Protein AF-A0A9W3AV30-F1 (afdb_monomer_lite)

Radius of gyration: 104.11 Å; chains: 1; bounding box: 295×124×403 Å

Organism: Biomphalaria glabrata (NCBI:txid6526)

Sequence (1259 aa):
MNIMSLTFSQSNMQDPDITLLITQNQTLAAELAQCQADKEFVWSLWKKLQASNPDLTDAIGLVTQREKEKSETKDRKVLEIIQVKDDRIEELQNIVTKQAEEISSVLSKKVELTEKLARQQLENENLHEKLNLLEHQMTSEVKKEKDLEETYRKNLESLEKEKFELTRKVARLTADLDIAKSERTYALNRQKILEERIKTLEKEVSDKMCKFQDLVQEVEDSTVRLTRYESVTSQQRRDLDFKNQELENVRKELKELWMAHNQLTEHSGQQADLIRQLQSLQQDTQKMLKNQEDAFSMENTSLQQMFTDINTRYEAAKRIESELRQQVLELKKNLMDKEDMISSLQSQVTLNQRSQKDPEYSGSFLDIVQEVDRLSPRDSSQRHNRCRSLTRRPLPDLTNKDNEQTLRSRSLSPPPVDGEPRIEAVDVKKVAQLQKELLVKTKQVEELRRAHDNRLHRFQDLQASYKLAREEIKTLEFGSKSKPKKIKRADPRSLQKENSDEVWNELTFFKTENRSLHIEKMSLQEEVDLLRVQAAQDDVTVHELRIALQAQNEEFDFRLRQLYRENNDIKEAEKQIAFVKTQIQNKILLIEKLERDLMNAVSQRDDIAQEKSKLMSQLVATQQEASNHRMELADVRHQLQCALHQLEEMQQIVAQSGKKTCIPQDDNSDIAYAVAANIQSKKINSLRETDLCHIDSPESSTVKDIIEDDWEERLSSDESDLDTDDFNKTCSRKCARVKHSLDKRLTNGINKRIKSGQRKSSSKEKSDEKKDKSPGIRDQSPALRDQSPGRRDRSPGKTEITSDAGSRRDCATSPITFISATANISSNISKSLSSKHRAGYVIVLNRKARKAAESKQIVNLQQRVAHLLNQVDLLKKAKVVAAAREGNLQDTVTRLQNELSSLTGRLKASKQLTQKLQSDIEKLQKEKDEQEEVVKAQMKVNSAADSQEMKNLEAKLKSTSNELTQQTTRLKELKSDKDSLQDQVKHLQDKINQLERDVSQKRNLLENQKLKLKQAQEANKSDADAMEELDTKVKLLTDANCKLKVQIESLRKRLSLVVSDKKKYEDKFLKVSLELDSKTKQLLEATSQRLALESALSDLESSAKQQLHGLACQSEAAIDTARDKLMTAQSRLSQFHTAFRLLATELAKRTSQARTQLQAAKAHQESLLRDSDLSLRKAQNKAKDILNLSQSDLEDIMSADGDSLSQESVLAAEKKLDKRWLRKCEKILNSGEDFVHPLVNLLLHKVDERTEVIIKIPT

Foldseek 3Di:
DDDDDDDDDDDDPPPVVNVVVVVVVVVVVVVVVVVVVVVVLVVVLVVQVPPPDHDVVVSVVSVVVVVVVVVVVVVVVVVVVVVVVVVVVVVVVVVVVVVVVVVVVVVVVVVVVVVVVVVVVVVVVVVVVVVVVVVVVVVVVVVVVVVVVVVVVVVVVVVVVVVVVVVVVVVVVVVVVVVVVVVVVVVVVVVVVVVVVVVVVVVVVVVVVVVVVVVVVVVVVVVVVVVVVVVVVVVVVVVVVVVVVVVVVVVVVVVVVVVVVVVVVVVVVVVVVVVVVVVVVVVVVVVVVVVVVVVVVVVVVVVVVVVVVVVVVVVVVVVVVVVVVVVVVVVVVVVVVVVVVVVVPDDDDYDYYDDYDDDYDYDYDDDDDDDDDDDDDDDDDDDDDDDDDDDDDDDDDDDDDDDDDDDDDDDDDDYDDDDDDDDDPDVVVVVVVVVVVVVVVVVLVVLVVVLVVVVVVVVVVVVVVVVVVVVVVVDVVVDDDDDDDDDDDPDVVVVPVPDPVVVVVVVVVVVVVVVVVVVVVVVVVVVVSVVSVVVSVVVVVVVVVVVVVVVVVVVVVVVVVVVVVVVVVVVVVVVVVVVVVVVVVVVVVVVVVVVVVVVVVVVVVVVVVVVVVVVVVVVVVVVVVVVVVVVVVVVVVVVVVVVVVVVVVVVVVVPPDDDDDDDDDDDDDDDDDDDDDDDDDDDDDDDDDDDDDDDDDDDDDDDDDDDDDDDDDDDDDDDDDDDDDDDDDDDDDDDDDDDDDDDDDDDDDDDDDDDDDDDDDDDDDDDDDDDDDDDDDDDDDDDDDDDDDDDDDDDDDDDDDDDDDDDDDDDDDDDDYDDDDDDDDDDDDDDDDDDDDDDDDDDDDDDPCDVVVVVVVVVVVVVVVVVVVVVVVVVVVVVVVVVVVVVVVVVVVVVVVVVVVVVVVVVVVVVVVVVVVVVVVVVVVVVVVVPPVVPPDDDDDDDDDDDDDDPCVVVCVVVVVVVVVVVVVVVVVVVVVVVVVVVVVVVVVVVVVVVVVVVVVVVVVVVVVVVVVVVVVVVVVVVVVVVVVVVVVVVVVVVVVVVVVVVVVVVVVVVVVVVVVVVVVVVVVVVVVVVVVVVVVVVVVVVVVVVVVVVVVVVVVVVVVVVVVVVVVVVVVVVVVVVVVVVVVVVVLVVVLVVLLVLLVVLLVLLLVLLVLQLVLVVVVVVVVVVPCPVVVVVLVVCCVVVVHDSVVSVVVVVPDDDPVVSVVVSVVSVVVSVVLSVVLVVLSPDPPPSPVVNVVSSVVSVVSSVVSNVSRDD

Secondary structure (DSSP, 8-state):
---------------HHHHHHHHHHHHHHHHHHHHHHHHHHHHHHHHHHTSSS--HHHHHHHHHHHHHHHHHHHHHHHHHHHHHHHHHHHHHHHHHHHHHHHHHHHHHHHHHHHHHHHHHHHHHHHHHHHHHHHHHHHHHHHHHHHHHHHHHHHHHHHHHHHHHHHHHHHHHHHHHHHHHHHHHHHHHHHHHHHHHHHHHHHHHHHHHHHHHHHHHHHHHHHHHHHHHHHHHHHHHHHHHHHHHHHHHHHHHHHHHHHHHHHHHHHHHHHHHHHHHHHHHHHHHHHHHHHHHHHHHHHHHHHHHHHHHHHHHHHHHHHHHHHHHHHHHHHHHHHHHHHHHHHHTS--------------------------------------------------------------------------------SHHHHHHHHHHHHHHHHHHHHHHHHHHHHHHHHHHHHHHHHHHHHHHHHHHHS---PPPP---PPPTTGGGSS-HHHHHHHHHHHHHHHHHHHHHHHHHHHHHHHHHHHHHHHHHHHHHHHHHHHHHHHHHHHHHHHHHHHHHHHHHHHHHHHHHHHHHHHHHHHHHHHHHHHHHHHHHHHHHHHHHHHHHHHHHHHHHHHHHHHHHHHHHHHHHHHHHHHHHHHHHHHTTS---------------------------------------------------------PPP---------------------------------------------------------------------------------------------------------------------------------TT-HHHHHHHHHHHHHHHHHHHHHHHHHHHHHHHHHHHHHHHHHHHHHHHHHHHHHHHHHHHHHHHHHHHHHHHHHHHHHHHHHHHGGG--------------STTHHHHHHHHHHHHHHHHHHHHHHHHHHHHHHHHHHHHHHHHHHHHHHHHHHHHHHHHHHHHHHHHHHHHHHHHHHHHHHHHHHHHHHHHHHHHHHHHHHHHHHHHHHHHHHHHHHHHHHHHHHHHHHHHHHHHHHHHHHHHHHHHHHHHHHHHHHHHHHHHHHHHHHHHHHHHHHHHHHHHHHHHHHHHHHHHHHHHHHHHHHHHHHHHHHHHHHHHHHTT-HHHHHHHHHHHHHHT--HHHHHHHHH-SSTHHHHHHHHHHHHHHHHHHHHHHHHHHTSSS-THHHHHHHHHHHHHHHHHHHHTS--

Structure (mmCIF, N/CA/C/O backbone):
data_AF-A0A9W3AV30-F1
#
_entry.id   AF-A0A9W3AV30-F1
#
loop_
_atom_site.group_PDB
_atom_site.id
_atom_site.type_symbol
_atom_site.label_atom_id
_atom_site.label_alt_id
_atom_site.label_comp_id
_atom_site.label_asym_id
_atom_site.label_entity_id
_atom_site.label_seq_id
_atom_site.pdbx_PDB_ins_code
_atom_site.Cartn_x
_atom_site.Cartn_y
_atom_site.Cartn_z
_atom_site.occupancy
_atom_site.B_iso_or_equiv
_atom_site.auth_seq_id
_atom_site.auth_comp_id
_atom_site.auth_asym_id
_atom_site.auth_atom_id
_atom_site.pdbx_PDB_model_num
ATOM 1 N N . MET A 1 1 ? 41.149 -8.136 -108.226 1.00 32.72 1 MET A N 1
ATOM 2 C CA . MET A 1 1 ? 40.289 -8.871 -109.183 1.00 32.72 1 MET A CA 1
ATOM 3 C C . MET A 1 1 ? 40.420 -8.203 -110.539 1.00 32.72 1 MET A C 1
ATOM 5 O O . MET A 1 1 ? 40.569 -6.990 -110.538 1.00 32.72 1 MET A O 1
ATOM 9 N N . ASN A 1 2 ? 40.338 -8.986 -111.621 1.00 34.78 2 ASN A N 1
ATOM 10 C CA . ASN A 1 2 ? 40.452 -8.602 -113.043 1.00 34.78 2 ASN A CA 1
ATOM 11 C C . ASN A 1 2 ? 41.842 -8.020 -113.417 1.00 34.78 2 ASN A C 1
ATOM 13 O O . ASN A 1 2 ? 42.319 -7.116 -112.746 1.00 34.78 2 ASN A O 1
ATOM 17 N N . ILE A 1 3 ? 42.649 -8.549 -114.351 1.00 39.88 3 ILE A N 1
ATOM 18 C CA . ILE A 1 3 ? 42.466 -9.326 -115.606 1.00 39.88 3 ILE A CA 1
ATOM 19 C C . ILE A 1 3 ? 42.054 -8.449 -116.802 1.00 39.88 3 ILE A C 1
ATOM 21 O O . ILE A 1 3 ? 41.120 -7.665 -116.687 1.00 39.88 3 ILE A O 1
ATOM 25 N N . MET A 1 4 ? 42.732 -8.700 -117.939 1.00 36.59 4 MET A N 1
ATOM 26 C CA . MET A 1 4 ? 42.758 -8.014 -119.251 1.00 36.59 4 MET A CA 1
ATOM 27 C C . MET A 1 4 ? 43.840 -6.927 -119.408 1.00 36.59 4 MET A C 1
ATOM 29 O O . MET A 1 4 ? 44.044 -6.133 -118.499 1.00 36.59 4 MET A O 1
ATOM 33 N N . SER A 1 5 ? 44.556 -6.827 -120.540 1.00 37.78 5 SER A N 1
ATOM 34 C CA . SER A 1 5 ? 44.832 -7.809 -121.623 1.00 37.78 5 SER A CA 1
ATOM 35 C C . SER A 1 5 ? 45.998 -7.313 -122.505 1.00 37.78 5 SER A C 1
ATOM 37 O O . SER A 1 5 ? 46.318 -6.128 -122.482 1.00 37.78 5 SER A O 1
ATOM 39 N N . LEU A 1 6 ? 46.632 -8.198 -123.288 1.00 39.34 6 LEU A N 1
ATOM 40 C CA . LEU A 1 6 ? 47.749 -7.838 -124.178 1.00 39.34 6 LEU A CA 1
ATOM 41 C C . LEU A 1 6 ? 47.339 -6.905 -125.332 1.00 39.34 6 LEU A C 1
ATOM 43 O O . LEU A 1 6 ? 46.324 -7.151 -125.977 1.00 39.34 6 LEU A O 1
ATOM 47 N N . THR A 1 7 ? 48.253 -6.013 -125.726 1.00 35.59 7 THR A N 1
ATOM 48 C CA . THR A 1 7 ? 48.551 -5.742 -127.147 1.00 35.59 7 THR A CA 1
ATOM 49 C C . THR A 1 7 ? 50.059 -5.600 -127.349 1.00 35.59 7 THR A C 1
ATOM 51 O O . THR A 1 7 ? 50.731 -4.898 -126.598 1.00 35.59 7 THR A O 1
ATOM 54 N N . PHE A 1 8 ? 50.581 -6.278 -128.369 1.00 33.75 8 PHE A N 1
ATOM 55 C CA . PHE A 1 8 ? 51.987 -6.304 -128.773 1.00 33.75 8 PHE A CA 1
ATOM 56 C C . PHE A 1 8 ? 52.161 -5.427 -130.020 1.00 33.75 8 PHE A C 1
ATOM 58 O O . PHE A 1 8 ? 51.478 -5.663 -131.014 1.00 33.75 8 PHE A O 1
ATOM 65 N N . SER A 1 9 ? 53.077 -4.454 -129.979 1.00 36.28 9 SER A N 1
ATOM 66 C CA . SER A 1 9 ? 53.390 -3.569 -131.115 1.00 36.28 9 SER A CA 1
ATOM 67 C C . SER A 1 9 ? 54.901 -3.468 -131.316 1.00 36.28 9 SER A C 1
ATOM 69 O O . SER A 1 9 ? 55.559 -2.548 -130.836 1.00 36.28 9 SER A O 1
ATOM 71 N N . GLN A 1 10 ? 55.458 -4.457 -132.012 1.00 35.91 10 GLN A N 1
ATOM 72 C CA . GLN A 1 10 ? 56.860 -4.507 -132.422 1.00 35.91 10 GLN A CA 1
ATOM 73 C C . GLN A 1 10 ? 57.013 -3.873 -133.815 1.00 35.91 10 GLN A C 1
ATOM 75 O O . GLN A 1 10 ? 56.741 -4.528 -134.819 1.00 35.91 10 GLN A O 1
ATOM 80 N N . SER A 1 11 ? 57.461 -2.617 -133.902 1.00 36.78 11 SER A N 1
ATOM 81 C CA . SER A 1 11 ? 57.728 -1.964 -135.195 1.00 36.78 11 SER A CA 1
ATOM 82 C C . SER A 1 11 ? 58.730 -0.811 -135.087 1.00 36.78 11 SER A C 1
ATOM 84 O O . SER A 1 11 ? 58.544 0.093 -134.280 1.00 36.78 11 SER A O 1
ATOM 86 N N . ASN A 1 12 ? 59.753 -0.840 -135.945 1.00 42.50 12 ASN A N 1
ATOM 87 C CA . ASN A 1 12 ? 60.714 0.229 -136.239 1.00 42.50 12 ASN A CA 1
ATOM 88 C C . ASN A 1 12 ? 61.303 1.007 -135.047 1.00 42.50 12 ASN A C 1
ATOM 90 O O . ASN A 1 12 ? 61.117 2.213 -134.911 1.00 42.50 12 ASN A O 1
ATOM 94 N N . MET A 1 13 ? 62.246 0.360 -134.355 1.00 38.28 13 MET A N 1
ATOM 95 C CA . MET A 1 13 ? 63.512 1.040 -134.043 1.00 38.28 13 MET A CA 1
ATOM 96 C C . MET A 1 13 ? 64.312 1.227 -135.346 1.00 38.28 13 MET A C 1
ATOM 98 O O . MET A 1 13 ? 65.340 0.589 -135.562 1.00 38.28 13 MET A O 1
ATOM 102 N N . GLN A 1 14 ? 63.802 2.065 -136.253 1.00 50.91 14 GLN A N 1
ATOM 103 C CA . GLN A 1 14 ? 64.655 2.716 -137.239 1.00 50.91 14 GLN A CA 1
ATOM 104 C C . GLN A 1 14 ? 65.294 3.886 -136.507 1.00 50.91 14 GLN A C 1
ATOM 106 O O . GLN A 1 14 ? 64.601 4.805 -136.078 1.00 50.91 14 GLN A O 1
ATOM 111 N N . ASP A 1 15 ? 66.601 3.783 -136.295 1.00 51.50 15 ASP A N 1
ATOM 112 C CA . ASP A 1 15 ? 67.390 4.798 -135.608 1.00 51.50 15 ASP A CA 1
ATOM 113 C C . ASP A 1 15 ? 67.104 6.175 -136.248 1.00 51.50 15 ASP A C 1
ATOM 115 O O . ASP A 1 15 ? 67.150 6.276 -137.487 1.00 51.50 15 ASP A O 1
ATOM 119 N N . PRO A 1 16 ? 66.741 7.224 -135.480 1.00 66.56 16 PRO A N 1
ATOM 120 C CA . PRO A 1 16 ? 66.526 8.549 -136.050 1.00 66.56 16 PRO A CA 1
ATOM 121 C C . PRO A 1 16 ? 67.758 9.022 -136.824 1.00 66.56 16 PRO A C 1
ATOM 123 O O . PRO A 1 16 ? 67.587 9.635 -137.874 1.00 66.56 16 PRO A O 1
ATOM 126 N N . ASP A 1 17 ? 68.968 8.635 -136.407 1.00 67.12 17 ASP A N 1
ATOM 127 C CA . ASP A 1 17 ? 70.200 8.946 -137.132 1.00 67.12 17 ASP A CA 1
ATOM 128 C C . ASP A 1 17 ? 70.309 8.168 -138.452 1.00 67.12 17 ASP A C 1
ATOM 130 O O . ASP A 1 17 ? 70.686 8.752 -139.463 1.00 67.12 17 ASP A O 1
ATOM 134 N N . ILE A 1 18 ? 69.894 6.894 -138.523 1.00 71.62 18 ILE A N 1
ATOM 135 C CA . ILE A 1 18 ? 69.813 6.158 -139.805 1.00 71.62 18 ILE A CA 1
ATOM 136 C C . ILE A 1 18 ? 68.780 6.807 -140.734 1.00 71.62 18 ILE A C 1
ATOM 138 O O . ILE A 1 18 ? 69.016 6.937 -141.933 1.00 71.62 18 ILE A O 1
ATOM 142 N N . THR A 1 19 ? 67.642 7.243 -140.196 1.00 75.12 19 THR A N 1
ATOM 143 C CA . THR A 1 19 ? 66.555 7.848 -140.983 1.00 75.12 19 THR A CA 1
ATOM 144 C C . THR A 1 19 ? 66.936 9.251 -141.478 1.00 75.12 19 THR A C 1
ATOM 146 O O . THR A 1 19 ? 66.664 9.616 -142.626 1.00 75.12 19 THR A O 1
ATOM 149 N N . LEU A 1 20 ? 67.653 10.012 -140.648 1.00 76.88 20 LEU A N 1
ATOM 150 C CA . LEU A 1 20 ? 68.260 11.293 -140.992 1.00 76.88 20 LEU A CA 1
ATOM 151 C C . LEU A 1 20 ? 69.384 11.116 -142.021 1.00 76.88 20 LEU A C 1
ATOM 153 O O . LEU A 1 20 ? 69.428 11.853 -142.998 1.00 76.88 20 LEU A O 1
ATOM 157 N N . LEU A 1 21 ? 70.245 10.106 -141.873 1.00 78.56 21 LEU A N 1
ATOM 158 C CA . LEU A 1 21 ? 71.299 9.791 -142.841 1.00 78.56 21 LEU A CA 1
ATOM 159 C C . LEU A 1 21 ? 70.723 9.328 -144.184 1.00 78.56 21 LEU A C 1
ATOM 161 O O . LEU A 1 21 ? 71.241 9.724 -145.223 1.00 78.56 21 LEU A O 1
ATOM 165 N N . ILE A 1 22 ? 69.640 8.543 -144.202 1.00 79.62 22 ILE A N 1
ATOM 166 C CA . ILE A 1 22 ? 68.948 8.154 -145.441 1.00 79.62 22 ILE A CA 1
ATOM 167 C C . ILE A 1 22 ? 68.354 9.384 -146.136 1.00 79.62 22 ILE A C 1
ATOM 169 O O . ILE A 1 22 ? 68.575 9.559 -147.333 1.00 79.62 22 ILE A O 1
ATOM 173 N N . THR A 1 23 ? 67.650 10.259 -145.412 1.00 80.81 23 THR A N 1
ATOM 174 C CA . THR A 1 23 ? 67.042 11.466 -146.005 1.00 80.81 23 THR A CA 1
ATOM 175 C C . THR A 1 23 ? 68.091 12.504 -146.423 1.00 80.81 23 THR A C 1
ATOM 177 O O . THR A 1 23 ? 67.964 13.093 -147.496 1.00 80.81 23 THR A O 1
ATOM 180 N N . GLN A 1 24 ? 69.185 12.668 -145.672 1.00 82.19 24 GLN A N 1
ATOM 181 C CA . GLN A 1 24 ? 70.343 13.473 -146.083 1.00 82.19 24 GLN A CA 1
ATOM 182 C C . GLN A 1 24 ? 71.031 12.891 -147.323 1.00 82.19 24 GLN A C 1
ATOM 184 O O . GLN A 1 24 ? 71.321 13.636 -148.251 1.00 82.19 24 GLN A O 1
ATOM 189 N N . ASN A 1 25 ? 71.251 11.576 -147.393 1.00 82.38 25 ASN A N 1
ATOM 190 C CA . ASN A 1 25 ? 71.876 10.924 -148.547 1.00 82.38 25 ASN A CA 1
ATOM 191 C C . ASN A 1 25 ? 70.975 11.005 -149.795 1.00 82.38 25 ASN A C 1
ATOM 193 O O . ASN A 1 25 ? 71.455 11.322 -150.877 1.00 82.38 25 ASN A O 1
ATOM 197 N N . GLN A 1 26 ? 69.653 10.856 -149.646 1.00 83.56 26 GLN A N 1
ATOM 198 C CA . GLN A 1 26 ? 68.681 11.126 -150.715 1.00 83.56 26 GLN A CA 1
ATOM 199 C C . GLN A 1 26 ? 68.697 12.597 -151.165 1.00 83.56 26 GLN A C 1
ATOM 201 O O . GLN A 1 26 ? 68.657 12.868 -152.364 1.00 83.56 26 GLN A O 1
ATOM 206 N N . THR A 1 27 ? 68.805 13.545 -150.227 1.00 83.56 27 THR A N 1
ATOM 207 C CA . THR A 1 27 ? 68.899 14.984 -150.532 1.00 83.56 27 THR A CA 1
ATOM 208 C C . THR A 1 27 ? 70.185 15.294 -151.299 1.00 83.56 27 THR A C 1
ATOM 210 O O . THR A 1 27 ? 70.129 15.883 -152.376 1.00 83.56 27 THR A O 1
ATOM 213 N N . LEU A 1 28 ? 71.331 14.809 -150.812 1.00 83.38 28 LEU A N 1
ATOM 214 C CA . LEU A 1 28 ? 72.631 14.937 -151.471 1.00 83.38 28 LEU A CA 1
ATOM 215 C C . LEU A 1 28 ? 72.646 14.254 -152.845 1.00 83.38 28 LEU A C 1
ATOM 217 O O . LEU A 1 28 ? 73.209 14.802 -153.785 1.00 83.38 28 LEU A O 1
ATOM 221 N N . ALA A 1 29 ? 71.999 13.096 -153.005 1.00 83.75 29 ALA A N 1
ATOM 222 C CA . ALA A 1 29 ? 71.869 12.426 -154.297 1.00 83.75 29 ALA A CA 1
ATOM 223 C C . ALA A 1 29 ? 71.024 13.242 -155.291 1.00 83.75 29 ALA A C 1
ATOM 225 O O . ALA A 1 29 ? 71.385 13.332 -156.465 1.00 83.75 29 ALA A O 1
ATOM 226 N N . ALA A 1 30 ? 69.943 13.883 -154.831 1.00 84.19 30 ALA A N 1
ATOM 227 C CA . ALA A 1 30 ? 69.137 14.788 -155.650 1.00 84.19 30 ALA A CA 1
ATOM 228 C C . ALA A 1 30 ? 69.906 16.068 -156.030 1.00 84.19 30 ALA A C 1
ATOM 230 O O . ALA A 1 30 ? 69.846 16.502 -157.180 1.00 84.19 30 ALA A O 1
ATOM 231 N N . GLU A 1 31 ? 70.681 16.643 -155.107 1.00 83.69 31 GLU A N 1
ATOM 232 C CA . GLU A 1 31 ? 71.568 17.784 -155.378 1.00 83.69 31 GLU A CA 1
ATOM 233 C C . GLU A 1 31 ? 72.697 17.417 -156.353 1.00 83.69 31 GLU A C 1
ATOM 235 O O . GLU A 1 31 ? 72.995 18.180 -157.271 1.00 83.69 31 GLU A O 1
ATOM 240 N N . LEU A 1 32 ? 73.284 16.225 -156.225 1.00 85.25 32 LEU A N 1
ATOM 241 C CA . LEU A 1 32 ? 74.325 15.721 -157.124 1.00 85.25 32 LEU A CA 1
ATOM 242 C C . LEU A 1 32 ? 73.752 15.445 -158.526 1.00 85.25 32 LEU A C 1
ATOM 244 O O . LEU A 1 32 ? 74.362 15.840 -159.519 1.00 85.25 32 LEU A O 1
ATOM 248 N N . ALA A 1 33 ? 72.551 14.867 -158.626 1.00 84.31 33 ALA A N 1
ATOM 249 C CA . ALA A 1 33 ? 71.836 14.698 -159.894 1.00 84.31 33 ALA A CA 1
ATOM 250 C C . ALA A 1 33 ? 71.476 16.048 -160.549 1.00 84.31 33 ALA A C 1
ATOM 252 O O . ALA A 1 33 ? 71.654 16.212 -161.756 1.00 84.31 33 ALA A O 1
ATOM 253 N N . GLN A 1 34 ? 71.051 17.046 -159.767 1.00 82.44 34 GLN A N 1
ATOM 254 C CA . GLN A 1 34 ? 70.817 18.410 -160.254 1.00 82.44 34 GLN A CA 1
ATOM 255 C C . GLN A 1 34 ? 72.121 19.072 -160.740 1.00 82.44 34 GLN A C 1
ATOM 257 O O . GLN A 1 34 ? 72.125 19.705 -161.795 1.00 82.44 34 GLN A O 1
ATOM 262 N N . CYS A 1 35 ? 73.241 18.882 -160.037 1.00 84.31 35 CYS A N 1
ATOM 263 C CA . CYS A 1 35 ? 74.564 19.335 -160.477 1.00 84.31 35 CYS A CA 1
ATOM 264 C C . CYS A 1 35 ? 75.033 18.632 -161.764 1.00 84.31 35 CYS A C 1
ATOM 266 O O . CYS A 1 35 ? 75.654 19.270 -162.614 1.00 84.31 35 CYS A O 1
ATOM 268 N N . GLN A 1 36 ? 74.719 17.345 -161.951 1.00 83.69 36 GLN A N 1
ATOM 269 C CA . GLN A 1 36 ? 74.970 16.636 -163.211 1.00 83.69 36 GLN A CA 1
ATOM 270 C C . GLN A 1 36 ? 74.111 17.198 -164.351 1.00 83.69 36 GLN A C 1
ATOM 272 O O . GLN A 1 36 ? 74.644 17.478 -165.423 1.00 83.69 36 GLN A O 1
ATOM 277 N N . ALA A 1 37 ? 72.815 17.428 -164.119 1.00 83.38 37 ALA A N 1
ATOM 278 C CA . ALA A 1 37 ? 71.920 18.024 -165.110 1.00 83.38 37 ALA A CA 1
ATOM 279 C C . ALA A 1 37 ? 72.375 19.434 -165.526 1.00 83.38 37 ALA A C 1
ATOM 281 O O . ALA A 1 37 ? 72.425 19.736 -166.717 1.00 83.38 37 ALA A O 1
ATOM 282 N N . ASP A 1 38 ? 72.779 20.277 -164.571 1.00 82.44 38 ASP A N 1
ATOM 283 C CA . ASP A 1 38 ? 73.292 21.620 -164.863 1.00 82.44 38 ASP A CA 1
ATOM 284 C C . ASP A 1 38 ? 74.680 21.583 -165.541 1.00 82.44 38 ASP A C 1
ATOM 286 O O . ASP A 1 38 ? 74.941 22.398 -166.429 1.00 82.44 38 ASP A O 1
ATOM 290 N N . LYS A 1 39 ? 75.545 20.604 -165.225 1.00 86.00 39 LYS A N 1
ATOM 291 C CA . LYS A 1 39 ? 76.798 20.353 -165.966 1.00 86.00 39 LYS A CA 1
ATOM 292 C C . LYS A 1 39 ? 76.527 19.991 -167.427 1.00 86.00 39 LYS A C 1
ATOM 294 O O . LYS A 1 39 ? 77.132 20.587 -168.317 1.00 86.00 39 LYS A O 1
ATOM 299 N N . GLU A 1 40 ? 75.651 19.020 -167.688 1.00 84.31 40 GLU A N 1
ATOM 300 C CA . GLU A 1 40 ? 75.331 18.596 -169.059 1.00 84.31 40 GLU A CA 1
ATOM 301 C C . GLU A 1 40 ? 74.584 19.692 -169.833 1.00 84.31 40 GLU A C 1
ATOM 303 O O . GLU A 1 40 ? 74.826 19.870 -171.026 1.00 84.31 40 GLU A O 1
ATOM 308 N N . PHE A 1 41 ? 73.762 20.500 -169.155 1.00 86.75 41 PHE A N 1
ATOM 309 C CA . PHE A 1 41 ? 73.171 21.711 -169.725 1.00 86.75 41 PHE A CA 1
ATOM 310 C C . PHE A 1 41 ? 74.249 22.708 -170.179 1.00 86.75 41 PHE A C 1
ATOM 312 O O . PHE A 1 41 ? 74.251 23.110 -171.342 1.00 86.75 41 PHE A O 1
ATOM 319 N N . VAL A 1 42 ? 75.208 23.060 -169.311 1.00 86.12 42 VAL A N 1
ATOM 320 C CA . VAL A 1 42 ? 76.322 23.968 -169.655 1.00 86.12 42 VAL A CA 1
ATOM 321 C C . VAL A 1 42 ? 77.193 23.390 -170.777 1.00 86.12 42 VAL A C 1
ATOM 323 O O . VAL A 1 42 ? 77.586 24.121 -171.684 1.00 86.12 42 VAL A O 1
ATOM 326 N N . TRP A 1 43 ? 77.455 22.081 -170.769 1.00 82.00 43 TRP A N 1
ATOM 327 C CA . TRP A 1 43 ? 78.231 21.404 -171.813 1.00 82.00 43 TRP A CA 1
ATOM 328 C C . TRP A 1 43 ? 77.509 21.394 -173.170 1.00 82.00 43 TRP A C 1
ATOM 330 O O . TRP A 1 43 ? 78.113 21.681 -174.206 1.00 82.00 43 TRP A O 1
ATOM 340 N N . SER A 1 44 ? 76.198 21.138 -173.173 1.00 82.25 44 SER A N 1
ATOM 341 C CA . SER A 1 44 ? 75.341 21.218 -174.361 1.00 82.25 44 SER A CA 1
ATOM 342 C C . SER A 1 44 ? 75.252 22.650 -174.905 1.00 82.25 44 SER A C 1
ATOM 344 O O . SER A 1 44 ? 75.359 22.861 -176.114 1.00 82.25 44 SER A O 1
ATOM 346 N N . LEU A 1 45 ? 75.111 23.641 -174.021 1.00 83.50 45 LEU A N 1
ATOM 347 C CA . LEU A 1 45 ? 75.079 25.065 -174.361 1.00 83.50 45 LEU A CA 1
ATOM 348 C C . LEU A 1 45 ? 76.407 25.519 -174.991 1.00 83.50 45 LEU A C 1
ATOM 350 O O . LEU A 1 45 ? 76.404 26.126 -176.061 1.00 83.50 45 LEU A O 1
ATOM 354 N N . TRP A 1 46 ? 77.541 25.153 -174.383 1.00 79.81 46 TRP A N 1
ATOM 355 C CA . TRP A 1 46 ? 78.881 25.401 -174.924 1.00 79.81 46 TRP A CA 1
ATOM 356 C C . TRP A 1 46 ? 79.068 24.761 -176.306 1.00 79.81 46 TRP A C 1
ATOM 358 O O . TRP A 1 46 ? 79.529 25.418 -177.238 1.00 79.81 46 TRP A O 1
ATOM 368 N N . LYS A 1 47 ? 78.627 23.509 -176.479 1.00 79.19 47 LYS A N 1
ATOM 369 C CA . LYS A 1 47 ? 78.707 22.796 -177.760 1.00 79.19 47 LYS A CA 1
ATOM 370 C C . LYS A 1 47 ? 77.825 23.424 -178.851 1.00 79.19 47 LYS A C 1
ATOM 372 O O . LYS A 1 47 ? 78.246 23.453 -180.005 1.00 79.19 47 LYS A O 1
ATOM 377 N N . LYS A 1 48 ? 76.642 23.958 -178.511 1.00 77.44 48 LYS A N 1
ATOM 378 C CA . LYS A 1 48 ? 75.814 24.763 -179.436 1.00 77.44 48 LYS A CA 1
ATOM 379 C C . LYS A 1 48 ? 76.517 26.066 -179.837 1.00 77.44 48 LYS A C 1
ATOM 381 O O . LYS A 1 48 ? 76.578 26.380 -181.022 1.00 77.44 48 LYS A O 1
ATOM 386 N N . LEU A 1 49 ? 77.093 26.782 -178.869 1.00 78.62 49 LEU A N 1
ATOM 387 C CA . LEU A 1 49 ? 77.849 28.025 -179.086 1.00 78.62 49 LEU A CA 1
ATOM 388 C C . LEU A 1 49 ? 79.112 27.845 -179.948 1.00 78.62 49 LEU A C 1
ATOM 390 O O . LEU A 1 49 ? 79.588 28.815 -180.528 1.00 78.62 49 LEU A O 1
ATOM 394 N N . GLN A 1 50 ? 79.645 26.623 -180.052 1.00 71.88 50 GLN A N 1
ATOM 395 C CA . GLN A 1 50 ? 80.832 26.301 -180.852 1.00 71.88 50 GLN A CA 1
ATOM 396 C C . GLN A 1 50 ? 80.521 25.931 -182.322 1.00 71.88 50 GLN A C 1
ATOM 398 O O . GLN A 1 50 ? 81.440 25.663 -183.098 1.00 71.88 50 GLN A O 1
ATOM 403 N N . ALA A 1 51 ? 79.247 25.898 -182.730 1.00 72.50 51 ALA A N 1
ATOM 404 C CA . ALA A 1 51 ? 78.868 25.660 -184.123 1.00 72.50 51 ALA A CA 1
ATOM 405 C C . ALA A 1 51 ? 79.301 26.821 -185.041 1.00 72.50 51 ALA A C 1
ATOM 407 O O . ALA A 1 51 ? 79.358 27.971 -184.618 1.00 72.50 51 ALA A O 1
ATOM 408 N N . SER A 1 52 ? 79.561 26.540 -186.325 1.00 59.25 52 SER A N 1
ATOM 409 C CA . SER A 1 52 ? 80.130 27.517 -187.277 1.00 59.25 52 SER A CA 1
ATOM 410 C C . SER A 1 52 ? 79.262 28.756 -187.550 1.00 59.25 52 SER A C 1
ATOM 412 O O . SER A 1 52 ? 79.774 29.735 -188.077 1.00 59.25 52 SER A O 1
ATOM 414 N N . ASN A 1 53 ? 77.976 28.711 -187.191 1.00 62.38 53 ASN A N 1
ATOM 415 C CA . ASN A 1 53 ? 77.069 29.853 -187.055 1.00 62.38 53 ASN A CA 1
ATOM 416 C C . ASN A 1 53 ? 76.167 29.572 -185.832 1.00 62.38 53 ASN A C 1
ATOM 418 O O . ASN A 1 53 ? 75.219 28.794 -185.972 1.00 62.38 53 ASN A O 1
ATOM 422 N N . PRO A 1 54 ? 76.459 30.110 -184.634 1.00 69.44 54 PRO A N 1
ATOM 423 C CA . PRO A 1 54 ? 75.685 29.816 -183.430 1.00 69.44 54 PRO A CA 1
ATOM 424 C C . PRO A 1 54 ? 74.483 30.763 -183.278 1.00 69.44 54 PRO A C 1
ATOM 426 O O . PRO A 1 54 ? 74.633 31.984 -183.340 1.00 69.44 54 PRO A O 1
ATOM 429 N N . ASP A 1 55 ? 73.292 30.214 -183.022 1.00 75.88 55 ASP A N 1
ATOM 430 C CA . ASP A 1 55 ? 72.111 31.011 -182.664 1.00 75.88 55 ASP A CA 1
ATOM 431 C C . ASP A 1 55 ? 72.166 31.409 -181.179 1.00 75.88 55 ASP A C 1
ATOM 433 O O . ASP A 1 55 ? 71.976 30.594 -180.272 1.00 75.88 55 ASP A O 1
ATOM 437 N N . LEU A 1 56 ? 72.440 32.691 -180.934 1.00 75.38 56 LEU A N 1
ATOM 438 C CA . LEU A 1 56 ? 72.499 33.269 -179.592 1.00 75.38 56 LEU A CA 1
ATOM 439 C C . LEU A 1 56 ? 71.118 33.394 -178.926 1.00 75.38 56 LEU A C 1
ATOM 441 O O . LEU A 1 56 ? 71.046 33.431 -177.700 1.00 75.38 56 LEU A O 1
ATOM 445 N N . THR A 1 57 ? 70.028 33.442 -179.695 1.00 79.75 57 THR A N 1
ATOM 446 C CA . THR A 1 57 ? 68.667 33.611 -179.158 1.00 79.75 57 THR A CA 1
ATOM 447 C C . THR A 1 57 ? 68.155 32.307 -178.555 1.00 79.75 57 THR A C 1
ATOM 449 O O . THR A 1 57 ? 67.647 32.317 -177.435 1.00 79.75 57 THR A O 1
ATOM 452 N N . ASP A 1 58 ? 68.364 31.176 -179.236 1.00 82.62 58 ASP A N 1
ATOM 453 C CA . ASP A 1 58 ? 68.098 29.836 -178.685 1.00 82.62 58 ASP A CA 1
ATOM 454 C C . ASP A 1 58 ? 68.955 29.567 -177.433 1.00 82.62 58 ASP A C 1
ATOM 456 O O . ASP A 1 58 ? 68.444 29.119 -176.405 1.00 82.62 58 ASP A O 1
ATOM 460 N N . ALA A 1 59 ? 70.242 29.936 -177.465 1.00 79.44 59 ALA A N 1
ATOM 461 C CA . ALA A 1 59 ? 71.138 29.803 -176.316 1.00 79.44 59 ALA A CA 1
ATOM 462 C C . ALA A 1 59 ? 70.665 30.612 -175.087 1.00 79.44 59 ALA A C 1
ATOM 464 O O . ALA A 1 59 ? 70.639 30.081 -173.975 1.00 79.44 59 ALA A O 1
ATOM 465 N N . ILE A 1 60 ? 70.253 31.873 -175.271 1.00 80.62 60 ILE A N 1
ATOM 466 C CA . ILE A 1 60 ? 69.713 32.709 -174.185 1.00 80.62 60 ILE A CA 1
ATOM 467 C C . ILE A 1 60 ? 68.362 32.166 -173.701 1.00 80.62 60 ILE A C 1
ATOM 469 O O . ILE A 1 60 ? 68.159 32.050 -172.493 1.00 80.62 60 ILE A O 1
ATOM 473 N N . GLY A 1 61 ? 67.468 31.769 -174.613 1.00 83.50 61 GLY A N 1
ATOM 474 C CA . GLY A 1 61 ? 66.162 31.199 -174.275 1.00 83.50 61 GLY A CA 1
ATOM 475 C C . GLY A 1 61 ? 66.270 29.954 -173.392 1.00 83.50 61 GLY A C 1
ATOM 476 O O . GLY A 1 61 ? 65.557 29.842 -172.395 1.00 83.50 61 GLY A O 1
ATOM 477 N N . LEU A 1 62 ? 67.224 29.066 -173.691 1.00 85.12 62 LEU A N 1
ATOM 478 C CA . LEU A 1 62 ? 67.528 27.890 -172.870 1.00 85.12 62 LEU A CA 1
ATOM 479 C C . LEU A 1 62 ? 68.005 28.265 -171.459 1.00 85.12 62 LEU A C 1
ATOM 481 O O . LEU A 1 62 ? 67.571 27.645 -170.490 1.00 85.12 62 LEU A O 1
ATOM 485 N N . VAL A 1 63 ? 68.854 29.289 -171.314 1.00 83.94 63 VAL A N 1
ATOM 486 C CA . VAL A 1 63 ? 69.310 29.773 -169.995 1.00 83.94 63 VAL A CA 1
ATOM 487 C C . VAL A 1 63 ? 68.158 30.403 -169.207 1.00 83.94 63 VAL A C 1
ATOM 489 O O . VAL A 1 63 ? 67.987 30.094 -168.029 1.00 83.94 63 VAL A O 1
ATOM 492 N N . THR A 1 64 ? 67.330 31.237 -169.842 1.00 85.00 64 THR A N 1
ATOM 493 C CA . THR A 1 64 ? 66.168 31.861 -169.189 1.00 85.00 64 THR A CA 1
ATOM 494 C C . THR A 1 64 ? 65.138 30.822 -168.744 1.00 85.00 64 THR A C 1
ATOM 496 O O . THR A 1 64 ? 64.650 30.897 -167.618 1.00 85.00 64 THR A O 1
ATOM 499 N N . GLN A 1 65 ? 64.848 29.818 -169.577 1.00 85.00 65 GLN A N 1
ATOM 500 C CA . GLN A 1 65 ? 63.977 28.699 -169.211 1.00 85.00 65 GLN A CA 1
ATOM 501 C C . GLN A 1 65 ? 64.559 27.895 -168.035 1.00 85.00 65 GLN A C 1
ATOM 503 O O . GLN A 1 65 ? 63.835 27.581 -167.091 1.00 85.00 65 GLN A O 1
ATOM 508 N N . ARG A 1 66 ? 65.873 27.626 -168.032 1.00 85.00 66 ARG A N 1
ATOM 509 C CA . ARG A 1 66 ? 66.517 26.852 -166.961 1.00 85.00 66 ARG A CA 1
ATOM 510 C C . ARG A 1 66 ? 66.562 27.587 -165.617 1.00 85.00 66 ARG A C 1
ATOM 512 O O . ARG A 1 66 ? 66.391 26.957 -164.575 1.00 85.00 66 ARG A O 1
ATOM 519 N N . GLU A 1 67 ? 66.745 28.907 -165.608 1.00 84.00 67 GLU A N 1
ATOM 520 C CA . GLU A 1 67 ? 66.635 29.695 -164.370 1.00 84.00 67 GLU A CA 1
ATOM 521 C C . GLU A 1 67 ? 65.178 29.872 -163.915 1.00 84.00 67 GLU A C 1
ATOM 523 O O . GLU A 1 67 ? 64.913 29.828 -162.712 1.00 84.00 67 GLU A O 1
ATOM 528 N N . LYS A 1 68 ? 64.212 29.950 -164.844 1.00 85.56 68 LYS A N 1
ATOM 529 C CA . LYS A 1 68 ? 62.779 29.925 -164.509 1.00 85.56 68 LYS A CA 1
ATOM 530 C C . LYS A 1 68 ? 62.391 28.630 -163.780 1.00 85.56 68 LYS A C 1
ATOM 532 O O . LYS A 1 68 ? 61.765 28.697 -162.721 1.00 85.56 68 LYS A O 1
ATOM 537 N N . GLU A 1 69 ? 62.819 27.472 -164.288 1.00 86.12 69 GLU A N 1
ATOM 538 C CA . GLU A 1 69 ? 62.627 26.166 -163.631 1.00 86.12 69 GLU A CA 1
ATOM 539 C C . GLU A 1 69 ? 63.203 26.152 -162.205 1.00 86.12 69 GLU A C 1
ATOM 541 O O . GLU A 1 69 ? 62.590 25.607 -161.282 1.00 86.12 69 GLU A O 1
ATOM 546 N N . LYS A 1 70 ? 64.361 26.791 -161.991 1.00 84.81 70 LYS A N 1
ATOM 547 C CA . LYS A 1 70 ? 64.974 26.919 -160.661 1.00 84.81 70 LYS A CA 1
ATOM 548 C C . LYS A 1 70 ? 64.191 27.836 -159.723 1.00 84.81 70 LYS A C 1
ATOM 550 O O . LYS A 1 70 ? 64.158 27.537 -158.530 1.00 84.81 70 LYS A O 1
ATOM 555 N N . SER A 1 71 ? 63.568 28.919 -160.199 1.00 84.12 71 SER A N 1
ATOM 556 C CA . SER A 1 71 ? 62.645 29.713 -159.368 1.00 84.12 71 SER A CA 1
ATOM 557 C C . SER A 1 71 ? 61.372 28.936 -159.032 1.00 84.12 71 SER A C 1
ATOM 559 O O . SER A 1 71 ? 61.070 28.781 -157.855 1.00 84.12 71 SER A O 1
ATOM 561 N N . GLU A 1 72 ? 60.710 28.316 -160.013 1.00 86.25 72 GLU A N 1
ATOM 562 C CA . GLU A 1 72 ? 59.482 27.535 -159.780 1.00 86.25 72 GLU A CA 1
ATOM 563 C C . GLU A 1 72 ? 59.727 26.340 -158.833 1.00 86.25 72 GLU A C 1
ATOM 565 O O . GLU A 1 72 ? 58.868 25.985 -158.022 1.00 86.25 72 GLU A O 1
ATOM 570 N N . THR A 1 73 ? 60.929 25.752 -158.865 1.00 85.00 73 THR A N 1
ATOM 571 C CA . THR A 1 73 ? 61.357 24.708 -157.915 1.00 85.00 73 THR A CA 1
ATOM 572 C C . THR A 1 73 ? 61.571 25.251 -156.496 1.00 85.00 73 THR A C 1
ATOM 574 O O . THR A 1 73 ? 61.261 24.555 -155.527 1.00 85.00 73 THR A O 1
ATOM 577 N N . LYS A 1 74 ? 62.081 26.481 -156.339 1.00 87.31 74 LYS A N 1
ATOM 578 C CA . LYS A 1 74 ? 62.215 27.138 -155.024 1.00 87.31 74 LYS A CA 1
ATOM 579 C C . LYS A 1 74 ? 60.845 27.493 -154.453 1.00 87.31 74 LYS A C 1
ATOM 581 O O . LYS A 1 74 ? 60.580 27.161 -153.303 1.00 87.31 74 LYS A O 1
ATOM 586 N N . ASP A 1 75 ? 59.970 28.084 -155.259 1.00 87.62 75 ASP A N 1
ATOM 587 C CA . ASP A 1 75 ? 58.635 28.505 -154.825 1.00 87.62 75 ASP A CA 1
ATOM 588 C C . ASP A 1 75 ? 57.776 27.298 -154.421 1.00 87.62 75 ASP A C 1
ATOM 590 O O . ASP A 1 75 ? 57.128 27.325 -153.374 1.00 87.62 75 ASP A O 1
ATOM 594 N N . ARG A 1 76 ? 57.861 26.182 -155.164 1.00 88.44 76 ARG A N 1
ATOM 595 C CA . ARG A 1 76 ? 57.234 24.908 -154.770 1.00 88.44 76 ARG A CA 1
ATOM 596 C C . ARG A 1 76 ? 57.728 24.421 -153.401 1.00 88.44 76 ARG A C 1
ATOM 598 O O . ARG A 1 76 ? 56.897 24.070 -152.570 1.00 88.44 76 ARG A O 1
ATOM 605 N N . LYS A 1 77 ? 59.043 24.451 -153.140 1.00 88.75 77 LYS A N 1
ATOM 606 C CA . LYS A 1 77 ? 59.611 24.091 -151.825 1.00 88.75 77 LYS A CA 1
ATOM 607 C C . LYS A 1 77 ? 59.167 25.046 -150.711 1.00 88.75 77 LYS A C 1
ATOM 609 O O . LYS A 1 77 ? 58.964 24.607 -149.586 1.00 88.75 77 LYS A O 1
ATOM 614 N N . VAL A 1 78 ? 59.001 26.340 -150.994 1.00 91.81 78 VAL A N 1
ATOM 615 C CA . VAL A 1 78 ? 58.486 27.310 -150.008 1.00 91.81 78 VAL A CA 1
ATOM 616 C C . VAL A 1 78 ? 57.027 27.011 -149.658 1.00 91.81 78 VAL A C 1
ATOM 618 O O . VAL A 1 78 ? 56.693 27.002 -148.476 1.00 91.81 78 VAL A O 1
ATOM 621 N N . LEU A 1 79 ? 56.180 26.709 -150.647 1.00 90.75 79 LEU A N 1
ATOM 622 C CA . LEU A 1 79 ? 54.783 26.321 -150.417 1.00 90.75 79 LEU A CA 1
ATOM 623 C C . LEU A 1 79 ? 54.669 25.000 -149.641 1.00 90.75 79 LEU A C 1
ATOM 625 O O . LEU A 1 79 ? 53.888 24.921 -148.701 1.00 90.75 79 LEU A O 1
ATOM 629 N N . GLU A 1 80 ? 55.494 24.005 -149.966 1.00 90.25 80 GLU A N 1
ATOM 630 C CA . GLU A 1 80 ? 55.593 22.732 -149.235 1.00 90.25 80 GLU A CA 1
ATOM 631 C C . GLU A 1 80 ? 56.018 22.946 -147.767 1.00 90.25 80 GLU A C 1
ATOM 633 O O . GLU A 1 80 ? 55.404 22.403 -146.851 1.00 90.25 80 GLU A O 1
ATOM 638 N N . ILE A 1 81 ? 57.002 23.820 -147.516 1.00 89.06 81 ILE A N 1
ATOM 639 C CA . ILE A 1 81 ? 57.432 24.205 -146.159 1.00 89.06 81 ILE A CA 1
ATOM 640 C C . ILE A 1 81 ? 56.346 24.984 -145.400 1.00 89.06 81 ILE A C 1
ATOM 642 O O . ILE A 1 81 ? 56.296 24.894 -144.173 1.00 89.06 81 ILE A O 1
ATOM 646 N N . ILE A 1 82 ? 55.509 25.771 -146.083 1.00 90.00 82 ILE A N 1
ATOM 647 C CA . ILE A 1 82 ? 54.368 26.462 -145.462 1.00 90.00 82 ILE A CA 1
ATOM 648 C C . ILE A 1 82 ? 53.286 25.444 -145.100 1.00 90.00 82 ILE A C 1
ATOM 650 O O . ILE A 1 82 ? 52.902 25.391 -143.939 1.00 90.00 82 ILE A O 1
ATOM 654 N N . GLN A 1 83 ? 52.890 24.570 -146.029 1.00 90.88 83 GLN A N 1
ATOM 655 C CA . GLN A 1 83 ? 51.879 23.543 -145.774 1.00 90.88 83 GLN A CA 1
ATOM 656 C C . GLN A 1 83 ? 52.271 22.639 -144.595 1.00 90.88 83 GLN A C 1
ATOM 658 O O . GLN A 1 83 ? 51.511 22.525 -143.642 1.00 90.88 83 GLN A O 1
ATOM 663 N N . VAL A 1 84 ? 53.504 22.116 -144.571 1.00 91.94 84 VAL A N 1
ATOM 664 C CA . VAL A 1 84 ? 54.010 21.297 -143.450 1.00 91.94 84 VAL A CA 1
ATOM 665 C C . VAL A 1 84 ? 54.051 22.073 -142.120 1.00 91.94 84 VAL A C 1
ATOM 667 O O . VAL A 1 84 ? 53.958 21.472 -141.049 1.00 91.94 84 VAL A O 1
ATOM 670 N N . LYS A 1 85 ? 54.180 23.407 -142.146 1.00 90.88 85 LYS A N 1
ATOM 671 C CA . LYS A 1 85 ? 54.081 24.243 -140.937 1.00 90.88 85 LYS A CA 1
ATOM 672 C C . LYS A 1 85 ? 52.641 24.475 -140.504 1.00 90.88 85 LYS A C 1
ATOM 674 O O . LYS A 1 85 ? 52.402 24.459 -139.302 1.00 90.88 85 LYS A O 1
ATOM 679 N N . ASP A 1 86 ? 51.717 24.671 -141.436 1.00 94.62 86 ASP A N 1
ATOM 680 C CA . ASP A 1 86 ? 50.297 24.857 -141.140 1.00 94.62 86 ASP A CA 1
ATOM 681 C C . ASP A 1 86 ? 49.684 23.549 -140.608 1.00 94.62 86 ASP A C 1
ATOM 683 O O . ASP A 1 86 ? 49.070 23.567 -139.540 1.00 94.62 86 ASP A O 1
ATOM 687 N N . ASP A 1 87 ? 49.990 22.405 -141.234 1.00 93.00 87 ASP A N 1
ATOM 688 C CA . ASP A 1 87 ? 49.673 21.058 -140.730 1.00 93.00 87 ASP A CA 1
ATOM 689 C C . ASP A 1 87 ? 50.198 20.882 -139.288 1.00 93.00 87 ASP A C 1
ATOM 691 O O . ASP A 1 87 ? 49.478 20.463 -138.377 1.00 93.00 87 ASP A O 1
ATOM 695 N N . ARG A 1 88 ? 51.457 21.278 -139.035 1.00 94.00 88 ARG A N 1
ATOM 696 C CA . ARG A 1 88 ? 52.082 21.196 -137.705 1.00 94.00 88 ARG A CA 1
ATOM 697 C C . ARG A 1 88 ? 51.494 22.185 -136.691 1.00 94.00 88 ARG A C 1
ATOM 699 O O . ARG A 1 88 ? 51.520 21.913 -135.489 1.00 94.00 88 ARG A O 1
ATOM 706 N N . ILE A 1 89 ? 50.971 23.326 -137.135 1.00 91.94 89 ILE A N 1
ATOM 707 C CA . ILE A 1 89 ? 50.225 24.263 -136.287 1.00 91.94 89 ILE A CA 1
ATOM 708 C C . ILE A 1 89 ? 48.870 23.653 -135.916 1.00 91.94 89 ILE A C 1
ATOM 710 O O . ILE A 1 89 ? 48.487 23.740 -134.748 1.00 91.94 89 ILE A O 1
ATOM 714 N N . GLU A 1 90 ? 48.183 22.981 -136.845 1.00 92.81 90 GLU A N 1
ATOM 715 C CA . GLU A 1 90 ? 46.934 22.272 -136.553 1.00 92.81 90 GLU A CA 1
ATOM 716 C C . GLU A 1 90 ? 47.159 21.124 -135.555 1.00 92.81 90 GLU A C 1
ATOM 718 O O . GLU A 1 90 ? 46.434 21.023 -134.566 1.00 92.81 90 GLU A O 1
ATOM 723 N N . GLU A 1 91 ? 48.212 20.312 -135.722 1.00 92.94 91 GLU A N 1
ATOM 724 C CA . GLU A 1 91 ? 48.602 19.292 -134.734 1.00 92.94 91 GLU A CA 1
ATOM 725 C C . GLU A 1 91 ? 48.792 19.888 -133.330 1.00 92.94 91 GLU A C 1
ATOM 727 O O . GLU A 1 91 ? 48.286 19.345 -132.345 1.00 92.94 91 GLU A O 1
ATOM 732 N N . LEU A 1 92 ? 49.496 21.020 -133.220 1.00 92.69 92 LEU A N 1
ATOM 733 C CA . LEU A 1 92 ? 49.737 21.686 -131.939 1.00 92.69 92 LEU A CA 1
ATOM 734 C C . LEU A 1 92 ? 48.447 22.266 -131.337 1.00 92.69 92 LEU A C 1
ATOM 736 O O . LEU A 1 92 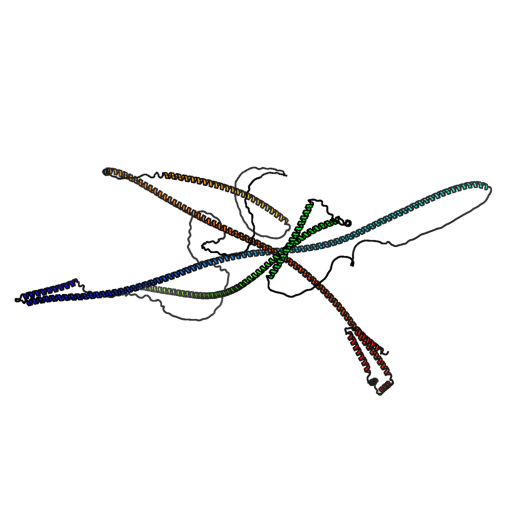? 48.241 22.143 -130.130 1.00 92.69 92 LEU A O 1
ATOM 740 N N . GLN A 1 93 ? 47.545 22.828 -132.147 1.00 92.75 93 GLN A N 1
ATOM 741 C CA . GLN A 1 93 ? 46.224 23.278 -131.689 1.00 92.75 93 GLN A CA 1
ATOM 742 C C . GLN A 1 93 ? 45.350 22.100 -131.225 1.00 92.75 93 GLN A C 1
ATOM 744 O O . GLN A 1 93 ? 44.716 22.180 -130.171 1.00 92.75 93 GLN A O 1
ATOM 749 N N . ASN A 1 94 ? 45.377 20.977 -131.947 1.00 93.38 94 ASN A N 1
ATOM 750 C CA . ASN A 1 94 ? 44.691 19.731 -131.595 1.00 93.38 94 ASN A CA 1
ATOM 751 C C . ASN A 1 94 ? 45.263 19.067 -130.323 1.00 93.38 94 ASN A C 1
ATOM 753 O O . ASN A 1 94 ? 44.543 18.352 -129.626 1.00 93.38 94 ASN A O 1
ATOM 757 N N . ILE A 1 95 ? 46.537 19.296 -129.988 1.00 94.69 95 ILE A N 1
ATOM 758 C CA . ILE A 1 95 ? 47.137 18.877 -128.708 1.00 94.69 95 ILE A CA 1
ATOM 759 C C . ILE A 1 95 ? 46.721 19.829 -127.576 1.00 94.69 95 ILE A C 1
ATOM 761 O O . ILE A 1 95 ? 46.291 19.366 -126.521 1.00 94.69 95 ILE A O 1
ATOM 765 N N . VAL A 1 96 ? 46.801 21.147 -127.788 1.00 92.69 96 VAL A N 1
ATOM 766 C CA . VAL A 1 96 ? 46.460 22.162 -126.772 1.00 92.69 96 VAL A CA 1
ATOM 767 C C . VAL A 1 96 ? 44.977 22.114 -126.387 1.00 92.69 96 VAL A C 1
ATOM 769 O O . VAL A 1 96 ? 44.650 22.239 -125.208 1.00 92.69 96 VAL A O 1
ATOM 772 N N . THR A 1 97 ? 44.076 21.883 -127.344 1.00 92.06 97 THR A N 1
ATOM 773 C CA . THR A 1 97 ? 42.635 21.712 -127.077 1.00 92.06 97 THR A CA 1
ATOM 774 C C . THR A 1 97 ? 42.354 20.465 -126.240 1.00 92.06 97 THR A C 1
ATOM 776 O O . THR A 1 97 ? 41.712 20.581 -125.199 1.00 92.06 97 THR A O 1
ATOM 779 N N . LYS A 1 98 ? 42.920 19.303 -126.597 1.00 94.00 98 LYS A N 1
ATOM 780 C CA . LYS A 1 98 ? 42.808 18.071 -125.788 1.00 94.00 98 LYS A CA 1
ATOM 781 C C . LYS A 1 98 ? 43.368 18.251 -124.376 1.00 94.00 98 LYS A C 1
ATOM 783 O O . LYS A 1 98 ? 42.726 17.853 -123.410 1.00 94.00 98 LYS A O 1
ATOM 788 N N . GLN A 1 99 ? 44.513 18.920 -124.229 1.00 91.81 99 GLN A N 1
ATOM 789 C CA . GLN A 1 99 ? 45.067 19.249 -122.910 1.00 91.81 99 GLN A CA 1
ATOM 790 C C . GLN A 1 99 ? 44.142 20.179 -122.107 1.00 91.81 99 GLN A C 1
ATOM 792 O O . GLN A 1 99 ? 43.985 19.990 -120.902 1.00 91.81 99 GLN A O 1
ATOM 797 N N . ALA A 1 100 ? 43.480 21.148 -122.747 1.00 90.88 100 ALA A N 1
ATOM 798 C CA . ALA A 1 100 ? 42.490 22.000 -122.088 1.00 90.88 100 ALA A CA 1
ATOM 799 C C . ALA A 1 100 ? 41.230 21.219 -121.657 1.00 90.88 100 ALA A C 1
ATOM 801 O O . ALA A 1 100 ? 40.717 21.448 -120.560 1.00 90.88 100 ALA A O 1
ATOM 802 N N . GLU A 1 101 ? 40.761 20.264 -122.466 1.00 93.25 101 GLU A N 1
ATOM 803 C CA . GLU A 1 101 ? 39.654 19.357 -122.125 1.00 93.25 101 GLU A CA 1
ATOM 804 C C . GLU A 1 101 ? 40.012 18.416 -120.962 1.00 93.25 101 GLU A C 1
ATOM 806 O O . GLU A 1 101 ? 39.229 18.268 -120.020 1.00 93.25 101 GLU A O 1
ATOM 811 N N . GLU A 1 102 ? 41.216 17.836 -120.965 1.00 94.62 102 GLU A N 1
ATOM 812 C CA . GLU A 1 102 ? 41.737 17.015 -119.866 1.00 94.62 102 GLU A CA 1
ATOM 813 C C . GLU A 1 102 ? 41.850 17.821 -118.565 1.00 94.62 102 GLU A C 1
ATOM 815 O O . GLU A 1 102 ? 41.348 17.387 -117.523 1.00 94.62 102 GLU A O 1
ATOM 820 N N . ILE A 1 103 ? 42.429 19.027 -118.621 1.00 93.75 103 ILE A N 1
ATOM 821 C CA . ILE A 1 103 ? 42.516 19.947 -117.477 1.00 93.75 103 ILE A CA 1
ATOM 822 C C . ILE A 1 103 ? 41.114 20.311 -116.971 1.00 93.75 103 ILE A C 1
ATOM 824 O O . ILE A 1 103 ? 40.878 20.270 -115.764 1.00 93.75 103 ILE A O 1
ATOM 828 N N . SER A 1 104 ? 40.162 20.596 -117.863 1.00 94.44 104 SER A N 1
ATOM 829 C CA . SER A 1 104 ? 38.763 20.870 -117.505 1.00 94.44 104 SER A CA 1
ATOM 830 C C . SER A 1 104 ? 38.103 19.670 -116.808 1.00 94.44 104 SER A C 1
ATOM 832 O O . SER A 1 104 ? 37.500 19.820 -115.742 1.00 94.44 104 SER A O 1
ATOM 834 N N . SER A 1 105 ? 38.303 18.451 -117.325 1.00 95.00 105 SER A N 1
ATOM 835 C CA . SER A 1 105 ? 37.816 17.207 -116.711 1.00 95.00 105 SER A CA 1
ATOM 836 C C . SER A 1 105 ? 38.410 16.977 -115.316 1.00 95.00 105 SER A C 1
ATOM 838 O O . SER A 1 105 ? 37.694 16.599 -114.385 1.00 95.00 105 SER A O 1
ATOM 840 N N . VAL A 1 106 ? 39.711 17.227 -115.142 1.00 94.56 106 VAL A N 1
ATOM 841 C CA . VAL A 1 106 ? 40.405 17.105 -113.850 1.00 94.56 106 VAL A CA 1
ATOM 842 C C . VAL A 1 106 ? 39.945 18.181 -112.863 1.00 94.56 106 VAL A C 1
ATOM 844 O O . VAL A 1 106 ? 39.731 17.870 -111.691 1.00 94.56 106 VAL A O 1
ATOM 847 N N . LEU A 1 107 ? 39.727 19.421 -113.309 1.00 94.12 107 LEU A N 1
ATOM 848 C CA . LEU A 1 107 ? 39.194 20.500 -112.471 1.00 94.12 107 LEU A CA 1
ATOM 849 C C . LEU A 1 107 ? 37.749 20.226 -112.035 1.00 94.12 107 LEU A C 1
ATOM 851 O O . LEU A 1 107 ? 37.441 20.389 -110.857 1.00 94.12 107 LEU A O 1
ATOM 855 N N . SER A 1 108 ? 36.891 19.734 -112.931 1.00 93.38 108 SER A N 1
ATOM 856 C CA . SER A 1 108 ? 35.524 19.305 -112.603 1.00 93.38 108 SER A CA 1
ATOM 857 C C . SER A 1 108 ? 35.519 18.196 -111.538 1.00 93.38 108 SER A C 1
ATOM 859 O O . SER A 1 108 ? 34.895 18.350 -110.486 1.00 93.38 108 SER A O 1
ATOM 861 N N . LYS A 1 109 ? 36.322 17.138 -111.729 1.00 95.25 109 LYS A N 1
ATOM 862 C CA . LYS A 1 109 ? 36.504 16.061 -110.736 1.00 95.25 109 LYS A CA 1
ATOM 863 C C . LYS A 1 109 ? 37.071 16.576 -109.410 1.00 95.25 109 LYS A C 1
ATOM 865 O O . LYS A 1 109 ? 36.661 16.108 -108.349 1.00 95.25 109 LYS A O 1
ATOM 870 N N . LYS A 1 110 ? 37.988 17.550 -109.442 1.00 94.19 110 LYS A N 1
ATOM 871 C CA . LYS A 1 110 ? 38.525 18.201 -108.238 1.00 94.19 110 LYS A CA 1
ATOM 872 C C . LYS A 1 110 ? 37.428 18.944 -107.472 1.00 94.19 110 LYS A C 1
ATOM 874 O O . LYS A 1 110 ? 37.362 18.779 -106.257 1.00 94.19 110 LYS A O 1
ATOM 879 N N . VAL A 1 111 ? 36.561 19.697 -108.157 1.00 94.62 111 VAL A N 1
ATOM 880 C CA . VAL A 1 111 ? 35.414 20.383 -107.535 1.00 94.62 111 VAL A CA 1
ATOM 881 C C . VAL A 1 111 ? 34.474 19.366 -106.886 1.00 94.62 111 VAL A C 1
ATOM 883 O O . VAL A 1 111 ? 34.235 19.461 -105.682 1.00 94.62 111 VAL A O 1
ATOM 886 N N . GLU A 1 112 ? 34.044 18.332 -107.619 1.00 94.38 112 GLU A N 1
ATOM 887 C CA . GLU A 1 112 ? 33.215 17.248 -107.070 1.00 94.38 112 GLU A CA 1
ATOM 888 C C . GLU A 1 112 ? 33.816 16.616 -105.805 1.00 94.38 112 GLU A C 1
ATOM 890 O O . GLU A 1 112 ? 33.099 16.352 -104.839 1.00 94.38 112 GLU A O 1
ATOM 895 N N . LEU A 1 113 ? 35.125 16.343 -105.806 1.00 94.31 113 LEU A N 1
ATOM 896 C CA . LEU A 1 113 ? 35.817 15.760 -104.658 1.00 94.31 113 LEU A CA 1
ATOM 897 C C . LEU A 1 113 ? 35.901 16.741 -103.483 1.00 94.31 113 LEU A C 1
ATOM 899 O O . LEU A 1 113 ? 35.677 16.319 -102.351 1.00 94.31 113 LEU A O 1
ATOM 903 N N . THR A 1 114 ? 36.139 18.035 -103.723 1.00 93.81 114 THR A N 1
ATOM 904 C CA . THR A 1 114 ? 36.095 19.044 -102.650 1.00 93.81 114 THR A CA 1
ATOM 905 C C . THR A 1 114 ? 34.697 19.212 -102.060 1.00 93.81 114 THR A C 1
ATOM 907 O O . THR A 1 114 ? 34.576 19.327 -100.845 1.00 93.81 114 THR A O 1
ATOM 910 N N . GLU A 1 115 ? 33.630 19.133 -102.861 1.00 95.12 115 GLU A N 1
ATOM 911 C CA . GLU A 1 115 ? 32.266 19.145 -102.324 1.00 95.12 115 GLU A CA 1
ATOM 912 C C . GLU A 1 115 ? 31.934 17.869 -101.537 1.00 95.12 115 GLU A C 1
ATOM 914 O O . GLU A 1 115 ? 31.275 17.937 -100.503 1.00 95.12 115 GLU A O 1
ATOM 919 N N . LYS A 1 116 ? 32.356 16.689 -102.015 1.00 95.38 116 LYS A N 1
ATOM 920 C CA . LYS A 1 116 ? 32.163 15.414 -101.297 1.00 95.38 116 LYS A CA 1
ATOM 921 C C . LYS A 1 116 ? 32.897 15.436 -99.952 1.00 95.38 116 LYS A C 1
ATOM 923 O O . LYS A 1 116 ? 32.309 15.049 -98.946 1.00 95.38 116 LYS A O 1
ATOM 928 N N . LEU A 1 117 ? 34.115 15.976 -99.924 1.00 93.56 117 LEU A N 1
ATOM 929 C CA . LEU A 1 117 ? 34.897 16.181 -98.705 1.00 93.56 117 LEU A CA 1
ATOM 930 C C . LEU A 1 117 ? 34.211 17.186 -97.760 1.00 93.56 117 LEU A C 1
ATOM 932 O O . LEU A 1 117 ? 34.064 16.886 -96.581 1.00 93.56 117 LEU A O 1
ATOM 936 N N . ALA A 1 118 ? 33.702 18.316 -98.264 1.00 94.88 118 ALA A N 1
ATOM 937 C CA . ALA A 1 118 ? 32.969 19.296 -97.455 1.00 94.88 118 ALA A CA 1
ATOM 938 C C . ALA A 1 118 ? 31.655 18.733 -96.871 1.00 94.88 118 ALA A C 1
ATOM 940 O O . ALA A 1 118 ? 31.343 18.972 -95.705 1.00 94.88 118 ALA A O 1
ATOM 941 N N . ARG A 1 119 ? 30.907 17.926 -97.641 1.00 94.94 119 ARG A N 1
ATOM 942 C CA . ARG A 1 119 ? 29.724 17.192 -97.147 1.00 94.94 119 ARG A CA 1
ATOM 943 C C . ARG A 1 119 ? 30.100 16.232 -96.016 1.00 94.94 119 ARG A C 1
ATOM 945 O O . ARG A 1 119 ? 29.420 16.207 -94.996 1.00 94.94 119 ARG A O 1
ATOM 952 N N . GLN A 1 120 ? 31.200 15.493 -96.170 1.00 94.44 120 GLN A N 1
ATOM 953 C CA . GLN A 1 120 ? 31.711 14.584 -95.139 1.00 94.44 120 GLN A CA 1
ATOM 954 C C . GLN A 1 120 ? 32.248 15.325 -93.905 1.00 94.44 120 GLN A C 1
ATOM 956 O O . GLN A 1 120 ? 32.084 14.828 -92.795 1.00 94.44 120 GLN A O 1
ATOM 961 N N . GLN A 1 121 ? 32.856 16.505 -94.052 1.00 94.19 121 GLN A N 1
ATOM 962 C CA . GLN A 1 121 ? 33.243 17.346 -92.912 1.00 94.19 121 GLN A CA 1
ATOM 963 C C . GLN A 1 121 ? 32.009 17.773 -92.111 1.00 94.19 121 GLN A C 1
ATOM 965 O O . GLN A 1 121 ? 31.944 17.487 -90.919 1.00 94.19 121 GLN A O 1
ATOM 970 N N . LEU A 1 122 ? 30.992 18.324 -92.780 1.00 95.69 122 LEU A N 1
ATOM 971 C CA . LEU A 1 122 ? 29.739 18.731 -92.142 1.00 95.69 122 LEU A CA 1
ATOM 972 C C . LEU A 1 122 ? 29.005 17.550 -91.477 1.00 95.69 122 LEU A C 1
ATOM 974 O O . LEU A 1 122 ? 28.420 17.707 -90.406 1.00 95.69 122 LEU A O 1
ATOM 978 N N . GLU A 1 123 ? 29.041 16.355 -92.076 1.00 95.44 123 GLU A N 1
ATOM 979 C CA . GLU A 1 123 ? 28.483 15.140 -91.469 1.00 95.44 123 GLU A CA 1
ATOM 980 C C . GLU A 1 123 ? 29.258 14.715 -90.210 1.00 95.44 123 GLU A C 1
ATOM 982 O O . GLU A 1 123 ? 28.638 14.428 -89.186 1.00 95.44 123 GLU A O 1
ATOM 987 N N . ASN A 1 124 ? 30.595 14.747 -90.239 1.00 93.00 124 ASN A N 1
ATOM 988 C CA . ASN A 1 124 ? 31.428 14.467 -89.065 1.00 93.00 124 ASN A CA 1
ATOM 989 C C . ASN A 1 124 ? 31.222 15.500 -87.944 1.00 93.00 124 ASN A C 1
ATOM 991 O O . ASN A 1 124 ? 31.141 15.115 -86.780 1.00 93.00 124 ASN A O 1
ATOM 995 N N . GLU A 1 125 ? 31.076 16.786 -88.273 1.00 95.25 125 GLU A N 1
ATOM 996 C CA . GLU A 1 125 ? 30.739 17.850 -87.316 1.00 95.25 125 GLU A CA 1
ATOM 997 C C . GLU A 1 125 ? 29.371 17.587 -86.665 1.00 95.25 125 GLU A C 1
ATOM 999 O O . GLU A 1 125 ? 29.269 17.529 -85.440 1.00 95.25 125 GLU A O 1
ATOM 1004 N N . ASN A 1 126 ? 28.341 17.288 -87.466 1.00 95.88 126 ASN A N 1
ATOM 1005 C CA . ASN A 1 126 ? 27.007 16.918 -86.976 1.00 95.88 126 ASN A CA 1
ATOM 1006 C C . ASN A 1 126 ? 27.012 15.645 -86.108 1.00 95.88 126 ASN A C 1
ATOM 1008 O O . ASN A 1 126 ? 26.216 15.526 -85.173 1.00 95.88 126 ASN A O 1
ATOM 1012 N N . LEU A 1 127 ? 27.858 14.660 -86.421 1.00 95.19 127 LEU A N 1
ATOM 1013 C CA . LEU A 1 127 ? 28.024 13.454 -85.605 1.00 95.19 127 LEU A CA 1
ATOM 1014 C C . LEU A 1 127 ? 28.768 13.757 -84.300 1.00 95.19 127 LEU A C 1
ATOM 1016 O O . LEU A 1 127 ? 28.383 13.235 -83.255 1.00 95.19 127 LEU A O 1
ATOM 1020 N N . HIS A 1 128 ? 29.774 14.631 -84.330 1.00 94.69 128 HIS A N 1
ATOM 1021 C CA . HIS A 1 128 ? 30.505 15.052 -83.139 1.00 94.69 128 HIS A CA 1
ATOM 1022 C C . HIS A 1 128 ? 29.621 15.873 -82.186 1.00 94.69 128 HIS A C 1
ATOM 1024 O O . HIS A 1 128 ? 29.600 15.590 -80.991 1.00 94.69 128 HIS A O 1
ATOM 1030 N N . GLU A 1 129 ? 28.798 16.797 -82.693 1.00 95.44 129 GLU A N 1
ATOM 1031 C CA . GLU A 1 129 ? 27.794 17.506 -81.882 1.00 95.44 129 GLU A CA 1
ATOM 1032 C C . GLU A 1 129 ? 26.787 16.545 -81.229 1.00 95.44 129 GLU A C 1
ATOM 1034 O O . GLU A 1 129 ? 26.492 16.674 -80.039 1.00 95.44 129 GLU A O 1
ATOM 1039 N N . LYS A 1 130 ? 26.300 15.537 -81.968 1.00 95.88 130 LYS A N 1
ATOM 1040 C CA . LYS A 1 130 ? 25.403 14.501 -81.423 1.00 95.88 130 LYS A CA 1
ATOM 1041 C C . LYS A 1 130 ? 26.082 13.656 -80.345 1.00 95.88 130 LYS A C 1
ATOM 1043 O O . LYS A 1 130 ? 25.449 13.371 -79.331 1.00 95.88 130 LYS A O 1
ATOM 1048 N N . LEU A 1 131 ? 27.348 13.279 -80.532 1.00 94.25 131 LEU A N 1
ATOM 1049 C CA . LEU A 1 131 ? 28.131 12.563 -79.519 1.00 94.25 131 LEU A CA 1
ATOM 1050 C C . LEU A 1 131 ? 28.319 13.415 -78.259 1.00 94.25 131 LEU A C 1
ATOM 1052 O O . LEU A 1 131 ? 28.026 12.936 -77.168 1.00 94.25 131 LEU A O 1
ATOM 1056 N N . ASN A 1 132 ? 28.699 14.686 -78.405 1.00 94.94 132 ASN A N 1
ATOM 1057 C CA . ASN A 1 132 ? 28.879 15.613 -77.285 1.00 94.94 132 ASN A CA 1
ATOM 1058 C C . ASN A 1 132 ? 27.556 15.861 -76.527 1.00 94.94 132 ASN A C 1
ATOM 1060 O O . ASN A 1 132 ? 27.545 15.948 -75.297 1.00 94.94 132 ASN A O 1
ATOM 1064 N N . LEU A 1 133 ? 26.419 15.921 -77.233 1.00 95.62 133 LEU A N 1
ATOM 1065 C CA . LEU A 1 133 ? 25.090 16.022 -76.619 1.00 95.62 133 LEU A CA 1
ATOM 1066 C C . LEU A 1 133 ? 24.706 14.743 -75.856 1.00 95.62 133 LEU A C 1
ATOM 1068 O O . LEU A 1 133 ? 24.196 14.836 -74.738 1.00 95.62 133 LEU A O 1
ATOM 1072 N N . LEU A 1 134 ? 24.966 13.562 -76.424 1.00 94.44 134 LEU A N 1
ATOM 1073 C CA . LEU A 1 134 ? 24.723 12.276 -75.762 1.00 94.44 134 LEU A CA 1
ATOM 1074 C C . LEU A 1 134 ? 25.640 12.079 -74.546 1.00 94.44 134 LEU A C 1
ATOM 1076 O O . LEU A 1 134 ? 25.174 11.620 -73.506 1.00 94.44 134 LEU A O 1
ATOM 1080 N N . GLU A 1 135 ? 26.907 12.488 -74.619 1.00 94.75 135 GLU A N 1
ATOM 1081 C CA . GLU A 1 135 ? 27.827 12.494 -73.476 1.00 94.75 135 GLU A CA 1
ATOM 1082 C C . GLU A 1 135 ? 27.347 13.457 -72.378 1.00 94.75 135 GLU A C 1
ATOM 1084 O O . GLU A 1 135 ? 27.354 13.109 -71.194 1.00 94.75 135 GLU A O 1
ATOM 1089 N N . HIS A 1 136 ? 26.844 14.642 -72.741 1.00 94.06 136 HIS A N 1
ATOM 1090 C CA . HIS A 1 136 ? 26.251 15.560 -71.770 1.00 94.06 136 HIS A CA 1
ATOM 1091 C C . HIS A 1 136 ? 24.990 14.976 -71.112 1.00 94.06 136 HIS A C 1
ATOM 1093 O O . HIS A 1 136 ? 24.825 15.082 -69.896 1.00 94.06 136 HIS A O 1
ATOM 1099 N N . GLN A 1 137 ? 24.124 14.308 -71.881 1.00 93.88 137 GLN A N 1
ATOM 1100 C CA . GLN A 1 137 ? 22.946 13.618 -71.346 1.00 93.88 137 GLN A CA 1
ATOM 1101 C C . GLN A 1 137 ? 23.353 12.485 -70.395 1.00 93.88 137 GLN A C 1
ATOM 1103 O O . GLN A 1 137 ? 22.940 12.503 -69.235 1.00 93.88 137 GLN A O 1
ATOM 1108 N N . MET A 1 138 ? 24.240 11.579 -70.819 1.00 92.31 138 MET A N 1
ATOM 1109 C CA . MET A 1 138 ? 24.761 10.482 -69.991 1.00 92.31 138 MET A CA 1
ATOM 1110 C C . MET A 1 138 ? 25.425 10.989 -68.705 1.00 92.31 138 MET A C 1
ATOM 1112 O O . MET A 1 138 ? 25.123 10.501 -67.618 1.00 92.31 138 MET A O 1
ATOM 1116 N N . THR A 1 139 ? 26.278 12.014 -68.787 1.00 93.75 139 THR A N 1
ATOM 1117 C CA . THR A 1 139 ? 26.908 12.613 -67.596 1.00 93.75 139 THR A CA 1
ATOM 1118 C C . THR A 1 139 ? 25.937 13.422 -66.731 1.00 93.75 139 THR A C 1
ATOM 1120 O O . THR A 1 139 ? 26.277 13.728 -65.587 1.00 93.75 139 THR A O 1
ATOM 1123 N N . SER A 1 140 ? 24.739 13.758 -67.225 1.00 93.12 140 SER A N 1
ATOM 1124 C CA . SER A 1 140 ? 23.653 14.331 -66.421 1.00 93.12 140 SER A CA 1
ATOM 1125 C C . SER A 1 140 ? 22.830 13.254 -65.704 1.00 93.12 140 SER A C 1
ATOM 1127 O O . SER A 1 140 ? 22.570 13.407 -64.513 1.00 93.12 140 SER A O 1
ATOM 1129 N N . GLU A 1 141 ? 22.502 12.133 -66.358 1.00 92.00 141 GLU A N 1
ATOM 1130 C CA . GLU A 1 141 ? 21.797 11.018 -65.708 1.00 92.00 141 GLU A CA 1
ATOM 1131 C C . GLU A 1 141 ? 22.683 10.344 -64.653 1.00 92.00 141 GLU A C 1
ATOM 1133 O O . GLU A 1 141 ? 22.245 10.173 -63.521 1.00 92.00 141 GLU A O 1
ATOM 1138 N N . VAL A 1 142 ? 23.969 10.107 -64.945 1.00 94.56 142 VAL A N 1
ATOM 1139 C CA . VAL A 1 142 ? 24.948 9.574 -63.972 1.00 94.56 142 VAL A CA 1
ATOM 1140 C C . VAL A 1 142 ? 25.139 10.500 -62.756 1.00 94.56 142 VAL A C 1
ATOM 1142 O O . VAL A 1 142 ? 25.555 10.040 -61.693 1.00 94.56 142 VAL A O 1
ATOM 1145 N N . LYS A 1 143 ? 24.837 11.804 -62.867 1.00 93.88 143 LYS A N 1
ATOM 1146 C CA . LYS A 1 143 ? 24.787 12.707 -61.700 1.00 93.88 143 LYS A CA 1
ATOM 1147 C C . LYS A 1 143 ? 23.505 12.504 -60.899 1.00 93.88 143 LYS A C 1
ATOM 1149 O O . LYS A 1 143 ? 23.605 12.278 -59.701 1.00 93.88 143 LYS A O 1
ATOM 1154 N N . LYS A 1 144 ? 22.334 12.493 -61.549 1.00 93.44 144 LYS A N 1
ATOM 1155 C CA . LYS A 1 144 ? 21.045 12.232 -60.878 1.00 93.44 144 LYS A CA 1
ATOM 1156 C C . LYS A 1 144 ? 21.032 10.877 -60.171 1.00 93.44 144 LYS A C 1
ATOM 1158 O O . LYS A 1 144 ? 20.524 10.781 -59.061 1.00 93.44 144 LYS A O 1
ATOM 1163 N N . GLU A 1 145 ? 21.598 9.848 -60.796 1.00 91.44 145 GLU A N 1
ATOM 1164 C CA . GLU A 1 145 ? 21.739 8.510 -60.222 1.00 91.44 145 GLU A CA 1
ATOM 1165 C C . GLU A 1 145 ? 22.598 8.550 -58.954 1.00 91.44 145 GLU A C 1
ATOM 1167 O O . GLU A 1 145 ? 22.146 8.090 -57.912 1.00 91.44 145 GLU A O 1
ATOM 1172 N N . LYS A 1 146 ? 23.762 9.214 -58.984 1.00 93.94 146 LYS A N 1
ATOM 1173 C CA . LYS A 1 146 ? 24.620 9.402 -57.798 1.00 93.94 146 LYS A CA 1
ATOM 1174 C C . LYS A 1 146 ? 23.977 10.255 -56.706 1.00 93.94 146 LYS A C 1
ATOM 1176 O O . LYS A 1 146 ? 24.124 9.939 -55.528 1.00 93.94 146 LYS A O 1
ATOM 1181 N N . ASP A 1 147 ? 23.246 11.307 -57.070 1.00 94.50 147 ASP A N 1
ATOM 1182 C CA . ASP A 1 147 ? 22.487 12.122 -56.118 1.00 94.50 147 ASP A CA 1
ATOM 1183 C C . ASP A 1 147 ? 21.405 11.266 -55.429 1.00 94.50 147 ASP A C 1
ATOM 1185 O O . ASP A 1 147 ? 21.255 11.308 -54.204 1.00 94.50 147 ASP A O 1
ATOM 1189 N N . LEU A 1 148 ? 20.695 10.425 -56.195 1.00 95.00 148 LEU A N 1
ATOM 1190 C CA . LEU A 1 148 ? 19.722 9.463 -55.676 1.00 95.00 148 LEU A CA 1
ATOM 1191 C C . LEU A 1 148 ? 20.390 8.406 -54.787 1.00 95.00 148 LEU A C 1
ATOM 1193 O O . LEU A 1 148 ? 19.944 8.230 -53.653 1.00 95.00 148 LEU A O 1
ATOM 1197 N N . GLU A 1 149 ? 21.477 7.765 -55.227 1.00 93.69 149 GLU A N 1
ATOM 1198 C CA . GLU A 1 149 ? 22.287 6.843 -54.417 1.00 93.69 149 GLU A CA 1
ATOM 1199 C C . GLU A 1 149 ? 22.709 7.484 -53.089 1.00 93.69 149 GLU A C 1
ATOM 1201 O O . GLU A 1 149 ? 22.562 6.864 -52.035 1.00 93.69 149 GLU A O 1
ATOM 1206 N N . GLU A 1 150 ? 23.173 8.739 -53.094 1.00 95.94 150 GLU A N 1
ATOM 1207 C CA . GLU A 1 150 ? 23.569 9.422 -51.864 1.00 95.94 150 GLU A CA 1
ATOM 1208 C C . GLU A 1 150 ? 22.362 9.711 -50.954 1.00 95.94 150 GLU A C 1
ATOM 1210 O O . GLU A 1 150 ? 22.493 9.620 -49.730 1.00 95.94 150 GLU A O 1
ATOM 1215 N N . THR A 1 151 ? 21.169 9.997 -51.500 1.00 94.88 151 THR A N 1
ATOM 1216 C CA . THR A 1 151 ? 19.941 10.080 -50.681 1.00 94.88 151 THR A CA 1
ATOM 1217 C C . THR A 1 151 ? 19.517 8.725 -50.117 1.00 94.88 151 THR A C 1
ATOM 1219 O O . THR A 1 151 ? 19.210 8.647 -48.927 1.00 94.88 151 THR A O 1
ATOM 1222 N N . TYR A 1 152 ? 19.573 7.640 -50.896 1.00 94.00 152 TYR A N 1
ATOM 1223 C CA . TYR A 1 152 ? 19.295 6.291 -50.398 1.00 94.00 152 TYR A CA 1
ATOM 1224 C C . TYR A 1 152 ? 20.296 5.881 -49.316 1.00 94.00 152 TYR A C 1
ATOM 1226 O O . TYR A 1 152 ? 19.881 5.375 -48.273 1.00 94.00 152 TYR A O 1
ATOM 1234 N N . ARG A 1 153 ? 21.589 6.185 -49.490 1.00 97.00 153 ARG A N 1
ATOM 1235 C CA . ARG A 1 153 ? 22.620 5.932 -48.476 1.00 97.00 153 ARG A CA 1
ATOM 1236 C C . ARG A 1 153 ? 22.353 6.712 -47.190 1.00 97.00 153 ARG A C 1
ATOM 1238 O O . ARG A 1 153 ? 22.410 6.122 -46.118 1.00 97.00 153 ARG A O 1
ATOM 1245 N N . LYS A 1 154 ? 22.000 8.003 -47.278 1.00 95.81 154 LYS A N 1
ATOM 1246 C CA . LYS A 1 154 ? 21.618 8.839 -46.118 1.00 95.81 154 LYS A CA 1
ATOM 1247 C C . LYS A 1 154 ? 20.369 8.311 -45.404 1.00 95.81 154 LYS A C 1
ATOM 1249 O O . LYS A 1 154 ? 20.324 8.325 -44.175 1.00 95.81 154 LYS A O 1
ATOM 1254 N N . ASN A 1 155 ? 19.383 7.819 -46.154 1.00 95.81 155 ASN A N 1
ATOM 1255 C CA . ASN A 1 155 ? 18.158 7.242 -45.601 1.00 95.81 155 ASN A CA 1
ATOM 1256 C C . ASN A 1 155 ? 18.432 5.905 -44.895 1.00 95.81 155 ASN A C 1
ATOM 1258 O O . ASN A 1 155 ? 17.992 5.721 -43.762 1.00 95.81 155 ASN A O 1
ATOM 1262 N N . LEU A 1 156 ? 19.218 5.009 -45.504 1.00 93.81 156 LEU A N 1
ATOM 1263 C CA . LEU A 1 156 ? 19.685 3.770 -44.868 1.00 93.81 156 LEU A CA 1
ATOM 1264 C C . LEU A 1 156 ? 20.488 4.074 -43.598 1.00 93.81 156 LEU A C 1
ATOM 1266 O O . LEU A 1 156 ? 20.179 3.552 -42.532 1.00 93.81 156 LEU A O 1
ATOM 1270 N N . GLU A 1 157 ? 21.428 5.015 -43.675 1.00 95.69 157 GLU A N 1
ATOM 1271 C CA . GLU A 1 157 ? 22.183 5.521 -42.531 1.00 95.69 157 GLU A CA 1
ATOM 1272 C C . GLU A 1 157 ? 21.297 6.108 -41.413 1.00 95.69 157 GLU A C 1
ATOM 1274 O O . GLU A 1 157 ? 21.757 6.167 -40.273 1.00 95.69 157 GLU A O 1
ATOM 1279 N N . SER A 1 158 ? 20.082 6.601 -41.695 1.00 95.38 158 SER A N 1
ATOM 1280 C CA . SER A 1 158 ? 19.122 7.039 -40.664 1.00 95.38 158 SER A CA 1
ATOM 1281 C C . SER A 1 158 ? 18.380 5.845 -40.072 1.00 95.38 158 SER A C 1
ATOM 1283 O O . SER A 1 158 ? 18.372 5.667 -38.855 1.00 95.38 158 SER A O 1
ATOM 1285 N N . LEU A 1 159 ? 17.849 4.968 -40.929 1.00 94.62 159 LEU A N 1
ATOM 1286 C CA . LEU A 1 159 ? 17.125 3.761 -40.529 1.00 94.62 159 LEU A CA 1
ATOM 1287 C C . LEU A 1 159 ? 17.998 2.803 -39.704 1.00 94.62 159 LEU A C 1
ATOM 1289 O O . LEU A 1 159 ? 17.501 2.168 -38.777 1.00 94.62 159 LEU A O 1
ATOM 1293 N N . GLU A 1 160 ? 19.303 2.724 -39.967 1.00 95.00 160 GLU A N 1
ATOM 1294 C CA . GLU A 1 160 ? 20.255 1.971 -39.142 1.00 95.00 160 GLU A CA 1
ATOM 1295 C C . GLU A 1 160 ? 20.456 2.590 -37.753 1.00 95.00 160 GLU A C 1
ATOM 1297 O O . GLU A 1 160 ? 20.505 1.862 -36.757 1.00 95.00 160 GLU A O 1
ATOM 1302 N N . LYS A 1 161 ? 20.520 3.926 -37.657 1.00 96.19 161 LYS A N 1
ATOM 1303 C CA . LYS A 1 161 ? 20.611 4.648 -36.375 1.00 96.19 161 LYS A CA 1
ATOM 1304 C C . LYS A 1 161 ? 19.322 4.465 -35.570 1.00 96.19 161 LYS A C 1
ATOM 1306 O O . LYS A 1 161 ? 19.389 4.107 -34.397 1.00 96.19 161 LYS A O 1
ATOM 1311 N N . GLU A 1 162 ? 18.161 4.590 -36.207 1.00 95.31 162 GLU A N 1
ATOM 1312 C CA . GLU A 1 162 ? 16.849 4.332 -35.601 1.00 95.31 162 GLU A CA 1
ATOM 1313 C C . GLU A 1 162 ? 16.701 2.868 -35.159 1.00 95.31 162 GLU A C 1
ATOM 1315 O O . GLU A 1 162 ? 16.333 2.604 -34.013 1.00 95.31 162 GLU A O 1
ATOM 1320 N N . LYS A 1 163 ? 17.082 1.898 -36.003 1.00 94.62 163 LYS A N 1
ATOM 1321 C CA . LYS A 1 163 ? 17.135 0.465 -35.661 1.00 94.62 163 LYS A CA 1
ATOM 1322 C C . LYS A 1 163 ? 18.043 0.210 -34.459 1.00 94.62 163 LYS A C 1
ATOM 1324 O O . LYS A 1 163 ? 17.665 -0.552 -33.567 1.00 94.62 163 LYS A O 1
ATOM 1329 N N . PHE A 1 164 ? 19.212 0.846 -34.391 1.00 97.19 164 PHE A N 1
ATOM 1330 C CA . PHE A 1 164 ? 20.126 0.734 -33.253 1.00 97.19 164 PHE A CA 1
ATOM 1331 C C . PHE A 1 164 ? 19.539 1.353 -31.974 1.00 97.19 164 PHE A C 1
ATOM 1333 O O . PHE A 1 164 ? 19.603 0.737 -30.907 1.00 97.19 164 PHE A O 1
ATOM 1340 N N . GLU A 1 165 ? 18.909 2.527 -32.054 1.00 96.94 165 GLU A N 1
ATOM 1341 C CA . GLU A 1 165 ? 18.257 3.167 -30.906 1.00 96.94 165 GLU A CA 1
ATOM 1342 C C . GLU A 1 165 ? 17.039 2.387 -30.400 1.00 96.94 165 GLU A C 1
ATOM 1344 O O . GLU A 1 165 ? 16.878 2.234 -29.184 1.00 96.94 165 GLU A O 1
ATOM 1349 N N . LEU A 1 166 ? 16.229 1.827 -31.304 1.00 95.44 166 LEU A N 1
ATOM 1350 C CA . LEU A 1 166 ? 15.124 0.925 -30.982 1.00 95.44 166 LEU A CA 1
ATOM 1351 C C . LEU A 1 166 ? 15.635 -0.375 -30.356 1.00 95.44 166 LEU A C 1
ATOM 1353 O O . LEU A 1 166 ? 15.150 -0.755 -29.294 1.00 95.44 166 LEU A O 1
ATOM 1357 N N . THR A 1 167 ? 16.677 -0.999 -30.914 1.00 96.25 167 THR A N 1
ATOM 1358 C CA . THR A 1 167 ? 17.327 -2.188 -30.325 1.00 96.25 167 THR A CA 1
ATOM 1359 C C . THR A 1 167 ? 17.844 -1.882 -28.915 1.00 96.25 167 THR A C 1
ATOM 1361 O O . THR A 1 167 ? 17.588 -2.625 -27.968 1.00 96.25 167 THR A O 1
ATOM 1364 N N . ARG A 1 168 ? 18.482 -0.720 -28.723 1.00 96.88 168 ARG A N 1
ATOM 1365 C CA . ARG A 1 168 ? 18.937 -0.228 -27.413 1.00 96.88 168 ARG A CA 1
ATOM 1366 C C . ARG A 1 168 ? 17.782 0.157 -26.479 1.00 96.88 168 ARG A C 1
ATOM 1368 O O . ARG A 1 168 ? 17.974 0.207 -25.264 1.00 96.88 168 ARG A O 1
ATOM 1375 N N . LYS A 1 169 ? 16.592 0.481 -26.993 1.00 97.44 169 LYS A N 1
ATOM 1376 C CA . LYS A 1 169 ? 15.372 0.708 -26.199 1.00 97.44 169 LYS A CA 1
ATOM 1377 C C . LYS A 1 169 ? 14.765 -0.623 -25.752 1.00 97.44 169 LYS A C 1
ATOM 1379 O O . LYS A 1 169 ? 14.482 -0.754 -24.568 1.00 97.44 169 LYS A O 1
ATOM 1384 N N . VAL A 1 170 ? 14.665 -1.609 -26.644 1.00 94.31 170 VAL A N 1
ATOM 1385 C CA . VAL A 1 170 ? 14.236 -2.982 -26.325 1.00 94.31 170 VAL A CA 1
ATOM 1386 C C . VAL A 1 170 ? 15.155 -3.595 -25.270 1.00 94.31 170 VAL A C 1
ATOM 1388 O O . VAL A 1 170 ? 14.673 -3.975 -24.213 1.00 94.31 170 VAL A O 1
ATOM 1391 N N . ALA A 1 171 ? 16.477 -3.575 -25.471 1.00 96.38 171 ALA A N 1
ATOM 1392 C CA . ALA A 1 171 ? 17.437 -4.127 -24.510 1.00 96.38 171 ALA A CA 1
ATOM 1393 C C . ALA A 1 171 ? 17.359 -3.480 -23.109 1.00 96.38 171 ALA A C 1
ATOM 1395 O O . ALA A 1 171 ? 17.571 -4.160 -22.107 1.00 96.38 171 ALA A O 1
ATOM 1396 N N . ARG A 1 172 ? 17.024 -2.181 -23.024 1.00 96.94 172 ARG A N 1
ATOM 1397 C CA . ARG A 1 172 ? 16.735 -1.511 -21.743 1.00 96.94 172 ARG A CA 1
ATOM 1398 C C . ARG A 1 172 ? 15.430 -2.009 -21.131 1.00 96.94 172 ARG A C 1
ATOM 1400 O O . ARG A 1 172 ? 15.450 -2.441 -19.990 1.00 96.94 172 ARG A O 1
ATOM 1407 N N . LEU A 1 173 ? 14.341 -2.028 -21.900 1.00 96.00 173 LEU A N 1
ATOM 1408 C CA . LEU A 1 173 ? 13.037 -2.498 -21.424 1.00 96.00 173 LEU A CA 1
ATOM 1409 C C . LEU A 1 173 ? 13.073 -3.962 -20.957 1.00 96.00 173 LEU A C 1
ATOM 1411 O O . LEU A 1 173 ? 12.427 -4.280 -19.966 1.00 96.00 173 LEU A O 1
ATOM 1415 N N . THR A 1 174 ? 13.856 -4.833 -21.603 1.00 96.12 174 THR A N 1
ATOM 1416 C CA . THR A 1 174 ? 14.094 -6.208 -21.132 1.00 96.12 174 THR A CA 1
ATOM 1417 C C . THR A 1 174 ? 14.805 -6.217 -19.777 1.00 96.12 174 THR A C 1
ATOM 1419 O O . THR A 1 174 ? 14.342 -6.882 -18.855 1.00 96.12 174 THR A O 1
ATOM 1422 N N . ALA A 1 175 ? 15.879 -5.435 -19.617 1.00 96.62 175 ALA A N 1
ATOM 1423 C CA . ALA A 1 175 ? 16.604 -5.339 -18.349 1.00 96.62 175 ALA A CA 1
ATOM 1424 C C . ALA A 1 175 ? 15.742 -4.740 -17.220 1.00 96.62 175 ALA A C 1
ATOM 1426 O O . ALA A 1 175 ? 15.738 -5.270 -16.111 1.00 96.62 175 ALA A O 1
ATOM 1427 N N . ASP A 1 176 ? 14.970 -3.688 -17.503 1.00 96.88 176 ASP A N 1
ATOM 1428 C CA . ASP A 1 176 ? 14.032 -3.069 -16.558 1.00 96.88 176 ASP A CA 1
ATOM 1429 C C . ASP A 1 176 ? 12.924 -4.064 -16.143 1.00 96.88 176 ASP A C 1
ATOM 1431 O O . ASP A 1 176 ? 12.547 -4.142 -14.973 1.00 96.88 176 ASP A O 1
ATOM 1435 N N . LEU A 1 177 ? 12.440 -4.881 -17.086 1.00 94.25 177 LEU A N 1
ATOM 1436 C CA . LEU A 1 177 ? 11.446 -5.932 -16.857 1.00 94.25 177 LEU A CA 1
ATOM 1437 C C . LEU A 1 177 ? 12.007 -7.107 -16.037 1.00 94.25 177 LEU A C 1
ATOM 1439 O O . LEU A 1 177 ? 11.302 -7.634 -15.176 1.00 94.25 177 LEU A O 1
ATOM 1443 N N . ASP A 1 178 ? 13.267 -7.494 -16.234 1.00 95.75 178 ASP A N 1
ATOM 1444 C CA . ASP A 1 178 ? 13.926 -8.522 -15.418 1.00 95.75 178 ASP A CA 1
ATOM 1445 C C . ASP A 1 178 ? 14.283 -8.015 -14.010 1.00 95.75 178 ASP A C 1
ATOM 1447 O O . ASP A 1 178 ? 14.131 -8.755 -13.032 1.00 95.75 178 ASP A O 1
ATOM 1451 N N . ILE A 1 179 ? 14.635 -6.731 -13.866 1.00 97.12 179 ILE A N 1
ATOM 1452 C CA . ILE A 1 179 ? 14.720 -6.065 -12.558 1.00 97.12 179 ILE A CA 1
ATOM 1453 C C . ILE A 1 179 ? 13.352 -6.123 -11.866 1.00 97.12 179 ILE A C 1
ATOM 1455 O O . ILE A 1 179 ? 13.272 -6.635 -10.748 1.00 97.12 179 ILE A O 1
ATOM 1459 N N . ALA A 1 180 ? 12.267 -5.726 -12.537 1.00 93.19 180 ALA A N 1
ATOM 1460 C CA . ALA A 1 180 ? 10.914 -5.762 -11.978 1.00 93.19 180 ALA A CA 1
ATOM 1461 C C . ALA A 1 180 ? 10.445 -7.186 -11.602 1.00 93.19 180 ALA A C 1
ATOM 1463 O O . ALA A 1 180 ? 9.793 -7.368 -10.569 1.00 93.19 180 ALA A O 1
ATOM 1464 N N . LYS A 1 181 ? 10.815 -8.225 -12.372 1.00 95.31 181 LYS A N 1
ATOM 1465 C CA . LYS A 1 181 ? 10.626 -9.636 -11.969 1.00 95.31 181 LYS A CA 1
ATOM 1466 C C . LYS A 1 181 ? 11.381 -9.945 -10.673 1.00 95.31 181 LYS A C 1
ATOM 1468 O O . LYS A 1 181 ? 10.804 -10.531 -9.755 1.00 95.31 181 LYS A O 1
ATOM 1473 N N . SER A 1 182 ? 12.652 -9.548 -10.575 1.00 94.69 182 SER A N 1
ATOM 1474 C CA . SER A 1 182 ? 13.474 -9.801 -9.385 1.00 94.69 182 SER A CA 1
ATOM 1475 C C . SER A 1 182 ? 12.910 -9.099 -8.140 1.00 94.69 182 SER A C 1
ATOM 1477 O O . SER A 1 182 ? 12.753 -9.736 -7.097 1.00 94.69 182 SER A O 1
ATOM 1479 N N . GLU A 1 183 ? 12.462 -7.847 -8.267 1.00 95.38 183 GLU A N 1
ATOM 1480 C CA . GLU A 1 183 ? 11.804 -7.096 -7.195 1.00 95.38 183 GLU A CA 1
ATOM 1481 C C . GLU A 1 183 ? 10.467 -7.731 -6.792 1.00 95.38 183 GLU A C 1
ATOM 1483 O O . GLU A 1 183 ? 10.201 -7.884 -5.598 1.00 95.38 183 GLU A O 1
ATOM 1488 N N . ARG A 1 184 ? 9.661 -8.202 -7.756 1.00 94.88 184 ARG A N 1
ATOM 1489 C CA . ARG A 1 184 ? 8.418 -8.945 -7.483 1.00 94.88 184 ARG A CA 1
ATOM 1490 C C . ARG A 1 184 ? 8.678 -10.244 -6.717 1.00 94.88 184 ARG A C 1
ATOM 1492 O O . ARG A 1 184 ? 7.964 -10.525 -5.757 1.00 94.88 184 ARG A O 1
ATOM 1499 N N . THR A 1 185 ? 9.689 -11.031 -7.091 1.00 95.25 185 THR A N 1
ATOM 1500 C CA . THR A 1 185 ? 10.026 -12.264 -6.348 1.00 95.25 185 THR A CA 1
ATOM 1501 C C . THR A 1 185 ? 10.576 -11.970 -4.950 1.00 95.25 185 THR A C 1
ATOM 1503 O O . THR A 1 185 ? 10.216 -12.661 -3.996 1.00 95.25 185 THR A O 1
ATOM 1506 N N . TYR A 1 186 ? 11.369 -10.907 -4.778 1.00 95.25 186 TYR A N 1
ATOM 1507 C CA . TYR A 1 186 ? 11.802 -10.443 -3.458 1.00 95.25 186 TYR A CA 1
ATOM 1508 C C . TYR A 1 186 ? 10.616 -9.982 -2.593 1.00 95.25 186 TYR A C 1
ATOM 1510 O O . TYR A 1 186 ? 10.533 -10.349 -1.419 1.00 95.25 186 TYR A O 1
ATOM 1518 N N . ALA A 1 187 ? 9.668 -9.238 -3.171 1.00 93.56 187 ALA A N 1
ATOM 1519 C CA . ALA A 1 187 ? 8.455 -8.792 -2.493 1.00 93.56 187 ALA A CA 1
ATOM 1520 C C . ALA A 1 187 ? 7.567 -9.970 -2.058 1.00 93.56 187 ALA A C 1
ATOM 1522 O O . ALA A 1 187 ? 7.147 -10.001 -0.904 1.00 93.56 187 ALA A O 1
ATOM 1523 N N . LEU A 1 188 ? 7.354 -10.970 -2.922 1.00 95.75 188 LEU A N 1
ATOM 1524 C CA . LEU A 1 188 ? 6.601 -12.189 -2.593 1.00 95.75 188 LEU A CA 1
ATOM 1525 C C . LEU A 1 188 ? 7.279 -13.015 -1.487 1.00 95.75 188 LEU A C 1
ATOM 1527 O O . LEU A 1 188 ? 6.619 -13.446 -0.545 1.00 95.75 188 LEU A O 1
ATOM 1531 N N . ASN A 1 189 ? 8.605 -13.180 -1.539 1.00 95.94 189 ASN A N 1
ATOM 1532 C CA . ASN A 1 189 ? 9.349 -13.853 -0.469 1.00 95.94 189 ASN A CA 1
ATOM 1533 C C . ASN A 1 189 ? 9.252 -13.089 0.863 1.00 95.94 189 ASN A C 1
ATOM 1535 O O . ASN A 1 189 ? 9.070 -13.693 1.920 1.00 95.94 189 ASN A O 1
ATOM 1539 N N . ARG A 1 190 ? 9.317 -11.751 0.827 1.00 96.62 190 ARG A N 1
ATOM 1540 C CA . ARG A 1 190 ? 9.117 -10.899 2.007 1.00 96.62 190 ARG A CA 1
ATOM 1541 C C . ARG A 1 190 ? 7.686 -10.984 2.545 1.00 96.62 190 ARG A C 1
ATOM 1543 O O . ARG A 1 190 ? 7.519 -11.027 3.760 1.00 96.62 190 ARG A O 1
ATOM 1550 N N . GLN A 1 191 ? 6.682 -11.018 1.670 1.00 94.94 191 GLN A N 1
ATOM 1551 C CA . GLN A 1 191 ? 5.279 -11.216 2.031 1.00 94.94 191 GLN A CA 1
ATOM 1552 C C . GLN A 1 191 ? 5.100 -12.553 2.755 1.00 94.94 191 GLN A C 1
ATOM 1554 O O . GLN A 1 191 ? 4.629 -12.550 3.886 1.00 94.94 191 GLN A O 1
ATOM 1559 N N . LYS A 1 192 ? 5.587 -13.661 2.183 1.00 96.12 192 LYS A N 1
ATOM 1560 C CA . LYS A 1 192 ? 5.510 -14.991 2.803 1.00 96.12 192 LYS A CA 1
ATOM 1561 C C . LYS A 1 192 ? 6.149 -15.039 4.199 1.00 96.12 192 LYS A C 1
ATOM 1563 O O . LYS A 1 192 ? 5.561 -15.583 5.126 1.00 96.12 192 LYS A O 1
ATOM 1568 N N . ILE A 1 193 ? 7.317 -14.416 4.385 1.00 97.06 193 ILE A N 1
ATOM 1569 C CA . ILE A 1 193 ? 7.977 -14.320 5.705 1.00 97.06 193 ILE A CA 1
ATOM 1570 C C . ILE A 1 193 ? 7.125 -13.517 6.708 1.00 97.06 193 ILE A C 1
ATOM 1572 O O . ILE A 1 193 ? 7.096 -13.838 7.899 1.00 97.06 193 ILE A O 1
ATOM 1576 N N . LEU A 1 194 ? 6.423 -12.475 6.251 1.00 95.44 194 LEU A N 1
ATOM 1577 C CA . LEU A 1 194 ? 5.508 -11.700 7.092 1.00 95.44 194 LEU A CA 1
ATOM 1578 C C . LEU A 1 194 ? 4.228 -12.481 7.413 1.00 95.44 194 LEU A C 1
ATOM 1580 O O . LEU A 1 194 ? 3.809 -12.459 8.564 1.00 95.44 194 LEU A O 1
ATOM 1584 N N . GLU A 1 195 ? 3.658 -13.218 6.460 1.00 96.31 195 GLU A N 1
ATOM 1585 C CA . GLU A 1 195 ? 2.508 -14.113 6.662 1.00 96.31 195 GLU A CA 1
ATOM 1586 C C . GLU A 1 195 ? 2.836 -15.237 7.657 1.00 96.31 195 GLU A C 1
ATOM 1588 O O . GLU A 1 195 ? 2.083 -15.472 8.600 1.00 96.31 195 GLU A O 1
ATOM 1593 N N . GLU A 1 196 ? 4.002 -15.879 7.529 1.00 96.94 196 GLU A N 1
ATOM 1594 C CA . GLU A 1 196 ? 4.492 -16.874 8.490 1.00 96.94 196 GLU A CA 1
ATOM 1595 C C . GLU A 1 196 ? 4.689 -16.264 9.890 1.00 96.94 196 GLU A C 1
ATOM 1597 O O . GLU A 1 196 ? 4.347 -16.894 10.899 1.00 96.94 196 GLU A O 1
ATOM 1602 N N . ARG A 1 197 ? 5.173 -15.013 9.988 1.00 97.88 197 ARG A N 1
ATOM 1603 C CA . ARG A 1 197 ? 5.303 -14.326 11.284 1.00 97.88 197 ARG A CA 1
ATOM 1604 C C . ARG A 1 197 ? 3.953 -13.901 11.867 1.00 97.88 197 ARG A C 1
ATOM 1606 O O . ARG A 1 197 ? 3.788 -14.038 13.078 1.00 97.88 197 ARG A O 1
ATOM 1613 N N . ILE A 1 198 ? 3.007 -13.441 11.048 1.00 96.69 198 ILE A N 1
ATOM 1614 C CA . ILE A 1 198 ? 1.628 -13.127 11.453 1.00 96.69 198 ILE A CA 1
ATOM 1615 C C . ILE A 1 198 ? 0.963 -14.394 11.988 1.00 96.69 198 ILE A C 1
ATOM 1617 O O . ILE A 1 198 ? 0.576 -14.407 13.148 1.00 96.69 198 ILE A O 1
ATOM 1621 N N . LYS A 1 199 ? 0.989 -15.500 11.238 1.00 97.81 199 LYS A N 1
ATOM 1622 C CA . LYS A 1 199 ? 0.456 -16.804 11.662 1.00 97.81 199 LYS A CA 1
ATOM 1623 C C . LYS A 1 199 ? 1.087 -17.328 12.956 1.00 97.81 199 LYS A C 1
ATOM 1625 O O . LYS A 1 199 ? 0.427 -17.974 13.770 1.00 97.81 199 LYS A O 1
ATOM 1630 N N . THR A 1 200 ? 2.370 -17.032 13.177 1.00 97.12 200 THR A N 1
ATOM 1631 C CA . THR A 1 200 ? 3.041 -17.333 14.450 1.00 97.12 200 THR A CA 1
ATOM 1632 C C . THR A 1 200 ? 2.499 -16.459 15.587 1.00 97.12 200 THR A C 1
ATOM 1634 O O . THR A 1 200 ? 2.219 -16.981 16.660 1.00 97.12 200 THR A O 1
ATOM 1637 N N . LEU A 1 201 ? 2.307 -15.155 15.361 1.00 96.19 201 LEU A N 1
ATOM 1638 C CA . LEU A 1 201 ? 1.753 -14.218 16.347 1.00 96.19 201 LEU A CA 1
ATOM 1639 C C . LEU A 1 201 ? 0.272 -14.488 16.658 1.00 96.19 201 LEU A C 1
ATOM 1641 O O . LEU A 1 201 ? -0.113 -14.446 17.820 1.00 96.19 201 LEU A O 1
ATOM 1645 N N . GLU A 1 202 ? -0.544 -14.826 15.661 1.00 96.94 202 GLU A N 1
ATOM 1646 C CA . GLU A 1 202 ? -1.939 -15.261 15.823 1.00 96.94 202 GLU A CA 1
ATOM 1647 C C . GLU A 1 202 ? -2.025 -16.506 16.710 1.00 96.94 202 GLU A C 1
ATOM 1649 O O . GLU A 1 202 ? -2.854 -16.573 17.621 1.00 96.94 202 GLU A O 1
ATOM 1654 N N . LYS A 1 203 ? -1.112 -17.469 16.511 1.00 97.00 203 LYS A N 1
ATOM 1655 C CA . LYS A 1 203 ? -0.985 -18.615 17.412 1.00 97.00 203 LYS A CA 1
ATOM 1656 C C . LYS A 1 203 ? -0.491 -18.205 18.801 1.00 97.00 203 LYS A C 1
ATOM 1658 O O . LYS A 1 203 ? -1.069 -18.661 19.778 1.00 97.00 203 LYS A O 1
ATOM 1663 N N . GLU A 1 204 ? 0.530 -17.352 18.920 1.00 97.19 204 GLU A N 1
ATOM 1664 C CA . GLU A 1 204 ? 1.003 -16.848 20.221 1.00 97.19 204 GLU A CA 1
ATOM 1665 C C . GLU A 1 204 ? -0.133 -16.152 21.002 1.00 97.19 204 GLU A C 1
ATOM 1667 O O . GLU A 1 204 ? -0.248 -16.359 22.208 1.00 97.19 204 GLU A O 1
ATOM 1672 N N . VAL A 1 205 ? -1.001 -15.386 20.330 1.00 97.00 205 VAL A N 1
ATOM 1673 C CA . VAL A 1 205 ? -2.196 -14.752 20.918 1.00 97.00 205 VAL A CA 1
ATOM 1674 C C . VAL A 1 205 ? -3.249 -15.794 21.297 1.00 97.00 205 VAL A C 1
ATOM 1676 O O . VAL A 1 205 ? -3.732 -15.767 22.426 1.00 97.00 205 VAL A O 1
ATOM 1679 N N . SER A 1 206 ? -3.554 -16.756 20.424 1.00 96.12 206 SER A N 1
ATOM 1680 C CA . SER A 1 206 ? -4.514 -17.837 20.709 1.00 96.12 206 SER A CA 1
ATOM 1681 C C . SER A 1 206 ? -4.070 -18.683 21.912 1.00 96.12 206 SER A C 1
ATOM 1683 O O . SER A 1 206 ? -4.817 -18.861 22.872 1.00 96.12 206 SER A O 1
ATOM 1685 N N . ASP A 1 207 ? -2.797 -19.093 21.934 1.00 96.62 207 ASP A N 1
ATOM 1686 C CA . ASP A 1 207 ? -2.154 -19.811 23.039 1.00 96.62 207 ASP A CA 1
ATOM 1687 C C . ASP A 1 207 ? -2.151 -18.994 24.350 1.00 96.62 207 ASP A C 1
ATOM 1689 O O . ASP A 1 207 ? -1.969 -19.573 25.426 1.00 96.62 207 ASP A O 1
ATOM 1693 N N . LYS A 1 208 ? -2.299 -17.663 24.292 1.00 95.56 208 LYS A N 1
ATOM 1694 C CA . LYS A 1 208 ? -2.426 -16.772 25.460 1.00 95.56 208 LYS A CA 1
ATOM 1695 C C . LYS A 1 208 ? -3.880 -16.565 25.875 1.00 95.56 208 LYS A C 1
ATOM 1697 O O . LYS A 1 208 ? -4.131 -16.531 27.074 1.00 95.56 208 LYS A O 1
ATOM 1702 N N . MET A 1 209 ? -4.814 -16.485 24.927 1.00 94.69 209 MET A N 1
ATOM 1703 C CA . MET A 1 209 ? -6.253 -16.417 25.196 1.00 94.69 209 MET A CA 1
ATOM 1704 C C . MET A 1 209 ? -6.744 -17.679 25.904 1.00 94.69 209 MET A C 1
ATOM 1706 O O . MET A 1 209 ? -7.384 -17.551 26.942 1.00 94.69 209 MET A O 1
ATOM 1710 N N . CYS A 1 210 ? -6.354 -18.876 25.446 1.00 95.19 210 CYS A N 1
ATOM 1711 C CA . CYS A 1 210 ? -6.692 -20.122 26.146 1.00 95.19 210 CYS A CA 1
ATOM 1712 C C . CYS A 1 210 ? -6.181 -20.104 27.596 1.00 95.19 210 CYS A C 1
ATOM 1714 O O . CYS A 1 210 ? -6.946 -20.333 28.520 1.00 95.19 210 CYS A O 1
ATOM 1716 N N . LYS A 1 211 ? -4.920 -19.701 27.815 1.00 95.12 211 LYS A N 1
ATOM 1717 C CA . LYS A 1 211 ? -4.330 -19.601 29.166 1.00 95.12 211 LYS A CA 1
ATOM 1718 C C . LYS A 1 211 ? -4.971 -18.519 30.037 1.00 95.12 211 LYS A C 1
ATOM 1720 O O . LYS A 1 211 ? -4.916 -18.615 31.257 1.00 95.12 211 LYS A O 1
ATOM 1725 N N . PHE A 1 212 ? -5.538 -17.474 29.437 1.00 94.50 212 PHE A N 1
ATOM 1726 C CA . PHE A 1 212 ? -6.332 -16.486 30.162 1.00 94.50 212 PHE A CA 1
ATOM 1727 C C . PHE A 1 212 ? -7.697 -17.064 30.550 1.00 94.50 212 PHE A C 1
ATOM 1729 O O . PHE A 1 212 ? -8.128 -16.865 31.678 1.00 94.50 212 PHE A O 1
ATOM 1736 N N . GLN A 1 213 ? -8.332 -17.836 29.666 1.00 95.31 213 GLN A N 1
ATOM 1737 C CA . GLN A 1 213 ? -9.582 -18.541 29.949 1.00 95.31 213 GLN A CA 1
ATOM 1738 C C . GLN A 1 213 ? -9.404 -19.619 31.036 1.00 95.31 213 GLN A C 1
ATOM 1740 O O . GLN A 1 213 ? -10.212 -19.673 31.957 1.00 95.31 213 GLN A O 1
ATOM 1745 N N . ASP A 1 214 ? -8.300 -20.378 31.010 1.00 94.06 214 ASP A N 1
ATOM 1746 C CA . ASP A 1 214 ? -7.907 -21.310 32.082 1.00 94.06 214 ASP A CA 1
ATOM 1747 C C . ASP A 1 214 ? -7.796 -20.588 33.444 1.00 94.06 214 ASP A C 1
ATOM 1749 O O . ASP A 1 214 ? -8.279 -21.078 34.465 1.00 94.06 214 ASP A O 1
ATOM 1753 N N . LEU A 1 215 ? -7.180 -19.397 33.464 1.00 95.06 215 LEU A N 1
ATOM 1754 C CA . LEU A 1 215 ? -7.026 -18.576 34.673 1.00 95.06 215 LEU A CA 1
ATOM 1755 C C . LEU A 1 215 ? -8.344 -17.944 35.140 1.00 95.06 215 LEU A C 1
ATOM 1757 O O . LEU A 1 215 ? -8.552 -17.817 36.344 1.00 95.06 215 LEU A O 1
ATOM 1761 N N . VAL A 1 216 ? -9.236 -17.561 34.221 1.00 94.62 216 VAL A N 1
ATOM 1762 C CA . VAL A 1 216 ? -10.595 -17.110 34.564 1.00 94.62 216 VAL A CA 1
ATOM 1763 C C . VAL A 1 216 ? -11.365 -18.254 35.223 1.00 94.62 216 VAL A C 1
ATOM 1765 O O . VAL A 1 216 ? -11.920 -18.044 36.298 1.00 94.62 216 VAL A O 1
ATOM 1768 N N . GLN A 1 217 ? -11.294 -19.474 34.680 1.00 94.38 217 GLN A N 1
ATOM 1769 C CA . GLN A 1 217 ? -11.913 -20.650 35.298 1.00 94.38 217 GLN A CA 1
ATOM 1770 C C . GLN A 1 217 ? -11.323 -20.948 36.688 1.00 94.38 217 GLN A C 1
ATOM 1772 O O . GLN A 1 217 ? -12.072 -21.191 37.629 1.00 94.38 217 GLN A O 1
ATOM 1777 N N . GLU A 1 218 ? -9.998 -20.861 36.873 1.00 95.31 218 GLU A N 1
ATOM 1778 C CA . GLU A 1 218 ? -9.382 -21.034 38.200 1.00 95.31 218 GLU A CA 1
ATOM 1779 C C . GLU A 1 218 ? -9.834 -19.949 39.202 1.00 95.31 218 GLU A C 1
ATOM 1781 O O . GLU A 1 218 ? -9.999 -20.237 40.394 1.00 95.31 218 GLU A O 1
ATOM 1786 N N . VAL A 1 219 ? -10.083 -18.714 38.747 1.00 93.44 219 VAL A N 1
ATOM 1787 C CA . VAL A 1 219 ? -10.638 -17.622 39.569 1.00 93.44 219 VAL A CA 1
ATOM 1788 C C . VAL A 1 219 ? -12.122 -17.839 39.888 1.00 93.44 219 VAL A C 1
ATOM 1790 O O . VAL A 1 219 ? -12.523 -17.620 41.033 1.00 93.44 219 VAL A O 1
ATOM 1793 N N . GLU A 1 220 ? -12.931 -18.319 38.946 1.00 94.44 220 GLU A N 1
ATOM 1794 C CA . GLU A 1 220 ? -14.331 -18.699 39.181 1.00 94.44 220 GLU A CA 1
ATOM 1795 C C . GLU A 1 220 ? -14.423 -19.849 40.194 1.00 94.44 220 GLU A C 1
ATOM 1797 O O . GLU A 1 220 ? -15.076 -19.712 41.230 1.00 94.44 220 GLU A O 1
ATOM 1802 N N . ASP A 1 221 ? -13.662 -20.927 39.991 1.00 95.00 221 ASP A N 1
ATOM 1803 C CA . ASP A 1 221 ? -13.563 -22.064 40.911 1.00 95.00 221 ASP A CA 1
ATOM 1804 C C . ASP A 1 221 ? -13.063 -21.634 42.301 1.00 95.00 221 ASP A C 1
ATOM 1806 O O . ASP A 1 221 ? -13.439 -22.210 43.328 1.00 95.00 221 ASP A O 1
ATOM 1810 N N . SER A 1 222 ? -12.178 -20.634 42.371 1.00 93.25 222 SER A N 1
ATOM 1811 C CA . SER A 1 222 ? -11.721 -20.034 43.635 1.00 93.25 222 SER A CA 1
ATOM 1812 C C . SER A 1 222 ? -12.817 -19.208 44.310 1.00 93.25 222 SER A C 1
ATOM 1814 O O . SER A 1 222 ? -12.990 -19.312 45.524 1.00 93.25 222 SER A O 1
ATOM 1816 N N . THR A 1 223 ? -13.594 -18.451 43.536 1.00 94.75 223 THR A N 1
ATOM 1817 C CA . THR A 1 223 ? -14.738 -17.660 44.014 1.00 94.75 223 THR A CA 1
ATOM 1818 C C . THR A 1 223 ? -15.839 -18.571 44.564 1.00 94.75 223 THR A C 1
ATOM 1820 O O . THR A 1 223 ? -16.262 -18.390 45.701 1.00 94.75 223 THR A O 1
ATOM 1823 N N . VAL A 1 224 ? -16.218 -19.632 43.842 1.00 95.81 224 VAL A N 1
ATOM 1824 C CA . VAL A 1 224 ? -17.198 -20.637 44.305 1.00 95.81 224 VAL A CA 1
ATOM 1825 C C . VAL A 1 224 ? -16.737 -21.321 45.601 1.00 95.81 224 VAL A C 1
ATOM 1827 O O . VAL A 1 224 ? -17.540 -21.542 46.513 1.00 95.81 224 VAL A O 1
ATOM 1830 N N . ARG A 1 225 ? -15.434 -21.615 45.735 1.00 96.62 225 ARG A N 1
ATOM 1831 C CA . ARG A 1 225 ? -14.855 -22.126 46.992 1.00 96.62 225 ARG A CA 1
ATOM 1832 C C . ARG A 1 225 ? -14.942 -21.101 48.127 1.00 96.62 225 ARG A C 1
ATOM 1834 O O . ARG A 1 225 ? -15.319 -21.487 49.232 1.00 96.62 225 ARG A O 1
ATOM 1841 N N . LEU A 1 226 ? -14.649 -19.823 47.873 1.00 94.19 226 LEU A N 1
ATOM 1842 C CA . LEU A 1 226 ? -14.787 -18.748 48.863 1.00 94.19 226 LEU A CA 1
ATOM 1843 C C . LEU A 1 226 ? -16.239 -18.584 49.323 1.00 94.19 226 LEU A C 1
ATOM 1845 O O . LEU A 1 226 ? -16.485 -18.695 50.520 1.00 94.19 226 LEU A O 1
ATOM 1849 N N . THR A 1 227 ? -17.206 -18.467 48.411 1.00 94.44 227 THR A N 1
ATOM 1850 C CA . THR A 1 227 ? -18.637 -18.361 48.757 1.00 94.44 227 THR A CA 1
ATOM 1851 C C . THR A 1 227 ? -19.129 -19.566 49.569 1.00 94.44 227 THR A C 1
ATOM 1853 O O . THR A 1 227 ? -19.935 -19.421 50.491 1.00 94.44 227 THR A O 1
ATOM 1856 N N . ARG A 1 228 ? -18.597 -20.771 49.309 1.00 95.00 228 ARG A N 1
ATOM 1857 C CA . ARG A 1 228 ? -18.871 -21.953 50.143 1.00 95.00 228 ARG A CA 1
ATOM 1858 C C . ARG A 1 228 ? -18.290 -21.820 51.557 1.00 95.00 228 ARG A C 1
ATOM 1860 O O . ARG A 1 228 ? -18.981 -22.163 52.515 1.00 95.00 228 ARG A O 1
ATOM 1867 N N . TYR A 1 229 ? -17.063 -21.319 51.714 1.00 94.31 229 TYR A N 1
ATOM 1868 C CA . TYR A 1 229 ? -16.476 -21.059 53.036 1.00 94.31 229 TYR A CA 1
ATOM 1869 C C . TYR A 1 229 ? -17.185 -19.921 53.784 1.00 94.31 229 TYR A C 1
ATOM 1871 O O . TYR A 1 229 ? -17.383 -20.027 54.994 1.00 94.31 229 TYR A O 1
ATOM 1879 N N . GLU A 1 230 ? -17.622 -18.871 53.090 1.00 93.56 230 GLU A N 1
ATOM 1880 C CA . GLU A 1 230 ? -18.431 -17.783 53.650 1.00 93.56 230 GLU A CA 1
ATOM 1881 C C . GLU A 1 230 ? -19.785 -18.299 54.146 1.00 93.56 230 GLU A C 1
ATOM 1883 O O . GLU A 1 230 ? -20.179 -17.991 55.268 1.00 93.56 230 GLU A O 1
ATOM 1888 N N . SER A 1 231 ? -20.457 -19.154 53.368 1.00 92.25 231 SER A N 1
ATOM 1889 C CA . SER A 1 231 ? -21.710 -19.811 53.763 1.00 92.25 231 SER A CA 1
ATOM 1890 C C . SER A 1 231 ? -21.542 -20.672 55.024 1.00 92.25 231 SER A C 1
ATOM 1892 O O . SER A 1 231 ? -22.297 -20.513 55.986 1.00 92.25 231 SER A O 1
ATOM 1894 N N . VAL A 1 232 ? -20.497 -21.511 55.080 1.00 95.44 232 VAL A N 1
ATOM 1895 C CA . VAL A 1 232 ? -20.172 -22.330 56.267 1.00 95.44 232 VAL A CA 1
ATOM 1896 C C . VAL A 1 232 ? -19.835 -21.455 57.479 1.00 95.44 232 VAL A C 1
ATOM 1898 O O . VAL A 1 232 ? -20.351 -21.695 58.567 1.00 95.44 232 VAL A O 1
ATOM 1901 N N . THR A 1 233 ? -19.033 -20.403 57.297 1.00 91.50 233 THR A N 1
ATOM 1902 C CA . THR A 1 233 ? -18.669 -19.459 58.371 1.00 91.50 233 THR A CA 1
ATOM 1903 C C . THR A 1 233 ? -19.890 -18.679 58.867 1.00 91.50 233 THR A C 1
ATOM 1905 O O . THR A 1 233 ? -20.032 -18.428 60.061 1.00 91.50 233 THR A O 1
ATOM 1908 N N . SER A 1 234 ? -20.799 -18.308 57.962 1.00 94.25 234 SER A N 1
ATOM 1909 C CA . SER A 1 234 ? -22.066 -17.650 58.283 1.00 94.25 234 SER A CA 1
ATOM 1910 C C . SER A 1 234 ? -22.975 -18.567 59.102 1.00 94.25 234 SER A C 1
ATOM 1912 O O . SER A 1 234 ? -23.552 -18.112 60.087 1.00 94.25 234 SER A O 1
ATOM 1914 N N . GLN A 1 235 ? -23.047 -19.860 58.764 1.00 94.62 235 GLN A N 1
ATOM 1915 C CA . GLN A 1 235 ? -23.795 -20.830 59.562 1.00 94.62 235 GLN A CA 1
ATOM 1916 C C . GLN A 1 235 ? -23.172 -21.035 60.947 1.00 94.62 235 GLN A C 1
ATOM 1918 O O . GLN A 1 235 ? -23.872 -20.886 61.941 1.00 94.62 235 GLN A O 1
ATOM 1923 N N . GLN A 1 236 ? -21.854 -21.240 61.028 1.00 94.31 236 GLN A N 1
ATOM 1924 C CA . GLN A 1 236 ? -21.148 -21.387 62.308 1.00 94.31 236 GLN A CA 1
ATOM 1925 C C . GLN A 1 236 ? -21.329 -20.174 63.235 1.00 94.31 236 GLN A C 1
ATOM 1927 O O . GLN A 1 236 ? -21.386 -20.345 64.449 1.00 94.31 236 GLN A O 1
ATOM 1932 N N . ARG A 1 237 ? -21.469 -18.955 62.690 1.00 93.19 237 ARG A N 1
ATOM 1933 C CA . ARG A 1 237 ? -21.840 -17.772 63.488 1.00 93.19 237 ARG A CA 1
ATOM 1934 C C . ARG A 1 237 ? -23.254 -17.884 64.057 1.00 93.19 237 ARG A C 1
ATOM 1936 O O . ARG A 1 237 ? -23.399 -17.720 65.259 1.00 93.19 237 ARG A O 1
ATOM 1943 N N . ARG A 1 238 ? -24.261 -18.249 63.250 1.00 94.38 238 ARG A N 1
ATOM 1944 C CA . ARG A 1 238 ? -25.640 -18.479 63.742 1.00 94.38 238 ARG A CA 1
ATOM 1945 C C . ARG A 1 238 ? -25.686 -19.553 64.829 1.00 94.38 238 ARG A C 1
ATOM 1947 O O . ARG A 1 238 ? -26.376 -19.377 65.828 1.00 94.38 238 ARG A O 1
ATOM 1954 N N . ASP A 1 239 ? -24.939 -20.640 64.644 1.00 94.81 239 ASP A N 1
ATOM 1955 C CA . ASP A 1 239 ? -24.871 -21.746 65.602 1.00 94.81 239 ASP A CA 1
ATOM 1956 C C . ASP A 1 239 ? -24.222 -21.292 66.926 1.00 94.81 239 ASP A C 1
ATOM 1958 O O . ASP A 1 239 ? -24.705 -21.638 68.006 1.00 94.81 239 ASP A O 1
ATOM 1962 N N . LEU A 1 240 ? -23.170 -20.464 66.862 1.00 93.94 240 LEU A N 1
ATOM 1963 C CA . LEU A 1 240 ? -22.549 -19.840 68.036 1.00 93.94 240 LEU A CA 1
ATOM 1964 C C . LEU A 1 240 ? -23.464 -18.810 68.710 1.00 93.94 240 LEU A C 1
ATOM 1966 O O . LEU A 1 240 ? -23.549 -18.805 69.934 1.00 93.94 240 LEU A O 1
ATOM 1970 N N . ASP A 1 241 ? -24.171 -17.972 67.953 1.00 93.38 241 ASP A N 1
ATOM 1971 C CA . ASP A 1 241 ? -25.125 -16.994 68.491 1.00 93.38 241 ASP A CA 1
ATOM 1972 C C . ASP A 1 241 ? -26.285 -17.699 69.216 1.00 93.38 241 ASP A C 1
ATOM 1974 O O . ASP A 1 241 ? -26.665 -17.304 70.320 1.00 93.38 241 ASP A O 1
ATOM 1978 N N . PHE A 1 242 ? -26.779 -18.810 68.661 1.00 95.06 242 PHE A N 1
ATOM 1979 C CA . PHE A 1 242 ? -27.761 -19.678 69.311 1.00 95.06 242 PHE A CA 1
ATOM 1980 C C . PHE A 1 242 ? -27.213 -20.307 70.605 1.00 95.06 242 PHE A C 1
ATOM 1982 O O . PHE A 1 242 ? -27.861 -20.222 71.649 1.00 95.06 242 PHE A O 1
ATOM 1989 N N . LYS A 1 243 ? -25.993 -20.865 70.585 1.00 94.50 243 LYS A N 1
ATOM 1990 C CA . LYS A 1 243 ? -25.346 -21.435 71.785 1.00 94.50 243 LYS A CA 1
ATOM 1991 C C . LYS A 1 243 ? -25.047 -20.374 72.853 1.00 94.50 243 LYS A C 1
ATOM 1993 O O . LYS A 1 243 ? -25.199 -20.646 74.041 1.00 94.50 243 LYS A O 1
ATOM 1998 N N . ASN A 1 244 ? -24.696 -19.151 72.458 1.00 94.25 244 ASN A N 1
ATOM 1999 C CA . ASN A 1 244 ? -24.565 -18.009 73.366 1.00 94.25 244 ASN A CA 1
ATOM 2000 C C . ASN A 1 244 ? -25.916 -17.638 74.000 1.00 94.25 244 ASN A C 1
ATOM 2002 O O . ASN A 1 244 ? -25.970 -17.345 75.193 1.00 94.25 244 ASN A O 1
ATOM 2006 N N . GLN A 1 245 ? -27.010 -17.692 73.234 1.00 95.12 245 GLN A N 1
ATOM 2007 C CA . GLN A 1 245 ? -28.352 -17.411 73.743 1.00 95.12 245 GLN A CA 1
ATOM 2008 C C . GLN A 1 245 ? -28.853 -18.487 74.722 1.00 95.12 245 GLN A C 1
ATOM 2010 O O . GLN A 1 245 ? -29.484 -18.135 75.721 1.00 95.12 245 GLN A O 1
ATOM 2015 N N . GLU A 1 246 ? -28.543 -19.767 74.487 1.00 94.62 246 GLU A N 1
ATOM 2016 C CA . GLU A 1 246 ? -28.771 -20.849 75.457 1.00 94.62 246 GLU A CA 1
ATOM 2017 C C . GLU A 1 246 ? -27.947 -20.642 76.738 1.00 94.62 246 GLU A C 1
ATOM 2019 O O . GLU A 1 246 ? -28.506 -20.660 77.833 1.00 94.62 246 GLU A O 1
ATOM 2024 N N . LEU A 1 247 ? -26.638 -20.372 76.622 1.00 93.88 247 LEU A N 1
ATOM 2025 C CA . LEU A 1 247 ? -25.766 -20.108 77.776 1.00 93.88 247 LEU A CA 1
ATOM 2026 C C . LEU A 1 247 ? -26.250 -18.914 78.612 1.00 93.88 247 LEU A C 1
ATOM 2028 O O . LEU A 1 247 ? -26.186 -18.954 79.839 1.00 93.88 247 LEU A O 1
ATOM 2032 N N . GLU A 1 248 ? -26.764 -17.864 77.972 1.00 93.31 248 GLU A N 1
ATOM 2033 C CA . GLU A 1 248 ? -27.320 -16.699 78.664 1.00 93.31 248 GLU A CA 1
ATOM 2034 C C . GLU A 1 248 ? -28.695 -16.969 79.297 1.00 93.31 248 GLU A C 1
ATOM 2036 O O . GLU A 1 248 ? -29.099 -16.253 80.210 1.00 93.31 248 GLU A O 1
ATOM 2041 N N . ASN A 1 249 ? -29.414 -18.013 78.877 1.00 94.94 249 ASN A N 1
ATOM 2042 C CA . ASN A 1 249 ? -30.611 -18.483 79.579 1.00 94.94 249 ASN A CA 1
ATOM 2043 C C . ASN A 1 249 ? -30.231 -19.339 80.796 1.00 94.94 249 ASN A C 1
ATOM 2045 O O . ASN A 1 249 ? -30.661 -19.022 81.902 1.00 94.94 249 ASN A O 1
ATOM 2049 N N . VAL A 1 250 ? -29.307 -20.293 80.639 1.00 94.69 250 VAL A N 1
ATOM 2050 C CA . VAL A 1 250 ? -28.765 -21.101 81.751 1.00 94.69 250 VAL A CA 1
ATOM 2051 C C . VAL A 1 250 ? -28.128 -20.220 82.839 1.00 94.69 250 VAL A C 1
ATOM 2053 O O . VAL A 1 250 ? -28.254 -20.503 84.027 1.00 94.69 250 VAL A O 1
ATOM 2056 N N . ARG A 1 251 ? -27.495 -19.095 82.473 1.00 94.69 251 ARG A N 1
ATOM 2057 C CA . ARG A 1 251 ? -26.999 -18.092 83.438 1.00 94.69 251 ARG A CA 1
ATOM 2058 C C . ARG A 1 251 ? -28.107 -17.404 84.241 1.00 94.69 251 ARG A C 1
ATOM 2060 O O . ARG A 1 251 ? -27.870 -17.075 85.402 1.00 94.69 251 ARG A O 1
ATOM 2067 N N . LYS A 1 252 ? -29.285 -17.166 83.653 1.00 94.50 252 LYS A N 1
ATOM 2068 C CA . LYS A 1 252 ? -30.443 -16.597 84.368 1.00 94.50 252 LYS A CA 1
ATOM 2069 C C . LYS A 1 252 ? -31.035 -17.631 85.312 1.00 94.50 252 LYS A C 1
ATOM 2071 O O . LYS A 1 252 ? -31.166 -17.332 86.489 1.00 94.50 252 LYS A O 1
ATOM 2076 N N . GLU A 1 253 ? -31.256 -18.853 84.833 1.00 94.62 253 GLU A N 1
ATOM 2077 C CA . GLU A 1 253 ? -31.729 -19.986 85.641 1.00 94.62 253 GLU A CA 1
ATOM 2078 C C . GLU A 1 253 ? -30.804 -20.234 86.846 1.00 94.62 253 GLU A C 1
ATOM 2080 O O . GLU A 1 253 ? -31.262 -20.289 87.985 1.00 94.62 253 GLU A O 1
ATOM 2085 N N . LEU A 1 254 ? -29.483 -20.273 86.630 1.00 94.12 254 LEU A N 1
ATOM 2086 C CA . LEU A 1 254 ? -28.490 -20.401 87.701 1.00 94.12 254 LEU A CA 1
ATOM 2087 C C . LEU A 1 254 ? -28.533 -19.223 88.689 1.00 94.12 254 LEU A C 1
ATOM 2089 O O . LEU A 1 254 ? -28.391 -19.424 89.895 1.00 94.12 254 LEU A O 1
ATOM 2093 N N . LYS A 1 255 ? -28.741 -17.994 88.202 1.00 93.38 255 LYS A N 1
ATOM 2094 C CA . LYS A 1 255 ? -28.875 -16.804 89.052 1.00 93.38 255 LYS A CA 1
ATOM 2095 C C . LYS A 1 255 ? -30.172 -16.826 89.864 1.00 93.38 255 LYS A C 1
ATOM 2097 O O . LYS A 1 255 ? -30.151 -16.448 91.029 1.00 93.38 255 LYS A O 1
ATOM 2102 N N . GLU A 1 256 ? -31.278 -17.266 89.278 1.00 94.94 256 GLU A N 1
ATOM 2103 C CA . GLU A 1 256 ? -32.578 -17.402 89.941 1.00 94.94 256 GLU A CA 1
ATOM 2104 C C . GLU A 1 256 ? -32.527 -18.494 91.018 1.00 94.94 256 GLU A C 1
ATOM 2106 O O . GLU A 1 256 ? -32.926 -18.243 92.155 1.00 94.94 256 GLU A O 1
ATOM 2111 N N . LEU A 1 257 ? -31.911 -19.645 90.721 1.00 94.50 257 LEU A N 1
ATOM 2112 C CA . LEU A 1 257 ? -31.623 -20.697 91.702 1.00 94.50 257 LEU A CA 1
ATOM 2113 C C . LEU A 1 257 ? -30.711 -20.208 92.838 1.00 94.50 257 LEU A C 1
ATOM 2115 O O . LEU A 1 257 ? -30.967 -20.521 93.999 1.00 94.50 257 LEU A O 1
ATOM 2119 N N . TRP A 1 258 ? -29.679 -19.412 92.540 1.00 96.12 258 TRP A N 1
ATOM 2120 C CA . TRP A 1 258 ? -28.799 -18.830 93.562 1.00 96.12 258 TRP A CA 1
ATOM 2121 C C . TRP A 1 258 ? -29.527 -17.813 94.455 1.00 96.12 258 TRP A C 1
ATOM 2123 O O . TRP A 1 258 ? -29.367 -17.839 95.674 1.00 96.12 258 TRP A O 1
ATOM 2133 N N . MET A 1 259 ? -30.380 -16.960 93.878 1.00 94.94 259 MET A N 1
ATOM 2134 C CA . MET A 1 259 ? -31.227 -16.036 94.644 1.00 94.94 259 MET A CA 1
ATOM 2135 C C . MET A 1 259 ? -32.208 -16.794 95.553 1.00 94.94 259 MET A C 1
ATOM 2137 O O . MET A 1 259 ? -32.331 -16.447 96.726 1.00 94.94 259 MET A O 1
ATOM 2141 N N . ALA A 1 260 ? -32.853 -17.849 95.046 1.00 93.94 260 ALA A N 1
ATOM 2142 C CA . ALA A 1 260 ? -33.758 -18.693 95.828 1.00 93.94 260 ALA A CA 1
ATOM 2143 C C . ALA A 1 260 ? -33.025 -19.466 96.941 1.00 93.94 260 ALA A C 1
ATOM 2145 O O . ALA A 1 260 ? -33.535 -19.579 98.055 1.00 93.94 260 ALA A O 1
ATOM 2146 N N . HIS A 1 261 ? -31.807 -19.954 96.676 1.00 93.62 261 HIS A N 1
ATOM 2147 C CA . HIS A 1 261 ? -30.967 -20.592 97.688 1.00 93.62 261 HIS A CA 1
ATOM 2148 C C . HIS A 1 261 ? -30.585 -19.611 98.802 1.00 93.62 261 HIS A C 1
ATOM 2150 O O . HIS A 1 261 ? -30.770 -19.937 99.969 1.00 93.62 261 HIS A O 1
ATOM 2156 N N . ASN A 1 262 ? -30.156 -18.390 98.461 1.00 94.81 262 ASN A N 1
ATOM 2157 C CA . ASN A 1 262 ? -29.860 -17.354 99.453 1.00 94.81 262 ASN A CA 1
ATOM 2158 C C . ASN A 1 262 ? -31.089 -16.994 100.301 1.00 94.81 262 ASN A C 1
ATOM 2160 O O . ASN A 1 262 ? -30.962 -16.875 101.515 1.00 94.81 262 ASN A O 1
ATOM 2164 N N . GLN A 1 263 ? -32.275 -16.865 99.694 1.00 94.44 263 GLN A N 1
ATOM 2165 C CA . GLN A 1 263 ? -33.529 -16.627 100.425 1.00 94.44 263 GLN A CA 1
ATOM 2166 C C . GLN A 1 263 ? -33.849 -17.777 101.390 1.00 94.44 263 GLN A C 1
ATOM 2168 O O . GLN A 1 263 ? -34.196 -17.539 102.543 1.00 94.44 263 GLN A O 1
ATOM 2173 N N . LEU A 1 264 ? -33.672 -19.031 100.960 1.00 93.44 264 LEU A N 1
ATOM 2174 C CA . LEU A 1 264 ? -33.841 -20.198 101.828 1.00 93.44 264 LEU A CA 1
ATOM 2175 C C . LEU A 1 264 ? -32.810 -20.223 102.973 1.00 93.44 264 LEU A C 1
ATOM 2177 O O . LEU A 1 264 ? -33.159 -20.570 104.100 1.00 93.44 264 LEU A O 1
ATOM 2181 N N . THR A 1 265 ? -31.563 -19.817 102.717 1.00 93.44 265 THR A N 1
ATOM 2182 C CA . THR A 1 265 ? -30.525 -19.661 103.748 1.00 93.44 265 THR A CA 1
ATOM 2183 C C . THR A 1 265 ? -30.867 -18.541 104.733 1.00 93.44 265 THR A C 1
ATOM 2185 O O . THR A 1 265 ? -30.702 -18.728 105.937 1.00 93.44 265 THR A O 1
ATOM 2188 N N . GLU A 1 266 ? -31.397 -17.411 104.261 1.00 92.62 266 GLU A N 1
ATOM 2189 C CA . GLU A 1 266 ? -31.857 -16.308 105.111 1.00 92.62 266 GLU A CA 1
ATOM 2190 C C . GLU A 1 266 ? -33.031 -16.747 105.998 1.00 92.62 266 GLU A C 1
ATOM 2192 O O . GLU A 1 266 ? -32.989 -16.554 107.213 1.00 92.62 266 GLU A O 1
ATOM 2197 N N . HIS A 1 267 ? -34.026 -17.440 105.435 1.00 93.06 267 HIS A N 1
ATOM 2198 C CA . HIS A 1 267 ? -35.125 -18.037 106.199 1.00 93.06 267 HIS A CA 1
ATOM 2199 C C . HIS A 1 267 ? -34.641 -19.094 107.205 1.00 93.06 267 HIS A C 1
ATOM 2201 O O . HIS A 1 267 ? -35.146 -19.144 108.325 1.00 93.06 267 HIS A O 1
ATOM 2207 N N . SER A 1 268 ? -33.630 -19.898 106.864 1.00 91.38 268 SER A N 1
ATOM 2208 C CA . SER A 1 268 ? -33.002 -20.828 107.813 1.00 91.38 268 SER A CA 1
ATOM 2209 C C . SER A 1 268 ? -32.265 -20.097 108.945 1.00 91.38 268 SER A C 1
ATOM 2211 O O . SER A 1 268 ? -32.242 -20.599 110.068 1.00 91.38 268 SER A O 1
ATOM 2213 N N . GLY A 1 269 ? -31.688 -18.921 108.680 1.00 90.38 269 GLY A N 1
ATOM 2214 C CA . GLY A 1 269 ? -31.113 -18.041 109.702 1.00 90.38 269 GLY A CA 1
ATOM 2215 C C . GLY A 1 269 ? -32.186 -17.460 110.625 1.00 90.38 269 GLY A C 1
ATOM 2216 O O . GLY A 1 269 ? -32.089 -17.597 111.842 1.00 90.38 269 GLY A O 1
ATOM 2217 N N . GLN A 1 270 ? -33.262 -16.919 110.047 1.00 94.12 270 GLN A N 1
ATOM 2218 C CA . GLN A 1 270 ? -34.435 -16.414 110.773 1.00 94.12 270 GLN A CA 1
ATOM 2219 C C . GLN A 1 270 ? -35.054 -17.500 111.680 1.00 94.12 270 GLN A C 1
ATOM 2221 O O . GLN A 1 270 ? -35.395 -17.227 112.830 1.00 94.12 270 GLN A O 1
ATOM 2226 N N . GLN A 1 271 ? -35.138 -18.750 111.205 1.00 90.75 271 GLN A N 1
ATOM 2227 C CA . GLN A 1 271 ? -35.568 -19.898 112.013 1.00 90.75 271 GLN A CA 1
ATOM 2228 C C . GLN A 1 271 ? -34.586 -20.222 113.149 1.00 90.75 271 GLN A C 1
ATOM 2230 O O . GLN A 1 271 ? -35.022 -20.467 114.273 1.00 90.75 271 GLN A O 1
ATOM 2235 N N . ALA A 1 272 ? -33.274 -20.200 112.897 1.00 91.38 272 ALA A N 1
ATOM 2236 C CA . ALA A 1 272 ? -32.266 -20.454 113.927 1.00 91.38 272 ALA A CA 1
ATOM 2237 C C . ALA A 1 272 ? -32.278 -19.387 115.039 1.00 91.38 272 ALA A C 1
ATOM 2239 O O . ALA A 1 272 ? -32.146 -19.726 116.217 1.00 91.38 272 ALA A O 1
ATOM 2240 N N . ASP A 1 273 ? -32.490 -18.115 114.694 1.00 92.19 273 ASP A N 1
ATOM 2241 C CA . ASP A 1 273 ? -32.605 -17.033 115.676 1.00 92.19 273 ASP A CA 1
ATOM 2242 C C . ASP A 1 273 ? -33.937 -17.066 116.441 1.00 92.19 273 ASP A C 1
ATOM 2244 O O . ASP A 1 273 ? -33.942 -16.828 117.649 1.00 92.19 273 ASP A O 1
ATOM 2248 N N . LEU A 1 274 ? -35.044 -17.470 115.807 1.00 95.00 274 LEU A N 1
ATOM 2249 C CA . LEU A 1 274 ? -36.297 -17.756 116.516 1.00 95.00 274 LEU A CA 1
ATOM 2250 C C . LEU A 1 274 ? -36.129 -18.913 117.518 1.00 95.00 274 LEU A C 1
ATOM 2252 O O . LEU A 1 274 ? -36.592 -18.817 118.654 1.00 95.00 274 LEU A O 1
ATOM 2256 N N . ILE A 1 275 ? -35.419 -19.983 117.142 1.00 89.69 275 ILE A N 1
ATOM 2257 C CA . ILE A 1 275 ? -35.099 -21.099 118.049 1.00 89.69 275 ILE A CA 1
ATOM 2258 C C . ILE A 1 275 ? -34.253 -20.612 119.236 1.00 89.69 275 ILE A C 1
ATOM 2260 O O . ILE A 1 275 ? -34.554 -20.972 120.373 1.00 89.69 275 ILE A O 1
ATOM 2264 N N . ARG A 1 276 ? -33.255 -19.743 119.014 1.00 92.00 276 ARG A N 1
ATOM 2265 C CA . ARG A 1 276 ? -32.467 -19.121 120.098 1.00 92.00 276 ARG A CA 1
ATOM 2266 C C . ARG A 1 276 ? -33.325 -18.263 121.031 1.00 92.00 276 ARG A C 1
ATOM 2268 O O . ARG A 1 276 ? -33.154 -18.341 122.244 1.00 92.00 276 ARG A O 1
ATOM 2275 N N . GLN A 1 277 ? -34.254 -17.472 120.491 1.00 94.00 277 GLN A N 1
ATOM 2276 C CA . GLN A 1 277 ? -35.178 -16.661 121.295 1.00 94.00 277 GLN A CA 1
ATOM 2277 C C . GLN A 1 277 ? -36.089 -17.541 122.160 1.00 94.00 277 GLN A C 1
ATOM 2279 O O . GLN A 1 277 ? -36.224 -17.286 123.356 1.00 94.00 277 GLN A O 1
ATOM 2284 N N . LEU A 1 278 ? -36.649 -18.614 121.591 1.00 91.94 278 LEU A N 1
ATOM 2285 C CA . LEU A 1 278 ? -37.458 -19.591 122.327 1.00 91.94 278 LEU A CA 1
ATOM 2286 C C . LEU A 1 278 ? -36.644 -20.311 123.414 1.00 91.94 278 LEU A C 1
ATOM 2288 O O . LEU A 1 278 ? -37.132 -20.467 124.530 1.00 91.94 278 LEU A O 1
ATOM 2292 N N . GLN A 1 279 ? -35.392 -20.686 123.131 1.00 91.12 279 GLN A N 1
ATOM 2293 C CA . GLN A 1 279 ? -34.482 -21.290 124.112 1.00 91.12 279 GLN A CA 1
ATOM 2294 C C . GLN A 1 279 ? -34.132 -20.328 125.258 1.00 91.12 279 GLN A C 1
ATOM 2296 O O . GLN A 1 279 ? -34.166 -20.739 126.417 1.00 91.12 279 GLN A O 1
ATOM 2301 N N . SER A 1 280 ? -33.859 -19.050 124.965 1.00 89.69 280 SER A N 1
ATOM 2302 C CA . SER A 1 280 ? -33.625 -18.028 125.997 1.00 89.69 280 SER A CA 1
ATOM 2303 C C . SER A 1 280 ? -34.866 -17.831 126.866 1.00 89.69 280 SER A C 1
ATOM 2305 O O . SER A 1 280 ? -34.774 -17.895 128.086 1.00 89.69 280 SER A O 1
ATOM 2307 N N . LEU A 1 281 ? -36.044 -17.678 126.250 1.00 93.44 281 LEU A N 1
ATOM 2308 C CA . LEU A 1 281 ? -37.310 -17.511 126.965 1.00 93.44 281 LEU A CA 1
ATOM 2309 C C . LEU A 1 281 ? -37.636 -18.730 127.844 1.00 93.44 281 LEU A C 1
ATOM 2311 O O . LEU A 1 281 ? -38.104 -18.574 128.972 1.00 93.44 281 LEU A O 1
ATOM 2315 N N . GLN A 1 282 ? -37.350 -19.944 127.365 1.00 90.88 282 GLN A N 1
ATOM 2316 C CA . GLN A 1 282 ? -37.484 -21.175 128.143 1.00 90.88 282 GLN A CA 1
ATOM 2317 C C . GLN A 1 282 ? -36.511 -21.202 129.334 1.00 90.88 282 GLN A C 1
ATOM 2319 O O . GLN A 1 282 ? -36.916 -21.570 130.437 1.00 90.88 282 GLN A O 1
ATOM 2324 N N . GLN A 1 283 ? -35.258 -20.777 129.143 1.00 92.00 283 GLN A N 1
ATOM 2325 C CA . GLN A 1 283 ? -34.256 -20.696 130.209 1.00 92.00 283 GLN A CA 1
ATOM 2326 C C . GLN A 1 283 ? -34.625 -19.642 131.267 1.00 92.00 283 GLN A C 1
ATOM 2328 O O . GLN A 1 283 ? -34.530 -19.920 132.463 1.00 92.00 283 GLN A O 1
ATOM 2333 N N . ASP A 1 284 ? -35.105 -18.468 130.854 1.00 92.06 284 ASP A N 1
ATOM 2334 C CA . ASP A 1 284 ? -35.594 -17.425 131.761 1.00 92.06 284 ASP A CA 1
ATOM 2335 C C . ASP A 1 284 ? -36.862 -17.870 132.508 1.00 92.06 284 ASP A C 1
ATOM 2337 O O . ASP A 1 284 ? -36.992 -17.613 133.705 1.00 92.06 284 ASP A O 1
ATOM 2341 N N . THR A 1 285 ? -37.756 -18.622 131.854 1.00 90.69 285 THR A N 1
ATOM 2342 C CA . THR A 1 285 ? -38.939 -19.219 132.500 1.00 90.69 285 THR A CA 1
ATOM 2343 C C . THR A 1 285 ? -38.540 -20.261 133.548 1.00 90.69 285 THR A C 1
ATOM 2345 O O . THR A 1 285 ? -39.039 -20.218 134.670 1.00 90.69 285 THR A O 1
ATOM 2348 N N . GLN A 1 286 ? -37.595 -21.158 133.238 1.00 91.12 286 GLN A N 1
ATOM 2349 C CA . GLN A 1 286 ? -37.055 -22.123 134.207 1.00 91.12 286 GLN A CA 1
ATOM 2350 C C . GLN A 1 286 ? -36.351 -21.434 135.383 1.00 91.12 286 GLN A C 1
ATOM 2352 O O . GLN A 1 286 ? -36.507 -21.850 136.527 1.00 91.12 286 GLN A O 1
ATOM 2357 N N . LYS A 1 287 ? -35.608 -20.354 135.123 1.00 92.94 287 LYS A N 1
ATOM 2358 C CA . LYS A 1 287 ? -34.953 -19.544 136.157 1.00 92.94 287 LYS A CA 1
ATOM 2359 C C . LYS A 1 287 ? -35.965 -18.810 137.042 1.00 92.94 287 LYS A C 1
ATOM 2361 O O . LYS A 1 287 ? -35.763 -18.725 138.247 1.00 92.94 287 LYS A O 1
ATOM 2366 N N . MET A 1 288 ? -37.055 -18.307 136.464 1.00 92.62 288 MET A N 1
ATOM 2367 C CA . MET A 1 288 ? -38.157 -17.679 137.197 1.00 92.62 288 MET A CA 1
ATOM 2368 C C . MET A 1 288 ? -38.877 -18.693 138.095 1.00 92.62 288 MET A C 1
ATOM 2370 O O . MET A 1 288 ? -39.043 -18.419 139.282 1.00 92.62 288 MET A O 1
ATOM 2374 N N . LEU A 1 289 ? -39.209 -19.878 137.569 1.00 85.50 289 LEU A N 1
ATOM 2375 C CA . LEU A 1 289 ? -39.783 -20.978 138.353 1.00 85.50 289 LEU A CA 1
ATOM 2376 C C . LEU A 1 289 ? -38.853 -21.387 139.498 1.00 85.50 289 LEU A C 1
ATOM 2378 O O . LEU A 1 289 ? -39.288 -21.425 140.644 1.00 85.50 289 LEU A O 1
ATOM 2382 N N . LYS A 1 290 ? -37.557 -21.577 139.228 1.00 89.06 290 LYS A N 1
ATOM 2383 C CA . LYS A 1 290 ? -36.588 -21.909 140.276 1.00 89.06 290 LYS A CA 1
ATOM 2384 C C . LYS A 1 290 ? -36.472 -20.821 141.350 1.00 89.06 290 LYS A C 1
ATOM 2386 O O . LYS A 1 290 ? -36.437 -21.138 142.531 1.00 89.06 290 LYS A O 1
ATOM 2391 N N . ASN A 1 291 ? -36.486 -19.541 140.972 1.00 88.75 291 ASN A N 1
ATOM 2392 C CA . ASN A 1 291 ? -36.516 -18.450 141.950 1.00 88.75 291 ASN A CA 1
ATOM 2393 C C . ASN A 1 291 ? -37.788 -18.485 142.826 1.00 88.75 291 ASN A C 1
ATOM 2395 O O . ASN A 1 291 ? -37.731 -18.072 143.982 1.00 88.75 291 ASN A O 1
ATOM 2399 N N . GLN A 1 292 ? -38.926 -18.963 142.303 1.00 85.81 292 GLN A N 1
ATOM 2400 C CA . GLN A 1 292 ? -40.139 -19.192 143.099 1.00 85.81 292 GLN A CA 1
ATOM 2401 C C . GLN A 1 292 ? -40.002 -20.424 144.005 1.00 85.81 292 GLN A C 1
ATOM 2403 O O . GLN A 1 292 ? -40.356 -20.341 145.175 1.00 85.81 292 GLN A O 1
ATOM 2408 N N . GLU A 1 293 ? -39.442 -21.535 143.516 1.00 87.25 293 GLU A N 1
ATOM 2409 C CA . GLU A 1 293 ? -39.137 -22.733 144.320 1.00 87.25 293 GLU A CA 1
ATOM 2410 C C . GLU A 1 293 ? -38.193 -22.410 145.493 1.00 87.25 293 GLU A C 1
ATOM 2412 O O . GLU A 1 293 ? -38.451 -22.813 146.631 1.00 87.25 293 GLU A O 1
ATOM 2417 N N . ASP A 1 294 ? -37.141 -21.625 145.242 1.00 86.88 294 ASP A N 1
ATOM 2418 C CA . ASP A 1 294 ? -36.207 -21.136 146.260 1.00 86.88 294 ASP A CA 1
ATOM 2419 C C . ASP A 1 294 ? -36.923 -20.195 147.259 1.00 86.88 294 ASP A C 1
ATOM 2421 O O . ASP A 1 294 ? -36.736 -20.322 148.471 1.00 86.88 294 ASP A O 1
ATOM 2425 N N . ALA A 1 295 ? -37.812 -19.305 146.792 1.00 85.38 295 ALA A N 1
ATOM 2426 C CA . ALA A 1 295 ? -38.595 -18.413 147.658 1.00 85.38 295 ALA A CA 1
ATOM 2427 C C . ALA A 1 295 ? -39.607 -19.165 148.547 1.00 85.38 295 ALA A C 1
ATOM 2429 O O . ALA A 1 295 ? -39.654 -18.921 149.753 1.00 85.38 295 ALA A O 1
ATOM 2430 N N . PHE A 1 296 ? -40.358 -20.125 147.998 1.00 82.81 296 PHE A N 1
ATOM 2431 C CA . PHE A 1 296 ? -41.242 -20.999 148.780 1.00 82.81 296 PHE A CA 1
ATOM 2432 C C . PHE A 1 296 ? -40.450 -21.877 149.760 1.00 82.81 296 PHE A C 1
ATOM 2434 O O . PHE A 1 296 ? -40.922 -22.154 150.861 1.00 82.81 296 PHE A O 1
ATOM 2441 N N . SER A 1 297 ? -39.221 -22.273 149.414 1.00 87.81 297 SER A N 1
ATOM 2442 C CA . SER A 1 297 ? -38.324 -22.987 150.332 1.00 87.81 297 SER A CA 1
ATOM 2443 C C . SER A 1 297 ? -37.856 -22.098 151.494 1.00 87.81 297 SER A C 1
ATOM 2445 O O . SER A 1 297 ? -37.782 -22.563 152.635 1.00 87.81 297 SER A O 1
ATOM 2447 N N . MET A 1 298 ? -37.600 -20.808 151.246 1.00 85.31 298 MET A N 1
ATOM 2448 C CA . MET A 1 298 ? -37.317 -19.821 152.299 1.00 85.31 298 MET A CA 1
ATOM 2449 C C . MET A 1 298 ? -38.538 -19.547 153.192 1.00 85.31 298 MET A C 1
ATOM 2451 O O . MET A 1 298 ? -38.399 -19.485 154.413 1.00 85.31 298 MET A O 1
ATOM 2455 N N . GLU A 1 299 ? -39.740 -19.441 152.622 1.00 82.88 299 GLU A N 1
ATOM 2456 C CA . GLU A 1 299 ? -40.978 -19.284 153.397 1.00 82.88 299 GLU A CA 1
ATOM 2457 C C . GLU A 1 299 ? -41.261 -20.525 154.259 1.00 82.88 299 GLU A C 1
ATOM 2459 O O . GLU A 1 299 ? -41.453 -20.409 155.467 1.00 82.88 299 GLU A O 1
ATOM 2464 N N . ASN A 1 300 ? -41.184 -21.727 153.682 1.00 83.94 300 ASN A N 1
ATOM 2465 C CA . ASN A 1 300 ? -41.400 -22.987 154.396 1.00 83.94 300 ASN A CA 1
ATOM 2466 C C . ASN A 1 300 ? -40.384 -23.200 155.536 1.00 83.94 300 ASN A C 1
ATOM 2468 O O . ASN A 1 300 ? -40.755 -23.621 156.632 1.00 83.94 300 ASN A O 1
ATOM 2472 N N . THR A 1 301 ? -39.108 -22.852 155.330 1.00 84.81 301 THR A N 1
ATOM 2473 C CA . THR A 1 301 ? -38.104 -22.909 156.410 1.00 84.81 301 THR A CA 1
ATOM 2474 C C . THR A 1 301 ? -38.329 -21.838 157.483 1.00 84.81 301 THR A C 1
ATOM 2476 O O . THR A 1 301 ? -38.107 -22.116 158.662 1.00 84.81 301 THR A O 1
ATOM 2479 N N . SER A 1 302 ? -38.853 -20.658 157.133 1.00 84.44 302 SER A N 1
ATOM 2480 C CA . SER A 1 302 ? -39.286 -19.647 158.110 1.00 84.44 302 SER A CA 1
ATOM 2481 C C . SER A 1 302 ? -40.501 -20.111 158.931 1.00 84.44 302 SER A C 1
ATOM 2483 O O . SER A 1 302 ? -40.509 -19.979 160.157 1.00 84.44 302 SER A O 1
ATOM 2485 N N . LEU A 1 303 ? -41.490 -20.746 158.291 1.00 85.56 303 LEU A N 1
ATOM 2486 C CA . LEU A 1 303 ? -42.642 -21.353 158.966 1.00 85.56 303 LEU A CA 1
ATOM 2487 C C . LEU A 1 303 ? -42.222 -22.510 159.887 1.00 85.56 303 LEU A C 1
ATOM 2489 O O . LEU A 1 303 ? -42.710 -22.592 161.014 1.00 85.56 303 LEU A O 1
ATOM 2493 N N . GLN A 1 304 ? -41.267 -23.353 159.473 1.00 85.06 304 GLN A N 1
ATOM 2494 C CA . GLN A 1 304 ? -40.668 -24.363 160.356 1.00 85.06 304 GLN A CA 1
ATOM 2495 C C . GLN A 1 304 ? -39.975 -23.730 161.570 1.00 85.06 304 GLN A C 1
ATOM 2497 O O . GLN A 1 304 ? -40.183 -24.199 162.689 1.00 85.06 304 GLN A O 1
ATOM 2502 N N . GLN A 1 305 ? -39.200 -22.654 161.391 1.00 84.25 305 GLN A N 1
ATOM 2503 C CA . GLN A 1 305 ? -38.570 -21.942 162.510 1.00 84.25 305 GLN A CA 1
ATOM 2504 C C . GLN A 1 305 ? -39.618 -21.392 163.490 1.00 84.25 305 GLN A C 1
ATOM 2506 O O . GLN A 1 305 ? -39.512 -21.628 164.695 1.00 84.25 305 GLN A O 1
ATOM 2511 N N . MET A 1 306 ? -40.676 -20.748 162.986 1.00 84.69 306 MET A N 1
ATOM 2512 C CA . MET A 1 306 ? -41.785 -20.257 163.812 1.00 84.69 306 MET A CA 1
ATOM 2513 C C . MET A 1 306 ? -42.491 -21.396 164.566 1.00 84.69 306 MET A C 1
ATOM 2515 O O . MET A 1 306 ? -42.749 -21.269 165.762 1.00 84.69 306 MET A O 1
ATOM 2519 N N . PHE A 1 307 ? -42.729 -22.539 163.915 1.00 85.75 307 PHE A N 1
ATOM 2520 C CA . PHE A 1 307 ? -43.291 -23.722 164.570 1.00 85.75 307 PHE A CA 1
ATOM 2521 C C . PHE A 1 307 ? -42.370 -24.258 165.678 1.00 85.75 307 PHE A C 1
ATOM 2523 O O . PHE A 1 307 ? -42.847 -24.588 166.765 1.00 85.75 307 PHE A O 1
ATOM 2530 N N . THR A 1 308 ? -41.048 -24.292 165.460 1.00 86.19 308 THR A N 1
ATOM 2531 C CA . THR A 1 308 ? -40.103 -24.701 166.513 1.00 86.19 308 THR A CA 1
ATOM 2532 C C . THR A 1 308 ? -40.081 -23.737 167.698 1.00 86.19 308 THR A C 1
ATOM 2534 O O . THR A 1 308 ? -40.028 -24.210 168.830 1.00 86.19 308 THR A O 1
ATOM 2537 N N . ASP A 1 309 ? -40.200 -22.423 167.479 1.00 87.00 309 ASP A N 1
ATOM 2538 C CA . ASP A 1 309 ? -40.249 -21.432 168.564 1.00 87.00 309 ASP A CA 1
ATOM 2539 C C . ASP A 1 309 ? -41.589 -21.450 169.328 1.00 87.00 309 ASP A C 1
ATOM 2541 O O . ASP A 1 309 ? -41.629 -21.293 170.547 1.00 87.00 309 ASP A O 1
ATOM 2545 N N . ILE A 1 310 ? -42.705 -21.746 168.655 1.00 88.88 310 ILE A N 1
ATOM 2546 C CA . ILE A 1 310 ? -43.976 -22.039 169.337 1.00 88.88 310 ILE A CA 1
ATOM 2547 C C . ILE A 1 310 ? -43.841 -23.309 170.193 1.00 88.88 310 ILE A C 1
ATOM 2549 O O . ILE A 1 310 ? -44.288 -23.331 171.342 1.00 88.88 310 ILE A O 1
ATOM 2553 N N . ASN A 1 311 ? -43.182 -24.351 169.680 1.00 87.19 311 ASN A N 1
ATOM 2554 C CA . ASN A 1 311 ? -43.002 -25.615 170.393 1.00 87.19 311 ASN A CA 1
ATOM 2555 C C . ASN A 1 311 ? -42.041 -25.503 171.598 1.00 87.19 311 ASN A C 1
ATOM 2557 O O . ASN A 1 311 ? -42.298 -26.109 172.639 1.00 87.19 311 ASN A O 1
ATOM 2561 N N . THR A 1 312 ? -40.971 -24.701 171.521 1.00 87.25 312 THR A N 1
ATOM 2562 C CA . THR A 1 312 ? -40.102 -24.428 172.685 1.00 87.25 312 THR A CA 1
ATOM 2563 C C . THR A 1 312 ? -40.834 -23.624 173.759 1.00 87.25 312 THR A C 1
ATOM 2565 O O . THR A 1 312 ? -40.730 -23.967 174.938 1.00 87.25 312 THR A O 1
ATOM 2568 N N . ARG A 1 313 ? -41.629 -22.612 173.378 1.00 82.69 313 ARG A N 1
ATOM 2569 C CA . ARG A 1 313 ? -42.505 -21.870 174.305 1.00 82.69 313 ARG A CA 1
ATOM 2570 C C . ARG A 1 313 ? -43.547 -22.782 174.959 1.00 82.69 313 ARG A C 1
ATOM 2572 O O . ARG A 1 313 ? -43.777 -22.665 176.160 1.00 82.69 313 ARG A O 1
ATOM 2579 N N . TYR A 1 314 ? -44.136 -23.710 174.202 1.00 84.19 314 TYR A N 1
ATOM 2580 C CA . TYR A 1 314 ? -45.081 -24.702 174.722 1.00 84.19 314 TYR A CA 1
ATOM 2581 C C . TYR A 1 314 ? -44.426 -25.644 175.745 1.00 84.19 314 TYR A C 1
ATOM 2583 O O . TYR A 1 314 ? -44.927 -25.776 176.860 1.00 84.19 314 TYR A O 1
ATOM 2591 N N . GLU A 1 315 ? -43.272 -26.240 175.427 1.00 87.12 315 GLU A N 1
ATOM 2592 C CA . GLU A 1 315 ? -42.547 -27.096 176.377 1.00 87.12 315 GLU A CA 1
ATOM 2593 C C . GLU A 1 315 ? -42.038 -26.315 177.604 1.00 87.12 315 GLU A C 1
ATOM 2595 O O . GLU A 1 315 ? -42.000 -26.865 178.704 1.00 87.12 315 GLU A O 1
ATOM 2600 N N . ALA A 1 316 ? -41.708 -25.025 177.469 1.00 81.62 316 ALA A N 1
ATOM 2601 C CA . ALA A 1 316 ? -41.394 -24.162 178.608 1.00 81.62 316 ALA A CA 1
ATOM 2602 C C . ALA A 1 316 ? -42.623 -23.911 179.504 1.00 81.62 316 ALA A C 1
ATOM 2604 O O . ALA A 1 316 ? -42.536 -24.077 180.721 1.00 81.62 316 ALA A O 1
ATOM 2605 N N . ALA A 1 317 ? -43.785 -23.592 178.923 1.00 80.62 317 ALA A N 1
ATOM 2606 C CA . ALA A 1 317 ? -45.036 -23.431 179.667 1.00 80.62 317 ALA A CA 1
ATOM 2607 C C . ALA A 1 317 ? -45.452 -24.730 180.383 1.00 80.62 317 ALA A C 1
ATOM 2609 O O . ALA A 1 317 ? -45.850 -24.699 181.543 1.00 80.62 317 ALA A O 1
ATOM 2610 N N . LYS A 1 318 ? -45.278 -25.880 179.726 1.00 83.00 318 LYS A N 1
ATOM 2611 C CA . LYS A 1 318 ? -45.519 -27.227 180.268 1.00 83.00 318 LYS A CA 1
ATOM 2612 C C . LYS A 1 318 ? -44.565 -27.597 181.416 1.00 83.00 318 LYS A C 1
ATOM 2614 O O . LYS A 1 318 ? -44.982 -28.278 182.352 1.00 83.00 318 LYS A O 1
ATOM 2619 N N . ARG A 1 319 ? -43.312 -27.115 181.404 1.00 82.81 319 ARG A N 1
ATOM 2620 C CA . ARG A 1 319 ? -42.396 -27.220 182.562 1.00 82.81 319 ARG A CA 1
ATOM 2621 C C . ARG A 1 319 ? -42.895 -26.390 183.741 1.00 82.81 319 ARG A C 1
ATOM 2623 O O . ARG A 1 319 ? -43.050 -26.948 184.823 1.00 82.81 319 ARG A O 1
ATOM 2630 N N . ILE A 1 320 ? -43.249 -25.124 183.515 1.00 84.00 320 ILE A N 1
ATOM 2631 C CA . ILE A 1 320 ? -43.828 -24.243 184.546 1.00 84.00 320 ILE A CA 1
ATOM 2632 C C . ILE A 1 320 ? -45.125 -24.851 185.112 1.00 84.00 320 ILE A C 1
ATOM 2634 O O . ILE A 1 320 ? -45.339 -24.848 186.321 1.00 84.00 320 ILE A O 1
ATOM 2638 N N . GLU A 1 321 ? -45.966 -25.456 184.268 1.00 77.44 321 GLU A N 1
ATOM 2639 C CA . GLU A 1 321 ? -47.153 -26.191 184.712 1.00 77.44 321 GLU A CA 1
ATOM 2640 C C . GLU A 1 321 ? -46.786 -27.394 185.599 1.00 77.44 321 GLU A C 1
ATOM 2642 O O . GLU A 1 321 ? -47.436 -27.632 186.615 1.00 77.44 321 GLU A O 1
ATOM 2647 N N . SER A 1 322 ? -45.731 -28.145 185.259 1.00 78.31 322 SER A N 1
ATOM 2648 C CA . SER A 1 322 ? -45.256 -29.265 186.083 1.00 78.31 322 SER A CA 1
ATOM 2649 C C . SER A 1 322 ? -44.672 -28.815 187.429 1.00 78.31 322 SER A C 1
ATOM 2651 O O . SER A 1 322 ? -44.952 -29.447 188.447 1.00 78.31 322 SER A O 1
ATOM 2653 N N . GLU A 1 323 ? -43.965 -27.682 187.468 1.00 82.81 323 GLU A N 1
ATOM 2654 C CA . GLU A 1 323 ? -43.450 -27.063 188.696 1.00 82.81 323 GLU A CA 1
ATOM 2655 C C . GLU A 1 323 ? -44.599 -26.571 189.591 1.00 82.81 323 GLU A C 1
ATOM 2657 O O . GLU A 1 323 ? -44.617 -26.856 190.788 1.00 82.81 323 GLU A O 1
ATOM 2662 N N . LEU A 1 324 ? -45.616 -25.920 189.015 1.00 78.94 324 LEU A N 1
ATOM 2663 C CA . LEU A 1 324 ? -46.832 -25.517 189.731 1.00 78.94 324 LEU A CA 1
ATOM 2664 C C . LEU A 1 324 ? -47.625 -26.730 190.241 1.00 78.94 324 LEU A C 1
ATOM 2666 O O . LEU A 1 324 ? -48.073 -26.731 191.386 1.00 78.94 324 LEU A O 1
ATOM 2670 N N . ARG A 1 325 ? -47.755 -27.801 189.446 1.00 79.44 325 ARG A N 1
ATOM 2671 C CA . ARG A 1 325 ? -48.349 -29.075 189.894 1.00 79.44 325 ARG A CA 1
ATOM 2672 C C . ARG A 1 325 ? -47.558 -29.687 191.056 1.00 79.44 325 ARG A C 1
ATOM 2674 O O . ARG A 1 325 ? -48.170 -30.221 191.977 1.00 79.44 325 ARG A O 1
ATOM 2681 N N . GLN A 1 326 ? -46.229 -29.586 191.050 1.00 77.81 326 GLN A N 1
ATOM 2682 C CA . GLN A 1 326 ? -45.374 -30.072 192.135 1.00 77.81 326 GLN A CA 1
ATOM 2683 C C . GLN A 1 326 ? -45.514 -29.217 193.407 1.00 77.81 326 GLN A C 1
ATOM 2685 O O . GLN A 1 326 ? -45.648 -29.773 194.495 1.00 77.81 326 GLN A O 1
ATOM 2690 N N . GLN A 1 327 ? -45.605 -27.889 193.285 1.00 79.19 327 GLN A N 1
ATOM 2691 C CA . GLN A 1 327 ? -45.939 -26.994 194.404 1.00 79.19 327 GLN A CA 1
ATOM 2692 C C . GLN A 1 327 ? -47.332 -27.298 194.980 1.00 79.19 327 GLN A C 1
ATOM 2694 O O . GLN A 1 327 ? -47.498 -27.352 196.195 1.00 79.19 327 GLN A O 1
ATOM 2699 N N . VAL A 1 328 ? -48.327 -27.574 194.128 1.00 76.31 328 VAL A N 1
ATOM 2700 C CA . VAL A 1 328 ? -49.673 -28.003 194.550 1.00 76.31 328 VAL A CA 1
ATOM 2701 C C . VAL A 1 328 ? -49.646 -29.366 195.254 1.00 76.31 328 VAL A C 1
ATOM 2703 O O . VAL A 1 328 ? -50.431 -29.575 196.177 1.00 76.31 328 VAL A O 1
ATOM 2706 N N . LEU A 1 329 ? -48.744 -30.281 194.884 1.00 80.81 329 LEU A N 1
ATOM 2707 C CA . LEU A 1 329 ? -48.544 -31.549 195.598 1.00 80.81 329 LEU A CA 1
ATOM 2708 C C . LEU A 1 329 ? -47.878 -31.351 196.969 1.00 80.81 329 LEU A C 1
ATOM 2710 O O . LEU A 1 329 ? -48.323 -31.958 197.940 1.00 80.81 329 LEU A O 1
ATOM 2714 N N . GLU A 1 330 ? -46.881 -30.471 197.085 1.00 81.00 330 GLU A N 1
ATOM 2715 C CA . GLU A 1 330 ? -46.257 -30.137 198.375 1.00 81.00 330 GLU A CA 1
ATOM 2716 C C . GLU A 1 330 ? -47.252 -29.410 199.302 1.00 81.00 330 GLU A C 1
ATOM 2718 O O . GLU A 1 330 ? -47.358 -29.728 200.486 1.00 81.00 330 GLU A O 1
ATOM 2723 N N . LEU A 1 331 ? -48.067 -28.494 198.765 1.00 76.50 331 LEU A N 1
ATOM 2724 C CA . LEU A 1 331 ? -49.167 -27.862 199.502 1.00 76.50 331 LEU A CA 1
ATOM 2725 C C . LEU A 1 331 ? -50.240 -28.880 199.908 1.00 76.50 331 LEU A C 1
ATOM 2727 O O . LEU A 1 331 ? -50.696 -28.841 201.046 1.00 76.50 331 LEU A O 1
ATOM 2731 N N . LYS A 1 332 ? -50.600 -29.831 199.031 1.00 76.50 332 LYS A N 1
ATOM 2732 C CA . LYS A 1 332 ? -51.494 -30.946 199.384 1.00 76.50 332 LYS A CA 1
ATOM 2733 C C . LYS A 1 332 ? -50.929 -31.819 200.494 1.00 76.50 332 LYS A C 1
ATOM 2735 O O . LYS A 1 332 ? -51.692 -32.225 201.353 1.00 76.50 332 LYS A O 1
ATOM 2740 N N . LYS A 1 333 ? -49.627 -32.100 200.508 1.00 78.94 333 LYS A N 1
ATOM 2741 C CA . LYS A 1 333 ? -48.977 -32.873 201.574 1.00 78.94 333 LYS A CA 1
ATOM 2742 C C . LYS A 1 333 ? -49.090 -32.165 202.928 1.00 78.94 333 LYS A C 1
ATOM 2744 O O . LYS A 1 333 ? -49.610 -32.757 203.861 1.00 78.94 333 LYS A O 1
ATOM 2749 N N . ASN A 1 334 ? -48.772 -30.868 202.985 1.00 72.81 334 ASN A N 1
ATOM 2750 C CA . ASN A 1 334 ? -49.005 -30.039 204.179 1.00 72.81 334 ASN A CA 1
ATOM 2751 C C . ASN A 1 334 ? -50.496 -29.948 204.586 1.00 72.81 334 ASN A C 1
ATOM 2753 O O . ASN A 1 334 ? -50.801 -29.572 205.717 1.00 72.81 334 ASN A O 1
ATOM 2757 N N . LEU A 1 335 ? -51.424 -30.248 203.668 1.00 71.12 335 LEU A N 1
ATOM 2758 C CA . LEU A 1 335 ? -52.864 -30.329 203.919 1.00 71.12 335 LEU A CA 1
ATOM 2759 C C . LEU A 1 335 ? -53.260 -31.729 204.429 1.00 71.12 335 LEU A C 1
ATOM 2761 O O . LEU A 1 335 ? -54.002 -31.806 205.399 1.00 71.12 335 LEU A O 1
ATOM 2765 N N . MET A 1 336 ? -52.677 -32.814 203.904 1.00 68.06 336 MET A N 1
ATOM 2766 C CA . MET A 1 336 ? -52.833 -34.170 204.458 1.00 68.06 336 MET A CA 1
ATOM 2767 C C . MET A 1 336 ? -52.298 -34.251 205.895 1.00 68.06 336 MET A C 1
ATOM 2769 O O . MET A 1 336 ? -53.006 -34.731 206.773 1.00 68.06 336 MET A O 1
ATOM 2773 N N . ASP A 1 337 ? -51.139 -33.644 206.178 1.00 68.38 337 ASP A N 1
ATOM 2774 C CA . ASP A 1 337 ? -50.578 -33.517 207.537 1.00 68.38 337 ASP A CA 1
ATOM 2775 C C . ASP A 1 337 ? -51.518 -32.741 208.505 1.00 68.38 337 ASP A C 1
ATOM 2777 O O . ASP A 1 337 ? -51.326 -32.743 209.724 1.00 68.38 337 ASP A O 1
ATOM 2781 N N . LYS A 1 338 ? -52.547 -32.053 207.978 1.00 63.44 338 LYS A N 1
ATOM 2782 C CA . LYS A 1 338 ? -53.637 -31.396 208.728 1.00 63.44 338 LYS A CA 1
ATOM 2783 C C . LYS A 1 338 ? -54.937 -32.209 208.718 1.00 63.44 338 LYS A C 1
ATOM 2785 O O . LYS A 1 338 ? -55.659 -32.182 209.711 1.00 63.44 338 LYS A O 1
ATOM 2790 N N . GLU A 1 339 ? -55.240 -32.943 207.652 1.00 59.12 339 GLU A N 1
ATOM 2791 C CA . GLU A 1 339 ? -56.367 -33.886 207.576 1.00 59.12 339 GLU A CA 1
ATOM 2792 C C . GLU A 1 339 ? -56.140 -35.113 208.483 1.00 59.12 339 GLU A C 1
ATOM 2794 O O . GLU A 1 339 ? -57.100 -35.663 209.025 1.00 59.12 339 GLU A O 1
ATOM 2799 N N . ASP A 1 340 ? -54.887 -35.460 208.786 1.00 52.38 340 ASP A N 1
ATOM 2800 C CA . ASP A 1 340 ? -54.515 -36.434 209.821 1.00 52.38 340 ASP A CA 1
ATOM 2801 C C . ASP A 1 340 ? -54.826 -35.946 211.252 1.00 52.38 340 ASP A C 1
ATOM 2803 O O . ASP A 1 340 ? -55.078 -36.761 212.142 1.00 52.38 340 ASP A O 1
ATOM 2807 N N . MET A 1 341 ? -54.935 -34.628 211.488 1.00 50.38 341 MET A N 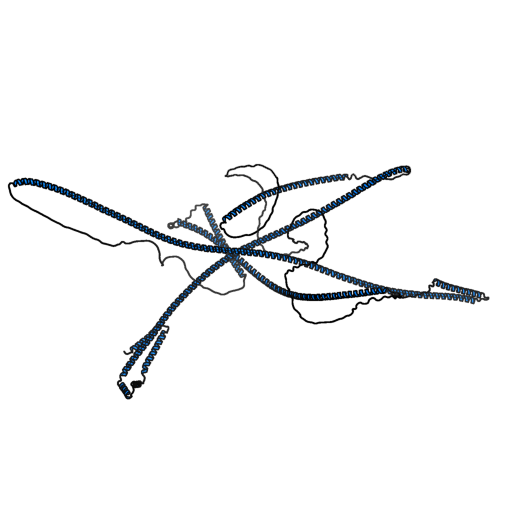1
ATOM 2808 C CA . MET A 1 341 ? -55.482 -34.103 212.754 1.00 50.38 341 MET A CA 1
ATOM 2809 C C . MET A 1 341 ? -56.991 -34.379 212.889 1.00 50.38 341 MET A C 1
ATOM 2811 O O . MET A 1 341 ? -57.518 -34.424 214.000 1.00 50.38 341 MET A O 1
ATOM 2815 N N . ILE A 1 342 ? -57.694 -34.563 211.768 1.00 55.62 342 ILE A N 1
ATOM 2816 C CA . ILE A 1 342 ? -59.155 -34.712 211.703 1.00 55.62 342 ILE A CA 1
ATOM 2817 C C . ILE A 1 342 ? -59.545 -36.201 211.658 1.00 55.62 342 ILE A C 1
ATOM 2819 O O . ILE A 1 342 ? -60.487 -36.627 212.329 1.00 55.62 342 ILE A O 1
ATOM 2823 N N . SER A 1 343 ? -58.773 -37.015 210.935 1.00 48.56 343 SER A N 1
ATOM 2824 C CA . SER A 1 343 ? -59.068 -38.431 210.662 1.00 48.56 343 SER A CA 1
ATOM 2825 C C . SER A 1 343 ? -58.981 -39.352 211.890 1.00 48.56 343 SER A C 1
ATOM 2827 O O . SER A 1 343 ? -59.544 -40.443 211.881 1.00 48.56 343 SER A O 1
ATOM 2829 N N . SER A 1 344 ? -58.346 -38.909 212.981 1.00 44.47 344 SER A N 1
ATOM 2830 C CA . SER A 1 344 ? -58.282 -39.657 214.250 1.00 44.47 344 SER A CA 1
ATOM 2831 C C . SER A 1 344 ? -59.607 -39.656 215.045 1.00 44.47 344 SER A C 1
ATOM 2833 O O . SER A 1 344 ? -59.768 -40.434 215.983 1.00 44.47 344 SER A O 1
ATOM 2835 N N . LEU A 1 345 ? -60.582 -38.806 214.680 1.00 38.06 345 LEU A N 1
ATOM 2836 C CA . LEU A 1 345 ? -61.857 -38.663 215.405 1.00 38.06 345 LEU A CA 1
ATOM 2837 C C . LEU A 1 345 ? -63.112 -39.123 214.641 1.00 38.06 345 LEU A C 1
ATOM 2839 O O . LEU A 1 345 ? -64.184 -39.158 215.247 1.00 38.06 345 LEU A O 1
ATOM 2843 N N . GLN A 1 346 ? -63.032 -39.478 213.351 1.00 38.34 346 GLN A N 1
ATOM 2844 C CA . GLN A 1 346 ? -64.213 -39.858 212.554 1.00 38.34 346 GLN A CA 1
ATOM 2845 C C . GLN A 1 346 ? -63.940 -41.015 211.580 1.00 38.34 346 GLN A C 1
ATOM 2847 O O . GLN A 1 346 ? -63.005 -40.979 210.791 1.00 38.34 346 GLN A O 1
ATOM 2852 N N . SER A 1 347 ? -64.796 -42.043 211.611 1.00 36.56 347 SER A N 1
ATOM 2853 C CA . SER A 1 347 ? -64.707 -43.243 210.762 1.00 36.56 347 SER A CA 1
ATOM 2854 C C . SER A 1 347 ? -65.895 -43.355 209.777 1.00 36.56 347 SER A C 1
ATOM 2856 O O . SER A 1 347 ? -67.025 -43.140 210.198 1.00 36.56 347 SER A O 1
ATOM 2858 N N . GLN A 1 348 ? -65.625 -43.809 208.529 1.00 34.81 348 GLN A N 1
ATOM 2859 C CA . GLN A 1 348 ? -66.531 -44.427 207.503 1.00 34.81 348 GLN A CA 1
ATOM 2860 C C . GLN A 1 348 ? -67.266 -43.578 206.372 1.00 34.81 348 GLN A C 1
ATOM 2862 O O . GLN A 1 348 ? -68.351 -43.067 206.614 1.00 34.81 348 GLN A O 1
ATOM 2867 N N . VAL A 1 349 ? -66.767 -43.633 205.087 1.00 45.75 349 VAL A N 1
ATOM 2868 C CA . VAL A 1 349 ? -67.462 -44.043 203.775 1.00 45.75 349 VAL A CA 1
ATOM 2869 C C . VAL A 1 349 ? -67.984 -43.062 202.591 1.00 45.75 349 VAL A C 1
ATOM 2871 O O . VAL A 1 349 ? -69.152 -42.702 202.591 1.00 45.75 349 VAL A O 1
ATOM 2874 N N . THR A 1 350 ? -67.210 -42.835 201.456 1.00 46.44 350 THR A N 1
ATOM 2875 C CA . THR A 1 350 ? -67.504 -42.782 199.911 1.00 46.44 350 THR A CA 1
ATOM 2876 C C . THR A 1 350 ? -68.330 -41.646 199.106 1.00 46.44 350 THR A C 1
ATOM 2878 O O . THR A 1 350 ? -69.019 -40.921 199.804 1.00 46.44 350 THR A O 1
ATOM 2881 N N . LEU A 1 351 ? -68.437 -41.344 197.732 1.00 46.03 351 LEU A N 1
ATOM 2882 C CA . LEU A 1 351 ? -67.802 -41.594 196.335 1.00 46.03 351 LEU A CA 1
ATOM 2883 C C . LEU A 1 351 ? -68.289 -40.746 195.018 1.00 46.03 351 LEU A C 1
ATOM 2885 O O . LEU A 1 351 ? -69.485 -40.535 194.883 1.00 46.03 351 LEU A O 1
ATOM 2889 N N . ASN A 1 352 ? -67.420 -40.460 193.974 1.00 44.84 352 ASN A N 1
ATOM 2890 C CA . ASN A 1 352 ? -67.467 -40.528 192.415 1.00 44.84 352 ASN A CA 1
ATOM 2891 C C . ASN A 1 352 ? -68.200 -39.670 191.233 1.00 44.84 352 ASN A C 1
ATOM 2893 O O . ASN A 1 352 ? -69.400 -39.455 191.288 1.00 44.84 352 ASN A O 1
ATOM 2897 N N . GLN A 1 353 ? -67.489 -39.441 190.052 1.00 44.16 353 GLN A N 1
ATOM 2898 C CA . GLN A 1 353 ? -67.786 -39.519 188.516 1.00 44.16 353 GLN A CA 1
ATOM 2899 C C . GLN A 1 353 ? -68.292 -38.435 187.389 1.00 44.16 353 GLN A C 1
ATOM 2901 O O . GLN A 1 353 ? -69.460 -38.077 187.410 1.00 44.16 353 GLN A O 1
ATOM 2906 N N . ARG A 1 354 ? -67.478 -38.121 186.282 1.00 39.03 354 ARG A N 1
ATOM 2907 C CA . ARG A 1 354 ? -67.549 -38.304 184.710 1.00 39.03 354 ARG A CA 1
ATOM 2908 C C . ARG A 1 354 ? -68.087 -37.388 183.443 1.00 39.03 354 ARG A C 1
ATOM 2910 O O . ARG A 1 354 ? -69.277 -37.134 183.373 1.00 39.03 354 ARG A O 1
ATOM 2917 N N . SER A 1 355 ? -67.258 -37.151 182.334 1.00 39.69 355 SER A N 1
ATOM 2918 C CA . SER A 1 355 ? -67.343 -37.156 180.748 1.00 39.69 355 SER A CA 1
ATOM 2919 C C . SER A 1 355 ? -67.962 -36.184 179.582 1.00 39.69 355 SER A C 1
ATOM 2921 O O . SER A 1 355 ? -69.168 -36.000 179.564 1.00 39.69 355 SER A O 1
ATOM 2923 N N . GLN A 1 356 ? -67.179 -35.850 178.463 1.00 38.78 356 GLN A N 1
ATOM 2924 C CA . GLN A 1 356 ? -67.351 -35.801 176.889 1.00 38.78 356 GLN A CA 1
ATOM 2925 C C . GLN A 1 356 ? -68.192 -34.745 175.976 1.00 38.78 356 GLN A C 1
ATOM 2927 O O . GLN A 1 356 ? -69.049 -34.119 176.580 1.00 38.78 356 GLN A O 1
ATOM 2932 N N . LYS A 1 357 ? -68.161 -34.484 174.583 1.00 36.66 357 LYS A N 1
ATOM 2933 C CA . LYS A 1 357 ? -67.251 -34.511 173.303 1.00 36.66 357 LYS A CA 1
ATOM 2934 C C . LYS A 1 357 ? -67.897 -34.053 171.850 1.00 36.66 357 LYS A C 1
ATOM 2936 O O . LYS A 1 357 ? -69.097 -34.253 171.736 1.00 36.66 357 LYS A O 1
ATOM 2941 N N . ASP A 1 358 ? -67.154 -33.582 170.759 1.00 33.06 358 ASP A N 1
ATOM 2942 C CA . ASP A 1 358 ? -67.301 -33.666 169.182 1.00 33.06 358 ASP A CA 1
ATOM 2943 C C . ASP A 1 358 ? -67.719 -32.560 168.028 1.00 33.06 358 ASP A C 1
ATOM 2945 O O . ASP A 1 358 ? -68.257 -31.527 168.423 1.00 33.06 358 ASP A O 1
ATOM 2949 N N . PRO A 1 359 ? -67.418 -32.690 166.641 1.00 61.47 359 PRO A N 1
ATOM 2950 C CA . PRO A 1 359 ? -67.311 -31.626 165.503 1.00 61.47 359 PRO A CA 1
ATOM 2951 C C . PRO A 1 359 ? -67.718 -31.870 163.926 1.00 61.47 359 PRO A C 1
ATOM 2953 O O . PRO A 1 359 ? -68.323 -32.897 163.647 1.00 61.47 359 PRO A O 1
ATOM 2956 N N . GLU A 1 360 ? -67.329 -30.988 162.902 1.00 38.94 360 GLU A N 1
ATOM 2957 C CA . GLU A 1 360 ? -66.836 -31.188 161.418 1.00 38.94 360 GLU A CA 1
ATOM 2958 C C . GLU A 1 360 ? -67.481 -30.685 159.995 1.00 38.94 360 GLU A C 1
ATOM 2960 O O . GLU A 1 360 ? -68.696 -30.546 159.896 1.00 38.94 360 GLU A O 1
ATOM 2965 N N . TYR A 1 361 ? -66.653 -30.480 158.882 1.00 38.84 361 TYR A N 1
ATOM 2966 C CA . TYR A 1 361 ? -66.798 -30.618 157.331 1.00 38.84 361 TYR A CA 1
ATOM 2967 C C . TYR A 1 361 ? -66.483 -29.492 156.192 1.00 38.84 361 TYR A C 1
ATOM 2969 O O . TYR A 1 361 ? -66.314 -28.326 156.536 1.00 38.84 361 TYR A O 1
ATOM 2977 N N . SER A 1 362 ? -66.321 -29.827 154.846 1.00 40.22 362 SER A N 1
ATOM 2978 C CA . SER A 1 362 ? -65.837 -29.032 153.598 1.00 40.22 362 SER A CA 1
ATOM 2979 C C . SER A 1 362 ? -66.459 -29.448 152.169 1.00 40.22 362 SER A C 1
ATOM 2981 O O . SER A 1 362 ? -67.517 -30.055 152.247 1.00 40.22 362 SER A O 1
ATOM 2983 N N . GLY A 1 363 ? -66.075 -29.253 150.843 1.00 34.56 363 GLY A N 1
ATOM 2984 C CA . GLY A 1 363 ? -65.092 -28.516 149.924 1.00 34.56 363 GLY A CA 1
ATOM 2985 C C . GLY A 1 363 ? -65.049 -28.967 148.365 1.00 34.56 363 GLY A C 1
ATOM 2986 O O . GLY A 1 363 ? -65.511 -30.077 148.119 1.00 34.56 363 GLY A O 1
ATOM 2987 N N . SER A 1 364 ? -64.455 -28.228 147.343 1.00 41.16 364 SER A N 1
ATOM 2988 C CA . SER A 1 364 ? -64.047 -28.576 145.864 1.00 41.16 364 SER A CA 1
ATOM 2989 C C . SER A 1 364 ? -64.868 -28.042 144.589 1.00 41.16 364 SER A C 1
ATOM 2991 O O . SER A 1 364 ? -65.996 -27.633 144.835 1.00 41.16 364 SER A O 1
ATOM 2993 N N . PHE A 1 365 ? -64.541 -28.042 143.229 1.00 32.25 365 PHE A N 1
ATOM 2994 C CA . PHE A 1 365 ? -63.329 -27.909 142.285 1.00 32.25 365 PHE A CA 1
ATOM 2995 C C . PHE A 1 365 ? -63.579 -27.940 140.669 1.00 32.25 365 PHE A C 1
ATOM 2997 O O . PHE A 1 365 ? -64.399 -28.743 140.248 1.00 32.25 365 PHE A O 1
ATOM 3004 N N . LEU A 1 366 ? -62.861 -27.120 139.810 1.00 37.91 366 LEU A N 1
ATOM 3005 C CA . LEU A 1 366 ? -62.400 -27.043 138.318 1.00 37.91 366 LEU A CA 1
ATOM 3006 C C . LEU A 1 366 ? -63.104 -27.529 136.949 1.00 37.91 366 LEU A C 1
ATOM 3008 O O . LEU A 1 366 ? -63.764 -28.558 136.962 1.00 37.91 366 LEU A O 1
ATOM 3012 N N . ASP A 1 367 ? -62.841 -26.864 135.756 1.00 28.78 367 ASP A N 1
ATOM 3013 C CA . ASP A 1 367 ? -62.233 -27.356 134.414 1.00 28.78 367 ASP A CA 1
ATOM 3014 C C . ASP A 1 367 ? -62.712 -26.775 132.986 1.00 28.78 367 ASP A C 1
ATOM 3016 O O . ASP A 1 367 ? -63.836 -26.282 132.902 1.00 28.78 367 ASP A O 1
ATOM 3020 N N . ILE A 1 368 ? -61.892 -26.792 131.869 1.00 41.56 368 ILE A N 1
ATOM 3021 C CA . ILE A 1 368 ? -62.133 -26.281 130.437 1.00 41.56 368 ILE A CA 1
ATOM 3022 C C . ILE A 1 368 ? -61.198 -26.869 129.293 1.00 41.56 368 ILE A C 1
ATOM 3024 O O . ILE A 1 368 ? -59.985 -26.806 129.472 1.00 41.56 368 ILE A O 1
ATOM 3028 N N . VAL A 1 369 ? -61.667 -27.214 128.046 1.00 34.66 369 VAL A N 1
ATOM 3029 C CA . VAL A 1 369 ? -60.833 -27.334 126.771 1.00 34.66 369 VAL A CA 1
ATOM 3030 C C . VAL A 1 369 ? -61.600 -27.093 125.411 1.00 34.66 369 VAL A C 1
ATOM 3032 O O . VAL A 1 369 ? -62.809 -27.299 125.380 1.00 34.66 369 VAL A O 1
ATOM 3035 N N . GLN A 1 370 ? -60.866 -26.779 124.299 1.00 29.50 370 GLN A N 1
ATOM 3036 C CA . GLN A 1 370 ? -61.164 -26.855 122.811 1.00 29.50 370 GLN A CA 1
ATOM 3037 C C . GLN A 1 370 ? -61.595 -25.546 122.053 1.00 29.50 370 GLN A C 1
ATOM 3039 O O . GLN A 1 370 ? -62.247 -24.713 122.669 1.00 29.50 370 GLN A O 1
ATOM 3044 N N . GLU A 1 371 ? -61.337 -25.253 120.741 1.00 30.53 371 GLU A N 1
ATOM 3045 C CA . GLU A 1 371 ? -60.356 -25.689 119.682 1.00 30.53 371 GLU A CA 1
ATOM 3046 C C . GLU A 1 371 ? -60.306 -24.749 118.404 1.00 30.53 371 GLU A C 1
ATOM 3048 O O . GLU A 1 371 ? -61.071 -23.795 118.335 1.00 30.53 371 GLU A O 1
ATOM 3053 N N . VAL A 1 372 ? -59.388 -25.034 117.436 1.00 28.16 372 VAL A N 1
ATOM 3054 C CA . VAL A 1 372 ? -59.266 -24.769 115.940 1.00 28.16 372 VAL A CA 1
ATOM 3055 C C . VAL A 1 372 ? -60.126 -23.648 115.256 1.00 28.16 372 VAL A C 1
ATOM 3057 O O . VAL A 1 372 ? -61.332 -23.615 115.447 1.00 28.16 372 VAL A O 1
ATOM 3060 N N . ASP A 1 373 ? -59.656 -22.718 114.380 1.00 25.77 373 ASP A N 1
ATOM 3061 C CA . ASP A 1 373 ? -58.673 -22.762 113.250 1.00 25.77 373 ASP A CA 1
ATOM 3062 C C . ASP A 1 373 ? -57.992 -21.384 112.893 1.00 25.77 373 ASP A C 1
ATOM 3064 O O . ASP A 1 373 ? -58.164 -20.374 113.573 1.00 25.77 373 ASP A O 1
ATOM 3068 N N . ARG A 1 374 ? -57.219 -21.350 111.788 1.00 29.89 374 ARG A N 1
ATOM 3069 C CA . ARG A 1 374 ? -56.413 -20.267 111.156 1.00 29.89 374 ARG A CA 1
ATOM 3070 C C . ARG A 1 374 ? -57.033 -18.861 111.012 1.00 29.89 374 ARG A C 1
ATOM 3072 O O . ARG A 1 374 ? -58.128 -18.713 110.479 1.00 29.89 374 ARG A O 1
ATOM 3079 N N . LEU A 1 375 ? -56.170 -17.838 111.136 1.00 25.98 375 LEU A N 1
ATOM 3080 C CA . LEU A 1 375 ? -56.111 -16.670 110.225 1.00 25.98 375 LEU A CA 1
ATOM 3081 C C . LEU A 1 375 ? -54.767 -15.910 110.338 1.00 25.98 375 LEU A C 1
ATOM 3083 O O . LEU A 1 375 ? -54.243 -15.758 111.436 1.00 25.98 375 LEU A O 1
ATOM 3087 N N . SER A 1 376 ? -54.245 -15.369 109.226 1.00 26.98 376 SER A N 1
ATOM 3088 C CA . SER A 1 376 ? -53.377 -14.169 109.209 1.00 26.98 376 SER A CA 1
ATOM 3089 C C . SER A 1 376 ? -53.321 -13.562 107.785 1.00 26.98 376 SER A C 1
ATOM 3091 O O . SER A 1 376 ? -53.338 -14.341 106.826 1.00 26.98 376 SER A O 1
ATOM 3093 N N . PRO A 1 377 ? -53.330 -12.222 107.595 1.00 33.62 377 PRO A N 1
ATOM 3094 C CA . PRO A 1 377 ? -53.670 -11.601 106.309 1.00 33.62 377 PRO A CA 1
ATOM 3095 C C . PRO A 1 377 ? -52.468 -11.050 105.503 1.00 33.62 377 PRO A C 1
ATOM 3097 O O . PRO A 1 377 ? -51.303 -11.308 105.788 1.00 33.62 377 PRO A O 1
ATOM 3100 N N . ARG A 1 378 ? -52.787 -10.290 104.447 1.00 26.42 378 ARG A N 1
ATOM 3101 C CA . ARG A 1 378 ? -51.908 -9.781 103.381 1.00 26.42 378 ARG A CA 1
ATOM 3102 C C . ARG A 1 378 ? -52.221 -8.305 103.137 1.00 26.42 378 ARG A C 1
ATOM 3104 O O . ARG A 1 378 ? -53.395 -8.014 102.924 1.00 26.42 378 ARG A O 1
ATOM 3111 N N . ASP A 1 379 ? -51.224 -7.418 103.040 1.00 26.48 379 ASP A N 1
ATOM 3112 C CA . ASP A 1 379 ? -51.469 -6.056 102.532 1.00 26.48 379 ASP A CA 1
ATOM 3113 C C . ASP A 1 379 ? -50.246 -5.329 101.916 1.00 26.48 379 ASP A C 1
ATOM 3115 O O . ASP A 1 379 ? -49.096 -5.578 102.267 1.00 26.48 379 ASP A O 1
ATOM 3119 N N . SER A 1 380 ? -50.550 -4.356 101.052 1.00 28.12 380 SER A N 1
ATOM 3120 C CA . SER A 1 380 ? -49.781 -3.157 100.676 1.00 28.12 380 SER A CA 1
ATOM 3121 C C . SER A 1 380 ? -48.511 -3.225 99.779 1.00 28.12 380 SER A C 1
ATOM 3123 O O . SER A 1 380 ? -47.424 -3.627 100.171 1.00 28.12 380 SER A O 1
ATOM 3125 N N . SER A 1 381 ? -48.659 -2.600 98.598 1.00 27.89 381 SER A N 1
ATOM 3126 C CA . SER A 1 381 ? -47.800 -1.511 98.064 1.00 27.89 381 SER A CA 1
ATOM 3127 C C . SER A 1 381 ? -46.466 -1.732 97.299 1.00 27.89 381 SER A C 1
ATOM 3129 O O . SER A 1 381 ? -45.381 -1.731 97.861 1.00 27.89 381 SER A O 1
ATOM 3131 N N . GLN A 1 382 ? -46.596 -1.544 95.970 1.00 27.16 382 GLN A N 1
ATOM 3132 C CA . GLN A 1 382 ? -45.788 -0.673 95.070 1.00 27.16 382 GLN A CA 1
ATOM 3133 C C . GLN A 1 382 ? -44.476 -1.135 94.373 1.00 27.16 382 GLN A C 1
ATOM 3135 O O . GLN A 1 382 ? -43.453 -1.330 95.010 1.00 27.16 382 GLN A O 1
ATOM 3140 N N . ARG A 1 383 ? -44.501 -0.995 93.020 1.00 24.97 383 ARG A N 1
ATOM 3141 C CA . ARG A 1 383 ? -43.386 -0.795 92.038 1.00 24.97 383 ARG A CA 1
ATOM 3142 C C . ARG A 1 383 ? -42.370 -1.959 91.911 1.00 24.97 383 ARG A C 1
ATOM 3144 O O . ARG A 1 383 ? -41.907 -2.472 92.907 1.00 24.97 383 ARG A O 1
ATOM 3151 N N . HIS A 1 384 ? -41.870 -2.412 90.751 1.00 26.88 384 HIS A N 1
ATOM 3152 C CA . HIS A 1 384 ? -42.025 -2.161 89.294 1.00 26.88 384 HIS A CA 1
ATOM 3153 C C . HIS A 1 384 ? -41.237 -3.309 88.554 1.00 26.88 384 HIS A C 1
ATOM 3155 O O . HIS A 1 384 ? -40.577 -4.079 89.239 1.00 26.88 384 HIS A O 1
ATOM 3161 N N . ASN A 1 385 ? -41.177 -3.555 87.227 1.00 26.80 385 ASN A N 1
ATOM 3162 C CA . ASN A 1 385 ? -41.583 -2.877 85.978 1.00 26.80 385 ASN A CA 1
ATOM 3163 C C . ASN A 1 385 ? -41.661 -3.897 84.788 1.00 26.80 385 ASN A C 1
ATOM 3165 O O . ASN A 1 385 ? -41.085 -4.972 84.903 1.00 26.80 385 ASN A O 1
ATOM 3169 N N . ARG A 1 386 ? -42.176 -3.478 83.608 1.00 28.03 386 ARG A N 1
ATOM 3170 C CA . ARG A 1 386 ? -42.115 -4.140 82.261 1.00 28.03 386 ARG A CA 1
ATOM 3171 C C . ARG A 1 386 ? -42.924 -5.465 82.094 1.00 28.03 386 ARG A C 1
ATOM 3173 O O . ARG A 1 386 ? -43.053 -6.218 83.041 1.00 28.03 386 ARG A O 1
ATOM 3180 N N . CYS A 1 387 ? -43.495 -5.820 80.925 1.00 23.80 387 CYS A N 1
ATOM 3181 C CA . CYS A 1 387 ? -43.575 -5.122 79.624 1.00 23.80 387 CYS A CA 1
ATOM 3182 C C . CYS A 1 387 ? -44.835 -5.466 78.774 1.00 23.80 387 CYS A C 1
ATOM 3184 O O . CYS A 1 387 ? -45.203 -6.625 78.663 1.00 23.80 387 CYS A O 1
ATOM 3186 N N . ARG A 1 388 ? -45.398 -4.437 78.110 1.00 27.25 388 ARG A N 1
ATOM 3187 C CA . ARG A 1 388 ? -46.209 -4.381 76.856 1.00 27.25 388 ARG A CA 1
ATOM 3188 C C . ARG A 1 388 ? -47.107 -5.553 76.389 1.00 27.25 388 ARG A C 1
ATOM 3190 O O . ARG A 1 388 ? -46.607 -6.587 75.963 1.00 27.25 388 ARG A O 1
ATOM 3197 N N . SER A 1 389 ? -48.370 -5.213 76.077 1.00 28.17 389 SER A N 1
ATOM 3198 C CA . SER A 1 389 ? -49.001 -5.570 74.784 1.00 28.17 389 SER A CA 1
ATOM 3199 C C . SER A 1 389 ? -50.077 -4.542 74.326 1.00 28.17 389 SER A C 1
ATOM 3201 O O . SER A 1 389 ? -50.602 -3.805 75.151 1.00 28.17 389 SER A O 1
ATOM 3203 N N . LEU A 1 390 ? -50.356 -4.508 73.009 1.00 29.17 390 LEU A N 1
ATOM 3204 C CA . LEU A 1 390 ? -51.600 -4.097 72.301 1.00 29.17 390 LEU A CA 1
ATOM 3205 C C . LEU A 1 390 ? -52.198 -2.641 72.297 1.00 29.17 390 LEU A C 1
ATOM 3207 O O . LEU A 1 390 ? -52.863 -2.204 73.222 1.00 29.17 390 LEU A O 1
ATOM 3211 N N . THR A 1 391 ? -52.161 -2.040 71.086 1.00 27.97 391 THR A N 1
ATOM 3212 C CA . THR A 1 391 ? -53.194 -1.246 70.329 1.00 27.97 391 THR A CA 1
ATOM 3213 C C . THR A 1 391 ? -53.647 0.216 70.628 1.00 27.97 391 THR A C 1
ATOM 3215 O O . THR A 1 391 ? -54.164 0.536 71.684 1.00 27.97 391 THR A O 1
ATOM 3218 N N . ARG A 1 392 ? -53.682 0.996 69.518 1.00 27.06 392 ARG A N 1
ATOM 3219 C CA . ARG A 1 392 ? -54.609 2.087 69.068 1.00 27.06 392 ARG A CA 1
ATOM 3220 C C . ARG A 1 392 ? -54.672 3.493 69.734 1.00 27.06 392 ARG A C 1
ATOM 3222 O O . ARG A 1 392 ? -54.392 3.703 70.901 1.00 27.06 392 ARG A O 1
ATOM 3229 N N . ARG A 1 393 ? -55.056 4.455 68.869 1.00 26.39 393 ARG A N 1
ATOM 3230 C CA . ARG A 1 393 ? -55.307 5.920 69.020 1.00 26.39 393 ARG A CA 1
ATOM 3231 C C . ARG A 1 393 ? -56.680 6.206 69.691 1.00 26.39 393 ARG A C 1
ATOM 3233 O O . ARG A 1 393 ? -57.512 5.299 69.613 1.00 26.39 393 ARG A O 1
ATOM 3240 N N . PRO A 1 394 ? -56.980 7.416 70.243 1.00 34.00 394 PRO A N 1
ATOM 3241 C CA . PRO A 1 394 ? -57.115 8.668 69.456 1.00 34.00 394 PRO A CA 1
ATOM 3242 C C . PRO A 1 394 ? -56.630 10.003 70.120 1.00 34.00 394 PRO A C 1
ATOM 3244 O O . PRO A 1 394 ? -55.818 9.986 71.033 1.00 34.00 394 PRO A O 1
ATOM 3247 N N . LEU A 1 395 ? -57.067 11.130 69.521 1.00 26.75 395 LEU A N 1
ATOM 3248 C CA . LEU A 1 395 ? -56.776 12.587 69.675 1.00 26.75 395 LEU A CA 1
ATOM 3249 C C . LEU A 1 395 ? -57.260 13.243 71.013 1.00 26.75 395 LEU A C 1
ATOM 3251 O O . LEU A 1 395 ? -57.871 12.497 71.780 1.00 26.75 395 LEU A O 1
ATOM 3255 N N . PRO A 1 396 ? -57.093 14.578 71.300 1.00 38.84 396 PRO A N 1
ATOM 3256 C CA . PRO A 1 396 ? -56.706 15.735 70.436 1.00 38.84 396 PRO A CA 1
ATOM 3257 C C . PRO A 1 396 ? -55.666 16.762 71.002 1.00 38.84 396 PRO A C 1
ATOM 3259 O O . PRO A 1 396 ? -55.171 16.574 72.104 1.00 38.84 396 PRO A O 1
ATOM 3262 N N . ASP A 1 397 ? -55.421 17.850 70.233 1.00 23.56 397 ASP A N 1
ATOM 3263 C CA . ASP A 1 397 ? -55.114 19.256 70.641 1.00 23.56 397 ASP A CA 1
ATOM 3264 C C . ASP A 1 397 ? -53.878 19.597 71.520 1.00 23.56 397 ASP A C 1
ATOM 3266 O O . ASP A 1 397 ? -53.607 18.927 72.507 1.00 23.56 397 ASP A O 1
ATOM 3270 N N . LEU A 1 398 ? -53.064 20.653 71.306 1.00 28.38 398 LEU A N 1
ATOM 3271 C CA . LEU A 1 398 ? -52.845 21.707 70.270 1.00 28.38 398 LEU A CA 1
ATOM 3272 C C . LEU A 1 398 ? -51.299 22.013 70.240 1.00 28.38 398 LEU A C 1
ATOM 3274 O O . LEU A 1 398 ? -50.559 21.338 70.948 1.00 28.38 398 LEU A O 1
ATOM 3278 N N . THR A 1 399 ? -50.652 22.962 69.527 1.00 27.08 399 THR A N 1
ATOM 3279 C CA . THR A 1 399 ? -51.005 24.090 68.618 1.00 27.08 399 THR A CA 1
ATOM 3280 C C . THR A 1 399 ? -49.783 24.444 67.735 1.00 27.08 399 THR A C 1
ATOM 3282 O O . THR A 1 399 ? -48.669 24.282 68.217 1.00 27.08 399 THR A O 1
ATOM 3285 N N . ASN A 1 400 ? -49.990 25.109 66.580 1.00 29.20 400 ASN A N 1
ATOM 3286 C CA . ASN A 1 400 ? -49.032 26.001 65.870 1.00 29.20 400 ASN A CA 1
ATOM 3287 C C . ASN A 1 400 ? -47.720 25.387 65.282 1.00 29.20 400 ASN A C 1
ATOM 3289 O O . ASN A 1 400 ? -47.148 24.464 65.844 1.00 29.20 400 ASN A O 1
ATOM 3293 N N . LYS A 1 401 ? -47.166 25.866 64.149 1.00 30.78 401 LYS A N 1
ATOM 3294 C CA . LYS A 1 401 ? -47.469 27.082 63.356 1.00 30.78 401 LYS A CA 1
ATOM 3295 C C . LYS A 1 401 ? -47.057 26.965 61.862 1.00 30.78 401 LYS A C 1
ATOM 3297 O O . LYS A 1 401 ? -46.160 26.200 61.537 1.00 30.78 401 LYS A O 1
ATOM 3302 N N . ASP A 1 402 ? -47.665 27.835 61.046 1.00 28.08 402 ASP A N 1
ATOM 3303 C CA . ASP A 1 402 ? -47.203 28.440 59.771 1.00 28.08 402 ASP A CA 1
ATOM 3304 C C . ASP A 1 402 ? -47.215 27.688 58.400 1.00 28.08 402 ASP A C 1
ATOM 3306 O O . ASP A 1 402 ? -46.528 26.698 58.175 1.00 28.08 402 ASP A O 1
ATOM 3310 N N . ASN A 1 403 ? -47.929 28.352 57.465 1.00 28.89 403 ASN A N 1
ATOM 3311 C CA . ASN A 1 403 ? -47.763 28.505 55.998 1.00 28.89 403 ASN A CA 1
ATOM 3312 C C . ASN A 1 403 ? -48.521 27.640 54.944 1.00 28.89 403 ASN A C 1
ATOM 3314 O O . ASN A 1 403 ? -48.163 26.507 54.651 1.00 28.89 403 ASN A O 1
ATOM 3318 N N . GLU A 1 404 ? -49.507 28.317 54.314 1.00 28.61 404 GLU A N 1
ATOM 3319 C CA . GLU A 1 404 ? -49.836 28.446 52.862 1.00 28.61 404 GLU A CA 1
ATOM 3320 C C . GLU A 1 404 ? -50.144 27.171 52.020 1.00 28.61 404 GLU A C 1
ATOM 3322 O O . GLU A 1 404 ? -49.391 26.209 52.012 1.00 28.61 404 GLU A O 1
ATOM 3327 N N . GLN A 1 405 ? -51.288 26.993 51.326 1.00 28.48 405 GLN A N 1
ATOM 3328 C CA . GLN A 1 405 ? -52.066 27.834 50.372 1.00 28.48 405 GLN A CA 1
ATOM 3329 C C . GLN A 1 405 ? -51.336 28.102 49.029 1.00 28.48 405 GLN A C 1
ATOM 3331 O O . GLN A 1 405 ? -50.172 28.461 49.043 1.00 28.48 405 GLN A O 1
ATOM 3336 N N . THR A 1 406 ? -51.918 27.972 47.819 1.00 28.02 406 THR A N 1
ATOM 3337 C CA . THR A 1 406 ? -53.261 27.521 47.353 1.00 28.02 406 THR A CA 1
ATOM 3338 C C . THR A 1 406 ? -53.252 27.234 45.832 1.00 28.02 406 THR A C 1
ATOM 3340 O O . THR A 1 406 ? -52.532 27.923 45.131 1.00 28.02 406 THR A O 1
ATOM 3343 N N . LEU A 1 407 ? -54.157 26.354 45.346 1.00 29.33 407 LEU A N 1
ATOM 3344 C CA . LEU A 1 407 ? -54.872 26.354 44.028 1.00 29.33 407 LEU A CA 1
ATOM 3345 C C . LEU A 1 407 ? -54.080 26.476 42.681 1.00 29.33 407 LEU A C 1
ATOM 3347 O O . LEU A 1 407 ? -53.010 27.047 42.622 1.00 29.33 407 LEU A O 1
ATOM 3351 N N . ARG A 1 408 ? -54.563 26.136 41.467 1.00 25.06 408 ARG A N 1
ATOM 3352 C CA . ARG A 1 408 ? -55.530 25.178 40.859 1.00 25.06 408 ARG A CA 1
ATOM 3353 C C . ARG A 1 408 ? -55.977 25.735 39.481 1.00 25.06 408 ARG A C 1
ATOM 3355 O O . ARG A 1 408 ? -56.948 26.484 39.413 1.00 25.06 408 ARG A O 1
ATOM 3362 N N . SER A 1 409 ? -55.378 25.275 38.381 1.00 30.64 409 SER A N 1
ATOM 3363 C CA . SER A 1 409 ? -55.883 25.398 36.987 1.00 30.64 409 SER A CA 1
ATOM 3364 C C . SER A 1 409 ? -55.178 24.327 36.121 1.00 30.64 409 SER A C 1
ATOM 3366 O O . SER A 1 409 ? -54.051 23.971 36.439 1.00 30.64 409 SER A O 1
ATOM 3368 N N . ARG A 1 410 ? -55.806 23.592 35.181 1.00 29.28 410 ARG A N 1
ATOM 3369 C CA . ARG A 1 410 ? -56.449 23.994 33.899 1.00 29.28 410 ARG A CA 1
ATOM 3370 C C . ARG A 1 410 ? -55.445 24.724 32.968 1.00 29.28 410 ARG A C 1
ATOM 3372 O O . ARG A 1 410 ? -54.811 25.656 33.434 1.00 29.28 410 ARG A O 1
ATOM 3379 N N . SER A 1 411 ? -55.260 24.374 31.682 1.00 31.09 411 SER A N 1
ATOM 3380 C CA . SER A 1 411 ? -56.037 23.465 30.802 1.00 31.09 411 SER A CA 1
ATOM 3381 C C . SER A 1 411 ? -55.369 23.184 29.424 1.00 31.09 411 SER A C 1
ATOM 3383 O O . SER A 1 411 ? -54.626 24.028 28.945 1.00 31.09 411 SER A O 1
ATOM 3385 N N . LEU A 1 412 ? -55.801 22.096 28.752 1.00 29.94 412 LEU A N 1
ATOM 3386 C CA . LEU A 1 412 ? -55.877 21.870 27.280 1.00 29.94 412 LEU A CA 1
ATOM 3387 C C . LEU A 1 412 ? -54.633 21.529 26.409 1.00 29.94 412 LEU A C 1
ATOM 3389 O O . LEU A 1 412 ? -53.481 21.814 26.712 1.00 29.94 412 LEU A O 1
ATOM 3393 N N . SER A 1 413 ? -54.949 20.881 25.278 1.00 28.17 413 SER A N 1
ATOM 3394 C CA . SER A 1 413 ? -54.183 20.569 24.045 1.00 28.17 413 SER A CA 1
ATOM 3395 C C . SER A 1 413 ? -55.223 20.174 22.961 1.00 28.17 413 SER A C 1
ATOM 3397 O O . SER A 1 413 ? -56.356 19.888 23.369 1.00 28.17 413 SER A O 1
ATOM 3399 N N . PRO A 1 414 ? -54.930 20.020 21.644 1.00 46.81 414 PRO A N 1
ATOM 3400 C CA . PRO A 1 414 ? -53.824 20.484 20.780 1.00 46.81 414 PRO A CA 1
ATOM 3401 C C . PRO A 1 414 ? -54.384 21.597 19.814 1.00 46.81 414 PRO A C 1
ATOM 3403 O O . PRO A 1 414 ? -54.874 22.565 20.392 1.00 46.81 414 PRO A O 1
ATOM 3406 N N . PRO A 1 415 ? -54.522 21.532 18.452 1.00 38.84 415 PRO A N 1
ATOM 3407 C CA . PRO A 1 415 ? -53.708 20.949 17.361 1.00 38.84 415 PRO A CA 1
ATOM 3408 C C . PRO A 1 415 ? -53.072 21.901 16.272 1.00 38.84 415 PRO A C 1
ATOM 3410 O O . PRO A 1 415 ? -51.933 22.281 16.531 1.00 38.84 415 PRO A O 1
ATOM 3413 N N . PRO A 1 416 ? -53.603 22.191 15.041 1.00 42.50 416 PRO A N 1
ATOM 3414 C CA . PRO A 1 416 ? -52.776 22.016 13.817 1.00 42.50 416 PRO A CA 1
ATOM 3415 C C . PRO A 1 416 ? -52.753 23.151 12.741 1.00 42.50 416 PRO A C 1
ATOM 3417 O O . PRO A 1 416 ? -53.437 24.162 12.871 1.00 42.50 416 PRO A O 1
ATOM 3420 N N . VAL A 1 417 ? -52.051 22.849 11.624 1.00 28.53 417 VAL A N 1
ATOM 3421 C CA . VAL A 1 417 ? -52.116 23.372 10.222 1.00 28.53 417 VAL A CA 1
ATOM 3422 C C . VAL A 1 417 ? -50.907 24.188 9.702 1.00 28.53 417 VAL A C 1
ATOM 3424 O O . VAL A 1 417 ? -50.710 25.343 10.057 1.00 28.53 417 VAL A O 1
ATOM 3427 N N . ASP A 1 418 ? -50.154 23.517 8.818 1.00 31.38 418 ASP A N 1
ATOM 3428 C CA . ASP A 1 418 ? -49.466 23.889 7.559 1.00 31.38 418 ASP A CA 1
ATOM 3429 C C . ASP A 1 418 ? -48.794 25.257 7.308 1.00 31.38 418 ASP A C 1
ATOM 3431 O O . ASP A 1 418 ? -49.334 26.331 7.559 1.00 31.38 418 ASP A O 1
ATOM 3435 N N . GLY A 1 419 ? -47.638 25.190 6.624 1.00 29.73 419 GLY A N 1
ATOM 3436 C CA . GLY A 1 419 ? -46.990 26.335 5.972 1.00 29.73 419 GLY A CA 1
ATOM 3437 C C . GLY A 1 419 ? -45.531 26.103 5.547 1.00 29.73 419 GLY A C 1
ATOM 3438 O O . GLY A 1 419 ? -44.619 26.578 6.221 1.00 29.73 419 GLY A O 1
ATOM 3439 N N . GLU A 1 420 ? -45.281 25.440 4.406 1.00 34.09 420 GLU A N 1
ATOM 3440 C CA . GLU A 1 420 ? -44.029 25.706 3.665 1.00 34.09 420 GLU A CA 1
ATOM 3441 C C . GLU A 1 420 ? -44.058 27.151 3.126 1.00 34.09 420 GLU A C 1
ATOM 3443 O O . GLU A 1 420 ? -45.122 27.665 2.771 1.00 34.09 420 GLU A O 1
ATOM 3448 N N . PRO A 1 421 ? -42.889 27.797 2.989 1.00 40.50 421 PRO A N 1
ATOM 3449 C CA . PRO A 1 421 ? -42.390 27.898 1.619 1.00 40.50 421 PRO A CA 1
ATOM 3450 C C . PRO A 1 421 ? -40.945 27.415 1.435 1.00 40.50 421 PRO A C 1
ATOM 3452 O O . PRO A 1 421 ? -40.076 27.511 2.304 1.00 40.50 421 PRO A O 1
ATOM 3455 N N . ARG A 1 422 ? -40.702 26.919 0.225 1.00 35.22 422 ARG A N 1
ATOM 3456 C CA . ARG A 1 422 ? -39.424 26.434 -0.300 1.00 35.22 422 ARG A CA 1
ATOM 3457 C C . ARG A 1 422 ? -38.632 27.592 -0.940 1.00 35.22 422 ARG A C 1
ATOM 3459 O O . ARG A 1 422 ? -39.221 28.573 -1.371 1.00 35.22 422 ARG A O 1
ATOM 3466 N N . ILE A 1 423 ? -37.323 27.387 -1.130 1.00 39.91 423 ILE A N 1
ATOM 3467 C CA . ILE A 1 423 ? -36.392 28.227 -1.925 1.00 39.91 423 ILE A CA 1
ATOM 3468 C C . ILE A 1 423 ? -35.952 29.560 -1.273 1.00 39.91 423 ILE A C 1
ATOM 3470 O O . ILE A 1 423 ? -36.456 30.622 -1.596 1.00 39.91 423 ILE A O 1
ATOM 3474 N N . GLU A 1 424 ? -34.903 29.491 -0.445 1.00 36.88 424 GLU A N 1
ATOM 3475 C CA . GLU A 1 424 ? -33.626 30.212 -0.674 1.00 36.88 424 GLU A CA 1
ATOM 3476 C C . GLU A 1 424 ? -32.549 29.628 0.264 1.00 36.88 424 GLU A C 1
ATOM 3478 O O . GLU A 1 424 ? -32.203 30.142 1.330 1.00 36.88 424 GLU A O 1
ATOM 3483 N N . ALA A 1 425 ? -32.096 28.418 -0.078 1.00 54.53 425 ALA A N 1
ATOM 3484 C CA . ALA A 1 425 ? -31.401 27.531 0.848 1.00 54.53 425 ALA A CA 1
ATOM 3485 C C . ALA A 1 425 ? -29.901 27.399 0.546 1.00 54.53 425 ALA A C 1
ATOM 3487 O O . ALA A 1 425 ? -29.506 26.512 -0.198 1.00 54.53 425 ALA A O 1
ATOM 3488 N N . VAL A 1 426 ? -29.092 28.239 1.200 1.00 55.84 426 VAL A N 1
ATOM 3489 C CA . VAL A 1 426 ? -27.821 27.894 1.885 1.00 55.84 426 VAL A CA 1
ATOM 3490 C C . VAL A 1 426 ? -27.409 29.106 2.727 1.00 55.84 426 VAL A C 1
ATOM 3492 O O . VAL A 1 426 ? -27.283 28.992 3.949 1.00 55.84 426 VAL A O 1
ATOM 3495 N N . ASP A 1 427 ? -27.310 30.284 2.106 1.00 54.44 427 ASP A N 1
ATOM 3496 C CA . ASP A 1 427 ? -26.709 31.459 2.744 1.00 54.44 427 ASP A CA 1
ATOM 3497 C C . ASP A 1 427 ? -27.572 32.054 3.856 1.00 54.44 427 ASP A C 1
ATOM 3499 O O . ASP A 1 427 ? -27.035 32.375 4.908 1.00 54.44 427 ASP A O 1
ATOM 3503 N N . VAL A 1 428 ? -28.904 32.095 3.722 1.00 55.44 428 VAL A N 1
ATOM 3504 C CA . VAL A 1 428 ? -29.788 32.566 4.811 1.00 55.44 428 VAL A CA 1
ATOM 3505 C C . VAL A 1 428 ? -29.632 31.704 6.072 1.00 55.44 428 VAL A C 1
ATOM 3507 O O . VAL A 1 428 ? -29.586 32.233 7.182 1.00 55.44 428 VAL A O 1
ATOM 3510 N N . LYS A 1 429 ? -29.462 30.380 5.925 1.00 63.72 429 LYS A N 1
ATOM 3511 C CA . LYS A 1 429 ? -29.197 29.481 7.063 1.00 63.72 429 LYS A CA 1
ATOM 3512 C C . LYS A 1 429 ? -27.799 29.703 7.644 1.00 63.72 429 LYS A C 1
ATOM 3514 O O . LYS A 1 429 ? -27.662 29.743 8.864 1.00 63.72 429 LYS A O 1
ATOM 3519 N N . LYS A 1 430 ? -26.780 29.898 6.798 1.00 71.12 430 LYS A N 1
ATOM 3520 C CA . LYS A 1 430 ? -25.401 30.149 7.247 1.00 71.12 430 LYS A CA 1
ATOM 3521 C C . LYS A 1 430 ? -25.257 31.517 7.926 1.00 71.12 430 LYS A C 1
ATOM 3523 O O . LYS A 1 430 ? -24.609 31.605 8.961 1.00 71.12 430 LYS A O 1
ATOM 3528 N N . VAL A 1 431 ? -25.934 32.551 7.426 1.00 69.19 431 VAL A N 1
ATOM 3529 C CA . VAL A 1 431 ? -26.027 33.884 8.043 1.00 69.19 431 VAL A CA 1
ATOM 3530 C C . VAL A 1 431 ? -26.792 33.826 9.364 1.00 69.19 431 VAL A C 1
ATOM 3532 O O . VAL A 1 431 ? -26.283 34.334 10.356 1.00 69.19 431 VAL A O 1
ATOM 3535 N N . ALA A 1 432 ? -27.950 33.161 9.432 1.00 68.81 432 ALA A N 1
ATOM 3536 C CA . ALA A 1 432 ? -28.691 33.003 10.688 1.00 68.81 432 ALA A CA 1
ATOM 3537 C C . ALA A 1 432 ? -27.889 32.220 11.748 1.00 68.81 432 ALA A C 1
ATOM 3539 O O . ALA A 1 432 ? -27.939 32.545 12.937 1.00 68.81 432 ALA A O 1
ATOM 3540 N N . GLN A 1 433 ? -27.109 31.217 11.331 1.00 75.31 433 GLN A N 1
ATOM 3541 C CA . GLN A 1 433 ? -26.211 30.488 12.224 1.00 75.31 433 GLN A CA 1
ATOM 3542 C C . GLN A 1 433 ? -25.031 31.360 12.689 1.00 75.31 433 GLN A C 1
ATOM 3544 O O . GLN A 1 433 ? -24.809 31.455 13.893 1.00 75.31 433 GLN A O 1
ATOM 3549 N N . LEU A 1 434 ? -24.354 32.077 11.786 1.00 70.81 434 LEU A N 1
ATOM 3550 C CA . LEU A 1 434 ? -23.278 33.017 12.134 1.00 70.81 434 LEU A CA 1
ATOM 3551 C C . LEU A 1 434 ? -23.771 34.169 13.027 1.00 70.81 434 LEU A C 1
ATOM 3553 O O . LEU A 1 434 ? -23.064 34.586 13.939 1.00 70.81 434 LEU A O 1
ATOM 3557 N N . GLN A 1 435 ? -24.997 34.661 12.829 1.00 70.62 435 GLN A N 1
ATOM 3558 C CA . GLN A 1 435 ? -25.638 35.647 13.709 1.00 70.62 435 GLN A CA 1
ATOM 3559 C C . GLN A 1 435 ? -25.906 35.071 15.107 1.00 70.62 435 GLN A C 1
ATOM 3561 O O . GLN A 1 435 ? -25.695 35.758 16.106 1.00 70.62 435 GLN A O 1
ATOM 3566 N N . LYS A 1 436 ? -26.327 33.804 15.199 1.00 76.56 436 LYS A N 1
ATOM 3567 C CA . LYS A 1 436 ? -26.525 33.101 16.475 1.00 76.56 436 LYS A CA 1
ATOM 3568 C C . LYS A 1 436 ? -25.197 32.852 17.199 1.00 76.56 436 LYS A C 1
ATOM 3570 O O . LYS A 1 436 ? -25.122 33.057 18.408 1.00 76.56 436 LYS A O 1
ATOM 3575 N N . GLU A 1 437 ? -24.153 32.470 16.470 1.00 75.88 437 GLU A N 1
ATOM 3576 C CA . GLU A 1 437 ? -22.790 32.283 16.984 1.00 75.88 437 GLU A CA 1
ATOM 3577 C C . GLU A 1 437 ? -22.181 33.616 17.452 1.00 75.88 437 GLU A C 1
ATOM 3579 O O . GLU A 1 437 ? -21.643 33.689 18.558 1.00 75.88 437 GLU A O 1
ATOM 3584 N N . LEU A 1 438 ? -22.365 34.701 16.690 1.00 78.81 438 LEU A N 1
ATOM 3585 C CA . LEU A 1 438 ? -21.974 36.056 17.085 1.00 78.81 438 LEU A CA 1
ATOM 3586 C C . LEU A 1 438 ? -22.719 36.521 18.346 1.00 78.81 438 LEU A C 1
ATOM 3588 O O . LEU A 1 438 ? -22.091 37.038 19.263 1.00 78.81 438 LEU A O 1
ATOM 3592 N N . LEU A 1 439 ? -24.031 36.287 18.447 1.00 86.00 439 LEU A N 1
ATOM 3593 C CA . LEU A 1 439 ? -24.823 36.638 19.633 1.00 86.00 439 LEU A CA 1
ATOM 3594 C C . LEU A 1 439 ? -24.369 35.866 20.886 1.00 86.00 439 LEU A C 1
ATOM 3596 O O . LEU A 1 439 ? -24.314 36.444 21.973 1.00 86.00 439 LEU A O 1
ATOM 3600 N N . VAL A 1 440 ? -23.994 34.589 20.745 1.00 78.31 440 VAL A N 1
ATOM 3601 C CA . VAL A 1 440 ? -23.376 33.803 21.829 1.00 78.31 440 VAL A CA 1
ATOM 3602 C C . VAL A 1 440 ? -22.001 34.369 22.199 1.00 78.31 440 VAL A C 1
ATOM 3604 O O . VAL A 1 440 ? -21.727 34.563 23.383 1.00 78.31 440 VAL A O 1
ATOM 3607 N N . LYS A 1 441 ? -21.158 34.720 21.219 1.00 74.38 441 LYS A N 1
ATOM 3608 C CA . LYS A 1 441 ? -19.838 35.323 21.469 1.00 74.38 441 LYS A CA 1
ATOM 3609 C C . LYS A 1 441 ? -19.920 36.700 22.135 1.00 74.38 441 LYS A C 1
ATOM 3611 O O . LYS A 1 441 ? -19.130 36.967 23.036 1.00 74.38 441 LYS A O 1
ATOM 3616 N N . THR A 1 442 ? -20.894 37.537 21.781 1.00 81.75 442 THR A N 1
ATOM 3617 C CA . THR A 1 442 ? -21.141 38.820 22.463 1.00 81.75 442 THR A CA 1
ATOM 3618 C C . THR A 1 442 ? -21.501 38.600 23.932 1.00 81.75 442 THR A C 1
ATOM 3620 O O . THR A 1 442 ? -20.876 39.203 24.803 1.00 81.75 442 THR A O 1
ATOM 3623 N N . LYS A 1 443 ? -22.421 37.669 24.232 1.00 81.50 443 LYS A N 1
ATOM 3624 C CA . LYS A 1 443 ? -22.771 37.310 25.619 1.00 81.50 443 LYS A CA 1
ATOM 3625 C C . LYS A 1 443 ? -21.574 36.765 26.404 1.00 81.50 443 LYS A C 1
ATOM 3627 O O . LYS A 1 443 ? -21.357 37.192 27.533 1.00 81.50 443 LYS A O 1
ATOM 3632 N N . GLN A 1 444 ? -20.757 35.907 25.790 1.00 74.44 444 GLN A N 1
ATOM 3633 C CA . GLN A 1 444 ? -19.523 35.393 26.395 1.00 74.44 444 GLN A CA 1
ATOM 3634 C C . GLN A 1 444 ? -18.542 36.527 26.750 1.00 74.44 444 GLN A C 1
ATOM 3636 O O . GLN A 1 444 ? -17.978 36.538 27.842 1.00 74.44 444 GLN A O 1
ATOM 3641 N N . VAL A 1 445 ? -18.361 37.516 25.867 1.00 78.81 445 VAL A N 1
ATOM 3642 C CA . VAL A 1 445 ? -17.503 38.687 26.131 1.00 78.81 445 VAL A CA 1
ATOM 3643 C C . VAL A 1 445 ? -18.082 39.587 27.227 1.00 78.81 445 VAL A C 1
ATOM 3645 O O . VAL A 1 445 ? -17.325 40.104 28.048 1.00 78.81 445 VAL A O 1
ATOM 3648 N N . GLU A 1 446 ? -19.403 39.765 27.291 1.00 82.88 446 GLU A N 1
ATOM 3649 C CA . GLU A 1 446 ? -20.043 40.485 28.397 1.00 82.88 446 GLU A CA 1
ATOM 3650 C C . GLU A 1 446 ? -19.881 39.769 29.741 1.00 82.88 446 GLU A C 1
ATOM 3652 O O . GLU A 1 446 ? -19.626 40.423 30.747 1.00 82.88 446 GLU A O 1
ATOM 3657 N N . GLU A 1 447 ? -20.004 38.444 29.785 1.00 79.00 447 GLU A N 1
ATOM 3658 C CA . GLU A 1 447 ? -19.855 37.674 31.025 1.00 79.00 447 GLU A CA 1
ATOM 3659 C C . GLU A 1 447 ? -18.406 37.637 31.511 1.00 79.00 447 GLU A C 1
ATOM 3661 O O . GLU A 1 447 ? -18.168 37.819 32.705 1.00 79.00 447 GLU A O 1
ATOM 3666 N N . LEU A 1 448 ? -17.433 37.542 30.598 1.00 74.81 448 LEU A N 1
ATOM 3667 C CA . LEU A 1 448 ? -16.015 37.717 30.926 1.00 74.81 448 LEU A CA 1
ATOM 3668 C C . LEU A 1 448 ? -15.712 39.130 31.452 1.00 74.81 448 LEU A C 1
ATOM 3670 O O . LEU A 1 448 ? -14.939 39.262 32.401 1.00 74.81 448 LEU A O 1
ATOM 3674 N N . ARG A 1 449 ? -16.348 40.179 30.904 1.00 81.75 449 ARG A N 1
ATOM 3675 C CA . ARG A 1 449 ? -16.259 41.547 31.452 1.00 81.75 449 ARG A CA 1
ATOM 3676 C C . ARG A 1 449 ? -16.869 41.629 32.850 1.00 81.75 449 ARG A C 1
ATOM 3678 O O . ARG A 1 449 ? -16.167 42.007 33.775 1.00 81.75 449 ARG A O 1
ATOM 3685 N N . ARG A 1 450 ? -18.111 41.173 33.049 1.00 84.56 450 ARG A N 1
ATOM 3686 C CA . ARG A 1 450 ? -18.768 41.167 34.373 1.00 84.56 450 ARG A CA 1
ATOM 3687 C C . ARG A 1 450 ? -17.952 40.389 35.419 1.00 84.56 450 ARG A C 1
ATOM 3689 O O . ARG A 1 450 ? -17.826 40.850 36.548 1.00 84.56 450 ARG A O 1
ATOM 3696 N N . ALA A 1 451 ? -17.360 39.249 35.057 1.00 74.62 451 ALA A N 1
ATOM 3697 C CA . ALA A 1 451 ? -16.483 38.480 35.945 1.00 74.62 451 ALA A CA 1
ATOM 3698 C C . ALA A 1 451 ? -15.176 39.229 36.275 1.00 74.62 451 ALA A C 1
ATOM 3700 O O . ALA A 1 451 ? -14.760 39.268 37.434 1.00 74.62 451 ALA A O 1
ATOM 3701 N N . HIS A 1 452 ? -14.551 39.864 35.278 1.00 76.62 452 HIS A N 1
ATOM 3702 C CA . HIS A 1 452 ? -13.376 40.714 35.471 1.00 76.62 452 HIS A CA 1
ATOM 3703 C C . HIS A 1 452 ? -13.680 41.919 36.375 1.00 76.62 452 HIS A C 1
ATOM 3705 O O . HIS A 1 452 ? -12.934 42.182 37.316 1.00 76.62 452 HIS A O 1
ATOM 3711 N N . ASP A 1 453 ? -14.790 42.611 36.137 1.00 81.88 453 ASP A N 1
ATOM 3712 C CA . ASP A 1 453 ? -15.172 43.826 36.856 1.00 81.88 453 ASP A CA 1
ATOM 3713 C C . ASP A 1 453 ? -15.586 43.510 38.302 1.00 81.88 453 ASP A C 1
ATOM 3715 O O . ASP A 1 453 ? -15.172 44.206 39.228 1.00 81.88 453 ASP A O 1
ATOM 3719 N N . ASN A 1 454 ? -16.273 42.383 38.532 1.00 80.31 454 ASN A N 1
ATOM 3720 C CA . ASN A 1 454 ? -16.509 41.847 39.875 1.00 80.31 454 ASN A CA 1
ATOM 3721 C C . ASN A 1 454 ? -15.190 41.528 40.600 1.00 80.31 454 ASN A C 1
ATOM 3723 O O . ASN A 1 454 ? -15.031 41.871 41.771 1.00 80.31 454 ASN A O 1
ATOM 3727 N N . ARG A 1 455 ? -14.220 40.897 39.923 1.00 79.50 455 ARG A N 1
ATOM 3728 C CA . ARG A 1 455 ? -12.899 40.596 40.503 1.00 79.50 455 ARG A CA 1
ATOM 3729 C C . ARG A 1 455 ? -12.098 41.868 40.801 1.00 79.50 455 ARG A C 1
ATOM 3731 O O . ARG A 1 455 ? -11.424 41.935 41.827 1.00 79.50 455 ARG A O 1
ATOM 3738 N N . LEU A 1 456 ? -12.199 42.882 39.942 1.00 85.50 456 LEU A N 1
ATOM 3739 C CA . LEU A 1 456 ? -11.605 44.201 40.147 1.00 85.50 456 LEU A CA 1
ATOM 3740 C C . LEU A 1 456 ? -12.235 44.913 41.352 1.00 85.50 456 LEU A C 1
ATOM 3742 O O . LEU A 1 456 ? -11.501 45.477 42.160 1.00 85.50 456 LEU A O 1
ATOM 3746 N N . HIS A 1 457 ? -13.557 44.831 41.520 1.00 80.00 457 HIS A N 1
ATOM 3747 C CA . HIS A 1 457 ? -14.255 45.384 42.681 1.00 80.00 457 HIS A CA 1
ATOM 3748 C C . HIS A 1 457 ? -13.814 44.688 43.981 1.00 80.00 457 HIS A C 1
ATOM 3750 O O . HIS A 1 457 ? -13.363 45.369 44.900 1.00 80.00 457 HIS A O 1
ATOM 3756 N N . ARG A 1 458 ? -13.761 43.342 44.011 1.00 80.44 458 ARG A N 1
ATOM 3757 C CA . ARG A 1 458 ? -13.203 42.576 45.150 1.00 80.44 458 ARG A CA 1
ATOM 3758 C C . ARG A 1 458 ? -11.756 42.976 45.477 1.00 80.44 458 ARG A C 1
ATOM 3760 O O . ARG A 1 458 ? -11.394 43.070 46.647 1.00 80.44 458 ARG A O 1
ATOM 3767 N N . PHE A 1 459 ? -10.923 43.246 44.466 1.00 78.38 459 PHE A N 1
ATOM 3768 C CA . PHE A 1 459 ? -9.556 43.738 44.675 1.00 78.38 459 PHE A CA 1
ATOM 3769 C C . PHE A 1 459 ? -9.515 45.176 45.219 1.00 78.38 459 PHE A C 1
ATOM 3771 O O . PHE A 1 459 ? -8.673 45.481 46.062 1.00 78.38 459 PHE A O 1
ATOM 3778 N N . GLN A 1 460 ? -10.415 46.057 44.775 1.00 83.00 460 GLN A N 1
ATOM 3779 C CA . GLN A 1 460 ? -10.541 47.420 45.303 1.00 83.00 460 GLN A CA 1
ATOM 3780 C C . GLN A 1 460 ? -10.992 47.415 46.768 1.00 83.00 460 GLN A C 1
ATOM 3782 O O . GLN A 1 460 ? -10.376 48.108 47.578 1.00 83.00 460 GLN A O 1
ATOM 3787 N N . ASP A 1 461 ? -11.977 46.587 47.123 1.00 77.06 461 ASP A N 1
ATOM 3788 C CA . ASP A 1 461 ? -12.452 46.414 48.500 1.00 77.06 461 ASP A CA 1
ATOM 3789 C C . ASP A 1 461 ? -11.352 45.842 49.401 1.00 77.06 461 ASP A C 1
ATOM 3791 O O . ASP A 1 461 ? -11.084 46.383 50.473 1.00 77.06 461 ASP A O 1
ATOM 3795 N N . LEU A 1 462 ? -10.633 44.811 48.939 1.00 77.12 462 LEU A N 1
ATOM 3796 C CA . LEU A 1 462 ? -9.509 44.234 49.681 1.00 77.12 462 LEU A CA 1
ATOM 3797 C C . LEU A 1 462 ? -8.337 45.221 49.816 1.00 77.12 462 LEU A C 1
ATOM 3799 O O . LEU A 1 462 ? -7.678 45.269 50.856 1.00 77.12 462 LEU A O 1
ATOM 3803 N N . GLN A 1 463 ? -8.092 46.065 48.808 1.00 75.81 463 GLN A N 1
ATOM 3804 C CA . GLN A 1 463 ? -7.121 47.156 48.905 1.00 75.81 463 GLN A CA 1
ATOM 3805 C C . GLN A 1 463 ? -7.600 48.258 49.869 1.00 75.81 463 GLN A C 1
ATOM 3807 O O . GLN A 1 463 ? -6.774 48.857 50.559 1.00 75.81 463 GLN A O 1
ATOM 3812 N N . ALA A 1 464 ? -8.905 48.529 49.953 1.00 78.75 464 ALA A N 1
ATOM 3813 C CA . ALA A 1 464 ? -9.484 49.461 50.917 1.00 78.75 464 ALA A CA 1
ATOM 3814 C C . ALA A 1 464 ? -9.387 48.921 52.352 1.00 78.75 464 ALA A C 1
ATOM 3816 O O . ALA A 1 464 ? -8.931 49.645 53.235 1.00 78.75 464 ALA A O 1
ATOM 3817 N N . SER A 1 465 ? -9.688 47.639 52.588 1.00 73.31 465 SER A N 1
ATOM 3818 C CA . SER A 1 465 ? -9.496 47.012 53.901 1.00 73.31 465 SER A CA 1
ATOM 3819 C C . SER A 1 465 ? -8.019 46.922 54.292 1.00 73.31 465 SER A C 1
ATOM 3821 O O . SER A 1 465 ? -7.697 47.124 55.458 1.00 73.31 465 SER A O 1
ATOM 3823 N N . TYR A 1 466 ? -7.098 46.703 53.343 1.00 73.38 466 TYR A N 1
ATOM 3824 C CA . TYR A 1 466 ? -5.655 46.781 53.617 1.00 73.38 466 TYR A CA 1
ATOM 3825 C C . TYR A 1 466 ? -5.175 48.207 53.922 1.00 73.38 466 TYR A C 1
ATOM 3827 O O . TYR A 1 466 ? -4.277 48.372 54.746 1.00 73.38 466 TYR A O 1
ATOM 3835 N N . LYS A 1 467 ? -5.754 49.242 53.293 1.00 82.56 467 LYS A N 1
ATOM 3836 C CA . LYS A 1 467 ? -5.485 50.648 53.650 1.00 82.56 467 LYS A CA 1
ATOM 3837 C C . LYS A 1 467 ? -5.979 50.946 55.063 1.00 82.56 467 LYS A C 1
ATOM 3839 O O . LYS A 1 467 ? -5.181 51.408 55.869 1.00 82.56 467 LYS A O 1
ATOM 3844 N N . LEU A 1 468 ? -7.223 50.582 55.385 1.00 81.44 468 LEU A N 1
ATOM 3845 C CA . LEU A 1 468 ? -7.793 50.738 56.726 1.00 81.44 468 LEU A CA 1
ATOM 3846 C C . LEU A 1 468 ? -6.972 49.991 57.782 1.00 81.44 468 LEU A C 1
ATOM 3848 O O . LEU A 1 468 ? -6.549 50.610 58.747 1.00 81.44 468 LEU A O 1
ATOM 3852 N N . ALA A 1 469 ? -6.637 48.715 57.573 1.00 74.19 469 ALA A N 1
ATOM 3853 C CA . ALA A 1 469 ? -5.799 47.956 58.505 1.00 74.19 469 ALA A CA 1
ATOM 3854 C C . ALA A 1 469 ? -4.395 48.571 58.670 1.00 74.19 469 ALA A C 1
ATOM 3856 O O . ALA A 1 469 ? -3.843 48.586 59.767 1.00 74.19 469 ALA A O 1
ATOM 3857 N N . ARG A 1 470 ? -3.809 49.127 57.599 1.00 73.50 470 ARG A N 1
ATOM 3858 C CA . ARG A 1 470 ? -2.525 49.844 57.660 1.00 73.50 470 ARG A CA 1
ATOM 3859 C C . ARG A 1 470 ? -2.640 51.188 58.387 1.00 73.50 470 ARG A C 1
ATOM 3861 O O . ARG A 1 470 ? -1.685 51.597 59.040 1.00 73.50 470 ARG A O 1
ATOM 3868 N N . GLU A 1 471 ? -3.773 51.874 58.287 1.00 75.12 471 GLU A N 1
ATOM 3869 C CA . GLU A 1 471 ? -4.068 53.111 59.018 1.00 75.12 471 GLU A CA 1
ATOM 3870 C C . GLU A 1 471 ? -4.368 52.831 60.502 1.00 75.12 471 GLU A C 1
ATOM 3872 O O . GLU A 1 471 ? -3.842 53.526 61.369 1.00 75.12 471 GLU A O 1
ATOM 3877 N N . GLU A 1 472 ? -5.096 51.757 60.817 1.00 72.69 472 GLU A N 1
ATOM 3878 C CA . GLU A 1 472 ? -5.276 51.234 62.177 1.00 72.69 472 GLU A CA 1
ATOM 3879 C C . GLU A 1 472 ? -3.923 50.876 62.808 1.00 72.69 472 GLU A C 1
ATOM 3881 O O . GLU A 1 472 ? -3.590 51.407 63.864 1.00 72.69 472 GLU A O 1
ATOM 3886 N N . ILE A 1 473 ? -3.080 50.085 62.133 1.00 70.81 473 ILE A N 1
ATOM 3887 C CA . ILE A 1 473 ? -1.712 49.783 62.596 1.00 70.81 473 ILE A CA 1
ATOM 3888 C C . ILE A 1 473 ? -0.918 51.077 62.818 1.00 70.81 473 ILE A C 1
ATOM 3890 O O . ILE A 1 473 ? -0.358 51.272 63.893 1.00 70.81 473 ILE A O 1
ATOM 3894 N N . LYS A 1 474 ? -0.951 52.024 61.874 1.00 75.31 474 LYS A N 1
ATOM 3895 C CA . LYS A 1 474 ? -0.247 53.311 61.997 1.00 75.31 474 LYS A CA 1
ATOM 3896 C C . LYS A 1 474 ? -0.763 54.183 63.156 1.00 75.31 474 LYS A C 1
ATOM 3898 O O . LYS A 1 474 ? 0.017 54.941 63.728 1.00 75.31 474 LYS A O 1
ATOM 3903 N N . THR A 1 475 ? -2.041 54.084 63.533 1.00 63.56 475 THR A N 1
ATOM 3904 C CA . THR A 1 475 ? -2.601 54.765 64.725 1.00 63.56 475 THR A CA 1
ATOM 3905 C C . THR A 1 475 ? -2.348 54.018 66.039 1.00 63.56 475 THR A C 1
ATOM 3907 O O . THR A 1 475 ? -2.395 54.637 67.102 1.00 63.56 475 THR A O 1
ATOM 3910 N N . LEU A 1 476 ? -2.024 52.723 65.986 1.00 64.44 476 LEU A N 1
ATOM 3911 C CA . LEU A 1 476 ? -1.560 51.936 67.133 1.00 64.44 476 LEU A CA 1
ATOM 3912 C C . LEU A 1 476 ? -0.049 52.111 67.377 1.00 64.44 476 LEU A C 1
ATOM 3914 O O . LEU A 1 476 ? 0.377 52.178 68.528 1.00 64.44 476 LEU A O 1
ATOM 3918 N N . GLU A 1 477 ? 0.748 52.250 66.313 1.00 57.19 477 GLU A N 1
ATOM 3919 C CA . GLU A 1 477 ? 2.189 52.542 66.365 1.00 57.19 477 GLU A CA 1
ATOM 3920 C C . GLU A 1 477 ? 2.477 53.979 66.843 1.00 57.19 477 GLU A C 1
ATOM 3922 O O . GLU A 1 477 ? 3.394 54.197 67.635 1.00 57.19 477 GLU A O 1
ATOM 3927 N N . PHE A 1 478 ? 1.666 54.965 66.434 1.00 47.34 478 PHE A N 1
ATOM 3928 C CA . PHE A 1 478 ? 1.740 56.351 66.920 1.00 47.34 478 PHE A CA 1
ATOM 3929 C C . PHE A 1 478 ? 0.681 56.623 67.997 1.00 47.34 478 PHE A C 1
ATOM 3931 O O . PHE A 1 478 ? -0.341 57.269 67.759 1.00 47.34 478 PHE A O 1
ATOM 3938 N N . GLY A 1 479 ? 0.936 56.110 69.202 1.00 46.56 479 GLY A N 1
ATOM 3939 C CA . GLY A 1 479 ? -0.041 56.080 70.290 1.00 46.56 479 GLY A CA 1
ATOM 3940 C C . GLY A 1 479 ? -0.589 57.447 70.731 1.00 46.56 479 GLY A C 1
ATOM 3941 O O . GLY A 1 479 ? 0.153 58.336 71.149 1.00 46.56 479 GLY A O 1
ATOM 3942 N N . SER A 1 480 ? -1.920 57.566 70.764 1.00 37.00 480 SER A N 1
ATOM 3943 C CA . SER A 1 480 ? -2.644 58.667 71.413 1.00 37.00 480 SER A CA 1
ATOM 3944 C C . SER A 1 480 ? -3.813 58.137 72.250 1.00 37.00 480 SER A C 1
ATOM 3946 O O . SER A 1 480 ? -4.650 57.369 71.774 1.00 37.00 480 SER A O 1
ATOM 3948 N N . LYS A 1 481 ? -3.882 58.535 73.528 1.00 51.78 481 LYS A N 1
ATOM 3949 C CA . LYS A 1 481 ? -4.863 58.028 74.509 1.00 51.78 481 LYS A CA 1
ATOM 3950 C C . LYS A 1 481 ? -6.244 58.680 74.338 1.00 51.78 481 LYS A C 1
ATOM 3952 O O . LYS A 1 481 ? -6.665 59.487 75.167 1.00 51.78 481 LYS A O 1
ATOM 39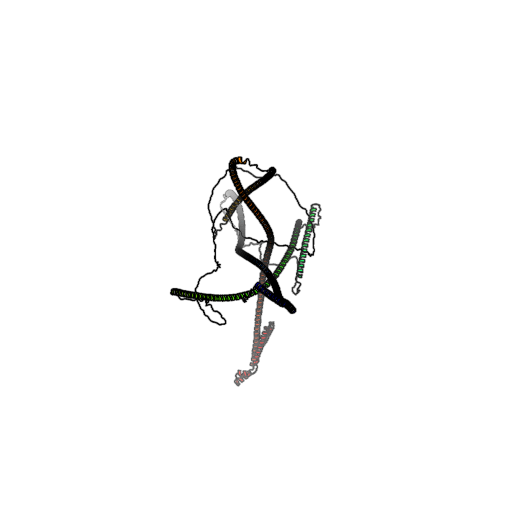57 N N . SER A 1 482 ? -6.970 58.308 73.286 1.00 44.12 482 SER A N 1
ATOM 3958 C CA . SER A 1 482 ? -8.367 58.722 73.094 1.00 44.12 482 SER A CA 1
ATOM 3959 C C . SER A 1 482 ? -9.329 57.852 73.917 1.00 44.12 482 SER A C 1
ATOM 3961 O O . SER A 1 482 ? -9.312 56.626 73.823 1.00 44.12 482 SER A O 1
ATOM 3963 N N . LYS A 1 483 ? -10.178 58.475 74.746 1.00 44.47 483 LYS A N 1
ATOM 3964 C CA . LYS A 1 483 ? -11.186 57.761 75.552 1.00 44.47 483 LYS A CA 1
ATOM 3965 C C . LYS A 1 483 ? -12.340 57.291 74.649 1.00 44.47 483 LYS A C 1
ATOM 3967 O O . LYS A 1 483 ? -12.867 58.117 73.901 1.00 44.47 483 LYS A O 1
ATOM 3972 N N . PRO A 1 484 ? -12.813 56.034 74.746 1.00 41.41 484 PRO A N 1
ATOM 3973 C CA . PRO A 1 484 ? -13.946 55.580 73.947 1.00 41.41 484 PRO A CA 1
ATOM 3974 C C . PRO A 1 484 ? -15.217 56.354 74.322 1.00 41.41 484 PRO A C 1
ATOM 3976 O O . PRO A 1 484 ? -15.625 56.384 75.488 1.00 41.41 484 PRO A O 1
ATOM 3979 N N . LYS A 1 485 ? -15.878 56.961 73.327 1.00 45.25 485 LYS A N 1
ATOM 3980 C CA . LYS A 1 485 ? -17.236 57.496 73.498 1.00 45.25 485 LYS A CA 1
ATOM 3981 C C . LYS A 1 485 ? -18.169 56.328 73.817 1.00 45.25 485 LYS A C 1
ATOM 3983 O O . LYS A 1 485 ? -18.331 55.426 72.999 1.00 45.25 485 LYS A O 1
ATOM 3988 N N . LYS A 1 486 ? -18.791 56.345 75.000 1.00 37.03 486 LYS A N 1
ATOM 3989 C CA . LYS A 1 486 ? -19.783 55.335 75.389 1.00 37.03 486 LYS A CA 1
ATOM 3990 C C . LYS A 1 486 ? -20.986 55.403 74.443 1.00 37.03 486 LYS A C 1
ATOM 3992 O O . LYS A 1 486 ? -21.775 56.343 74.520 1.00 37.03 486 LYS A O 1
ATOM 3997 N N . ILE A 1 487 ? -21.153 54.382 73.604 1.00 48.69 487 ILE A N 1
ATOM 3998 C CA . ILE A 1 487 ? -22.464 54.043 73.038 1.00 48.69 487 ILE A CA 1
ATOM 3999 C C . ILE A 1 487 ? -23.400 53.755 74.225 1.00 48.69 487 ILE A C 1
ATOM 4001 O O . ILE A 1 487 ? -22.964 53.187 75.232 1.00 48.69 487 ILE A O 1
ATOM 4005 N N . LYS A 1 488 ? -24.665 54.187 74.154 1.00 47.53 488 LYS A N 1
ATOM 4006 C CA . LYS A 1 488 ? -25.639 53.946 75.230 1.00 47.53 488 LYS A CA 1
ATOM 4007 C C . LYS A 1 488 ? -25.862 52.436 75.387 1.00 47.53 488 LYS A C 1
ATOM 4009 O O . LYS A 1 488 ? -26.492 51.818 74.537 1.00 47.53 488 LYS A O 1
ATOM 4014 N N . ARG A 1 489 ? -25.347 51.856 76.475 1.00 46.25 489 ARG A N 1
ATOM 4015 C CA . ARG A 1 489 ? -25.687 50.493 76.910 1.00 46.25 489 ARG A CA 1
ATOM 4016 C C . ARG A 1 489 ? -27.158 50.474 77.344 1.00 46.25 489 ARG A C 1
ATOM 4018 O O . ARG A 1 489 ? -27.618 51.454 77.931 1.00 46.25 489 ARG A O 1
ATOM 4025 N N . ALA A 1 490 ? -27.870 49.386 77.054 1.00 52.59 490 ALA A N 1
ATOM 4026 C CA . ALA A 1 490 ? -29.228 49.169 77.555 1.00 52.59 490 ALA A CA 1
ATOM 4027 C C . ALA A 1 490 ? -29.266 49.185 79.098 1.00 52.59 490 ALA A C 1
ATOM 4029 O O . ALA A 1 490 ? -28.235 48.965 79.743 1.00 52.59 490 ALA A O 1
ATOM 4030 N N . ASP A 1 491 ? -30.440 49.464 79.675 1.00 46.91 491 ASP A N 1
ATOM 4031 C CA . ASP A 1 491 ? -30.629 49.608 81.126 1.00 46.91 491 ASP A CA 1
ATOM 4032 C C . ASP A 1 491 ? -30.080 48.371 81.874 1.00 46.91 491 ASP A C 1
ATOM 4034 O O . ASP A 1 491 ? -30.530 47.255 81.583 1.00 46.91 491 ASP A O 1
ATOM 4038 N N . PRO A 1 492 ? -29.118 48.526 82.814 1.00 51.56 492 PRO A N 1
ATOM 4039 C CA . PRO A 1 492 ? -28.477 47.411 83.510 1.00 51.56 492 PRO A CA 1
ATOM 4040 C C . PRO A 1 492 ? -29.428 46.403 84.160 1.00 51.56 492 PRO A C 1
ATOM 4042 O O . PRO A 1 492 ? -29.059 45.238 84.270 1.00 51.56 492 PRO A O 1
ATOM 4045 N N . ARG A 1 493 ? -30.650 46.804 84.539 1.00 55.59 493 ARG A N 1
ATOM 4046 C CA . ARG A 1 493 ? -31.667 45.887 85.095 1.00 55.59 493 ARG A CA 1
ATOM 4047 C C . ARG A 1 493 ? -32.126 44.807 84.108 1.00 55.59 493 ARG A C 1
ATOM 4049 O O . ARG A 1 493 ? -32.543 43.736 84.537 1.00 55.59 493 ARG A O 1
ATOM 4056 N N . SER A 1 494 ? -32.006 45.063 82.806 1.00 55.91 494 SER A N 1
ATOM 4057 C CA . SER A 1 494 ? -32.290 44.090 81.738 1.00 55.91 494 SER A CA 1
ATOM 4058 C C . SER A 1 494 ? -31.213 43.000 81.671 1.00 55.91 494 SER A C 1
ATOM 4060 O O . SER A 1 494 ? -31.518 41.829 81.494 1.00 55.91 494 SER A O 1
ATOM 4062 N N . LEU A 1 495 ? -29.948 43.390 81.871 1.00 55.03 495 LEU A N 1
ATOM 4063 C CA . LEU A 1 495 ? -28.757 42.543 81.721 1.00 55.03 495 LEU A CA 1
ATOM 4064 C C . LEU A 1 495 ? -28.349 41.811 83.017 1.00 55.03 495 LEU A C 1
ATOM 4066 O O . LEU A 1 495 ? -27.245 41.285 83.098 1.00 55.03 495 LEU A O 1
ATOM 4070 N N . GLN A 1 496 ? -29.207 41.784 84.042 1.00 53.38 496 GLN A N 1
ATOM 4071 C CA . GLN A 1 496 ? -28.977 41.018 85.280 1.00 53.38 496 GLN A CA 1
ATOM 4072 C C . GLN A 1 496 ? -29.539 39.584 85.237 1.00 53.38 496 GLN A C 1
ATOM 4074 O O . GLN A 1 496 ? -29.437 38.871 86.232 1.00 53.38 496 GLN A O 1
ATOM 4079 N N . LYS A 1 497 ? -30.148 39.163 84.119 1.00 55.84 497 LYS A N 1
ATOM 4080 C CA . LYS A 1 497 ? -30.719 37.812 83.939 1.00 55.84 497 LYS A CA 1
ATOM 4081 C C . LYS A 1 497 ? -29.983 36.933 82.927 1.00 55.84 497 LYS A C 1
ATOM 4083 O O . LYS A 1 497 ? -30.270 35.745 82.857 1.00 55.84 497 LYS A O 1
ATOM 4088 N N . GLU A 1 498 ? -29.052 37.505 82.176 1.00 61.22 498 GLU A N 1
ATOM 4089 C CA . GLU A 1 498 ? -28.248 36.825 81.162 1.00 61.22 498 GLU A CA 1
ATOM 4090 C C . GLU A 1 498 ? -26.780 36.976 81.566 1.00 61.22 498 GLU A C 1
ATOM 4092 O O . GLU A 1 498 ? -26.353 38.068 81.955 1.00 61.22 498 GLU A O 1
ATOM 4097 N N . ASN A 1 499 ? -26.006 35.889 81.524 1.00 67.31 499 ASN A N 1
ATOM 4098 C CA . ASN A 1 499 ? -24.599 35.928 81.910 1.00 67.31 499 ASN A CA 1
ATOM 4099 C C . ASN A 1 499 ? -23.840 36.847 80.942 1.00 67.31 499 ASN A C 1
ATOM 4101 O O . ASN A 1 499 ? -23.761 36.564 79.746 1.00 67.31 499 ASN A O 1
ATOM 4105 N N . SER A 1 500 ? -23.244 37.934 81.447 1.00 65.75 500 SER A N 1
ATOM 4106 C CA . SER A 1 500 ? -22.533 38.908 80.603 1.00 65.75 500 SER A CA 1
ATOM 4107 C C . SER A 1 500 ? -21.464 38.262 79.732 1.00 65.75 500 SER A C 1
ATOM 4109 O O . SER A 1 500 ? -21.253 38.674 78.594 1.00 65.75 500 SER A O 1
ATOM 4111 N N . ASP A 1 501 ? -20.807 37.253 80.284 1.00 70.94 501 ASP A N 1
ATOM 4112 C CA . ASP A 1 501 ? -19.646 36.603 79.698 1.00 70.94 501 ASP A CA 1
ATOM 4113 C C . ASP A 1 501 ? -20.089 35.531 78.692 1.00 70.94 501 ASP A C 1
ATOM 4115 O O . ASP A 1 501 ? -19.412 35.310 77.697 1.00 70.94 501 ASP A O 1
ATOM 4119 N N . GLU A 1 502 ? -21.277 34.950 78.882 1.00 72.94 502 GLU A N 1
ATOM 4120 C CA . GLU A 1 502 ? -21.940 34.063 77.920 1.00 72.94 502 GLU A CA 1
ATOM 4121 C C . GLU A 1 502 ? -22.390 34.862 76.691 1.00 72.94 502 GLU A C 1
ATOM 4123 O O . GLU A 1 502 ? -22.009 34.514 75.581 1.00 72.94 502 GLU A O 1
ATOM 4128 N N . VAL A 1 503 ? -23.029 36.024 76.878 1.00 77.94 503 VAL A N 1
ATOM 4129 C CA . VAL A 1 503 ? -23.390 36.938 75.774 1.00 77.94 503 VAL A CA 1
ATOM 4130 C C . VAL A 1 503 ? -22.149 37.498 75.055 1.00 77.94 503 VAL A C 1
ATOM 4132 O O . VAL A 1 503 ? -22.175 37.704 73.842 1.00 77.94 503 VAL A O 1
ATOM 4135 N N . TRP A 1 504 ? -21.025 37.722 75.751 1.00 77.69 504 TRP A N 1
ATOM 4136 C CA . TRP A 1 504 ? -19.754 38.066 75.092 1.00 77.69 504 TRP A CA 1
ATOM 4137 C C . TRP A 1 504 ? -19.120 36.878 74.358 1.00 77.69 504 TRP A C 1
ATOM 4139 O O . TRP A 1 504 ? -18.535 37.083 73.291 1.00 77.69 504 TRP A O 1
ATOM 4149 N N . ASN A 1 505 ? -19.243 35.657 74.877 1.00 80.88 505 ASN A N 1
ATOM 4150 C CA . ASN A 1 505 ? -18.781 34.441 74.208 1.00 80.88 505 ASN A CA 1
ATOM 4151 C C . ASN A 1 505 ? -19.628 34.142 72.963 1.00 80.88 505 ASN A C 1
ATOM 4153 O O . ASN A 1 505 ? -19.059 33.881 71.910 1.00 80.88 505 ASN A O 1
ATOM 4157 N N . GLU A 1 506 ? -20.951 34.298 73.021 1.00 84.06 506 GLU A N 1
ATOM 4158 C CA . GLU A 1 506 ? -21.843 34.243 71.859 1.00 84.06 506 GLU A CA 1
ATOM 4159 C C . GLU A 1 506 ? -21.516 35.348 70.848 1.00 84.06 506 GLU A C 1
ATOM 4161 O O . GLU A 1 506 ? -21.320 35.071 69.670 1.00 84.06 506 GLU A O 1
ATOM 4166 N N . LEU A 1 507 ? -21.375 36.607 71.278 1.00 83.31 507 LEU A N 1
ATOM 4167 C CA . LEU A 1 507 ? -21.061 37.711 70.365 1.00 83.31 507 LEU A CA 1
ATOM 4168 C C . LEU A 1 507 ? -19.666 37.578 69.733 1.00 83.31 507 LEU A C 1
ATOM 4170 O O . LEU A 1 507 ? -19.460 38.017 68.600 1.00 83.31 507 LEU A O 1
ATOM 4174 N N . THR A 1 508 ? -18.694 36.984 70.432 1.00 78.12 508 THR A N 1
ATOM 4175 C CA . THR A 1 508 ? -17.381 36.676 69.845 1.00 78.12 508 THR A CA 1
ATOM 4176 C C . THR A 1 508 ? -17.433 35.446 68.946 1.00 78.12 508 THR A C 1
ATOM 4178 O O . THR A 1 508 ? -16.859 35.520 67.862 1.00 78.12 508 THR A O 1
ATOM 4181 N N . PHE A 1 509 ? -18.190 34.404 69.308 1.00 85.94 509 PHE A N 1
ATOM 4182 C CA . PHE A 1 509 ? -18.487 33.237 68.472 1.00 85.94 509 PHE A CA 1
ATOM 4183 C C . PHE A 1 509 ? -19.164 33.648 67.161 1.00 85.94 509 PHE A C 1
ATOM 4185 O O . PHE A 1 509 ? -18.601 33.425 66.095 1.00 85.94 509 PHE A O 1
ATOM 4192 N N . PHE A 1 510 ? -20.288 34.367 67.203 1.00 83.06 510 PHE A N 1
ATOM 4193 C CA . PHE A 1 510 ? -20.965 34.870 66.005 1.00 83.06 510 PHE A CA 1
ATOM 4194 C C . PHE A 1 510 ? -20.074 35.814 65.187 1.00 83.06 510 PHE A C 1
ATOM 4196 O O . PHE A 1 510 ? -20.230 35.907 63.971 1.00 83.06 510 PHE A O 1
ATOM 4203 N N . LYS A 1 511 ? -19.106 36.504 65.807 1.00 86.69 511 LYS A N 1
ATOM 4204 C CA . LYS A 1 511 ? -18.131 37.352 65.102 1.00 86.69 511 LYS A CA 1
ATOM 4205 C C . LYS A 1 511 ? -16.983 36.555 64.472 1.00 86.69 511 LYS A C 1
ATOM 4207 O O . LYS A 1 511 ? -16.481 36.983 63.432 1.00 86.69 511 LYS A O 1
ATOM 4212 N N . THR A 1 512 ? -16.554 35.428 65.043 1.00 84.94 512 THR A N 1
ATOM 4213 C CA . THR A 1 512 ? -15.611 34.499 64.392 1.00 84.94 512 THR A CA 1
ATOM 4214 C C . THR A 1 512 ? -16.304 33.670 63.315 1.00 84.94 512 THR A C 1
ATOM 4216 O O . THR A 1 512 ? -15.747 33.515 62.233 1.00 84.94 512 THR A O 1
ATOM 4219 N N . GLU A 1 513 ? -17.540 33.243 63.549 1.00 89.88 513 GLU A N 1
ATOM 4220 C CA . GLU A 1 513 ? -18.393 32.536 62.593 1.00 89.88 513 GLU A CA 1
ATOM 4221 C C . GLU A 1 513 ? -18.728 33.419 61.385 1.00 89.88 513 GLU A C 1
ATOM 4223 O O . GLU A 1 513 ? -18.412 33.033 60.265 1.00 89.88 513 GLU A O 1
ATOM 4228 N N . ASN A 1 514 ? -19.218 34.655 61.571 1.00 79.69 514 ASN A N 1
ATOM 4229 C CA . ASN A 1 514 ? -19.433 35.583 60.448 1.00 79.69 514 ASN A CA 1
ATOM 4230 C C . ASN A 1 514 ? -18.138 35.873 59.669 1.00 79.69 514 ASN A C 1
ATOM 4232 O O . ASN A 1 514 ? -18.190 36.067 58.458 1.00 79.69 514 ASN A O 1
ATOM 4236 N N . ARG A 1 515 ? -16.968 35.886 60.326 1.00 82.94 515 ARG A N 1
ATOM 4237 C CA . ARG A 1 515 ? -15.674 35.990 59.626 1.00 82.94 515 ARG A CA 1
ATOM 4238 C C . ARG A 1 515 ? -15.353 34.732 58.810 1.00 82.94 515 ARG A C 1
ATOM 4240 O O . ARG A 1 515 ? -14.939 34.879 57.665 1.00 82.94 515 ARG A O 1
ATOM 4247 N N . SER A 1 516 ? -15.577 33.534 59.356 1.00 87.88 516 SER A N 1
ATOM 4248 C CA . SER A 1 516 ? -15.404 32.258 58.644 1.00 87.88 516 SER A CA 1
ATOM 4249 C C . SER A 1 516 ? -16.343 32.178 57.443 1.00 87.88 516 SER A C 1
ATOM 4251 O O . SER A 1 516 ? -15.876 32.042 56.320 1.00 87.88 516 SER A O 1
ATOM 4253 N N . LEU A 1 517 ? -17.642 32.409 57.651 1.00 87.38 517 LEU A N 1
ATOM 4254 C CA . LEU A 1 517 ? -18.671 32.407 56.608 1.00 87.38 517 LEU A CA 1
ATOM 4255 C C . LEU A 1 517 ? -18.429 33.484 55.540 1.00 87.38 517 LEU A C 1
ATOM 4257 O O . LEU A 1 517 ? -18.776 33.286 54.380 1.00 87.38 517 LEU A O 1
ATOM 4261 N N . HIS A 1 518 ? -17.815 34.620 55.887 1.00 81.75 518 HIS A N 1
ATOM 4262 C CA . HIS A 1 518 ? -17.415 35.628 54.903 1.00 81.75 518 HIS A CA 1
ATOM 4263 C C . HIS A 1 518 ? -16.213 35.172 54.058 1.00 81.75 518 HIS A C 1
ATOM 4265 O O . HIS A 1 518 ? -16.224 35.363 52.844 1.00 81.75 518 HIS A O 1
ATOM 4271 N N . ILE A 1 519 ? -15.207 34.531 54.667 1.00 82.88 519 ILE A N 1
ATOM 4272 C CA . ILE A 1 519 ? -14.068 33.930 53.948 1.00 82.88 519 ILE A CA 1
ATOM 4273 C C . ILE A 1 519 ? -14.547 32.778 53.051 1.00 82.88 519 ILE A C 1
ATOM 4275 O O . ILE A 1 519 ? -14.193 32.726 51.876 1.00 82.88 519 ILE A O 1
ATOM 4279 N N . GLU A 1 520 ? -15.405 31.902 53.569 1.00 84.12 520 GLU A N 1
ATOM 4280 C CA . GLU A 1 520 ? -16.015 30.784 52.848 1.00 84.12 520 GLU A CA 1
ATOM 4281 C C . GLU A 1 520 ? -16.884 31.276 51.684 1.00 84.12 520 GLU A C 1
ATOM 4283 O O . GLU A 1 520 ? -16.708 30.823 50.557 1.00 84.12 520 GLU A O 1
ATOM 4288 N N . LYS A 1 521 ? -17.733 32.292 51.899 1.00 81.88 521 LYS A N 1
ATOM 4289 C CA . LYS A 1 521 ? -18.501 32.947 50.828 1.00 81.88 521 LYS A CA 1
ATOM 4290 C C . LYS A 1 521 ? -17.600 33.516 49.730 1.00 81.88 521 LYS A C 1
ATOM 4292 O O . LYS A 1 521 ? -17.951 33.419 48.557 1.00 81.88 521 LYS A O 1
ATOM 4297 N N . MET A 1 522 ? -16.461 34.114 50.085 1.00 76.44 522 MET A N 1
ATOM 4298 C CA . MET A 1 522 ? -15.497 34.621 49.102 1.00 76.44 522 MET A CA 1
ATOM 4299 C C . MET A 1 522 ? -14.825 33.470 48.338 1.00 76.44 522 MET A C 1
ATOM 4301 O O . MET A 1 522 ? -14.762 33.530 47.114 1.00 76.44 522 MET A O 1
ATOM 4305 N N . SER A 1 523 ? -14.423 32.396 49.026 1.00 85.75 523 SER A N 1
ATOM 4306 C CA . SER A 1 523 ? -13.859 31.183 48.413 1.00 85.75 523 SER A CA 1
ATOM 4307 C C . SER A 1 523 ? -14.838 30.518 47.439 1.00 85.75 523 SER A C 1
ATOM 4309 O O . SER A 1 523 ? -14.482 30.253 46.294 1.00 85.75 523 SER A O 1
ATOM 4311 N N . LEU A 1 524 ? -16.093 30.316 47.852 1.00 82.88 524 LEU A N 1
ATOM 4312 C CA . LEU A 1 524 ? -17.151 29.745 47.014 1.00 82.88 524 LEU A CA 1
ATOM 4313 C C . LEU A 1 524 ? -17.502 30.659 45.830 1.00 82.88 524 LEU A C 1
ATOM 4315 O O . LEU A 1 524 ? -17.805 30.173 44.744 1.00 82.88 524 LEU A O 1
ATOM 4319 N N . GLN A 1 525 ? -17.433 31.985 45.995 1.00 77.88 525 GLN A N 1
ATOM 4320 C CA . GLN A 1 525 ? -17.636 32.916 44.881 1.00 77.88 525 GLN A CA 1
ATOM 4321 C C . GLN A 1 525 ? -16.476 32.874 43.874 1.00 77.88 525 GLN A C 1
ATOM 4323 O O . GLN A 1 525 ? -16.716 33.009 42.674 1.00 77.88 525 GLN A O 1
ATOM 4328 N N . GLU A 1 526 ? -15.238 32.663 44.328 1.00 78.56 526 GLU A N 1
ATOM 4329 C CA . GLU A 1 526 ? -14.093 32.440 43.439 1.00 78.56 526 GLU A CA 1
ATOM 4330 C C . GLU A 1 526 ? -14.161 31.077 42.740 1.00 78.56 526 GLU A C 1
ATOM 4332 O O . GLU A 1 526 ? -13.896 31.012 41.543 1.00 78.56 526 GLU A O 1
ATOM 4337 N N . GLU A 1 527 ? -14.613 30.022 43.421 1.00 88.69 527 GLU A N 1
ATOM 4338 C CA . GLU A 1 527 ? -14.892 28.718 42.807 1.00 88.69 527 GLU A CA 1
ATOM 4339 C C . GLU A 1 527 ? -15.993 28.816 41.737 1.00 88.69 527 GLU A C 1
ATOM 4341 O O . GLU A 1 527 ? -15.808 28.343 40.617 1.00 88.69 527 GLU A O 1
ATOM 4346 N N . VAL A 1 528 ? -17.102 29.510 42.017 1.00 79.75 528 VAL A N 1
ATOM 4347 C CA . VAL A 1 528 ? -18.176 29.761 41.037 1.00 79.75 528 VAL A CA 1
ATOM 4348 C C . VAL A 1 528 ? -17.684 30.590 39.845 1.00 79.75 528 VAL A C 1
ATOM 4350 O O . VAL A 1 528 ? -18.063 30.304 38.708 1.00 79.75 528 VAL A O 1
ATOM 4353 N N . ASP A 1 529 ? -16.837 31.598 40.063 1.00 77.50 529 ASP A N 1
ATOM 4354 C CA . ASP A 1 529 ? -16.261 32.391 38.970 1.00 77.50 529 ASP A CA 1
ATOM 4355 C C . ASP A 1 529 ? -15.268 31.556 38.129 1.00 77.50 529 ASP A C 1
ATOM 4357 O O . ASP A 1 529 ? -15.275 31.658 36.900 1.00 77.50 529 ASP A O 1
ATOM 4361 N N . LEU A 1 530 ? -14.472 30.676 38.752 1.00 80.69 530 LEU A N 1
ATOM 4362 C CA . LEU A 1 530 ? -13.589 29.725 38.060 1.00 80.69 530 LEU A CA 1
ATOM 4363 C C . LEU A 1 530 ? -14.380 28.689 37.251 1.00 80.69 530 LEU A C 1
ATOM 4365 O O . LEU A 1 530 ? -14.071 28.472 36.081 1.00 80.69 530 LEU A O 1
ATOM 4369 N N . LEU A 1 531 ? -15.430 28.096 37.826 1.00 83.12 531 LEU A N 1
ATOM 4370 C CA . LEU A 1 531 ? -16.305 27.137 37.144 1.00 83.12 531 LEU A CA 1
ATOM 4371 C C . LEU A 1 531 ? -17.052 27.775 35.965 1.00 83.12 531 LEU A C 1
ATOM 4373 O O . LEU A 1 531 ? -17.232 27.127 34.937 1.00 83.12 531 LEU A O 1
ATOM 4377 N N . ARG A 1 532 ? -17.429 29.058 36.060 1.00 81.06 532 ARG A N 1
ATOM 4378 C CA . ARG A 1 532 ? -17.991 29.821 34.930 1.00 81.06 532 ARG A CA 1
ATOM 4379 C C . ARG A 1 532 ? -16.977 30.039 33.811 1.00 81.06 532 ARG A C 1
ATOM 4381 O O . ARG A 1 532 ? -17.328 29.866 32.648 1.00 81.06 532 ARG A O 1
ATOM 4388 N N . VAL A 1 533 ? -15.731 30.388 34.141 1.00 83.25 533 VAL A N 1
ATOM 4389 C CA . VAL A 1 533 ? -14.653 30.512 33.144 1.00 83.25 533 VAL A CA 1
ATOM 4390 C C . VAL A 1 533 ? -14.347 29.158 32.499 1.00 83.25 533 VAL A C 1
ATOM 4392 O O . VAL A 1 533 ? -14.187 29.100 31.282 1.00 83.25 533 VAL A O 1
ATOM 4395 N N . GLN A 1 534 ? -14.337 28.071 33.276 1.00 83.12 534 GLN A N 1
ATOM 4396 C CA . GLN A 1 534 ? -14.134 26.716 32.765 1.00 83.12 534 GLN A CA 1
ATOM 4397 C C . GLN A 1 534 ? -15.276 26.287 31.833 1.00 83.12 534 GLN A C 1
ATOM 4399 O O . GLN A 1 534 ? -15.005 25.919 30.698 1.00 83.12 534 GLN A O 1
ATOM 4404 N N . ALA A 1 535 ? -16.541 26.436 32.240 1.00 82.25 535 ALA A N 1
ATOM 4405 C CA . ALA A 1 535 ? -17.692 26.124 31.390 1.00 82.25 535 ALA A CA 1
ATOM 4406 C C . ALA A 1 535 ? -17.699 26.955 30.093 1.00 82.25 535 ALA A C 1
ATOM 4408 O O . ALA A 1 535 ? -17.919 26.419 29.009 1.00 82.25 535 ALA A O 1
ATOM 4409 N N . ALA A 1 536 ? -17.377 28.251 30.182 1.00 73.94 536 ALA A N 1
ATOM 4410 C CA . ALA A 1 536 ? -17.248 29.116 29.014 1.00 73.94 536 ALA A CA 1
ATOM 4411 C C . ALA A 1 536 ? -16.096 28.685 28.086 1.00 73.94 536 ALA A C 1
ATOM 4413 O O . ALA A 1 536 ? -16.225 28.819 26.870 1.00 73.94 536 ALA A O 1
ATOM 4414 N N . GLN A 1 537 ? -14.987 28.170 28.626 1.00 81.19 537 GLN A N 1
ATOM 4415 C CA . GLN A 1 537 ? -13.878 27.608 27.849 1.00 81.19 537 GLN A CA 1
ATOM 4416 C C . GLN A 1 537 ? -14.260 26.263 27.210 1.00 81.19 537 GLN A C 1
ATOM 4418 O O . GLN A 1 537 ? -13.973 26.045 26.032 1.00 81.19 537 GLN A O 1
ATOM 4423 N N . ASP A 1 538 ? -14.948 25.392 27.946 1.00 81.81 538 ASP A N 1
ATOM 4424 C CA . ASP A 1 538 ? -15.419 24.095 27.459 1.00 81.81 538 ASP A CA 1
ATOM 4425 C C . ASP A 1 538 ? -16.409 24.272 26.300 1.00 81.81 538 ASP A C 1
ATOM 4427 O O . ASP A 1 538 ? -16.242 23.622 25.267 1.00 81.81 538 ASP A O 1
ATOM 4431 N N . ASP A 1 539 ? -17.336 25.235 26.384 1.00 79.00 539 ASP A N 1
ATOM 4432 C CA . ASP A 1 539 ? -18.223 25.625 25.276 1.00 79.00 539 ASP A CA 1
ATOM 4433 C C . ASP A 1 539 ? -17.452 26.079 24.020 1.00 79.00 539 ASP A C 1
ATOM 4435 O O . ASP A 1 539 ? -17.879 25.789 22.896 1.00 79.00 539 ASP A O 1
ATOM 4439 N N . VAL A 1 540 ? -16.289 26.739 24.165 1.00 76.81 540 VAL A N 1
ATOM 4440 C CA . VAL A 1 540 ? -15.417 27.032 23.011 1.00 76.81 540 VAL A CA 1
ATOM 4441 C C . VAL A 1 540 ? -14.849 25.745 22.426 1.00 76.81 540 VAL A C 1
ATOM 4443 O O . VAL A 1 540 ? -14.958 25.552 21.218 1.00 76.81 540 VAL A O 1
ATOM 4446 N N . THR A 1 541 ? -14.316 24.833 23.247 1.00 84.44 541 THR A N 1
ATOM 4447 C CA . THR A 1 541 ? -13.769 23.565 22.729 1.00 84.44 541 THR A CA 1
ATOM 4448 C C . THR A 1 541 ? -14.844 22.702 22.060 1.00 84.44 541 THR A C 1
ATOM 4450 O O . THR A 1 541 ? -14.597 22.112 21.011 1.00 84.44 541 THR A O 1
ATOM 4453 N N . VAL A 1 542 ? -16.073 22.687 22.588 1.00 84.50 542 VAL A N 1
ATOM 4454 C CA . VAL A 1 542 ? -17.223 21.997 21.986 1.00 84.50 542 VAL A CA 1
ATOM 4455 C C . VAL A 1 542 ? -17.615 22.637 20.651 1.00 84.50 542 VAL A C 1
ATOM 4457 O O . VAL A 1 542 ? -17.961 21.918 19.713 1.00 84.50 542 VAL A O 1
ATOM 4460 N N . HIS A 1 543 ? -17.543 23.963 20.522 1.00 76.50 543 HIS A N 1
ATOM 4461 C CA . HIS A 1 543 ? -17.790 24.656 19.255 1.00 76.50 543 HIS A CA 1
ATOM 4462 C C . HIS A 1 543 ? -16.675 24.405 18.222 1.00 76.50 543 HIS A C 1
ATOM 4464 O O . HIS A 1 543 ? -16.978 24.078 17.075 1.00 76.50 543 HIS A O 1
ATOM 4470 N N . GLU A 1 544 ? -15.403 24.450 18.625 1.00 81.75 544 GLU A N 1
ATOM 4471 C CA . GLU A 1 544 ? -14.255 24.103 17.773 1.00 81.75 544 GLU A CA 1
ATOM 4472 C C . GLU A 1 544 ? -14.326 22.647 17.285 1.00 81.75 544 GLU A C 1
ATOM 4474 O O . GLU A 1 544 ? -14.129 22.380 16.099 1.00 81.75 544 GLU A O 1
ATOM 4479 N N . LEU A 1 545 ? -14.694 21.706 18.162 1.00 84.75 545 LEU A N 1
ATOM 4480 C CA . LEU A 1 545 ? -14.913 20.303 17.803 1.00 84.75 545 LEU A CA 1
ATOM 4481 C C . LEU A 1 545 ? -16.102 20.123 16.847 1.00 84.75 545 LEU A C 1
ATOM 4483 O O . LEU A 1 545 ? -16.019 19.300 15.936 1.00 84.75 545 LEU A O 1
ATOM 4487 N N . ARG A 1 546 ? -17.183 20.905 16.988 1.00 84.62 546 ARG A N 1
ATOM 4488 C CA . ARG A 1 546 ? -18.302 20.906 16.023 1.00 84.62 546 ARG A CA 1
ATOM 4489 C C . ARG A 1 546 ? -17.873 21.422 14.650 1.00 84.62 546 ARG A C 1
ATOM 4491 O O . ARG A 1 546 ? -18.241 20.807 13.655 1.00 84.62 546 ARG A O 1
ATOM 4498 N N . ILE A 1 547 ? -17.070 22.487 14.587 1.00 80.88 547 ILE A N 1
ATOM 4499 C CA . ILE A 1 547 ? -16.511 23.000 13.324 1.00 80.88 547 ILE A CA 1
ATOM 4500 C C . ILE A 1 547 ? -15.572 21.964 12.692 1.00 80.88 547 ILE A C 1
ATOM 4502 O O . ILE A 1 547 ? -15.675 21.698 11.497 1.00 80.88 547 ILE A O 1
ATOM 4506 N N . ALA A 1 548 ? -14.699 21.327 13.478 1.00 82.56 548 ALA A N 1
ATOM 4507 C CA . ALA A 1 548 ? -13.800 20.282 12.987 1.00 82.56 548 ALA A CA 1
ATOM 4508 C C . ALA A 1 548 ? -14.560 19.051 12.455 1.00 82.56 548 ALA A C 1
ATOM 4510 O O . ALA A 1 548 ? -14.196 18.507 11.413 1.00 82.56 548 ALA A O 1
ATOM 4511 N N . LEU A 1 549 ? -15.638 18.640 13.132 1.00 84.00 549 LEU A N 1
ATOM 4512 C CA . LEU A 1 549 ? -16.498 17.534 12.705 1.00 84.00 549 LEU A CA 1
ATOM 4513 C C . LEU A 1 549 ? -17.313 17.899 11.453 1.00 84.00 549 LEU A C 1
ATOM 4515 O O . LEU A 1 549 ? -17.422 17.081 10.542 1.00 84.00 549 LEU A O 1
ATOM 4519 N N . GLN A 1 550 ? -17.816 19.134 11.347 1.00 86.06 550 GLN A N 1
ATOM 4520 C CA . GLN A 1 550 ? -18.439 19.626 10.115 1.00 86.06 550 GLN A CA 1
ATOM 4521 C C . GLN A 1 550 ? -17.441 19.634 8.949 1.00 86.06 550 GLN A C 1
ATOM 4523 O O . GLN A 1 550 ? -17.769 19.139 7.875 1.00 86.06 550 GLN A O 1
ATOM 4528 N N . ALA A 1 551 ? -16.215 20.122 9.158 1.00 84.81 551 ALA A N 1
ATOM 4529 C CA . ALA A 1 551 ? -15.177 20.128 8.129 1.00 84.81 551 ALA A CA 1
ATOM 4530 C C . ALA A 1 551 ? -14.794 18.706 7.677 1.00 84.81 551 ALA A C 1
ATOM 4532 O O . ALA A 1 551 ? -14.578 18.485 6.487 1.00 84.81 551 ALA A O 1
ATOM 4533 N N . GLN A 1 552 ? -14.766 17.723 8.587 1.00 82.81 552 GLN A N 1
ATOM 4534 C CA . GLN A 1 552 ? -14.594 16.316 8.208 1.00 82.81 552 GLN A CA 1
ATOM 4535 C C . GLN A 1 552 ? -15.790 15.770 7.423 1.00 82.81 552 GLN A C 1
ATOM 4537 O O . GLN A 1 552 ? -15.579 15.069 6.440 1.00 82.81 552 GLN A O 1
ATOM 4542 N N . ASN A 1 553 ? -17.029 16.117 7.782 1.00 82.56 553 ASN A N 1
ATOM 4543 C CA . ASN A 1 553 ? -18.205 15.723 7.001 1.00 82.56 553 ASN A CA 1
ATOM 4544 C C . ASN A 1 553 ? -18.178 16.326 5.586 1.00 82.56 553 ASN A C 1
ATOM 4546 O O . ASN A 1 553 ? -18.431 15.611 4.622 1.00 82.56 553 ASN A O 1
ATOM 4550 N N . GLU A 1 554 ? -17.801 17.600 5.442 1.00 85.06 554 GLU A N 1
ATOM 4551 C CA . GLU A 1 554 ? -17.608 18.255 4.139 1.00 85.06 554 GLU A CA 1
ATOM 4552 C C . GLU A 1 554 ? -16.459 17.599 3.333 1.00 85.06 554 GLU A C 1
ATOM 4554 O O . GLU A 1 554 ? -16.571 17.428 2.117 1.00 85.06 554 GLU A O 1
ATOM 4559 N N . GLU A 1 555 ? -15.390 17.136 3.996 1.00 87.00 555 GLU A N 1
ATOM 4560 C CA . GLU A 1 555 ? -14.305 16.356 3.378 1.00 87.00 555 GLU A CA 1
ATOM 4561 C C . GLU A 1 555 ? -14.757 14.940 2.953 1.00 87.00 555 GLU A C 1
ATOM 4563 O O . GLU A 1 555 ? -14.373 14.462 1.882 1.00 87.00 555 GLU A O 1
ATOM 4568 N N . PHE A 1 556 ? -15.596 14.264 3.747 1.00 84.81 556 PHE A N 1
ATOM 4569 C CA . PHE A 1 556 ? -16.186 12.968 3.394 1.00 84.81 556 PHE A CA 1
ATOM 4570 C C . PHE A 1 556 ? -17.162 13.092 2.218 1.00 84.81 556 PHE A C 1
ATOM 4572 O O . PHE A 1 556 ? -17.073 12.296 1.284 1.00 84.81 556 PHE A O 1
ATOM 4579 N N . ASP A 1 557 ? -18.014 14.118 2.199 1.00 80.50 557 ASP A N 1
ATOM 4580 C CA . ASP A 1 557 ? -18.892 14.438 1.068 1.00 80.50 557 ASP A CA 1
ATOM 4581 C C . ASP A 1 557 ? -18.086 14.737 -0.205 1.00 80.50 557 ASP A C 1
ATOM 4583 O O . ASP A 1 557 ? -18.447 14.287 -1.297 1.00 80.50 557 ASP A O 1
ATOM 4587 N N . PHE A 1 558 ? -16.967 15.461 -0.086 1.00 88.38 558 PHE A N 1
ATOM 4588 C CA . PHE A 1 558 ? -16.061 15.701 -1.208 1.00 88.38 558 PHE A CA 1
ATOM 4589 C C . PHE A 1 558 ? -15.435 14.396 -1.720 1.00 88.38 558 PHE A C 1
ATOM 4591 O O . PHE A 1 558 ? -15.495 14.130 -2.923 1.00 88.38 558 PHE A O 1
ATOM 4598 N N . ARG A 1 559 ? -14.900 13.549 -0.825 1.00 89.75 559 ARG A N 1
ATOM 4599 C CA . ARG A 1 559 ? -14.364 12.218 -1.173 1.00 89.75 559 ARG A CA 1
ATOM 4600 C C . ARG A 1 559 ? -15.417 11.343 -1.845 1.00 89.75 559 ARG A C 1
ATOM 4602 O O . ARG A 1 559 ? -15.122 10.714 -2.855 1.00 89.75 559 ARG A O 1
ATOM 4609 N N . LEU A 1 560 ? -16.651 11.337 -1.347 1.00 82.50 560 LEU A N 1
ATOM 4610 C CA . LEU A 1 560 ? -17.742 10.556 -1.925 1.00 82.50 560 LEU A CA 1
ATOM 4611 C C . LEU A 1 560 ? -18.086 11.052 -3.342 1.00 82.50 560 LEU A C 1
ATOM 4613 O O . LEU A 1 560 ? -18.194 10.253 -4.270 1.00 82.50 560 LEU A O 1
ATOM 4617 N N . ARG A 1 561 ? -18.154 12.375 -3.553 1.00 86.75 561 ARG A N 1
ATOM 4618 C CA . ARG A 1 561 ? -18.322 12.998 -4.884 1.00 86.75 561 ARG A CA 1
ATOM 4619 C C . ARG A 1 561 ? -17.120 12.789 -5.812 1.00 86.75 561 ARG A C 1
ATOM 4621 O O . ARG A 1 561 ? -17.270 12.911 -7.027 1.00 86.75 561 ARG A O 1
ATOM 4628 N N . GLN A 1 562 ? -15.923 12.545 -5.283 1.00 84.62 562 GLN A N 1
ATOM 4629 C CA . GLN A 1 562 ? -14.752 12.157 -6.071 1.00 84.62 562 GLN A CA 1
ATOM 4630 C C . GLN A 1 562 ? -14.862 10.687 -6.502 1.00 84.62 562 GLN A C 1
ATOM 4632 O O . GLN A 1 562 ? -14.849 10.420 -7.700 1.00 84.62 562 GLN A O 1
ATOM 4637 N N . LEU A 1 563 ? -15.118 9.768 -5.565 1.00 83.94 563 LEU A N 1
ATOM 4638 C CA . LEU A 1 563 ? -15.324 8.342 -5.844 1.00 83.94 563 LEU A CA 1
ATOM 4639 C C . LEU A 1 563 ? -16.480 8.093 -6.828 1.00 83.94 563 LEU A C 1
ATOM 4641 O O . LEU A 1 563 ? -16.373 7.226 -7.689 1.00 83.94 563 LEU A O 1
ATOM 4645 N N . TYR A 1 564 ? -17.567 8.873 -6.769 1.00 85.31 564 TYR A N 1
ATOM 4646 C CA . TYR A 1 564 ? -18.649 8.797 -7.762 1.00 85.31 564 TYR A CA 1
ATOM 4647 C C . TYR A 1 564 ? -18.225 9.218 -9.179 1.00 85.31 564 TYR A C 1
ATOM 4649 O O . TYR A 1 564 ? -18.802 8.720 -10.143 1.00 85.31 564 TYR A O 1
ATOM 4657 N N . ARG A 1 565 ? -17.235 10.110 -9.324 1.00 84.81 565 ARG A N 1
ATOM 4658 C CA . ARG A 1 565 ? -16.666 10.476 -10.633 1.00 84.81 565 ARG A CA 1
ATOM 4659 C C . ARG A 1 565 ? -15.704 9.399 -11.120 1.00 84.81 565 ARG A C 1
ATOM 4661 O O . ARG A 1 565 ? -15.943 8.844 -12.183 1.00 84.81 565 ARG A O 1
ATOM 4668 N N . GLU A 1 566 ? -14.756 8.990 -10.280 1.00 87.75 566 GLU A N 1
ATOM 4669 C CA . GLU A 1 566 ? -13.802 7.914 -10.587 1.00 87.75 566 GLU A CA 1
ATOM 4670 C C . GLU A 1 566 ? -14.514 6.600 -10.974 1.00 87.75 566 GLU A C 1
ATOM 4672 O O . GLU A 1 566 ? -14.118 5.936 -11.924 1.00 87.75 566 GLU A O 1
ATOM 4677 N N . ASN A 1 567 ? -15.624 6.250 -10.315 1.00 85.81 567 ASN A N 1
ATOM 4678 C CA . ASN A 1 567 ? -16.457 5.086 -10.653 1.00 85.81 567 ASN A CA 1
ATOM 4679 C C . ASN A 1 567 ? -17.179 5.237 -12.013 1.00 85.81 567 ASN A C 1
ATOM 4681 O O . ASN A 1 567 ? -17.373 4.255 -12.726 1.00 85.81 567 ASN A O 1
ATOM 4685 N N . ASN A 1 568 ? -17.550 6.455 -12.419 1.00 83.31 568 ASN A N 1
ATOM 4686 C CA . ASN A 1 568 ? -18.097 6.697 -13.757 1.00 83.31 568 ASN A CA 1
ATOM 4687 C C . ASN A 1 568 ? -17.003 6.655 -14.836 1.00 83.31 568 ASN A C 1
ATOM 4689 O O . ASN A 1 568 ? -17.230 6.067 -15.891 1.00 83.31 568 ASN A O 1
ATOM 4693 N N . ASP A 1 569 ? -15.813 7.187 -14.550 1.00 88.00 569 ASP A N 1
ATOM 4694 C CA . ASP A 1 569 ? -14.652 7.112 -15.445 1.00 88.00 569 ASP A CA 1
ATOM 4695 C C . ASP A 1 569 ? -14.199 5.650 -15.642 1.00 88.00 569 ASP A C 1
ATOM 4697 O O . ASP A 1 569 ? -13.923 5.227 -16.765 1.00 88.00 569 ASP A O 1
ATOM 4701 N N . ILE A 1 570 ? -14.221 4.839 -14.572 1.00 87.88 570 ILE A N 1
ATOM 4702 C CA . ILE A 1 570 ? -13.995 3.385 -14.623 1.00 87.88 570 ILE A CA 1
ATOM 4703 C C . ILE A 1 570 ? -15.034 2.701 -15.518 1.00 87.88 570 ILE A C 1
ATOM 4705 O O . ILE A 1 570 ? -14.645 1.955 -16.411 1.00 87.88 570 ILE A O 1
ATOM 4709 N N . LYS A 1 571 ? -16.335 2.985 -15.361 1.00 84.94 571 LYS A N 1
ATOM 4710 C CA . LYS A 1 571 ? -17.385 2.410 -16.228 1.00 84.94 571 LYS A CA 1
ATOM 4711 C C . LYS A 1 571 ? -17.223 2.792 -17.697 1.00 84.94 571 LYS A C 1
ATOM 4713 O O . LYS A 1 571 ? -17.562 2.002 -18.577 1.00 84.94 571 LYS A O 1
ATOM 4718 N N . GLU A 1 572 ? -16.725 3.991 -17.993 1.00 87.06 572 GLU A N 1
ATOM 4719 C CA . GLU A 1 572 ? -16.454 4.396 -19.374 1.00 87.06 572 GLU A CA 1
ATOM 4720 C C . GLU A 1 572 ? -15.221 3.672 -19.938 1.00 87.06 572 GLU A C 1
ATOM 4722 O O . GLU A 1 572 ? -15.247 3.200 -21.076 1.00 87.06 572 GLU A O 1
ATOM 4727 N N . ALA A 1 573 ? -14.180 3.479 -19.121 1.00 85.06 573 ALA A N 1
ATOM 4728 C CA . ALA A 1 573 ? -13.038 2.637 -19.468 1.00 85.06 573 ALA A CA 1
ATOM 4729 C C . ALA A 1 573 ? -13.439 1.160 -19.661 1.00 85.06 573 ALA A C 1
ATOM 4731 O O . ALA A 1 573 ? -12.973 0.525 -20.604 1.00 85.06 573 ALA A O 1
ATOM 4732 N N . GLU A 1 574 ? -14.349 0.614 -18.848 1.00 89.19 574 GLU A N 1
ATOM 4733 C CA . GLU A 1 574 ? -14.890 -0.746 -19.001 1.00 89.19 574 GLU A CA 1
ATOM 4734 C C . GLU A 1 574 ? -15.620 -0.928 -20.340 1.00 89.19 574 GLU A C 1
ATOM 4736 O O . GLU A 1 574 ? -15.398 -1.932 -21.021 1.00 89.19 574 GLU A O 1
ATOM 4741 N N . LYS A 1 575 ? -16.421 0.055 -20.784 1.00 88.75 575 LYS A N 1
ATOM 4742 C CA . LYS A 1 575 ? -17.038 0.042 -22.127 1.00 88.75 575 LYS A CA 1
ATOM 4743 C C . LYS A 1 575 ? -15.986 0.050 -23.236 1.00 88.75 575 LYS A C 1
ATOM 4745 O O . LYS A 1 575 ? -16.102 -0.714 -24.195 1.00 88.75 575 LYS A O 1
ATOM 4750 N N . GLN A 1 576 ? -14.952 0.885 -23.111 1.00 88.25 576 GLN A N 1
ATOM 4751 C CA . GLN A 1 576 ? -13.859 0.949 -24.088 1.00 88.25 576 GLN A CA 1
ATOM 4752 C C . GLN A 1 576 ? -13.076 -0.372 -24.135 1.00 88.25 576 GLN A C 1
ATOM 4754 O O . GLN A 1 576 ? -12.796 -0.882 -25.219 1.00 88.25 576 GLN A O 1
ATOM 4759 N N . ILE A 1 577 ? -12.803 -0.986 -22.980 1.00 86.31 577 ILE A N 1
ATOM 4760 C CA . ILE A 1 577 ? -12.179 -2.311 -22.871 1.00 86.31 577 ILE A CA 1
ATOM 4761 C C . ILE A 1 577 ? -13.081 -3.391 -23.484 1.00 86.31 577 ILE A C 1
ATOM 4763 O O . ILE A 1 577 ? -12.576 -4.250 -24.202 1.00 86.31 577 ILE A O 1
ATOM 4767 N N . ALA A 1 578 ? -14.401 -3.347 -23.283 1.00 86.12 578 ALA A N 1
ATOM 4768 C CA . ALA A 1 578 ? -15.340 -4.280 -23.910 1.00 86.12 578 ALA A CA 1
ATOM 4769 C C . ALA A 1 578 ? -15.372 -4.137 -25.446 1.00 86.12 578 ALA A C 1
ATOM 4771 O O . ALA A 1 578 ? -15.361 -5.143 -26.165 1.00 86.12 578 ALA A O 1
ATOM 4772 N N . PHE A 1 579 ? -15.332 -2.906 -25.966 1.00 89.44 579 PHE A N 1
ATOM 4773 C CA . PHE A 1 579 ? -15.218 -2.646 -27.403 1.00 89.44 579 PHE A CA 1
ATOM 4774 C C . PHE A 1 579 ? -13.889 -3.167 -27.970 1.00 89.44 579 PHE A C 1
ATOM 4776 O O . PHE A 1 579 ? -13.887 -3.915 -28.948 1.00 89.44 579 PHE A O 1
ATOM 4783 N N . VAL A 1 580 ? -12.759 -2.858 -27.324 1.00 89.81 580 VAL A N 1
ATOM 4784 C CA . VAL A 1 580 ? -11.428 -3.346 -27.730 1.00 89.81 580 VAL A CA 1
ATOM 4785 C C . VAL A 1 580 ? -11.337 -4.872 -27.635 1.00 89.81 580 VAL A C 1
ATOM 4787 O O . VAL A 1 580 ? -10.817 -5.499 -28.552 1.00 89.81 580 VAL A O 1
ATOM 4790 N N . LYS A 1 581 ? -11.911 -5.499 -26.601 1.00 91.69 581 LYS A N 1
ATOM 4791 C CA . LYS A 1 581 ? -12.011 -6.963 -26.478 1.00 91.69 581 LYS A CA 1
ATOM 4792 C C . LYS A 1 581 ? -12.799 -7.574 -27.639 1.00 91.69 581 LYS A C 1
ATOM 4794 O O . LYS A 1 581 ? -12.385 -8.596 -28.174 1.00 91.69 581 LYS A O 1
ATOM 4799 N N . THR A 1 582 ? -13.884 -6.930 -28.068 1.00 89.81 582 THR A N 1
ATOM 4800 C CA . THR A 1 582 ? -14.678 -7.365 -29.232 1.00 89.81 582 THR A CA 1
ATOM 4801 C C . THR A 1 582 ? -13.877 -7.235 -30.534 1.00 89.81 582 THR A C 1
ATOM 4803 O O . THR A 1 582 ? -13.863 -8.159 -31.344 1.00 89.81 582 THR A O 1
ATOM 4806 N N . GLN A 1 583 ? -13.133 -6.138 -30.715 1.00 90.25 583 GLN A N 1
ATOM 4807 C CA . GLN A 1 583 ? -12.217 -5.972 -31.852 1.00 90.25 583 GLN A CA 1
ATOM 4808 C C . GLN A 1 583 ? -11.105 -7.033 -31.856 1.00 90.25 583 GLN A C 1
ATOM 4810 O O . GLN A 1 583 ? -10.826 -7.618 -32.901 1.00 90.25 583 GLN A O 1
ATOM 4815 N N . ILE A 1 584 ? -10.507 -7.330 -30.698 1.00 89.38 584 ILE A N 1
ATOM 4816 C CA . ILE A 1 584 ? -9.492 -8.383 -30.547 1.00 89.38 584 ILE A CA 1
ATOM 4817 C C . ILE A 1 584 ? -10.086 -9.756 -30.877 1.00 89.38 584 ILE A C 1
ATOM 4819 O O . ILE A 1 584 ? -9.483 -10.481 -31.660 1.00 89.38 584 ILE A O 1
ATOM 4823 N N . GLN A 1 585 ? -11.282 -10.093 -30.381 1.00 90.94 585 GLN A N 1
ATOM 4824 C CA . GLN A 1 585 ? -11.945 -11.363 -30.705 1.00 90.94 585 GLN A CA 1
ATOM 4825 C C . GLN A 1 585 ? -12.178 -11.516 -32.217 1.00 90.94 585 GLN A C 1
ATOM 4827 O O . GLN A 1 585 ? -11.886 -12.565 -32.784 1.00 90.94 585 GLN A O 1
ATOM 4832 N N . ASN A 1 586 ? -12.614 -10.448 -32.893 1.00 91.50 586 ASN A N 1
ATOM 4833 C CA . ASN A 1 586 ? -12.786 -10.439 -34.348 1.00 91.50 586 ASN A CA 1
ATOM 4834 C C . ASN A 1 586 ? -11.454 -10.594 -35.107 1.00 91.50 586 ASN A C 1
ATOM 4836 O O . ASN A 1 586 ? -11.434 -11.150 -36.205 1.00 91.50 586 ASN A O 1
ATOM 4840 N N . LYS A 1 587 ? -10.332 -10.119 -34.545 1.00 91.88 587 LYS A N 1
ATOM 4841 C CA . LYS A 1 587 ? -8.991 -10.340 -35.111 1.00 91.88 587 LYS A CA 1
ATOM 4842 C C . LYS A 1 587 ? -8.465 -11.748 -34.839 1.00 91.88 587 LYS A C 1
ATOM 4844 O O . LYS A 1 587 ? -7.851 -12.307 -35.738 1.00 91.88 587 LYS A O 1
ATOM 4849 N N . ILE A 1 588 ? -8.754 -12.337 -33.678 1.00 92.69 588 ILE A N 1
ATOM 4850 C CA . ILE A 1 588 ? -8.432 -13.738 -33.366 1.00 92.69 588 ILE A CA 1
ATOM 4851 C C . ILE A 1 588 ? -9.158 -14.671 -34.343 1.00 92.69 588 ILE A C 1
ATOM 4853 O O . ILE A 1 588 ? -8.498 -15.430 -35.038 1.00 92.69 588 ILE A O 1
ATOM 4857 N N . LEU A 1 589 ? -10.476 -14.520 -34.524 1.00 92.00 589 LEU A N 1
ATOM 4858 C CA . LEU A 1 589 ? -11.259 -15.312 -35.491 1.00 92.00 589 LEU A CA 1
ATOM 4859 C C . LEU A 1 589 ? -10.763 -15.169 -36.947 1.00 92.00 589 LEU A C 1
ATOM 4861 O O . LEU A 1 589 ? -10.907 -16.089 -37.754 1.00 92.00 589 LEU A O 1
ATOM 4865 N N . LEU A 1 590 ? -10.177 -14.017 -37.300 1.00 94.25 590 LEU A N 1
ATOM 4866 C CA . LEU A 1 590 ? -9.543 -13.802 -38.603 1.00 94.25 590 LEU A CA 1
ATOM 4867 C C . LEU A 1 590 ? -8.169 -14.487 -38.699 1.00 94.25 590 LEU A C 1
ATOM 4869 O O . LEU A 1 590 ? -7.859 -15.047 -39.747 1.00 94.25 590 LEU A O 1
ATOM 4873 N N . ILE A 1 591 ? -7.371 -14.471 -37.628 1.00 91.44 591 ILE A N 1
ATOM 4874 C CA . ILE A 1 591 ? -6.088 -15.186 -37.543 1.00 91.44 591 ILE A CA 1
ATOM 4875 C C . ILE A 1 591 ? -6.327 -16.698 -37.611 1.00 91.44 591 ILE A C 1
ATOM 4877 O O . ILE A 1 591 ? -5.783 -17.333 -38.503 1.00 91.44 591 ILE A O 1
ATOM 4881 N N . GLU A 1 592 ? -7.247 -17.245 -36.812 1.00 92.62 592 GLU A N 1
ATOM 4882 C CA . GLU A 1 592 ? -7.664 -18.657 -36.865 1.00 92.62 592 GLU A CA 1
ATOM 4883 C C . GLU A 1 592 ? -8.140 -19.080 -38.265 1.00 92.62 592 GLU A C 1
ATOM 4885 O O . GLU A 1 592 ? -8.021 -20.246 -38.649 1.00 92.62 592 GLU A O 1
ATOM 4890 N N . LYS A 1 593 ? -8.719 -18.153 -39.046 1.00 93.88 593 LYS A N 1
ATOM 4891 C CA . LYS A 1 593 ? -9.054 -18.413 -40.450 1.00 93.88 593 LYS A CA 1
ATOM 4892 C C . LYS A 1 593 ? -7.798 -18.476 -41.316 1.00 93.88 593 LYS A C 1
ATOM 4894 O O . LYS A 1 593 ? -7.638 -19.449 -42.041 1.00 93.88 593 LYS A O 1
ATOM 4899 N N . LEU A 1 594 ? -6.918 -17.482 -41.224 1.00 92.75 594 LEU A N 1
ATOM 4900 C CA . LEU A 1 594 ? -5.671 -17.441 -41.991 1.00 92.75 594 LEU A CA 1
ATOM 4901 C C . LEU A 1 594 ? -4.734 -18.612 -41.649 1.00 92.75 594 LEU A C 1
ATOM 4903 O O . LEU A 1 594 ? -4.056 -19.110 -42.537 1.00 92.75 594 LEU A O 1
ATOM 4907 N N . GLU A 1 595 ? -4.734 -19.096 -40.407 1.00 92.12 595 GLU A N 1
ATOM 4908 C CA . GLU A 1 595 ? -3.997 -20.288 -39.971 1.00 92.12 595 GLU A CA 1
ATOM 4909 C C . GLU A 1 595 ? -4.563 -21.574 -40.590 1.00 92.12 595 GLU A C 1
ATOM 4911 O O . GLU A 1 595 ? -3.798 -22.416 -41.056 1.00 92.12 595 GLU A O 1
ATOM 4916 N N . ARG A 1 596 ? -5.894 -21.712 -40.676 1.00 93.12 596 ARG A N 1
ATOM 4917 C CA . ARG A 1 596 ? -6.538 -22.824 -41.399 1.00 93.12 596 ARG A CA 1
ATOM 4918 C C . ARG A 1 596 ? -6.293 -22.750 -42.906 1.00 93.12 596 ARG A C 1
ATOM 4920 O O . ARG A 1 596 ? -5.952 -23.761 -43.512 1.00 93.12 596 ARG A O 1
ATOM 4927 N N . ASP A 1 597 ? -6.419 -21.565 -43.498 1.00 93.56 597 ASP A N 1
ATOM 4928 C CA . ASP A 1 597 ? -6.149 -21.340 -44.920 1.00 93.56 597 ASP A CA 1
ATOM 4929 C C . ASP A 1 597 ? -4.658 -21.620 -45.245 1.00 93.56 597 ASP A C 1
ATOM 4931 O O . ASP A 1 597 ? -4.353 -22.218 -46.278 1.00 93.56 597 ASP A O 1
ATOM 4935 N N . LEU A 1 598 ? -3.733 -21.294 -44.328 1.00 92.88 598 LEU A N 1
ATOM 4936 C CA . LEU A 1 598 ? -2.306 -21.632 -44.416 1.00 92.88 598 LEU A CA 1
ATOM 4937 C C . LEU A 1 598 ? -2.045 -23.139 -44.270 1.00 92.88 598 LEU A C 1
ATOM 4939 O O . LEU A 1 598 ? -1.297 -23.688 -45.072 1.00 92.88 598 LEU A O 1
ATOM 4943 N N . MET A 1 599 ? -2.657 -23.821 -43.296 1.00 92.69 599 MET A N 1
ATOM 4944 C CA . MET A 1 599 ? -2.517 -25.278 -43.135 1.00 92.69 599 MET A CA 1
ATOM 4945 C C . MET A 1 599 ? -3.013 -26.039 -44.370 1.00 92.69 599 MET A C 1
ATOM 4947 O O . MET A 1 599 ? -2.346 -26.965 -44.827 1.00 92.69 599 MET A O 1
ATOM 4951 N N . ASN A 1 600 ? -4.121 -25.598 -44.974 1.00 93.19 600 ASN A N 1
ATOM 4952 C CA . ASN A 1 600 ? -4.609 -26.148 -46.240 1.00 93.19 600 ASN A CA 1
ATOM 4953 C C . ASN A 1 600 ? -3.582 -25.961 -47.375 1.00 93.19 600 ASN A C 1
ATOM 4955 O O . ASN A 1 600 ? -3.318 -26.897 -48.128 1.00 93.19 600 ASN A O 1
ATOM 4959 N N . ALA A 1 601 ? -2.961 -24.780 -47.476 1.00 91.69 601 ALA A N 1
ATOM 4960 C CA . ALA A 1 601 ? -1.919 -24.505 -48.469 1.00 91.69 601 ALA A CA 1
ATOM 4961 C C . ALA A 1 601 ? -0.613 -25.289 -48.215 1.00 91.69 601 ALA A C 1
ATOM 4963 O O . ALA A 1 601 ? 0.067 -25.670 -49.167 1.00 91.69 601 ALA A O 1
ATOM 4964 N N . VAL A 1 602 ? -0.266 -25.563 -46.951 1.00 92.81 602 VAL A N 1
ATOM 4965 C CA . VAL A 1 602 ? 0.869 -26.427 -46.585 1.00 92.81 602 VAL A CA 1
ATOM 4966 C C . VAL A 1 602 ? 0.586 -27.880 -46.962 1.00 92.81 602 VAL A C 1
ATOM 4968 O O . VAL A 1 602 ? 1.444 -28.488 -47.592 1.00 92.81 602 VAL A O 1
ATOM 4971 N N . SER A 1 603 ? -0.618 -28.403 -46.695 1.00 92.38 603 SER A N 1
ATOM 4972 C CA . SER A 1 603 ? -1.017 -29.742 -47.160 1.00 92.38 603 SER A CA 1
ATOM 4973 C C . SER A 1 603 ? -0.874 -29.856 -48.678 1.00 92.38 603 SER A C 1
ATOM 4975 O O . SER A 1 603 ? -0.140 -30.712 -49.151 1.00 92.38 603 SER A O 1
ATOM 4977 N N . GLN A 1 604 ? -1.459 -28.921 -49.437 1.00 91.94 604 GLN A N 1
ATOM 4978 C CA . GLN A 1 604 ? -1.361 -28.901 -50.903 1.00 91.94 604 GLN A CA 1
ATOM 4979 C C . GLN A 1 604 ? 0.092 -28.839 -51.400 1.00 91.94 604 GLN A C 1
ATOM 4981 O O . GLN A 1 604 ? 0.447 -29.507 -52.371 1.00 91.94 604 GLN A O 1
ATOM 4986 N N . ARG A 1 605 ? 0.956 -28.058 -50.738 1.00 91.12 605 ARG A N 1
ATOM 4987 C CA . ARG A 1 605 ? 2.395 -28.007 -51.043 1.00 91.12 605 ARG A CA 1
ATOM 4988 C C . ARG A 1 605 ? 3.067 -29.360 -50.799 1.00 91.12 605 ARG A C 1
ATOM 4990 O O . ARG A 1 605 ? 3.931 -29.746 -51.583 1.00 91.12 605 ARG A O 1
ATOM 4997 N N . ASP A 1 606 ? 2.694 -30.055 -49.733 1.00 91.62 606 ASP A N 1
ATOM 4998 C CA . ASP A 1 606 ? 3.317 -31.312 -49.318 1.00 91.62 606 ASP A CA 1
ATOM 4999 C C . ASP A 1 606 ? 2.806 -32.502 -50.145 1.00 91.62 606 ASP A C 1
ATOM 5001 O O . ASP A 1 606 ? 3.588 -33.393 -50.477 1.00 91.62 606 ASP A O 1
ATOM 5005 N N . ASP A 1 607 ? 1.555 -32.457 -50.605 1.00 93.19 607 ASP A N 1
ATOM 5006 C CA . ASP A 1 607 ? 1.010 -33.344 -51.638 1.00 93.19 607 ASP A CA 1
ATOM 5007 C C . ASP A 1 607 ? 1.785 -33.174 -52.962 1.00 93.19 607 ASP A C 1
ATOM 5009 O O . ASP A 1 607 ? 2.330 -34.141 -53.499 1.00 93.19 607 ASP A O 1
ATOM 5013 N N . ILE A 1 608 ? 1.961 -31.930 -53.431 1.00 91.81 608 ILE A N 1
ATOM 5014 C CA . ILE A 1 608 ? 2.778 -31.606 -54.619 1.00 91.81 608 ILE A CA 1
ATOM 5015 C C . ILE A 1 608 ? 4.251 -32.013 -54.419 1.00 91.81 608 ILE A C 1
ATOM 5017 O O . ILE A 1 608 ? 4.919 -32.433 -55.368 1.00 91.81 608 ILE A O 1
ATOM 5021 N N . ALA A 1 609 ? 4.789 -31.931 -53.198 1.00 90.94 609 ALA A N 1
ATOM 5022 C CA . ALA A 1 609 ? 6.142 -32.393 -52.891 1.00 90.94 609 ALA A CA 1
ATOM 5023 C C . ALA A 1 609 ? 6.259 -33.927 -52.954 1.00 90.94 609 ALA A C 1
ATOM 5025 O O . ALA A 1 609 ? 7.261 -34.438 -53.461 1.00 90.94 609 ALA A O 1
ATOM 5026 N N . GLN A 1 610 ? 5.235 -34.667 -52.514 1.00 91.31 610 GLN A N 1
ATOM 5027 C CA . GLN A 1 610 ? 5.158 -36.119 -52.688 1.00 91.31 610 GLN A CA 1
ATOM 5028 C C . GLN A 1 610 ? 5.030 -36.511 -54.165 1.00 91.31 610 GLN A C 1
ATOM 5030 O O . GLN A 1 610 ? 5.716 -37.434 -54.602 1.00 91.31 610 GLN A O 1
ATOM 5035 N N . GLU A 1 611 ? 4.207 -35.815 -54.953 1.00 92.19 611 GLU A N 1
ATOM 5036 C CA . GLU A 1 611 ? 4.125 -36.020 -56.407 1.00 92.19 611 GLU A CA 1
ATOM 5037 C C . GLU A 1 611 ? 5.464 -35.741 -57.090 1.00 92.19 611 GLU A C 1
ATOM 5039 O O . GLU A 1 611 ? 5.963 -36.582 -57.837 1.00 92.19 611 GLU A O 1
ATOM 5044 N N . LYS A 1 612 ? 6.118 -34.622 -56.760 1.00 88.50 612 LYS A N 1
ATOM 5045 C CA . LYS A 1 612 ? 7.467 -34.309 -57.247 1.00 88.50 612 LYS A CA 1
ATOM 5046 C C . LYS A 1 612 ? 8.482 -35.384 -56.849 1.00 88.50 612 LYS A C 1
ATOM 5048 O O . LYS A 1 612 ? 9.344 -35.712 -57.657 1.00 88.50 612 LYS A O 1
ATOM 5053 N N . SER A 1 613 ? 8.387 -35.949 -55.645 1.00 90.06 613 SER A N 1
ATOM 5054 C CA . SER A 1 613 ? 9.253 -37.047 -55.195 1.00 90.06 613 SER A CA 1
ATOM 5055 C C . SER A 1 613 ? 9.025 -38.329 -56.010 1.00 90.06 613 SER A C 1
ATOM 5057 O O . SER A 1 613 ? 9.987 -38.929 -56.489 1.00 90.06 613 SER A O 1
ATOM 5059 N N . LYS A 1 614 ? 7.761 -38.696 -56.272 1.00 92.69 614 LYS A N 1
ATOM 5060 C CA . LYS A 1 614 ? 7.385 -39.824 -57.149 1.00 92.69 614 LYS A CA 1
ATOM 5061 C C . LYS A 1 614 ? 7.886 -39.618 -58.587 1.00 92.69 614 LYS A C 1
ATOM 5063 O O . LYS A 1 614 ? 8.459 -40.529 -59.175 1.00 92.69 614 LYS A O 1
ATOM 5068 N N . LEU A 1 615 ? 7.735 -38.415 -59.141 1.00 92.69 615 LEU A N 1
ATOM 5069 C CA . LEU A 1 615 ? 8.240 -38.072 -60.476 1.00 92.69 615 LEU A CA 1
ATOM 5070 C C . LEU A 1 615 ? 9.778 -38.074 -60.531 1.00 92.69 615 LEU A C 1
ATOM 5072 O O . LEU A 1 615 ? 10.355 -38.534 -61.512 1.00 92.69 615 LEU A O 1
ATOM 5076 N N . MET A 1 616 ? 10.457 -37.620 -59.472 1.00 88.19 616 MET A N 1
ATOM 5077 C CA . MET A 1 616 ? 11.918 -37.705 -59.358 1.00 88.19 616 MET A CA 1
ATOM 5078 C C . MET A 1 616 ? 12.407 -39.156 -59.273 1.00 88.19 616 MET A C 1
ATOM 5080 O O . MET A 1 616 ? 13.405 -39.481 -59.911 1.00 88.19 616 MET A O 1
ATOM 5084 N N . SER A 1 617 ? 11.725 -40.044 -58.541 1.00 89.56 617 SER A N 1
ATOM 5085 C CA . SER A 1 617 ? 12.118 -41.459 -58.481 1.00 89.56 617 SER A CA 1
ATOM 5086 C C . SER A 1 617 ? 11.881 -42.183 -59.811 1.00 89.56 617 SER A C 1
ATOM 5088 O O . SER A 1 617 ? 12.734 -42.961 -60.230 1.00 89.56 617 SER A O 1
ATOM 5090 N N . GLN A 1 618 ? 10.803 -41.858 -60.534 1.00 92.19 618 GLN A N 1
ATOM 5091 C CA . GLN A 1 618 ? 10.568 -42.325 -61.910 1.00 92.19 618 GLN A CA 1
ATOM 5092 C C . GLN A 1 618 ? 11.626 -41.800 -62.897 1.00 92.19 618 GLN A C 1
ATOM 5094 O O . GLN A 1 618 ? 12.109 -42.551 -63.748 1.00 92.19 618 GLN A O 1
ATOM 5099 N N . LEU A 1 619 ? 12.040 -40.534 -62.770 1.00 88.88 619 LEU A N 1
ATOM 5100 C CA . LEU A 1 619 ? 13.116 -39.958 -63.581 1.00 88.88 619 LEU A CA 1
ATOM 5101 C C . LEU A 1 619 ? 14.464 -40.643 -63.306 1.00 88.88 619 LEU A C 1
ATOM 5103 O O . LEU A 1 619 ? 15.190 -40.961 -64.242 1.00 88.88 619 LEU A O 1
ATOM 5107 N N . VAL A 1 620 ? 14.787 -40.927 -62.041 1.00 91.75 620 VAL A N 1
ATOM 5108 C CA . VAL A 1 620 ? 16.008 -41.666 -61.674 1.00 91.75 620 VAL A CA 1
ATOM 5109 C C . VAL A 1 620 ? 15.955 -43.115 -62.170 1.00 91.75 620 VAL A C 1
ATOM 5111 O O . VAL A 1 620 ? 16.955 -43.597 -62.697 1.00 91.75 620 VAL A O 1
ATOM 5114 N N . ALA A 1 621 ? 14.805 -43.793 -62.076 1.00 89.31 621 ALA A N 1
ATOM 5115 C CA . ALA A 1 621 ? 14.629 -45.148 -62.602 1.00 89.31 621 ALA A CA 1
ATOM 5116 C C . ALA A 1 621 ? 14.850 -45.201 -64.124 1.00 89.31 621 ALA A C 1
ATOM 5118 O O . ALA A 1 621 ? 15.722 -45.930 -64.591 1.00 89.31 621 ALA A O 1
ATOM 5119 N N . THR A 1 622 ? 14.160 -44.350 -64.888 1.00 89.25 622 THR A N 1
ATOM 5120 C CA . THR A 1 622 ? 14.327 -44.270 -66.353 1.00 89.25 622 THR A CA 1
ATOM 5121 C C . THR A 1 622 ? 15.729 -43.808 -66.769 1.00 89.25 622 THR A C 1
ATOM 5123 O O . THR A 1 622 ? 16.263 -44.271 -67.777 1.00 89.25 622 THR A O 1
ATOM 5126 N N . GLN A 1 623 ? 16.392 -42.954 -65.979 1.00 86.50 623 GLN A N 1
ATOM 5127 C CA . GLN A 1 623 ? 17.793 -42.586 -66.203 1.00 86.50 623 GLN A CA 1
ATOM 5128 C C . GLN A 1 623 ? 18.760 -43.749 -65.918 1.00 86.50 623 GLN A C 1
ATOM 5130 O O . GLN A 1 623 ? 19.770 -43.869 -66.619 1.00 86.50 623 GLN A O 1
ATOM 5135 N N . GLN A 1 624 ? 18.460 -44.612 -64.941 1.00 88.38 624 GLN A N 1
ATOM 5136 C CA . GLN A 1 624 ? 19.225 -45.830 -64.661 1.00 88.38 624 GLN A CA 1
ATOM 5137 C C . GLN A 1 624 ? 19.003 -46.894 -65.743 1.00 88.38 624 GLN A C 1
ATOM 5139 O O . GLN A 1 624 ? 19.977 -47.467 -66.218 1.00 88.38 624 GLN A O 1
ATOM 5144 N N . GLU A 1 625 ? 17.772 -47.104 -66.213 1.00 89.06 625 GLU A N 1
ATOM 5145 C CA . GLU A 1 625 ? 17.460 -47.960 -67.371 1.00 89.06 625 GLU A CA 1
ATOM 5146 C C . GLU A 1 625 ? 18.210 -47.478 -68.623 1.00 89.06 625 GLU A C 1
ATOM 5148 O O . GLU A 1 625 ? 18.945 -48.236 -69.254 1.00 89.06 625 GLU A O 1
ATOM 5153 N N . ALA A 1 626 ? 18.160 -46.174 -68.914 1.00 85.06 626 ALA A N 1
ATOM 5154 C CA . ALA A 1 626 ? 18.941 -45.557 -69.984 1.00 85.06 626 ALA A CA 1
ATOM 5155 C C . ALA A 1 626 ? 20.465 -45.565 -69.730 1.00 85.06 626 ALA A C 1
ATOM 5157 O O . ALA A 1 626 ? 21.236 -45.248 -70.638 1.00 85.06 626 ALA A O 1
ATOM 5158 N N . SER A 1 627 ? 20.932 -45.879 -68.518 1.00 85.88 627 SER A N 1
ATOM 5159 C CA . SER A 1 627 ? 22.346 -46.134 -68.210 1.00 85.88 627 SER A CA 1
ATOM 5160 C C . SER A 1 627 ? 22.704 -47.597 -68.482 1.00 85.88 627 SER A C 1
ATOM 5162 O O . SER A 1 627 ? 23.672 -47.865 -69.193 1.00 85.88 627 SER A O 1
ATOM 5164 N N . ASN A 1 628 ? 21.864 -48.534 -68.030 1.00 88.19 628 ASN A N 1
ATOM 5165 C CA . ASN A 1 628 ? 21.987 -49.967 -68.293 1.00 88.19 628 ASN A CA 1
ATOM 5166 C C . ASN A 1 628 ? 22.013 -50.239 -69.806 1.00 88.19 628 ASN A C 1
ATOM 5168 O O . ASN A 1 628 ? 22.959 -50.845 -70.293 1.00 88.19 628 ASN A O 1
ATOM 5172 N N . HIS A 1 629 ? 21.086 -49.663 -70.579 1.00 88.56 629 HIS A N 1
ATOM 5173 C CA . HIS A 1 629 ? 21.090 -49.773 -72.044 1.00 88.56 629 HIS A CA 1
ATOM 5174 C C . HIS A 1 629 ? 22.334 -49.157 -72.708 1.00 88.56 629 HIS A C 1
ATOM 5176 O O . HIS A 1 629 ? 22.762 -49.611 -73.767 1.00 88.56 629 HIS A O 1
ATOM 5182 N N . ARG A 1 630 ? 22.965 -48.138 -72.103 1.00 88.69 630 ARG A N 1
ATOM 5183 C CA . ARG A 1 630 ? 24.253 -47.607 -72.591 1.00 88.69 630 ARG A CA 1
ATOM 5184 C C . ARG A 1 630 ? 25.424 -48.539 -72.277 1.00 88.69 630 ARG A C 1
ATOM 5186 O O . ARG A 1 630 ? 26.361 -48.577 -73.069 1.00 88.69 630 ARG A O 1
ATOM 5193 N N . MET A 1 631 ? 25.358 -49.289 -71.179 1.00 85.31 631 MET A N 1
ATOM 5194 C CA . MET A 1 631 ? 26.318 -50.340 -70.833 1.00 85.31 631 MET A CA 1
ATOM 5195 C C . MET A 1 631 ? 26.152 -51.561 -71.751 1.00 85.31 631 MET A C 1
ATOM 5197 O O . MET A 1 631 ? 27.121 -51.979 -72.368 1.00 85.31 631 MET A O 1
ATOM 5201 N N . GLU A 1 632 ? 24.922 -52.028 -71.979 1.00 88.62 632 GLU A N 1
ATOM 5202 C CA . GLU A 1 632 ? 24.599 -53.083 -72.956 1.00 88.62 632 GLU A CA 1
ATOM 5203 C C . GLU A 1 632 ? 25.092 -52.720 -74.371 1.00 88.62 632 GLU A C 1
ATOM 5205 O O . GLU A 1 632 ? 25.729 -53.527 -75.048 1.00 88.62 632 GLU A O 1
ATOM 5210 N N . LEU A 1 633 ? 24.874 -51.474 -74.813 1.00 87.50 633 LEU A N 1
ATOM 5211 C CA . LEU A 1 633 ? 25.407 -50.969 -76.085 1.00 87.50 633 LEU A CA 1
ATOM 5212 C C . LEU A 1 633 ? 26.940 -50.849 -76.100 1.00 87.50 633 LEU A C 1
ATOM 5214 O O . LEU A 1 633 ? 27.534 -50.921 -77.178 1.00 87.50 633 LEU A O 1
ATOM 5218 N N . ALA A 1 634 ? 27.592 -50.655 -74.951 1.00 83.50 634 ALA A N 1
ATOM 5219 C CA . ALA A 1 634 ? 29.049 -50.659 -74.844 1.00 83.50 634 ALA A CA 1
ATOM 5220 C C . ALA A 1 634 ? 29.611 -52.088 -74.916 1.00 83.50 634 ALA A C 1
ATOM 5222 O O . ALA A 1 634 ? 30.561 -52.314 -75.663 1.00 83.50 634 ALA A O 1
ATOM 5223 N N . ASP A 1 635 ? 28.978 -53.055 -74.251 1.00 87.12 635 ASP A N 1
ATOM 5224 C CA . ASP A 1 635 ? 29.349 -54.472 -74.307 1.00 87.12 635 ASP A CA 1
ATOM 5225 C C . ASP A 1 635 ? 29.162 -55.044 -75.718 1.00 87.12 635 ASP A C 1
ATOM 5227 O O . ASP A 1 635 ? 30.069 -55.684 -76.249 1.00 87.12 635 ASP A O 1
ATOM 5231 N N . VAL A 1 636 ? 28.040 -54.745 -76.385 1.00 86.56 636 VAL A N 1
ATOM 5232 C CA . VAL A 1 636 ? 27.811 -55.134 -77.790 1.00 86.56 636 VAL A CA 1
ATOM 5233 C C . VAL A 1 636 ? 28.839 -54.482 -78.723 1.00 86.56 636 VAL A C 1
ATOM 5235 O O . VAL A 1 636 ? 29.347 -55.140 -79.632 1.00 86.56 636 VAL A O 1
ATOM 5238 N N . ARG A 1 637 ? 29.214 -53.214 -78.493 1.00 84.88 637 ARG A N 1
ATOM 5239 C CA . ARG A 1 637 ? 30.306 -52.561 -79.239 1.00 84.88 637 ARG A CA 1
ATOM 5240 C C . ARG A 1 637 ? 31.657 -53.224 -78.986 1.00 84.88 637 ARG A C 1
ATOM 5242 O O . ARG A 1 637 ? 32.409 -53.397 -79.938 1.00 84.88 637 ARG A O 1
ATOM 5249 N N . HIS A 1 638 ? 31.956 -53.613 -77.749 1.00 85.94 638 HIS A N 1
ATOM 5250 C CA . HIS A 1 638 ? 33.203 -54.292 -77.408 1.00 85.94 638 HIS A CA 1
ATOM 5251 C C . HIS A 1 638 ? 33.271 -55.687 -78.043 1.00 85.94 638 HIS A C 1
ATOM 5253 O O . HIS A 1 638 ? 34.269 -56.012 -78.678 1.00 85.94 638 HIS A O 1
ATOM 5259 N N . GLN A 1 639 ? 32.188 -56.470 -77.988 1.00 86.00 639 GLN A N 1
ATOM 5260 C CA . GLN A 1 639 ? 32.072 -57.754 -78.692 1.00 86.00 639 GLN A CA 1
ATOM 5261 C C . GLN A 1 639 ? 32.282 -57.595 -80.206 1.00 86.00 639 GLN A C 1
ATOM 5263 O O . GLN A 1 639 ? 33.034 -58.360 -80.809 1.00 86.00 639 GLN A O 1
ATOM 5268 N N . LEU A 1 640 ? 31.673 -56.573 -80.817 1.00 81.44 640 LEU A N 1
ATOM 5269 C CA . LEU A 1 640 ? 31.831 -56.272 -82.241 1.00 81.44 640 LEU A CA 1
ATOM 5270 C C . LEU A 1 640 ? 33.267 -55.826 -82.573 1.00 81.44 640 LEU A C 1
ATOM 5272 O O . LEU A 1 640 ? 33.810 -56.237 -83.593 1.00 81.44 640 LEU A O 1
ATOM 5276 N N . GLN A 1 641 ? 33.921 -55.062 -81.695 1.00 81.19 641 GLN A N 1
ATOM 5277 C CA . GLN A 1 641 ? 35.329 -54.680 -81.840 1.00 81.19 641 GLN A CA 1
ATOM 5278 C C . GLN A 1 641 ? 36.280 -55.880 -81.690 1.00 81.19 641 GLN A C 1
ATOM 5280 O O . GLN A 1 641 ? 37.236 -55.990 -82.453 1.00 81.19 641 GLN A O 1
ATOM 5285 N N . CYS A 1 642 ? 36.000 -56.818 -80.782 1.00 81.31 642 CYS A N 1
ATOM 5286 C CA . CYS A 1 642 ? 36.736 -58.080 -80.672 1.00 81.31 642 CYS A CA 1
ATOM 5287 C C . CYS A 1 642 ? 36.556 -58.956 -81.922 1.00 81.31 642 CYS A C 1
ATOM 5289 O O . CYS A 1 642 ? 37.528 -59.528 -82.409 1.00 81.31 642 CYS A O 1
ATOM 5291 N N . ALA A 1 643 ? 35.346 -59.015 -82.490 1.00 77.31 643 ALA A N 1
ATOM 5292 C CA . ALA A 1 643 ? 35.091 -59.714 -83.750 1.00 77.31 643 ALA A CA 1
ATOM 5293 C C . ALA A 1 643 ? 35.804 -59.051 -84.947 1.00 77.31 643 ALA A C 1
ATOM 5295 O O . ALA A 1 643 ? 36.328 -59.749 -85.812 1.00 77.31 643 ALA A O 1
ATOM 5296 N N . LEU A 1 644 ? 35.882 -57.714 -84.986 1.00 77.56 644 LEU A N 1
ATOM 5297 C CA . LEU A 1 644 ? 36.694 -56.990 -85.971 1.00 77.56 644 LEU A CA 1
ATOM 5298 C C . LEU A 1 644 ? 38.187 -57.295 -85.810 1.00 77.56 644 LEU A C 1
ATOM 5300 O O . LEU A 1 644 ? 38.851 -57.556 -86.808 1.00 77.56 644 LEU A O 1
ATOM 5304 N N . HIS A 1 645 ? 38.703 -57.345 -84.581 1.00 77.12 645 HIS A N 1
ATOM 5305 C CA . HIS A 1 645 ? 40.108 -57.675 -84.339 1.00 77.12 645 HIS A CA 1
ATOM 5306 C C . HIS A 1 645 ? 40.448 -59.110 -84.777 1.00 77.12 645 HIS A C 1
ATOM 5308 O O . HIS A 1 645 ? 41.443 -59.324 -85.461 1.00 77.12 645 HIS A O 1
ATOM 5314 N N . GLN A 1 646 ? 39.564 -60.077 -84.508 1.00 75.75 646 GLN A N 1
ATOM 5315 C CA . GLN A 1 646 ? 39.692 -61.451 -85.016 1.00 75.75 646 GLN A CA 1
ATOM 5316 C C . GLN A 1 646 ? 39.666 -61.515 -86.556 1.00 75.75 646 GLN A C 1
ATOM 5318 O O . GLN A 1 646 ? 40.349 -62.346 -87.157 1.00 75.75 646 GLN A O 1
ATOM 5323 N N . LEU A 1 647 ? 38.913 -60.630 -87.222 1.00 73.12 647 LEU A N 1
ATOM 5324 C CA . LEU A 1 647 ? 38.937 -60.503 -88.683 1.00 73.12 647 LEU A CA 1
ATOM 5325 C C . LEU A 1 647 ? 40.242 -59.866 -89.195 1.00 73.12 647 LEU A C 1
ATOM 5327 O O . LEU A 1 647 ? 40.747 -60.304 -90.228 1.00 73.12 647 LEU A O 1
ATOM 5331 N N . GLU A 1 648 ? 40.822 -58.895 -88.483 1.00 72.94 648 GLU A N 1
ATOM 5332 C CA . GLU A 1 648 ? 42.144 -58.332 -88.803 1.00 72.94 648 GLU A CA 1
ATOM 5333 C C . GLU A 1 648 ? 43.270 -59.364 -88.626 1.00 72.94 648 GLU A C 1
ATOM 5335 O O . GLU A 1 648 ? 44.113 -59.498 -89.514 1.00 72.94 648 GLU A O 1
ATOM 5340 N N . GLU A 1 649 ? 43.267 -60.147 -87.541 1.00 68.00 649 GLU A N 1
ATOM 5341 C CA . GLU A 1 649 ? 44.218 -61.250 -87.328 1.00 68.00 649 GLU A CA 1
ATOM 5342 C C . GLU A 1 649 ? 44.135 -62.282 -88.468 1.00 68.00 649 GLU A C 1
ATOM 5344 O O . GLU A 1 649 ? 45.153 -62.664 -89.053 1.00 68.00 649 GLU A O 1
ATOM 5349 N N . MET A 1 650 ? 42.916 -62.666 -88.866 1.00 65.56 650 MET A N 1
ATOM 5350 C CA . MET A 1 650 ? 42.688 -63.550 -90.014 1.00 65.56 650 MET A CA 1
ATOM 5351 C C . MET A 1 650 ? 43.180 -62.942 -91.340 1.00 65.56 650 MET A C 1
ATOM 5353 O O . MET A 1 650 ? 43.713 -63.668 -92.182 1.00 65.56 650 MET A O 1
ATOM 5357 N N . GLN A 1 651 ? 43.062 -61.624 -91.539 1.00 60.84 651 GLN A N 1
ATOM 5358 C CA . GLN A 1 651 ? 43.599 -60.946 -92.728 1.00 60.84 651 GLN A CA 1
ATOM 5359 C C . GLN A 1 651 ? 45.135 -60.871 -92.725 1.00 60.84 651 GLN A C 1
ATOM 5361 O O . GLN A 1 651 ? 45.753 -61.072 -93.774 1.00 60.84 651 GLN A O 1
ATOM 5366 N N . GLN A 1 652 ? 45.776 -60.661 -91.570 1.00 58.00 652 GLN A N 1
ATOM 5367 C CA . GLN A 1 652 ? 47.243 -60.657 -91.466 1.00 58.00 652 GLN A CA 1
ATOM 5368 C C . GLN A 1 652 ? 47.861 -62.032 -91.772 1.00 58.00 652 GLN A C 1
ATOM 5370 O O . GLN A 1 652 ? 48.935 -62.097 -92.373 1.00 58.00 652 GLN A O 1
ATOM 5375 N N . ILE A 1 653 ? 47.169 -63.129 -91.444 1.00 59.09 653 ILE A N 1
ATOM 5376 C CA . ILE A 1 653 ? 47.597 -64.494 -91.801 1.00 59.09 653 ILE A CA 1
ATOM 5377 C C . ILE A 1 653 ? 47.547 -64.719 -93.326 1.00 59.09 653 ILE A C 1
ATOM 5379 O O . ILE A 1 653 ? 48.447 -65.344 -93.888 1.00 59.09 653 ILE A O 1
ATOM 5383 N N . VAL A 1 654 ? 46.547 -64.168 -94.024 1.00 58.62 654 VAL A N 1
ATOM 5384 C CA . VAL A 1 654 ? 46.418 -64.282 -95.494 1.00 58.62 654 VAL A CA 1
ATOM 5385 C C . VAL A 1 654 ? 47.487 -63.463 -96.240 1.00 58.62 654 VAL A C 1
ATOM 5387 O O . VAL A 1 654 ? 47.926 -63.856 -97.324 1.00 58.62 654 VAL A O 1
ATOM 5390 N N . ALA A 1 655 ? 47.973 -62.365 -95.653 1.00 51.50 655 ALA A N 1
ATOM 5391 C CA . ALA A 1 655 ? 48.904 -61.433 -96.296 1.00 51.50 655 ALA A CA 1
ATOM 5392 C C . ALA A 1 655 ? 50.313 -61.998 -96.601 1.00 51.50 655 ALA A C 1
ATOM 5394 O O . ALA A 1 655 ? 51.057 -61.392 -97.373 1.00 51.50 655 ALA A O 1
ATOM 5395 N N . GLN A 1 656 ? 50.705 -63.150 -96.041 1.00 48.75 656 GLN A N 1
ATOM 5396 C CA . GLN A 1 656 ? 52.070 -63.686 -96.184 1.00 48.75 656 GLN A CA 1
ATOM 5397 C C . GLN A 1 656 ? 52.310 -64.556 -97.439 1.00 48.75 656 GLN A C 1
ATOM 5399 O O . GLN A 1 656 ? 53.370 -65.173 -97.557 1.00 48.75 656 GLN A O 1
ATOM 5404 N N . SER A 1 657 ? 51.382 -64.612 -98.410 1.00 45.81 657 SER A N 1
ATOM 5405 C CA . SER A 1 657 ? 51.548 -65.467 -99.602 1.00 45.81 657 SER A CA 1
ATOM 5406 C C . SER A 1 657 ? 51.149 -64.842 -100.957 1.00 45.81 657 SER A C 1
ATOM 5408 O O . SER A 1 657 ? 49.981 -64.744 -101.303 1.00 45.81 657 SER A O 1
ATOM 5410 N N . GLY A 1 658 ? 52.152 -64.547 -101.803 1.00 33.78 658 GLY A N 1
ATOM 5411 C CA . GLY A 1 658 ? 52.020 -64.728 -103.265 1.00 33.78 658 GLY A CA 1
ATOM 5412 C C . GLY A 1 658 ? 51.847 -63.514 -104.206 1.00 33.78 658 GLY A C 1
ATOM 5413 O O . GLY A 1 658 ? 50.762 -63.259 -104.698 1.00 33.78 658 GLY A O 1
ATOM 5414 N N . LYS A 1 659 ? 52.978 -62.935 -104.644 1.00 34.56 659 LYS A N 1
ATOM 5415 C CA . LYS A 1 659 ? 53.271 -62.457 -106.029 1.00 34.56 659 LYS A CA 1
ATOM 5416 C C . LYS A 1 659 ? 52.303 -61.493 -106.781 1.00 34.56 659 LYS A C 1
ATOM 5418 O O . LYS A 1 659 ? 51.380 -61.921 -107.454 1.00 34.56 659 LYS A O 1
ATOM 5423 N N . LYS A 1 660 ? 52.778 -60.243 -106.927 1.00 31.41 660 LYS A N 1
ATOM 5424 C CA . LYS A 1 660 ? 52.918 -59.442 -108.181 1.00 31.41 660 LYS A CA 1
ATOM 5425 C C . LYS A 1 660 ? 51.784 -59.413 -109.243 1.00 31.41 660 LYS A C 1
ATOM 5427 O O . LYS A 1 660 ? 51.726 -60.309 -110.079 1.00 31.41 660 LYS A O 1
ATOM 5432 N N . THR A 1 661 ? 51.180 -58.229 -109.426 1.00 31.00 661 THR A N 1
ATOM 5433 C CA . THR A 1 661 ? 51.022 -57.568 -110.756 1.00 31.00 661 THR A CA 1
ATOM 5434 C C . THR A 1 661 ? 50.979 -56.030 -110.605 1.00 31.00 661 THR A C 1
ATOM 5436 O O . THR A 1 661 ? 51.188 -55.539 -109.497 1.00 31.00 661 THR A O 1
ATOM 5439 N N . CYS A 1 662 ? 50.826 -55.259 -111.692 1.00 28.84 662 CYS A N 1
ATOM 5440 C CA . CYS A 1 662 ? 51.209 -53.835 -111.779 1.00 28.84 662 CYS A CA 1
ATOM 5441 C C . CYS A 1 662 ? 50.055 -52.860 -112.110 1.00 28.84 662 CYS A C 1
ATOM 5443 O O . CYS A 1 662 ? 49.238 -53.228 -112.940 1.00 28.84 662 CYS A O 1
ATOM 5445 N N . ILE A 1 663 ? 50.151 -51.614 -111.588 1.00 29.16 663 ILE A N 1
ATOM 5446 C CA . ILE A 1 663 ? 49.905 -50.286 -112.242 1.00 29.16 663 ILE A CA 1
ATOM 5447 C C . ILE A 1 663 ? 48.489 -50.002 -112.832 1.00 29.16 663 ILE A C 1
ATOM 5449 O O . ILE A 1 663 ? 47.926 -50.893 -113.457 1.00 29.16 663 ILE A O 1
ATOM 5453 N N . PRO A 1 664 ? 47.926 -48.763 -112.761 1.00 40.28 664 PRO A N 1
ATOM 5454 C CA . PRO A 1 664 ? 48.465 -47.483 -112.260 1.00 40.28 664 PRO A CA 1
ATOM 5455 C C . PRO A 1 664 ? 47.702 -46.885 -111.051 1.00 40.28 664 PRO A C 1
ATOM 5457 O O . PRO A 1 664 ? 46.724 -47.446 -110.567 1.00 40.28 664 PRO A O 1
ATOM 5460 N N . GLN A 1 665 ? 48.172 -45.724 -110.582 1.00 30.55 665 GLN A N 1
ATOM 5461 C CA . GLN A 1 665 ? 47.418 -44.794 -109.730 1.00 30.55 665 GLN A CA 1
ATOM 5462 C C . GLN A 1 665 ? 46.442 -43.953 -110.567 1.00 30.55 665 GLN A C 1
ATOM 5464 O O . GLN A 1 665 ? 46.759 -43.620 -111.707 1.00 30.55 665 GLN A O 1
ATOM 5469 N N . ASP A 1 666 ? 45.360 -43.500 -109.939 1.00 29.81 666 ASP A N 1
ATOM 5470 C CA . ASP A 1 666 ? 44.838 -42.142 -110.123 1.00 29.81 666 ASP A CA 1
ATOM 5471 C C . ASP A 1 666 ? 44.391 -41.643 -108.741 1.00 29.81 666 ASP A C 1
ATOM 5473 O O . ASP A 1 666 ? 43.662 -42.341 -108.031 1.00 29.81 666 ASP A O 1
ATOM 5477 N N . ASP A 1 667 ? 44.874 -40.474 -108.327 1.00 32.00 667 ASP A N 1
ATOM 5478 C CA . ASP A 1 667 ? 44.580 -39.902 -107.012 1.00 32.00 667 ASP A CA 1
ATOM 5479 C C . ASP A 1 667 ? 43.361 -38.975 -107.095 1.00 32.00 667 ASP A C 1
ATOM 5481 O O . ASP A 1 667 ? 43.376 -38.005 -107.855 1.00 32.00 667 ASP A O 1
ATOM 5485 N N . ASN A 1 668 ? 42.346 -39.193 -106.250 1.00 32.72 668 ASN A N 1
ATOM 5486 C CA . ASN A 1 668 ? 41.679 -38.081 -105.565 1.00 32.72 668 ASN A CA 1
ATOM 5487 C C . ASN A 1 668 ? 40.839 -38.507 -104.353 1.00 32.72 668 ASN A C 1
ATOM 5489 O O . ASN A 1 668 ? 40.259 -39.589 -104.303 1.00 32.72 668 ASN A O 1
ATOM 5493 N N . SER A 1 669 ? 40.777 -37.588 -103.390 1.00 35.00 669 SER A N 1
ATOM 5494 C CA . SER A 1 669 ? 39.895 -37.629 -102.222 1.00 35.00 669 SER A CA 1
ATOM 5495 C C . SER A 1 669 ? 38.426 -37.762 -102.626 1.00 35.00 669 SER A C 1
ATOM 5497 O O . SER A 1 669 ? 37.957 -36.978 -103.446 1.00 35.00 669 SER A O 1
ATOM 5499 N N . ASP A 1 670 ? 37.706 -38.711 -102.019 1.00 36.25 670 ASP A N 1
ATOM 5500 C CA . ASP A 1 670 ? 36.543 -38.433 -101.153 1.00 36.25 670 ASP A CA 1
ATOM 5501 C C . ASP A 1 670 ? 35.851 -39.741 -100.714 1.00 36.25 670 ASP A C 1
ATOM 5503 O O . ASP A 1 670 ? 35.545 -40.581 -101.554 1.00 36.25 670 ASP A O 1
ATOM 5507 N N . ILE A 1 671 ? 35.604 -39.896 -99.399 1.00 32.78 671 ILE A N 1
ATOM 5508 C CA . ILE A 1 671 ? 34.530 -40.667 -98.709 1.00 32.78 671 ILE A CA 1
ATOM 5509 C C . ILE A 1 671 ? 34.949 -40.931 -97.246 1.00 32.78 671 ILE A C 1
ATOM 5511 O O . ILE A 1 671 ? 35.799 -41.772 -96.966 1.00 32.78 671 ILE A O 1
ATOM 5515 N N . ALA A 1 672 ? 34.318 -40.215 -96.308 1.00 29.02 672 ALA A N 1
ATOM 5516 C CA . ALA A 1 672 ? 34.277 -40.470 -94.858 1.00 29.02 672 ALA A CA 1
ATOM 5517 C C . ALA A 1 672 ? 33.356 -39.406 -94.215 1.00 29.02 672 ALA A C 1
ATOM 5519 O O . ALA A 1 672 ? 33.624 -38.220 -94.364 1.00 29.02 672 ALA A O 1
ATOM 5520 N N . TYR A 1 673 ? 32.259 -39.696 -93.513 1.00 34.03 673 TYR A N 1
ATOM 5521 C CA . TYR A 1 673 ? 31.614 -40.966 -93.156 1.00 34.03 673 TYR A CA 1
ATOM 5522 C C . TYR A 1 673 ? 30.082 -40.793 -93.222 1.00 34.03 673 TYR A C 1
ATOM 5524 O O . TYR A 1 673 ? 29.570 -39.686 -93.057 1.00 34.03 673 TYR A O 1
ATOM 5532 N N . ALA A 1 674 ? 29.341 -41.887 -93.410 1.00 34.03 674 ALA A N 1
ATOM 5533 C CA . ALA A 1 674 ? 27.890 -41.905 -93.201 1.00 34.03 674 ALA A CA 1
ATOM 5534 C C . ALA A 1 674 ? 27.532 -42.179 -91.720 1.00 34.03 674 ALA A C 1
ATOM 5536 O O . ALA A 1 674 ? 28.400 -42.515 -90.919 1.00 34.03 674 ALA A O 1
ATOM 5537 N N . VAL A 1 675 ? 26.231 -42.126 -91.400 1.00 34.00 675 VAL A N 1
ATOM 5538 C CA . VAL A 1 675 ? 25.612 -42.421 -90.084 1.00 34.00 675 VAL A CA 1
ATOM 5539 C C . VAL A 1 675 ? 25.722 -41.297 -89.036 1.00 34.00 675 VAL A C 1
ATOM 5541 O O . VAL A 1 675 ? 26.477 -41.365 -88.071 1.00 34.00 675 VAL A O 1
ATOM 5544 N N . ALA A 1 676 ? 24.832 -40.308 -89.164 1.00 28.30 676 ALA A N 1
ATOM 5545 C CA . ALA A 1 676 ? 24.355 -39.477 -88.055 1.00 28.30 676 ALA A CA 1
ATOM 5546 C C . ALA A 1 676 ? 22.841 -39.220 -88.214 1.00 28.30 676 ALA A C 1
ATOM 5548 O O . ALA A 1 676 ? 22.336 -39.152 -89.335 1.00 28.30 676 ALA A O 1
ATOM 5549 N N . ALA A 1 677 ? 22.112 -39.117 -87.097 1.00 32.47 677 ALA A N 1
ATOM 5550 C CA . ALA A 1 677 ? 20.659 -38.905 -87.072 1.00 32.47 677 ALA A CA 1
ATOM 5551 C C . ALA A 1 677 ? 20.282 -37.566 -87.755 1.00 32.47 677 ALA A C 1
ATOM 5553 O O . ALA A 1 677 ? 20.994 -36.579 -87.604 1.00 32.47 677 ALA A O 1
ATOM 5554 N N . ASN A 1 678 ? 19.242 -37.445 -88.586 1.00 33.53 678 ASN A N 1
ATOM 5555 C CA . ASN A 1 678 ? 17.842 -37.860 -88.424 1.00 33.53 678 ASN A CA 1
ATOM 5556 C C . ASN A 1 678 ? 17.142 -37.217 -87.210 1.00 33.53 678 ASN A C 1
ATOM 5558 O O . ASN A 1 678 ? 17.056 -37.840 -86.161 1.00 33.53 678 ASN A O 1
ATOM 5562 N N . ILE A 1 679 ? 16.620 -35.996 -87.380 1.00 31.69 679 ILE A N 1
ATOM 5563 C CA . ILE A 1 679 ? 15.376 -35.495 -86.759 1.00 31.69 679 ILE A CA 1
ATOM 5564 C C . ILE A 1 679 ? 14.935 -34.229 -87.515 1.00 31.69 679 ILE A C 1
ATOM 5566 O O . ILE A 1 679 ? 15.620 -33.209 -87.539 1.00 31.69 679 ILE A O 1
ATOM 5570 N N . GLN A 1 680 ? 13.756 -34.293 -88.126 1.00 31.45 680 GLN A N 1
ATOM 5571 C CA . GLN A 1 680 ? 12.924 -33.147 -88.493 1.00 31.45 680 GLN A CA 1
ATOM 5572 C C . GLN A 1 680 ? 11.462 -33.581 -88.392 1.00 31.45 680 GLN A C 1
ATOM 5574 O O . GLN A 1 680 ? 11.159 -34.756 -88.570 1.00 31.45 680 GLN A O 1
ATOM 5579 N N . SER A 1 681 ? 10.564 -32.605 -88.218 1.00 31.38 681 SER A N 1
ATOM 5580 C CA . SER A 1 681 ? 9.114 -32.794 -88.042 1.00 31.38 681 SER A CA 1
ATOM 5581 C C . SER A 1 681 ? 8.701 -33.405 -86.694 1.00 31.38 681 SER A C 1
ATOM 5583 O O . SER A 1 681 ? 9.407 -34.237 -86.147 1.00 31.38 681 SER A O 1
ATOM 5585 N N . LYS A 1 682 ? 7.529 -33.103 -86.121 1.00 36.19 682 LYS A N 1
ATOM 5586 C CA . LYS A 1 682 ? 6.638 -31.911 -86.106 1.00 36.19 682 LYS A CA 1
ATOM 5587 C C . LYS A 1 682 ? 5.402 -32.324 -85.279 1.00 36.19 682 LYS A C 1
ATOM 5589 O O . LYS A 1 682 ? 5.061 -33.496 -85.251 1.00 36.19 682 LYS A O 1
ATOM 5594 N N . LYS A 1 683 ? 4.635 -31.336 -84.807 1.00 32.84 683 LYS A N 1
ATOM 5595 C CA . LYS A 1 683 ? 3.161 -31.399 -84.683 1.00 32.84 683 LYS A CA 1
ATOM 5596 C C . LYS A 1 683 ? 2.488 -32.380 -83.675 1.00 32.84 683 LYS A C 1
ATOM 5598 O O . LYS A 1 683 ? 2.175 -33.508 -84.014 1.00 32.84 683 LYS A O 1
ATOM 5603 N N . ILE A 1 684 ? 1.933 -31.745 -82.630 1.00 32.72 684 ILE A N 1
ATOM 5604 C CA . ILE A 1 684 ? 0.476 -31.493 -82.442 1.00 32.72 684 ILE A CA 1
ATOM 5605 C C . ILE A 1 684 ? -0.407 -32.473 -81.624 1.00 32.72 684 ILE A C 1
ATOM 5607 O O . ILE A 1 684 ? -0.424 -33.674 -81.847 1.00 32.72 684 ILE A O 1
ATOM 5611 N N . ASN A 1 685 ? -1.276 -31.835 -80.819 1.00 28.94 685 ASN A N 1
ATOM 5612 C CA . ASN A 1 685 ? -2.596 -32.245 -80.304 1.00 28.94 685 ASN A CA 1
ATOM 5613 C C . ASN A 1 685 ? -2.770 -33.282 -79.172 1.00 28.94 685 ASN A C 1
ATOM 5615 O O . ASN A 1 685 ? -2.151 -34.333 -79.147 1.00 28.94 685 ASN A O 1
ATOM 5619 N N . SER A 1 686 ? -3.858 -33.014 -78.422 1.00 29.19 686 SER A N 1
ATOM 5620 C CA . SER A 1 686 ? -4.869 -33.979 -77.938 1.00 29.19 686 SER A CA 1
ATOM 5621 C C . SER A 1 686 ? -4.587 -34.763 -76.652 1.00 29.19 686 SER A C 1
ATOM 5623 O O . SER A 1 686 ? -3.507 -35.310 -76.503 1.00 29.19 686 SER A O 1
ATOM 5625 N N . LEU A 1 687 ? -5.545 -34.971 -75.731 1.00 30.31 687 LEU A N 1
ATOM 5626 C CA . LEU A 1 687 ? -6.814 -34.301 -75.321 1.00 30.31 687 LEU A CA 1
ATOM 5627 C C . LEU A 1 687 ? -7.365 -35.156 -74.154 1.00 30.31 687 LEU A C 1
ATOM 5629 O O . LEU A 1 687 ? -7.392 -36.367 -74.336 1.00 30.31 687 LEU A O 1
ATOM 5633 N N . ARG A 1 688 ? -7.970 -34.540 -73.115 1.00 31.48 688 ARG A N 1
ATOM 5634 C CA . ARG A 1 688 ? -9.058 -35.137 -72.280 1.00 31.48 688 ARG A CA 1
ATOM 5635 C C . ARG A 1 688 ? -8.704 -36.454 -71.519 1.00 31.48 688 ARG A C 1
ATOM 5637 O O . ARG A 1 688 ? -7.615 -36.977 -71.687 1.00 31.48 688 ARG A O 1
ATOM 5644 N N . GLU A 1 689 ? -9.522 -37.069 -70.655 1.00 31.58 689 GLU A N 1
ATOM 5645 C CA . GLU A 1 689 ? -10.575 -36.689 -69.669 1.00 31.58 689 GLU A CA 1
ATOM 5646 C C . GLU A 1 689 ? -11.080 -38.018 -69.038 1.00 31.58 689 GLU A C 1
ATOM 5648 O O . GLU A 1 689 ? -10.878 -39.061 -69.657 1.00 31.58 689 GLU A O 1
ATOM 5653 N N . THR A 1 690 ? -11.775 -38.000 -67.887 1.00 29.30 690 THR A N 1
ATOM 5654 C CA . THR A 1 690 ? -12.447 -39.172 -67.239 1.00 29.30 690 THR A CA 1
ATOM 5655 C C . THR A 1 690 ? -11.532 -40.300 -66.686 1.00 29.30 690 THR A C 1
ATOM 5657 O O . THR A 1 690 ? -10.401 -40.447 -67.136 1.00 29.30 690 THR A O 1
ATOM 5660 N N . ASP A 1 691 ? -11.930 -41.177 -65.745 1.00 29.58 691 ASP A N 1
ATOM 5661 C CA . ASP A 1 691 ? -12.781 -41.029 -64.539 1.00 29.58 691 ASP A CA 1
ATOM 5662 C C . ASP A 1 691 ? -12.672 -42.262 -63.598 1.00 29.58 691 ASP A C 1
ATOM 5664 O O . ASP A 1 691 ? -12.412 -43.367 -64.059 1.00 29.58 691 ASP A O 1
ATOM 5668 N N . LEU A 1 692 ? -13.016 -42.054 -62.313 1.00 28.39 692 LEU A N 1
ATOM 5669 C CA . LEU A 1 692 ? -13.686 -42.982 -61.364 1.00 28.39 692 LEU A CA 1
ATOM 5670 C C . LEU A 1 692 ? -13.083 -44.352 -60.924 1.00 28.39 692 LEU A C 1
ATOM 5672 O O . LEU A 1 692 ? -12.606 -45.155 -61.712 1.00 28.39 692 LEU A O 1
ATOM 5676 N N . CYS A 1 693 ? -13.392 -44.683 -59.651 1.00 27.31 693 CYS A N 1
ATOM 5677 C CA . CYS A 1 693 ? -13.516 -46.034 -59.043 1.00 27.31 693 CYS A CA 1
ATOM 5678 C C . CYS A 1 693 ? -12.229 -46.870 -58.773 1.00 27.31 693 CYS A C 1
ATOM 5680 O O . CYS A 1 693 ? -11.267 -46.795 -59.519 1.00 27.31 693 CYS A O 1
ATOM 5682 N N . HIS A 1 694 ? -12.145 -47.710 -57.722 1.00 27.69 694 HIS A N 1
ATOM 5683 C CA . HIS A 1 694 ? -12.997 -47.875 -56.522 1.00 27.69 694 HIS A CA 1
ATOM 5684 C C . HIS A 1 694 ? -12.203 -48.446 -55.315 1.00 27.69 694 HIS A C 1
ATOM 5686 O O . HIS A 1 694 ? -11.044 -48.822 -55.441 1.00 27.69 694 HIS A O 1
ATOM 5692 N N . ILE A 1 695 ? -12.888 -48.486 -54.168 1.00 33.09 695 ILE A N 1
ATOM 5693 C CA . ILE A 1 695 ? -12.594 -49.117 -52.862 1.00 33.09 695 ILE A CA 1
ATOM 5694 C C . ILE A 1 695 ? -11.712 -50.387 -52.904 1.00 33.09 695 ILE A C 1
ATOM 5696 O O . ILE A 1 695 ? -12.046 -51.306 -53.643 1.00 33.09 695 ILE A O 1
ATOM 5700 N N . ASP A 1 696 ? -10.717 -50.494 -52.000 1.00 27.83 696 ASP A N 1
ATOM 5701 C CA . ASP A 1 696 ? -10.671 -51.621 -51.041 1.00 27.83 696 ASP A CA 1
ATOM 5702 C C . ASP A 1 696 ? -9.782 -51.410 -49.795 1.00 27.83 696 ASP A C 1
ATOM 5704 O O . ASP A 1 696 ? -8.842 -50.615 -49.783 1.00 27.83 696 ASP A O 1
ATOM 5708 N N . SER A 1 697 ? -10.134 -52.128 -48.725 1.00 30.97 697 SER A N 1
ATOM 5709 C CA . SER A 1 697 ? -9.446 -52.253 -47.426 1.00 30.97 697 SER A CA 1
ATOM 5710 C C . SER A 1 697 ? -9.864 -53.618 -46.852 1.00 30.97 697 SER A C 1
ATOM 5712 O O . SER A 1 697 ? -11.040 -53.955 -47.022 1.00 30.97 697 SER A O 1
ATOM 5714 N N . PRO A 1 698 ? -8.995 -54.423 -46.192 1.00 47.94 698 PRO A N 1
ATOM 5715 C CA . PRO A 1 698 ? -8.821 -54.204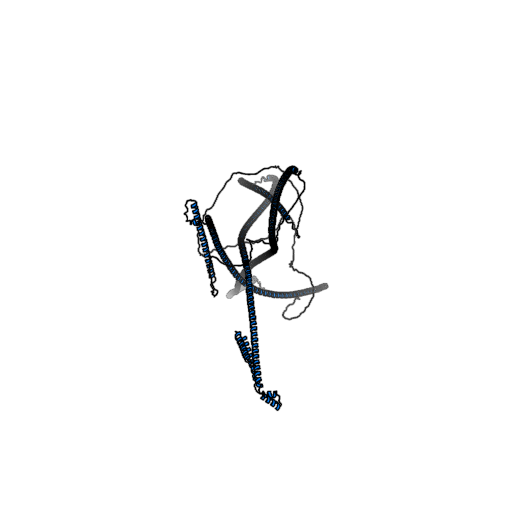 -44.746 1.00 47.94 698 PRO A CA 1
ATOM 5716 C C . PRO A 1 698 ? -7.508 -54.716 -44.080 1.00 47.94 698 PRO A C 1
ATOM 5718 O O . PRO A 1 698 ? -6.723 -55.470 -44.641 1.00 47.94 698 PRO A O 1
ATOM 5721 N N . GLU A 1 699 ? -7.371 -54.338 -42.802 1.00 28.77 699 GLU A N 1
ATOM 5722 C CA . GLU A 1 699 ? -6.898 -55.139 -41.647 1.00 28.77 699 GLU A CA 1
ATOM 5723 C C . GLU A 1 699 ? -5.467 -55.737 -41.506 1.00 28.77 699 GLU A C 1
ATOM 5725 O O . GLU A 1 699 ? -5.080 -56.716 -42.130 1.00 28.77 699 GLU A O 1
ATOM 5730 N N . SER A 1 700 ? -4.832 -55.294 -40.404 1.00 28.73 700 SER A N 1
ATOM 5731 C CA . SER A 1 700 ? -4.297 -56.126 -39.297 1.00 28.73 700 SER A CA 1
ATOM 5732 C C . SER A 1 700 ? -2.905 -56.787 -39.372 1.00 28.73 700 SER A C 1
ATOM 5734 O O . SER A 1 700 ? -2.687 -57.798 -40.031 1.00 28.73 700 SER A O 1
ATOM 5736 N N . SER A 1 701 ? -2.009 -56.338 -38.479 1.00 29.91 701 SER A N 1
ATOM 5737 C CA . SER A 1 701 ? -1.432 -57.198 -37.418 1.00 29.91 701 SER A CA 1
ATOM 5738 C C . SER A 1 701 ? -0.838 -56.347 -36.270 1.00 29.91 701 SER A C 1
ATOM 5740 O O . SER A 1 701 ? -0.599 -55.154 -36.453 1.00 29.91 701 SER A O 1
ATOM 5742 N N . THR A 1 702 ? -0.642 -56.929 -35.073 1.00 32.53 702 THR A N 1
ATOM 5743 C CA . THR A 1 702 ? -0.395 -56.174 -33.817 1.00 32.53 702 THR A CA 1
ATOM 5744 C C . THR A 1 702 ? 0.645 -56.824 -32.890 1.00 32.53 702 THR A C 1
ATOM 5746 O O . THR A 1 702 ? 0.383 -57.906 -32.371 1.00 32.53 702 THR A O 1
ATOM 5749 N N . VAL A 1 703 ? 1.746 -56.117 -32.583 1.00 31.52 703 VAL A N 1
ATOM 5750 C CA . VAL A 1 703 ? 2.739 -56.345 -31.492 1.00 31.52 703 VAL A CA 1
ATOM 5751 C C . VAL A 1 703 ? 3.404 -54.962 -31.231 1.00 31.52 703 VAL A C 1
ATOM 5753 O O . VAL A 1 703 ? 3.812 -54.351 -32.211 1.00 31.52 703 VAL A O 1
ATOM 5756 N N . LYS A 1 704 ? 3.393 -54.265 -30.070 1.00 34.59 704 LYS A N 1
ATOM 5757 C CA . LYS A 1 704 ? 3.689 -54.547 -28.632 1.00 34.59 704 LYS A CA 1
ATOM 5758 C C . LYS A 1 704 ? 5.192 -54.718 -28.324 1.00 34.59 704 LYS A C 1
ATOM 5760 O O . LYS A 1 704 ? 5.831 -55.536 -28.960 1.00 34.59 704 LYS A O 1
ATOM 5765 N N . ASP A 1 705 ? 5.841 -54.057 -27.359 1.00 34.84 705 ASP A N 1
ATOM 5766 C CA . ASP A 1 705 ? 5.513 -53.015 -26.354 1.00 34.84 705 ASP A CA 1
ATOM 5767 C C . ASP A 1 705 ? 6.851 -52.263 -25.993 1.00 34.84 705 ASP A C 1
ATOM 5769 O O . ASP A 1 705 ? 7.880 -52.568 -26.591 1.00 34.84 705 ASP A O 1
ATOM 5773 N N . ILE A 1 706 ? 6.861 -51.402 -24.948 1.00 32.72 706 ILE A N 1
ATOM 5774 C CA . ILE A 1 706 ? 8.023 -50.976 -24.094 1.00 32.72 706 ILE A CA 1
ATOM 5775 C C . ILE A 1 706 ? 8.686 -49.575 -24.331 1.00 32.72 706 ILE A C 1
ATOM 5777 O O . ILE A 1 706 ? 9.722 -49.462 -24.972 1.00 32.72 706 ILE A O 1
ATOM 5781 N N . ILE A 1 707 ? 8.104 -48.559 -23.654 1.00 33.31 707 ILE A N 1
ATOM 5782 C CA . ILE A 1 707 ? 8.690 -47.660 -22.603 1.00 33.31 707 ILE A CA 1
ATOM 5783 C C . ILE A 1 707 ? 9.615 -46.435 -22.923 1.00 33.31 707 ILE A C 1
ATOM 5785 O O . ILE A 1 707 ? 10.627 -46.552 -23.598 1.00 33.31 707 ILE A O 1
ATOM 5789 N N . GLU A 1 708 ? 9.241 -45.305 -22.276 1.00 33.78 708 GLU A N 1
ATOM 5790 C CA . GLU A 1 708 ? 9.962 -44.076 -21.814 1.00 33.78 708 GLU A CA 1
ATOM 5791 C C . GLU A 1 708 ? 10.729 -43.130 -22.781 1.00 33.78 708 GLU A C 1
ATOM 5793 O O . GLU A 1 708 ? 11.856 -43.391 -23.182 1.00 33.78 708 GLU A O 1
ATOM 5798 N N . ASP A 1 709 ? 10.096 -41.969 -23.035 1.00 33.72 709 ASP A N 1
ATOM 5799 C CA . ASP A 1 709 ? 10.456 -40.601 -22.575 1.00 33.72 709 ASP A CA 1
ATOM 5800 C C . ASP A 1 709 ? 11.802 -39.891 -22.922 1.00 33.72 709 ASP A C 1
ATOM 5802 O O . ASP A 1 709 ? 12.805 -40.474 -23.311 1.00 33.72 709 ASP A O 1
ATOM 5806 N N . ASP A 1 710 ? 11.757 -38.556 -22.759 1.00 28.69 710 ASP A N 1
ATOM 5807 C CA . ASP A 1 710 ? 12.813 -37.523 -22.830 1.00 28.69 710 ASP A CA 1
ATOM 5808 C C . ASP A 1 710 ? 13.621 -37.327 -24.138 1.00 28.69 710 ASP A C 1
ATOM 5810 O O . ASP A 1 710 ? 14.713 -37.853 -24.350 1.00 28.69 710 ASP A O 1
ATOM 5814 N N . TRP A 1 711 ? 13.143 -36.379 -24.960 1.00 34.31 711 TRP A N 1
ATOM 5815 C CA . TRP A 1 711 ? 13.930 -35.710 -26.006 1.00 34.31 711 TRP A CA 1
ATOM 5816 C C . TRP A 1 711 ? 14.616 -34.439 -25.465 1.00 34.31 711 TRP A C 1
ATOM 5818 O O . TRP A 1 711 ? 14.026 -33.358 -25.486 1.00 34.31 711 TRP A O 1
ATOM 5828 N N . GLU A 1 712 ? 15.882 -34.536 -25.043 1.00 32.12 712 GLU A N 1
ATOM 5829 C CA . GLU A 1 712 ? 16.773 -33.362 -24.986 1.00 32.12 712 GLU A CA 1
ATOM 5830 C C . GLU A 1 712 ? 17.397 -33.093 -26.367 1.00 32.12 712 GLU A C 1
ATOM 5832 O O . GLU A 1 712 ? 17.932 -33.994 -27.017 1.00 32.12 712 GLU A O 1
ATOM 5837 N N . GLU A 1 713 ? 17.387 -31.833 -26.808 1.00 31.50 713 GLU A N 1
ATOM 5838 C CA . GLU A 1 713 ? 18.078 -31.419 -28.031 1.00 31.50 713 GLU A CA 1
ATOM 5839 C C . GLU A 1 713 ? 19.603 -31.554 -27.881 1.00 31.50 713 GLU A C 1
ATOM 5841 O O . GLU A 1 713 ? 20.220 -30.941 -27.005 1.00 31.50 713 GLU A O 1
ATOM 5846 N N . ARG A 1 714 ? 20.247 -32.267 -28.813 1.00 26.72 714 ARG A N 1
ATOM 5847 C CA . ARG A 1 714 ? 21.690 -32.139 -29.051 1.00 26.72 714 ARG A CA 1
ATOM 5848 C C . ARG A 1 714 ? 21.986 -31.758 -30.491 1.00 26.72 714 ARG A C 1
ATOM 5850 O O . ARG A 1 714 ? 21.583 -32.429 -31.434 1.00 26.72 714 ARG A O 1
ATOM 5857 N N . LEU A 1 715 ? 22.751 -30.678 -30.616 1.00 31.28 715 LEU A N 1
ATOM 5858 C CA . LEU A 1 715 ? 23.370 -30.223 -31.854 1.00 31.28 715 LEU A CA 1
ATOM 5859 C C . LEU A 1 715 ? 24.287 -31.321 -32.407 1.00 31.28 715 LEU A C 1
ATOM 5861 O O . LEU A 1 715 ? 25.166 -31.797 -31.686 1.00 31.28 715 LEU A O 1
ATOM 5865 N N . SER A 1 716 ? 24.132 -31.665 -33.686 1.00 29.56 716 SER A N 1
ATOM 5866 C CA . SER A 1 716 ? 25.199 -32.349 -34.418 1.00 29.56 716 SER A CA 1
ATOM 5867 C C . SER A 1 716 ? 26.255 -31.320 -34.815 1.00 29.56 716 SER A C 1
ATOM 5869 O O . SER A 1 716 ? 25.917 -30.269 -35.361 1.00 29.56 716 SER A O 1
ATOM 5871 N N . SER A 1 717 ? 27.522 -31.623 -34.541 1.00 30.20 717 SER A N 1
ATOM 5872 C CA . SER A 1 717 ? 28.636 -30.993 -35.249 1.00 30.20 717 SER A CA 1
ATOM 5873 C C . SER A 1 717 ? 28.894 -31.797 -36.518 1.00 30.20 717 SER A C 1
ATOM 5875 O O . SER A 1 717 ? 28.673 -33.007 -36.514 1.00 30.20 717 SER A O 1
ATOM 5877 N N . ASP A 1 718 ? 29.402 -31.137 -37.551 1.00 34.44 718 ASP A N 1
ATOM 5878 C CA . ASP A 1 718 ? 30.212 -31.787 -38.581 1.00 34.44 718 ASP A CA 1
ATOM 5879 C C . ASP A 1 718 ? 31.669 -31.317 -38.430 1.00 34.44 718 ASP A C 1
ATOM 5881 O O . ASP A 1 718 ? 31.965 -30.425 -37.625 1.00 34.44 718 ASP A O 1
ATOM 5885 N N . GLU A 1 719 ? 32.570 -32.004 -39.124 1.00 34.19 719 GLU A N 1
ATOM 5886 C CA . GLU A 1 719 ? 33.980 -32.184 -38.746 1.00 34.19 719 GLU A CA 1
ATOM 5887 C C . GLU A 1 719 ? 34.998 -31.501 -39.683 1.00 34.19 719 GLU A C 1
ATOM 5889 O O . GLU A 1 719 ? 34.633 -30.924 -40.709 1.00 34.19 719 GLU A O 1
ATOM 5894 N N . SER A 1 720 ? 36.286 -31.699 -39.364 1.00 35.66 720 SER A N 1
ATOM 5895 C CA . SER A 1 720 ? 37.471 -31.634 -40.251 1.00 35.66 720 SER A CA 1
ATOM 5896 C C . SER A 1 720 ? 38.103 -30.260 -40.584 1.00 35.66 720 SER A C 1
ATOM 5898 O O . SER A 1 720 ? 37.405 -29.283 -40.838 1.00 35.66 720 SER A O 1
ATOM 5900 N N . ASP A 1 721 ? 39.438 -30.125 -40.689 1.00 32.50 721 ASP A N 1
ATOM 5901 C CA . ASP A 1 721 ? 40.550 -30.834 -40.006 1.00 32.50 721 ASP A CA 1
ATOM 5902 C C . ASP A 1 721 ? 41.887 -30.061 -40.203 1.00 32.50 721 ASP A C 1
ATOM 5904 O O . ASP A 1 721 ? 41.967 -29.222 -41.101 1.00 32.50 721 ASP A O 1
ATOM 5908 N N . LEU A 1 722 ? 42.935 -30.427 -39.442 1.00 33.84 722 LEU A N 1
ATOM 5909 C CA . LEU A 1 722 ? 44.369 -30.079 -39.614 1.00 33.84 722 LEU A CA 1
ATOM 5910 C C . LEU A 1 722 ? 44.758 -28.578 -39.458 1.00 33.84 722 LEU A C 1
ATOM 5912 O O . LEU A 1 722 ? 43.936 -27.676 -39.586 1.00 33.84 722 LEU A O 1
ATOM 5916 N N . ASP A 1 723 ? 45.993 -28.189 -39.105 1.00 31.77 723 ASP A N 1
ATOM 5917 C CA . ASP A 1 723 ? 47.270 -28.916 -38.937 1.00 31.77 723 ASP A CA 1
ATOM 5918 C C . ASP A 1 723 ? 47.864 -28.800 -37.510 1.00 31.77 723 ASP A C 1
ATOM 5920 O O . ASP A 1 723 ? 47.564 -27.880 -36.746 1.00 31.77 723 ASP A O 1
ATOM 5924 N N . THR A 1 724 ? 48.786 -29.711 -37.175 1.00 31.81 724 THR A N 1
ATOM 5925 C CA . THR A 1 724 ? 49.591 -29.722 -35.933 1.00 31.81 724 THR A CA 1
ATOM 5926 C C . THR A 1 724 ? 51.030 -29.249 -36.143 1.00 31.81 724 THR A C 1
ATOM 5928 O O . THR A 1 724 ? 51.630 -29.630 -37.142 1.00 31.81 724 THR A O 1
ATOM 5931 N N . ASP A 1 725 ? 51.646 -28.613 -35.133 1.00 31.23 725 ASP A N 1
ATOM 5932 C CA . ASP A 1 725 ? 53.060 -28.889 -34.798 1.00 31.23 725 ASP A CA 1
ATOM 5933 C C . ASP A 1 725 ? 53.456 -28.421 -33.373 1.00 31.23 725 ASP A C 1
ATOM 5935 O O . ASP A 1 725 ? 53.003 -27.374 -32.906 1.00 31.23 725 ASP A O 1
ATOM 5939 N N . ASP A 1 726 ? 54.314 -29.181 -32.676 1.00 30.06 726 ASP A N 1
ATOM 5940 C CA . ASP A 1 726 ? 54.842 -28.864 -31.328 1.00 30.06 726 ASP A CA 1
ATOM 5941 C C . ASP A 1 726 ? 56.199 -29.551 -31.067 1.00 30.06 726 ASP A C 1
ATOM 5943 O O . ASP A 1 726 ? 56.244 -30.775 -30.963 1.00 30.06 726 ASP A O 1
ATOM 5947 N N . PHE A 1 727 ? 57.302 -28.791 -30.894 1.00 27.86 727 PHE A N 1
ATOM 5948 C CA . PHE A 1 727 ? 58.517 -29.313 -30.229 1.00 27.86 727 PHE A CA 1
ATOM 5949 C C . PHE A 1 727 ? 59.507 -28.268 -29.634 1.00 27.86 727 PHE A C 1
ATOM 5951 O O . PHE A 1 727 ? 60.615 -28.042 -30.114 1.00 27.86 727 PHE A O 1
ATOM 5958 N N . ASN A 1 728 ? 59.134 -27.687 -28.490 1.00 29.00 728 ASN A N 1
ATOM 5959 C CA . ASN A 1 728 ? 59.947 -27.584 -27.253 1.00 29.00 728 ASN A CA 1
ATOM 5960 C C . ASN A 1 728 ? 61.517 -27.547 -27.291 1.00 29.00 728 ASN A C 1
ATOM 5962 O O . ASN A 1 728 ? 62.142 -28.584 -27.534 1.00 29.00 728 ASN A O 1
ATOM 5966 N N . LYS A 1 729 ? 62.141 -26.424 -26.838 1.00 31.52 729 LYS A N 1
ATOM 5967 C CA . LYS A 1 729 ? 63.323 -26.288 -25.902 1.00 31.52 729 LYS A CA 1
ATOM 5968 C C . LYS A 1 729 ? 63.954 -24.866 -25.946 1.00 31.52 729 LYS A C 1
ATOM 5970 O O . LYS A 1 729 ? 63.916 -24.244 -26.995 1.00 31.52 729 LYS A O 1
ATOM 5975 N N . THR A 1 730 ? 64.674 -24.297 -24.956 1.00 28.03 730 THR A N 1
ATOM 5976 C CA . THR A 1 730 ? 64.740 -24.414 -23.470 1.00 28.03 730 THR A CA 1
ATOM 5977 C C . THR A 1 730 ? 65.647 -23.288 -22.892 1.00 28.03 730 THR A C 1
ATOM 5979 O O . THR A 1 730 ? 66.645 -22.938 -23.514 1.00 28.03 730 THR A O 1
ATOM 5982 N N . CYS A 1 731 ? 65.394 -22.831 -21.646 1.00 25.86 731 CYS A N 1
ATOM 5983 C CA . CYS A 1 731 ? 66.250 -21.959 -20.789 1.00 25.86 731 CYS A CA 1
ATOM 5984 C C . CYS A 1 731 ? 66.328 -20.437 -21.123 1.00 25.86 731 CYS A C 1
ATOM 5986 O O . CYS A 1 731 ? 66.223 -20.045 -22.271 1.00 25.86 731 CYS A O 1
ATOM 5988 N N . SER A 1 732 ? 66.541 -19.512 -20.160 1.00 25.03 732 SER A N 1
ATOM 5989 C CA . SER A 1 732 ? 66.883 -19.678 -18.728 1.00 25.03 732 SER A CA 1
ATOM 5990 C C . SER A 1 732 ? 66.551 -18.458 -17.827 1.00 25.03 732 SER A C 1
ATOM 5992 O O . SER A 1 732 ? 66.932 -17.348 -18.178 1.00 25.03 732 SER A O 1
ATOM 5994 N N . ARG A 1 733 ? 66.067 -18.712 -16.585 1.00 30.03 733 ARG A N 1
ATOM 5995 C CA . ARG A 1 733 ? 66.180 -17.861 -15.351 1.00 30.03 733 ARG A CA 1
ATOM 5996 C C . ARG A 1 733 ? 65.383 -16.519 -15.345 1.00 30.03 733 ARG A C 1
ATOM 5998 O O . ARG A 1 733 ? 65.195 -15.914 -16.383 1.00 30.03 733 ARG A O 1
ATOM 6005 N N . LYS A 1 734 ? 64.901 -15.957 -14.216 1.00 28.20 734 LYS A N 1
ATOM 6006 C CA . LYS A 1 734 ? 64.980 -16.287 -12.765 1.00 28.20 734 LYS A CA 1
ATOM 6007 C C . LYS A 1 734 ? 63.855 -15.561 -11.973 1.00 28.20 734 LYS A C 1
ATOM 6009 O O . LYS A 1 734 ? 63.480 -14.473 -12.374 1.00 28.20 734 LYS A O 1
ATOM 6014 N N . CYS A 1 735 ? 63.469 -16.093 -10.800 1.00 25.59 735 CYS A N 1
ATOM 6015 C CA . CYS A 1 735 ? 62.700 -15.456 -9.692 1.00 25.59 735 CYS A CA 1
ATOM 6016 C C . CYS A 1 735 ? 61.289 -14.880 -10.020 1.00 25.59 735 CYS A C 1
ATOM 6018 O O . CYS A 1 735 ? 61.176 -13.944 -10.791 1.00 25.59 735 CYS A O 1
ATOM 6020 N N . ALA A 1 736 ? 60.139 -15.343 -9.505 1.00 26.86 736 ALA A N 1
ATOM 6021 C CA . ALA A 1 736 ? 59.699 -15.841 -8.184 1.00 26.86 736 ALA A CA 1
ATOM 6022 C C . ALA A 1 736 ? 59.220 -14.776 -7.161 1.00 26.86 736 ALA A C 1
ATOM 6024 O O . ALA A 1 736 ? 60.012 -14.236 -6.388 1.00 26.86 736 ALA A O 1
ATOM 6025 N N . ARG A 1 737 ? 57.889 -14.623 -7.038 1.00 27.48 737 ARG A N 1
ATOM 6026 C CA . ARG A 1 737 ? 57.162 -14.480 -5.756 1.00 27.48 737 ARG A CA 1
ATOM 6027 C C . ARG A 1 737 ? 55.709 -14.954 -5.930 1.00 27.48 737 ARG A C 1
ATOM 6029 O O . ARG A 1 737 ? 55.128 -14.778 -6.991 1.00 27.48 737 ARG A O 1
ATOM 6036 N N . VAL A 1 738 ? 55.140 -15.568 -4.892 1.00 28.22 738 VAL A N 1
ATOM 6037 C CA . VAL A 1 738 ? 53.803 -16.196 -4.888 1.00 28.22 738 VAL A CA 1
ATOM 6038 C C . VAL A 1 738 ? 52.947 -15.555 -3.792 1.00 28.22 738 VAL A C 1
ATOM 6040 O O . VAL A 1 738 ? 53.496 -15.339 -2.710 1.00 28.22 738 VAL A O 1
ATOM 6043 N N . LYS A 1 739 ? 51.640 -15.325 -4.038 1.00 28.53 739 LYS A N 1
ATOM 6044 C CA . LYS A 1 739 ? 50.490 -15.734 -3.178 1.00 28.53 739 LYS A CA 1
ATOM 6045 C C . LYS A 1 739 ? 49.210 -14.891 -3.343 1.00 28.53 739 LYS A C 1
ATOM 6047 O O . LYS A 1 739 ? 49.257 -13.700 -3.078 1.00 28.53 739 LYS A O 1
ATOM 6052 N N . HIS A 1 740 ? 48.084 -15.603 -3.532 1.00 29.23 740 HIS A N 1
ATOM 6053 C CA . HIS A 1 740 ? 46.703 -15.268 -3.103 1.00 29.23 740 HIS A CA 1
ATOM 6054 C C . HIS A 1 740 ? 46.056 -13.971 -3.656 1.00 29.23 740 HIS A C 1
ATOM 6056 O O . HIS A 1 740 ? 46.740 -13.049 -4.065 1.00 29.23 740 HIS A O 1
ATOM 6062 N N . SER A 1 741 ? 44.730 -13.791 -3.637 1.00 28.19 741 SER A N 1
ATOM 6063 C CA . SER A 1 741 ? 43.574 -14.711 -3.727 1.00 28.19 741 SER A CA 1
ATOM 6064 C C . SER A 1 741 ? 42.314 -13.852 -3.973 1.00 28.19 741 SER A C 1
ATOM 6066 O O . SER A 1 741 ? 42.338 -12.662 -3.672 1.00 28.19 741 SER A O 1
ATOM 6068 N N . LEU A 1 742 ? 41.237 -14.470 -4.481 1.00 32.72 742 LEU A N 1
ATOM 6069 C CA . LEU A 1 742 ? 39.837 -13.989 -4.539 1.00 32.72 742 LEU A CA 1
ATOM 6070 C C . LEU A 1 742 ? 39.515 -12.923 -3.462 1.00 32.72 742 LEU A C 1
ATOM 6072 O O . LEU A 1 742 ? 39.840 -13.128 -2.294 1.00 32.72 742 LEU A O 1
ATOM 6076 N N . ASP A 1 743 ? 38.857 -11.796 -3.756 1.00 28.92 743 ASP A N 1
ATOM 6077 C CA . ASP A 1 743 ? 37.432 -11.729 -4.134 1.00 28.92 743 ASP A CA 1
ATOM 6078 C C . ASP A 1 743 ? 36.998 -10.255 -4.377 1.00 28.92 743 ASP A C 1
ATOM 6080 O O . ASP A 1 743 ? 37.475 -9.380 -3.645 1.00 28.92 743 ASP A O 1
ATOM 6084 N N . LYS A 1 744 ? 36.083 -9.976 -5.334 1.00 31.83 744 LYS A N 1
ATOM 6085 C CA . LYS A 1 744 ? 34.920 -9.055 -5.170 1.00 31.83 744 LYS A CA 1
ATOM 6086 C C . LYS A 1 744 ? 34.095 -8.773 -6.437 1.00 31.83 744 LYS A C 1
ATOM 6088 O O . LYS A 1 744 ? 34.590 -8.557 -7.536 1.00 31.83 744 LYS A O 1
ATOM 6093 N N . ARG A 1 745 ? 32.786 -8.702 -6.191 1.00 30.03 745 ARG A N 1
ATOM 6094 C CA . ARG A 1 745 ? 31.646 -8.543 -7.105 1.00 30.03 745 ARG A CA 1
ATOM 6095 C C . ARG A 1 745 ? 31.342 -7.070 -7.460 1.00 30.03 745 ARG A C 1
ATOM 6097 O O . ARG A 1 745 ? 31.357 -6.234 -6.569 1.00 30.03 745 ARG A O 1
ATOM 6104 N N . LEU A 1 746 ? 30.972 -6.831 -8.729 1.00 31.30 746 LEU A N 1
ATOM 6105 C CA . LEU A 1 746 ? 30.158 -5.731 -9.311 1.00 31.30 746 LEU A CA 1
ATOM 6106 C C . LEU A 1 746 ? 30.274 -4.290 -8.752 1.00 31.30 746 LEU A C 1
ATOM 6108 O O . LEU A 1 746 ? 29.817 -4.020 -7.652 1.00 31.30 746 LEU A O 1
ATOM 6112 N N . THR A 1 747 ? 30.643 -3.337 -9.622 1.00 27.89 747 THR A N 1
ATOM 6113 C CA . THR A 1 747 ? 29.799 -2.174 -10.022 1.00 27.89 747 THR A CA 1
ATOM 6114 C C . THR A 1 747 ? 30.500 -1.391 -11.139 1.00 27.89 747 THR A C 1
ATOM 6116 O O . THR A 1 747 ? 31.634 -0.969 -10.942 1.00 27.89 747 THR A O 1
ATOM 6119 N N . ASN A 1 748 ? 29.836 -1.137 -12.274 1.00 32.06 748 ASN A N 1
ATOM 6120 C CA . ASN A 1 748 ? 30.343 -0.235 -13.320 1.00 32.06 748 ASN A CA 1
ATOM 6121 C C . ASN A 1 748 ? 29.229 0.711 -13.793 1.00 32.06 748 ASN A C 1
ATOM 6123 O O . ASN A 1 748 ? 28.285 0.291 -14.458 1.00 32.06 748 ASN A O 1
ATOM 6127 N N . GLY A 1 749 ? 29.339 1.991 -13.428 1.00 29.47 749 GLY A N 1
ATOM 6128 C CA . GLY A 1 749 ? 28.436 3.053 -13.875 1.00 29.47 749 GLY A CA 1
ATOM 6129 C C . GLY A 1 749 ? 28.903 3.683 -15.190 1.00 29.47 749 GLY A C 1
ATOM 6130 O O . GLY A 1 749 ? 30.097 3.886 -15.403 1.00 29.47 749 GLY A O 1
ATOM 6131 N N . ILE A 1 750 ? 27.957 4.011 -16.070 1.00 35.00 750 ILE A N 1
ATOM 6132 C CA . ILE A 1 750 ? 28.233 4.613 -17.382 1.00 35.00 750 ILE A CA 1
ATOM 6133 C C . ILE A 1 750 ? 28.685 6.070 -17.226 1.00 35.00 750 ILE A C 1
ATOM 6135 O O . ILE A 1 750 ? 28.024 6.859 -16.556 1.00 35.00 750 ILE A O 1
ATOM 6139 N N . ASN A 1 751 ? 29.747 6.455 -17.939 1.00 29.61 751 ASN A N 1
ATOM 6140 C CA . ASN A 1 751 ? 29.988 7.848 -18.318 1.00 29.61 751 ASN A CA 1
ATOM 6141 C C . ASN A 1 751 ? 30.846 7.931 -19.593 1.00 29.61 751 ASN A C 1
ATOM 6143 O O . ASN A 1 751 ? 32.022 7.573 -19.578 1.00 29.61 751 ASN A O 1
ATOM 6147 N N . LYS A 1 752 ? 30.278 8.445 -20.693 1.00 34.56 752 LYS A N 1
ATOM 6148 C CA . LYS A 1 752 ? 31.041 8.959 -21.844 1.00 34.56 752 LYS A CA 1
ATOM 6149 C C . LYS A 1 752 ? 30.494 10.323 -22.280 1.00 34.56 752 LYS A C 1
ATOM 6151 O O . LYS A 1 752 ? 29.297 10.581 -22.238 1.00 34.56 752 LYS A O 1
ATOM 6156 N N . ARG A 1 753 ? 31.440 11.193 -22.636 1.00 31.05 753 ARG A N 1
ATOM 6157 C CA . ARG A 1 753 ? 31.360 12.649 -22.857 1.00 31.05 753 ARG A CA 1
ATOM 6158 C C . ARG A 1 753 ? 31.114 12.978 -24.338 1.00 31.05 753 ARG A C 1
ATOM 6160 O O . ARG A 1 753 ? 31.739 12.331 -25.163 1.00 31.05 753 ARG A O 1
ATOM 6167 N N . ILE A 1 754 ? 30.352 14.046 -24.624 1.00 29.39 754 ILE A N 1
ATOM 6168 C CA . ILE A 1 754 ? 30.438 15.037 -25.742 1.00 29.39 754 ILE A CA 1
ATOM 6169 C C . ILE A 1 754 ? 29.342 16.096 -25.438 1.00 29.39 754 ILE A C 1
ATOM 6171 O O . ILE A 1 754 ? 28.256 15.692 -25.045 1.00 29.39 754 ILE A O 1
ATOM 6175 N N . LYS A 1 755 ? 29.489 17.436 -25.443 1.00 31.36 755 LYS A N 1
ATOM 6176 C CA . LYS A 1 755 ? 30.519 18.436 -25.836 1.00 31.36 755 LYS A CA 1
ATOM 6177 C C . LYS A 1 755 ? 30.328 19.180 -27.185 1.00 31.36 755 LYS A C 1
ATOM 6179 O O . LYS A 1 755 ? 31.227 19.184 -28.016 1.00 31.36 755 LYS A O 1
ATOM 6184 N N . SER A 1 756 ? 29.224 19.924 -27.307 1.00 27.84 756 SER A N 1
ATOM 6185 C CA . SER A 1 756 ? 28.992 21.090 -28.203 1.00 27.84 756 SER A CA 1
ATOM 6186 C C . SER A 1 756 ? 27.744 21.855 -27.701 1.00 27.84 756 SER A C 1
ATOM 6188 O O . SER A 1 756 ? 26.983 21.278 -26.932 1.00 27.84 756 SER A O 1
ATOM 6190 N N . GLY A 1 757 ? 27.443 23.118 -28.030 1.00 27.14 757 GLY A N 1
ATOM 6191 C CA . GLY A 1 757 ? 28.123 24.153 -28.824 1.00 27.14 757 GLY A CA 1
ATOM 6192 C C . GLY A 1 757 ? 27.386 25.508 -28.661 1.00 27.14 757 GLY A C 1
ATOM 6193 O O . GLY A 1 757 ? 26.266 25.539 -28.162 1.00 27.14 757 GLY A O 1
ATOM 6194 N N . GLN A 1 758 ? 28.013 26.637 -29.012 1.00 30.73 758 GLN A N 1
ATOM 6195 C CA . GLN A 1 758 ? 27.505 27.999 -28.730 1.00 30.73 758 GLN A CA 1
ATOM 6196 C C . GLN A 1 758 ? 26.216 28.379 -29.490 1.00 30.73 758 GLN A C 1
ATOM 6198 O O . GLN A 1 758 ? 26.094 28.049 -30.667 1.00 30.73 758 GLN A O 1
ATOM 6203 N N . ARG A 1 759 ? 25.409 29.293 -28.917 1.00 27.27 759 ARG A N 1
ATOM 6204 C CA . ARG A 1 759 ? 25.007 30.556 -29.591 1.00 27.27 759 ARG A CA 1
ATOM 6205 C C . ARG A 1 759 ? 24.453 31.609 -28.615 1.00 27.27 759 ARG A C 1
ATOM 6207 O O . ARG A 1 759 ? 24.078 31.287 -27.494 1.00 27.27 759 ARG A O 1
ATOM 6214 N N . LYS A 1 760 ? 24.476 32.879 -29.041 1.00 32.03 760 LYS A N 1
ATOM 6215 C CA . LYS A 1 760 ? 23.938 34.053 -28.324 1.00 32.03 760 LYS A CA 1
ATOM 6216 C C . LYS A 1 760 ? 22.579 34.448 -28.913 1.00 32.03 760 LYS A C 1
ATOM 6218 O O . LYS A 1 760 ? 22.460 34.438 -30.134 1.00 32.03 760 LYS A O 1
ATOM 6223 N N . SER A 1 761 ? 21.686 34.995 -28.091 1.00 27.16 761 SER A N 1
ATOM 6224 C CA . SER A 1 761 ? 20.832 36.138 -28.463 1.00 27.16 761 SER A CA 1
ATOM 6225 C C . SER A 1 761 ? 20.254 36.809 -27.210 1.00 27.16 761 SER A C 1
ATOM 6227 O O . SER A 1 761 ? 20.158 36.188 -26.155 1.00 27.16 761 SER A O 1
ATOM 6229 N N . SER A 1 762 ? 19.943 38.099 -27.317 1.00 27.52 762 SER A N 1
ATOM 6230 C CA . SER A 1 762 ? 19.397 38.960 -26.258 1.00 27.52 762 SER A CA 1
ATOM 6231 C C . SER A 1 762 ? 17.887 39.199 -26.452 1.00 27.52 762 SER A C 1
ATOM 6233 O O . SER A 1 762 ? 17.293 38.581 -27.333 1.00 27.52 762 SER A O 1
ATOM 6235 N N . SER A 1 763 ? 17.315 40.148 -25.688 1.00 26.22 763 SER A N 1
ATOM 6236 C CA . SER A 1 763 ? 15.933 40.693 -25.729 1.00 26.22 763 SER A CA 1
ATOM 6237 C C . SER A 1 763 ? 14.909 40.031 -24.784 1.00 26.22 763 SER A C 1
ATOM 6239 O O . SER A 1 763 ? 15.002 38.836 -24.529 1.00 26.22 763 SER A O 1
ATOM 6241 N N . LYS A 1 764 ? 13.919 40.754 -24.227 1.00 25.11 764 LYS A N 1
ATOM 6242 C CA . LYS A 1 764 ? 13.819 42.199 -23.873 1.00 25.11 764 LYS A CA 1
ATOM 6243 C C . LYS A 1 764 ? 12.710 42.376 -22.806 1.00 25.11 764 LYS A C 1
ATOM 6245 O O . LYS A 1 764 ? 12.000 41.425 -22.497 1.00 25.11 764 LYS A O 1
ATOM 6250 N N . GLU A 1 765 ? 12.597 43.567 -22.218 1.00 26.52 765 GLU A N 1
ATOM 6251 C CA . GLU A 1 765 ? 11.601 43.932 -21.201 1.00 26.52 765 GLU A CA 1
ATOM 6252 C C . GLU A 1 765 ? 10.147 43.653 -21.630 1.00 26.52 765 GLU A C 1
ATOM 6254 O O . GLU A 1 765 ? 9.775 43.946 -22.769 1.00 26.52 765 GLU A O 1
ATOM 6259 N N . LYS A 1 766 ? 9.283 43.306 -20.664 1.00 26.88 766 LYS A N 1
ATOM 6260 C CA . LYS A 1 766 ? 8.275 44.274 -20.189 1.00 26.88 766 LYS A CA 1
ATOM 6261 C C . LYS A 1 766 ? 7.672 43.928 -18.823 1.00 26.88 766 LYS A C 1
ATOM 6263 O O . LYS A 1 766 ? 7.727 42.795 -18.359 1.00 26.88 766 LYS A O 1
ATOM 6268 N N . SER A 1 767 ? 7.157 44.975 -18.190 1.00 28.94 767 SER A N 1
ATOM 6269 C CA . SER A 1 767 ? 6.450 45.009 -16.911 1.00 28.94 767 SER A CA 1
ATOM 6270 C C . SER A 1 767 ? 4.967 44.670 -17.052 1.00 28.94 767 SER A C 1
ATOM 6272 O O . SER A 1 767 ? 4.395 44.941 -18.104 1.00 28.94 767 SER A O 1
ATOM 6274 N N . ASP A 1 768 ? 4.323 44.314 -15.940 1.00 28.53 768 ASP A N 1
ATOM 6275 C CA . ASP A 1 768 ? 3.137 45.068 -15.514 1.00 28.53 768 ASP A CA 1
ATOM 6276 C C . ASP A 1 768 ? 2.991 45.074 -13.984 1.00 28.53 768 ASP A C 1
ATOM 6278 O O . ASP A 1 768 ? 3.430 44.147 -13.302 1.00 28.53 768 ASP A O 1
ATOM 6282 N N . GLU A 1 769 ? 2.434 46.159 -13.439 1.00 27.81 769 GLU A N 1
ATOM 6283 C CA . GLU A 1 769 ? 2.454 46.462 -12.003 1.00 27.81 769 GLU A CA 1
ATOM 6284 C C . GLU A 1 769 ? 1.135 47.110 -11.532 1.00 27.81 769 GLU A C 1
ATOM 6286 O O . GLU A 1 769 ? 0.673 48.083 -12.133 1.00 27.81 769 GLU A O 1
ATOM 6291 N N . LYS A 1 770 ? 0.552 46.594 -10.435 1.00 28.53 770 LYS A N 1
ATOM 6292 C CA . LYS A 1 770 ? -0.331 47.276 -9.450 1.00 28.53 770 LYS A CA 1
ATOM 6293 C C . LYS A 1 770 ? -0.629 46.283 -8.309 1.00 28.53 770 LYS A C 1
ATOM 6295 O O . LYS A 1 770 ? -1.037 45.164 -8.581 1.00 28.53 770 LYS A O 1
ATOM 6300 N N . LYS A 1 771 ? -0.207 46.563 -7.067 1.00 28.45 771 LYS A N 1
ATOM 6301 C CA . LYS A 1 771 ? -0.889 47.372 -6.021 1.00 28.45 771 LYS A CA 1
ATOM 6302 C C . LYS A 1 771 ? -2.086 46.638 -5.372 1.00 28.45 771 LYS A C 1
ATOM 6304 O O . LYS A 1 771 ? -2.827 45.963 -6.066 1.00 28.45 771 LYS A O 1
ATOM 6309 N N . ASP A 1 772 ? -2.329 46.738 -4.058 1.00 29.11 772 ASP A N 1
ATOM 6310 C CA . ASP A 1 772 ? -1.983 47.852 -3.154 1.00 29.11 772 ASP A CA 1
ATOM 6311 C C . ASP A 1 772 ? -1.944 47.484 -1.641 1.00 29.11 772 ASP A C 1
ATOM 6313 O O . ASP A 1 772 ? -2.525 46.479 -1.241 1.00 29.11 772 ASP A O 1
ATOM 6317 N N . LYS A 1 773 ? -1.397 48.410 -0.826 1.00 30.52 773 LYS A N 1
ATOM 6318 C CA . LYS A 1 773 ? -1.630 48.668 0.631 1.00 30.52 773 LYS A CA 1
ATOM 6319 C C . LYS A 1 773 ? -0.919 47.859 1.750 1.00 30.52 773 LYS A C 1
ATOM 6321 O O . LYS A 1 773 ? -1.120 46.667 1.947 1.00 30.52 773 LYS A O 1
ATOM 6326 N N . SER A 1 774 ? -0.183 48.628 2.569 1.00 28.91 774 SER A N 1
ATOM 6327 C CA . SER A 1 774 ? 0.399 48.341 3.906 1.00 28.91 774 SER A CA 1
ATOM 6328 C C . SER A 1 774 ? -0.605 48.662 5.055 1.00 28.91 774 SER A C 1
ATOM 6330 O O . SER A 1 774 ? -1.730 49.039 4.716 1.00 28.91 774 SER A O 1
ATOM 6332 N N . PRO A 1 775 ? -0.299 48.532 6.381 1.00 41.91 775 PRO A N 1
ATOM 6333 C CA . PRO A 1 775 ? 0.807 49.166 7.159 1.00 41.91 775 PRO A CA 1
ATOM 6334 C C . PRO A 1 775 ? 1.587 48.171 8.073 1.00 41.91 775 PRO A C 1
ATOM 6336 O O . PRO A 1 775 ? 1.295 46.983 8.043 1.00 41.91 775 PRO A O 1
ATOM 6339 N N . GLY A 1 776 ? 2.588 48.520 8.906 1.00 26.16 776 GLY A N 1
ATOM 6340 C CA . GLY A 1 776 ? 3.298 49.785 9.220 1.00 26.16 776 GLY A CA 1
ATOM 6341 C C . GLY A 1 776 ? 3.626 49.920 10.736 1.00 26.16 776 GLY A C 1
ATOM 6342 O O . GLY A 1 776 ? 2.928 49.298 11.523 1.00 26.16 776 GLY A O 1
ATOM 6343 N N . ILE A 1 777 ? 4.611 50.767 11.131 1.00 28.75 777 ILE A N 1
ATOM 6344 C CA . ILE A 1 777 ? 5.101 51.061 12.529 1.00 28.75 777 ILE A CA 1
ATOM 6345 C C . ILE A 1 777 ? 6.077 49.973 13.079 1.00 28.75 777 ILE A C 1
ATOM 6347 O O . ILE A 1 777 ? 5.704 48.811 13.139 1.00 28.75 777 ILE A O 1
ATOM 6351 N N . ARG A 1 778 ? 7.406 50.209 13.221 1.00 29.59 778 ARG A N 1
ATOM 6352 C CA . ARG A 1 778 ? 8.228 50.956 14.242 1.00 29.59 778 ARG A CA 1
ATOM 6353 C C . ARG A 1 778 ? 8.375 50.202 15.597 1.00 29.59 778 ARG A C 1
ATOM 6355 O O . ARG A 1 778 ? 7.424 49.559 16.009 1.00 29.59 778 ARG A O 1
ATOM 6362 N N . ASP A 1 779 ? 9.500 50.233 16.336 1.00 28.81 779 ASP A N 1
ATOM 6363 C CA . ASP A 1 779 ? 10.765 50.990 16.173 1.00 28.81 779 ASP A CA 1
ATOM 6364 C C . ASP A 1 779 ? 12.009 50.343 16.861 1.00 28.81 779 ASP A C 1
ATOM 6366 O O . ASP A 1 779 ? 11.870 49.675 17.877 1.00 28.81 779 ASP A O 1
ATOM 6370 N N . GLN A 1 780 ? 13.199 50.639 16.307 1.00 30.81 780 GLN A N 1
ATOM 6371 C CA . GLN A 1 780 ? 14.558 50.842 16.893 1.00 30.81 780 GLN A CA 1
ATOM 6372 C C . GLN A 1 780 ? 15.259 49.918 17.941 1.00 30.81 780 GLN A C 1
ATOM 6374 O O . GLN A 1 780 ? 14.676 49.340 18.850 1.00 30.81 780 GLN A O 1
ATOM 6379 N N . SER A 1 781 ? 16.601 49.881 17.815 1.00 29.98 781 SER A N 1
ATOM 6380 C CA . SER A 1 781 ? 17.609 49.207 18.674 1.00 29.98 781 SER A CA 1
ATOM 6381 C C . SER A 1 781 ? 18.183 50.121 19.786 1.00 29.98 781 SER A C 1
ATOM 6383 O O . SER A 1 781 ? 17.886 51.315 19.800 1.00 29.98 781 SER A O 1
ATOM 6385 N N . PRO A 1 782 ? 19.040 49.607 20.700 1.00 41.03 782 PRO A N 1
ATOM 6386 C CA . PRO A 1 782 ? 20.516 49.668 20.526 1.00 41.03 782 PRO A CA 1
ATOM 6387 C C . PRO A 1 782 ? 21.211 48.304 20.807 1.00 41.03 782 PRO A C 1
ATOM 6389 O O . PRO A 1 782 ? 20.607 47.448 21.440 1.00 41.03 782 PRO A O 1
ATOM 6392 N N . ALA A 1 783 ? 22.409 47.919 20.333 1.00 28.09 783 ALA A N 1
ATOM 6393 C CA . ALA A 1 783 ? 23.668 48.564 19.890 1.00 28.09 783 ALA A CA 1
ATOM 6394 C C . ALA A 1 783 ? 24.819 48.496 20.935 1.00 28.09 783 ALA A C 1
ATOM 6396 O O . ALA A 1 783 ? 24.568 48.574 22.130 1.00 28.09 783 ALA A O 1
ATOM 6397 N N . LEU A 1 784 ? 26.073 48.389 20.442 1.00 29.50 784 LEU A N 1
ATOM 6398 C CA . LEU A 1 784 ? 27.348 48.081 21.151 1.00 29.50 784 LEU A CA 1
ATOM 6399 C C . LEU A 1 784 ? 27.479 46.604 21.618 1.00 29.50 784 LEU A C 1
ATOM 6401 O O . LEU A 1 784 ? 26.588 46.108 22.292 1.00 29.50 784 LEU A O 1
ATOM 6405 N N . ARG A 1 785 ? 28.481 45.764 21.282 1.00 30.45 785 ARG A N 1
ATOM 6406 C CA . ARG A 1 785 ? 29.817 45.826 20.615 1.00 30.45 785 ARG A CA 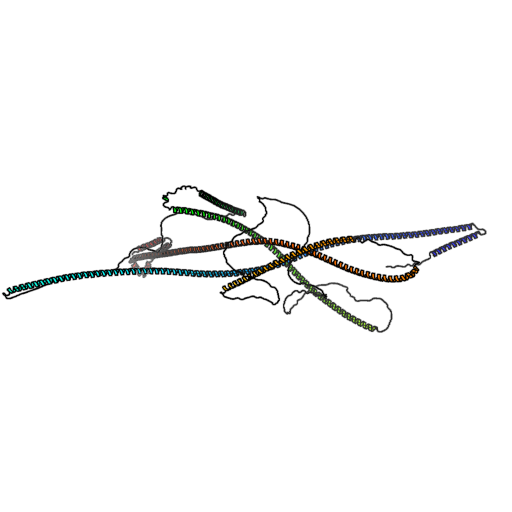1
ATOM 6407 C C . ARG A 1 785 ? 31.072 45.741 21.520 1.00 30.45 785 ARG A C 1
ATOM 6409 O O . ARG A 1 785 ? 31.839 46.690 21.585 1.00 30.45 785 ARG A O 1
ATOM 6416 N N . ASP A 1 786 ? 31.318 44.517 22.005 1.00 28.08 786 ASP A N 1
ATOM 6417 C CA . ASP A 1 786 ? 32.564 43.733 21.791 1.00 28.08 786 ASP A CA 1
ATOM 6418 C C . ASP A 1 786 ? 33.872 44.017 22.597 1.00 28.08 786 ASP A C 1
ATOM 6420 O O . ASP A 1 786 ? 34.169 45.142 22.974 1.00 28.08 786 ASP A O 1
ATOM 6424 N N . GLN A 1 787 ? 34.672 42.943 22.759 1.00 30.02 787 GLN A N 1
ATOM 6425 C CA . GLN A 1 787 ? 36.086 42.822 23.202 1.00 30.02 787 GLN A CA 1
ATOM 6426 C C . GLN A 1 787 ? 36.519 43.136 24.665 1.00 30.02 787 GLN A C 1
ATOM 6428 O O . GLN A 1 787 ? 36.631 44.285 25.060 1.00 30.02 787 GLN A O 1
ATOM 6433 N N . SER A 1 788 ? 36.885 42.053 25.391 1.00 31.80 788 SER A N 1
ATOM 6434 C CA . SER A 1 788 ? 38.213 41.709 26.001 1.00 31.80 788 SER A CA 1
ATOM 6435 C C . SER A 1 788 ? 39.051 42.747 26.809 1.00 31.80 788 SER A C 1
ATOM 6437 O O . SER A 1 788 ? 38.860 43.939 26.629 1.00 31.80 788 SER A O 1
ATOM 6439 N N . PRO A 1 789 ? 40.061 42.356 27.648 1.00 42.84 789 PRO A N 1
ATOM 6440 C CA . PRO A 1 789 ? 40.730 41.048 27.822 1.00 42.84 789 PRO A CA 1
ATOM 6441 C C . PRO A 1 789 ? 40.875 40.605 29.315 1.00 42.84 789 PRO A C 1
ATOM 6443 O O . PRO A 1 789 ? 40.107 41.026 30.169 1.00 42.84 789 PRO A O 1
ATOM 6446 N N . GLY A 1 790 ? 41.873 39.770 29.659 1.00 26.62 790 GLY A N 1
ATOM 6447 C CA . GLY A 1 790 ? 42.272 39.465 31.052 1.00 26.62 790 GLY A CA 1
ATOM 6448 C C . GLY A 1 790 ? 43.655 38.789 31.155 1.00 26.62 790 GLY A C 1
ATOM 6449 O O . GLY A 1 790 ? 44.228 38.476 30.111 1.00 26.62 790 GLY A O 1
ATOM 6450 N N . ARG A 1 791 ? 44.197 38.564 32.377 1.00 30.20 791 ARG A N 1
ATOM 6451 C CA . ARG A 1 791 ? 45.306 37.614 32.720 1.00 30.20 791 ARG A CA 1
ATOM 6452 C C . ARG A 1 791 ? 45.765 37.690 34.202 1.00 30.20 791 ARG A C 1
ATOM 6454 O O . ARG A 1 791 ? 46.091 38.786 34.635 1.00 30.20 791 ARG A O 1
ATOM 6461 N N . ARG A 1 792 ? 46.038 36.518 34.824 1.00 29.84 792 ARG A N 1
ATOM 6462 C CA . ARG A 1 792 ? 46.983 36.264 35.965 1.00 29.84 792 ARG A CA 1
ATOM 6463 C C . ARG A 1 792 ? 46.655 36.931 37.335 1.00 29.84 792 ARG A C 1
ATOM 6465 O O . ARG A 1 792 ? 45.865 37.858 37.366 1.00 29.84 792 ARG A O 1
ATOM 6472 N N . ASP A 1 793 ? 47.177 36.504 38.503 1.00 29.44 793 ASP A N 1
ATOM 6473 C CA . ASP A 1 793 ? 48.011 35.332 38.888 1.00 29.44 793 ASP A CA 1
ATOM 6474 C C . ASP A 1 793 ? 47.832 34.939 40.391 1.00 29.44 793 ASP A C 1
ATOM 6476 O O . ASP A 1 793 ? 47.607 35.815 41.216 1.00 29.44 793 ASP A O 1
ATOM 6480 N N . ARG A 1 794 ? 48.115 33.661 40.732 1.00 29.53 794 ARG A N 1
ATOM 6481 C CA . ARG A 1 794 ? 48.702 33.125 42.007 1.00 29.53 794 ARG A CA 1
ATOM 6482 C C . ARG A 1 794 ? 47.939 33.095 43.369 1.00 29.53 794 ARG A C 1
ATOM 6484 O O . ARG A 1 794 ? 46.977 33.803 43.623 1.00 29.53 794 ARG A O 1
ATOM 6491 N N . SER A 1 795 ? 48.433 32.172 44.216 1.00 28.34 795 SER A N 1
ATOM 6492 C CA . SER A 1 795 ? 48.067 31.749 45.602 1.00 28.34 795 SER A CA 1
ATOM 6493 C C . SER A 1 795 ? 48.955 32.466 46.676 1.00 28.34 795 SER A C 1
ATOM 6495 O O . SER A 1 795 ? 49.559 33.461 46.272 1.00 28.34 795 SER A O 1
ATOM 6497 N N . PRO A 1 796 ? 49.205 32.008 47.951 1.00 46.81 796 PRO A N 1
ATOM 6498 C CA . PRO A 1 796 ? 48.688 30.879 48.785 1.00 46.81 796 PRO A CA 1
ATOM 6499 C C . PRO A 1 796 ? 48.438 31.169 50.315 1.00 46.81 796 PRO A C 1
ATOM 6501 O O . PRO A 1 796 ? 48.710 32.259 50.800 1.00 46.81 796 PRO A O 1
ATOM 6504 N N . GLY A 1 797 ? 48.039 30.143 51.102 1.00 25.19 797 GLY A N 1
ATOM 6505 C CA . GLY A 1 797 ? 48.085 30.079 52.596 1.00 25.19 797 GLY A CA 1
ATOM 6506 C C . GLY A 1 797 ? 46.891 29.292 53.192 1.00 25.19 797 GLY A C 1
ATOM 6507 O O . GLY A 1 797 ? 45.766 29.581 52.813 1.00 25.19 797 GLY A O 1
ATOM 6508 N N . LYS A 1 798 ? 47.033 28.154 53.904 1.00 27.81 798 LYS A N 1
ATOM 6509 C CA . LYS A 1 798 ? 47.498 27.922 55.303 1.00 27.81 798 LYS A CA 1
ATOM 6510 C C . LYS A 1 798 ? 46.653 28.637 56.384 1.00 27.81 798 LYS A C 1
ATOM 6512 O O . LYS A 1 798 ? 46.594 29.857 56.325 1.00 27.81 798 LYS A O 1
ATOM 6517 N N . THR A 1 799 ? 46.058 28.007 57.412 1.00 26.84 799 THR A N 1
ATOM 6518 C CA . THR A 1 799 ? 45.676 26.588 57.697 1.00 26.84 799 THR A CA 1
ATOM 6519 C C . THR A 1 799 ? 44.580 26.606 58.830 1.00 26.84 799 THR A C 1
ATOM 6521 O O . THR A 1 799 ? 43.810 27.557 58.799 1.00 26.84 799 THR A O 1
ATOM 6524 N N . GLU A 1 800 ? 44.326 25.719 59.825 1.00 28.03 800 GLU A N 1
ATOM 6525 C CA . GLU A 1 800 ? 44.920 24.461 60.350 1.00 28.03 800 GLU A CA 1
ATOM 6526 C C . GLU A 1 800 ? 43.894 23.601 61.169 1.00 28.03 800 GLU A C 1
ATOM 6528 O O . GLU A 1 800 ? 43.188 24.132 62.014 1.00 28.03 800 GLU A O 1
ATOM 6533 N N . ILE A 1 801 ? 43.832 22.283 60.900 1.00 29.81 801 ILE A N 1
ATOM 6534 C CA . ILE A 1 801 ? 43.698 21.097 61.806 1.00 29.81 801 ILE A CA 1
ATOM 6535 C C . ILE A 1 801 ? 42.804 21.116 63.085 1.00 29.81 801 ILE A C 1
ATOM 6537 O O . ILE A 1 801 ? 43.090 21.826 64.042 1.00 29.81 801 ILE A O 1
ATOM 6541 N N . THR A 1 802 ? 41.923 20.101 63.209 1.00 30.97 802 THR A N 1
ATOM 6542 C CA . THR A 1 802 ? 41.726 19.274 64.438 1.00 30.97 802 THR A CA 1
ATOM 6543 C C . THR A 1 802 ? 41.525 17.787 64.067 1.00 30.97 802 THR A C 1
ATOM 6545 O O . THR A 1 802 ? 41.216 17.480 62.914 1.00 30.97 802 THR A O 1
ATOM 6548 N N . SER A 1 803 ? 41.770 16.847 64.997 1.00 32.06 803 SER A N 1
ATOM 6549 C CA . SER A 1 803 ? 41.828 15.394 64.711 1.00 32.06 803 SER A CA 1
ATOM 6550 C C . SER A 1 803 ? 41.753 14.493 65.955 1.00 32.06 803 SER A C 1
ATOM 6552 O O . SER A 1 803 ? 42.335 14.853 66.972 1.00 32.06 803 SER A O 1
ATOM 6554 N N . ASP A 1 804 ? 41.179 13.292 65.815 1.00 26.75 804 ASP A N 1
ATOM 6555 C CA . ASP A 1 804 ? 41.288 12.113 66.710 1.00 26.75 804 ASP A CA 1
ATOM 6556 C C . ASP A 1 804 ? 40.745 10.887 65.920 1.00 26.75 804 ASP A C 1
ATOM 6558 O O . ASP A 1 804 ? 39.815 11.074 65.137 1.00 26.75 804 ASP A O 1
ATOM 6562 N N . ALA A 1 805 ? 41.198 9.624 65.980 1.00 31.66 805 ALA A N 1
ATOM 6563 C CA . ALA A 1 805 ? 42.380 8.924 66.524 1.00 31.66 805 ALA A CA 1
ATOM 6564 C C . ALA A 1 805 ? 42.531 7.578 65.730 1.00 31.66 805 ALA A C 1
ATOM 6566 O O . ALA A 1 805 ? 41.616 7.212 64.997 1.00 31.66 805 ALA A O 1
ATOM 6567 N N . GLY A 1 806 ? 43.585 6.746 65.792 1.00 30.02 806 GLY A N 1
ATOM 6568 C CA . GLY A 1 806 ? 44.889 6.807 66.469 1.00 30.02 806 GLY A CA 1
ATOM 6569 C C . GLY A 1 806 ? 45.648 5.450 66.406 1.00 30.02 806 GLY A C 1
ATOM 6570 O O . GLY A 1 806 ? 45.080 4.436 66.024 1.00 30.02 806 GLY A O 1
ATOM 6571 N N . SER A 1 807 ? 46.920 5.436 66.834 1.00 32.25 807 SER A N 1
ATOM 6572 C CA . SER A 1 807 ? 47.786 4.270 67.175 1.00 32.25 807 SER A CA 1
ATOM 6573 C C . SER A 1 807 ? 48.216 3.210 66.112 1.00 32.25 807 SER A C 1
ATOM 6575 O O . SER A 1 807 ? 47.468 2.299 65.791 1.00 32.25 807 SER A O 1
ATOM 6577 N N . ARG A 1 808 ? 49.502 3.296 65.690 1.00 32.09 808 ARG A N 1
ATOM 6578 C CA . ARG A 1 808 ? 50.608 2.272 65.725 1.00 32.09 808 ARG A CA 1
ATOM 6579 C C . ARG A 1 808 ? 50.318 0.800 65.313 1.00 32.09 808 ARG A C 1
ATOM 6581 O O . ARG A 1 808 ? 49.349 0.226 65.775 1.00 32.09 808 ARG A O 1
ATOM 6588 N N . ARG A 1 809 ? 51.187 0.035 64.618 1.00 40.03 809 ARG A N 1
ATOM 6589 C CA . ARG A 1 809 ? 52.564 0.143 64.026 1.00 40.03 809 ARG A CA 1
ATOM 6590 C C . ARG A 1 809 ? 52.744 -1.092 63.059 1.00 40.03 809 ARG A C 1
ATOM 6592 O O . ARG A 1 809 ? 51.725 -1.700 62.761 1.00 40.03 809 ARG A O 1
ATOM 6599 N N . ASP A 1 810 ? 53.872 -1.575 62.497 1.00 32.88 810 ASP A N 1
ATOM 6600 C CA . ASP A 1 810 ? 55.341 -1.333 62.555 1.00 32.88 810 ASP A CA 1
ATOM 6601 C C . ASP A 1 810 ? 56.024 -1.646 61.174 1.00 32.88 810 ASP A C 1
ATOM 6603 O O . ASP A 1 810 ? 55.329 -1.689 60.160 1.00 32.88 810 ASP A O 1
ATOM 6607 N N . CYS A 1 811 ? 57.355 -1.856 61.103 1.00 32.91 811 CYS A N 1
ATOM 6608 C CA . CYS A 1 811 ? 58.167 -1.908 59.862 1.00 32.91 811 CYS A CA 1
ATOM 6609 C C . CYS A 1 811 ? 58.858 -3.263 59.538 1.00 32.91 811 CYS A C 1
ATOM 6611 O O . CYS A 1 811 ? 59.110 -4.072 60.428 1.00 32.91 811 CYS A O 1
ATOM 6613 N N . ALA A 1 812 ? 59.245 -3.456 58.261 1.00 30.62 812 ALA A N 1
ATOM 6614 C CA . ALA A 1 812 ? 60.076 -4.564 57.737 1.00 30.62 812 ALA A CA 1
ATOM 6615 C C . ALA A 1 812 ? 60.929 -4.135 56.501 1.00 30.62 812 ALA A C 1
ATOM 6617 O O . ALA A 1 812 ? 60.925 -2.957 56.141 1.00 30.62 812 ALA A O 1
ATOM 6618 N N . THR A 1 813 ? 61.675 -5.064 55.867 1.00 29.94 813 THR A N 1
ATOM 6619 C CA . THR A 1 813 ? 62.963 -4.765 55.173 1.00 29.94 813 THR A CA 1
ATOM 6620 C C . THR A 1 813 ? 63.184 -5.475 53.809 1.00 29.94 813 THR A C 1
ATOM 6622 O O . THR A 1 813 ? 62.647 -6.555 53.578 1.00 29.94 813 THR A O 1
ATOM 6625 N N . SER A 1 814 ? 64.029 -4.899 52.930 1.00 38.47 814 SER A N 1
ATOM 6626 C CA . SER A 1 814 ? 64.491 -5.434 51.614 1.00 38.47 814 SER A CA 1
ATOM 6627 C C . SER A 1 814 ? 65.952 -5.935 51.648 1.00 38.47 814 SER A C 1
ATOM 6629 O O . SER A 1 814 ? 66.696 -5.447 52.499 1.00 38.47 814 SER A O 1
ATOM 6631 N N . PRO A 1 815 ? 66.415 -6.824 50.726 1.00 50.53 815 PRO A N 1
ATOM 6632 C CA . PRO A 1 815 ? 67.571 -6.445 49.864 1.00 50.53 815 PRO A CA 1
ATOM 6633 C C . PRO A 1 815 ? 67.774 -7.168 48.479 1.00 50.53 815 PRO A C 1
ATOM 6635 O O . PRO A 1 815 ? 67.681 -8.382 48.370 1.00 50.53 815 PRO A O 1
ATOM 6638 N N . ILE A 1 816 ? 68.174 -6.390 47.450 1.00 30.36 816 ILE A N 1
ATOM 6639 C CA . ILE A 1 816 ? 69.391 -6.529 46.576 1.00 30.36 816 ILE A CA 1
ATOM 6640 C C . ILE A 1 816 ? 69.616 -7.732 45.574 1.00 30.36 816 ILE A C 1
ATOM 6642 O O . ILE A 1 816 ? 70.062 -8.809 45.941 1.00 30.36 816 ILE A O 1
ATOM 6646 N N . THR A 1 817 ? 69.459 -7.417 44.262 1.00 30.80 817 THR A N 1
ATOM 6647 C CA . THR A 1 817 ? 70.260 -7.737 43.015 1.00 30.80 817 THR A CA 1
ATOM 6648 C C . THR A 1 817 ? 70.457 -9.120 42.311 1.00 30.80 817 THR A C 1
ATOM 6650 O O . THR A 1 817 ? 70.966 -10.064 42.892 1.00 30.80 817 THR A O 1
ATOM 6653 N N . PHE A 1 818 ? 70.295 -9.068 40.961 1.00 26.62 818 PHE A N 1
ATOM 6654 C CA . PHE A 1 818 ? 71.065 -9.665 39.815 1.00 26.62 818 PHE A CA 1
ATOM 6655 C C . PHE A 1 818 ? 71.218 -11.193 39.545 1.00 26.62 818 PHE A C 1
ATOM 6657 O O . PHE A 1 818 ? 71.834 -11.900 40.330 1.00 26.62 818 PHE A O 1
ATOM 6664 N N . ILE A 1 819 ? 70.849 -11.637 38.316 1.00 28.64 819 ILE A N 1
ATOM 6665 C CA . ILE A 1 819 ? 71.678 -12.311 37.255 1.00 28.64 819 ILE A CA 1
ATOM 6666 C C . ILE A 1 819 ? 70.789 -12.729 36.038 1.00 28.64 819 ILE A C 1
ATOM 6668 O O . ILE A 1 819 ? 69.565 -12.630 36.115 1.00 28.64 819 ILE A O 1
ATOM 6672 N N . SER A 1 820 ? 71.379 -13.109 34.888 1.00 27.91 820 SER A N 1
ATOM 6673 C CA . SER A 1 820 ? 70.720 -13.220 33.563 1.00 27.91 820 SER A CA 1
ATOM 6674 C C . SER A 1 820 ? 70.810 -14.592 32.851 1.00 27.91 820 SER A C 1
ATOM 6676 O O . SER A 1 820 ? 71.832 -15.261 32.931 1.00 27.91 820 SER A O 1
ATOM 6678 N N . ALA A 1 821 ? 69.827 -14.835 31.964 1.00 28.06 821 ALA A N 1
ATOM 6679 C CA . ALA A 1 821 ? 69.925 -15.508 30.645 1.00 28.06 821 ALA A CA 1
ATOM 6680 C C . ALA A 1 821 ? 69.938 -17.059 30.492 1.00 28.06 821 ALA A C 1
ATOM 6682 O O . ALA A 1 821 ? 70.184 -17.820 31.417 1.00 28.06 821 ALA A O 1
ATOM 6683 N N . THR A 1 822 ? 69.702 -17.476 29.229 1.00 28.22 822 THR A N 1
ATOM 6684 C CA . THR A 1 822 ? 69.614 -18.841 28.630 1.00 28.22 822 THR A CA 1
ATOM 6685 C C . THR A 1 822 ? 68.366 -19.669 29.027 1.00 28.22 822 THR A C 1
ATOM 6687 O O . THR A 1 822 ? 68.024 -19.714 30.197 1.00 28.22 822 THR A O 1
ATOM 6690 N N . ALA A 1 823 ? 67.485 -20.166 28.132 1.00 30.64 823 ALA A N 1
ATOM 6691 C CA . ALA A 1 823 ? 67.586 -20.965 26.879 1.00 30.64 823 ALA A CA 1
ATOM 6692 C C . ALA A 1 823 ? 67.619 -22.497 27.171 1.00 30.64 823 ALA A C 1
ATOM 6694 O O . ALA A 1 823 ? 68.147 -22.882 28.201 1.00 30.64 823 ALA A O 1
ATOM 6695 N N . ASN A 1 824 ? 67.081 -23.433 26.366 1.00 30.36 824 ASN A N 1
ATOM 6696 C CA . ASN A 1 824 ? 66.383 -23.391 25.064 1.00 30.36 824 ASN A CA 1
ATOM 6697 C C . ASN A 1 824 ? 65.585 -24.721 24.835 1.00 30.36 824 ASN A C 1
ATOM 6699 O O . ASN A 1 824 ? 65.670 -25.608 25.677 1.00 30.36 824 ASN A O 1
ATOM 6703 N N . ILE A 1 825 ? 64.956 -24.917 23.656 1.00 29.66 825 ILE A N 1
ATOM 6704 C CA . ILE A 1 825 ? 64.395 -26.205 23.123 1.00 29.66 825 ILE A CA 1
ATOM 6705 C C . ILE A 1 825 ? 63.089 -26.722 23.806 1.00 29.66 825 ILE A C 1
ATOM 6707 O O . ILE A 1 825 ? 62.895 -26.502 24.992 1.00 29.66 825 ILE A O 1
ATOM 6711 N N . SER A 1 826 ? 62.180 -27.506 23.188 1.00 27.52 826 SER A N 1
ATOM 6712 C CA . SER A 1 826 ? 61.486 -27.459 21.870 1.00 27.52 826 SER A CA 1
ATOM 6713 C C . SER A 1 826 ? 60.475 -28.630 21.769 1.00 27.52 826 SER A C 1
ATOM 6715 O O . SER A 1 826 ? 60.745 -29.695 22.318 1.00 27.52 826 SER A O 1
ATOM 6717 N N . SER A 1 827 ? 59.432 -28.499 20.926 1.00 30.91 827 SER A N 1
ATOM 6718 C CA . SER A 1 827 ? 58.648 -29.613 20.324 1.00 30.91 827 SER A CA 1
ATOM 6719 C C . SER A 1 827 ? 57.714 -30.418 21.276 1.00 30.91 827 SER A C 1
ATOM 6721 O O . SER A 1 827 ? 57.938 -30.429 22.478 1.00 30.91 827 SER A O 1
ATOM 6723 N N . ASN A 1 828 ? 56.650 -31.126 20.851 1.00 29.72 828 ASN A N 1
ATOM 6724 C CA . ASN A 1 828 ? 55.827 -31.108 19.620 1.00 29.72 828 ASN A CA 1
ATOM 6725 C C . ASN A 1 828 ? 54.542 -31.969 19.817 1.00 29.72 828 ASN A C 1
ATOM 6727 O O . ASN A 1 828 ? 54.504 -32.745 20.763 1.00 29.72 828 ASN A O 1
ATOM 6731 N N . ILE A 1 829 ? 53.592 -31.943 18.849 1.00 30.39 829 ILE A N 1
ATOM 6732 C CA . ILE A 1 829 ? 52.510 -32.962 18.624 1.00 30.39 829 ILE A CA 1
ATOM 6733 C C . ILE A 1 829 ? 51.379 -32.950 19.711 1.00 30.39 829 ILE A C 1
ATOM 6735 O O . ILE A 1 829 ? 51.648 -32.669 20.867 1.00 30.39 829 ILE A O 1
ATOM 6739 N N . SER A 1 830 ? 50.063 -33.141 19.468 1.00 29.31 830 SER A N 1
ATOM 6740 C CA . SER A 1 830 ? 49.252 -33.554 18.291 1.00 29.31 830 SER A CA 1
ATOM 6741 C C . SER A 1 830 ? 47.832 -32.921 18.244 1.00 29.31 830 SER A C 1
ATOM 6743 O O . SER A 1 830 ? 47.289 -32.522 19.264 1.00 29.31 830 SER A O 1
ATOM 6745 N N . LYS A 1 831 ? 47.239 -32.915 17.031 1.00 32.12 831 LYS A N 1
ATOM 6746 C CA . LYS A 1 831 ? 45.871 -33.355 16.600 1.00 32.12 831 LYS A CA 1
ATOM 6747 C C . LYS A 1 831 ? 44.795 -33.713 17.672 1.00 32.12 831 LYS A C 1
ATOM 6749 O O . LYS A 1 831 ? 45.147 -34.298 18.682 1.00 32.12 831 LYS A O 1
ATOM 6754 N N . SER A 1 832 ? 43.465 -33.623 17.449 1.00 28.83 832 SER A N 1
ATOM 6755 C CA . SER A 1 832 ? 42.591 -33.005 16.407 1.00 28.83 832 SER A CA 1
ATOM 6756 C C . SER A 1 832 ? 41.095 -33.375 16.637 1.00 28.83 832 SER A C 1
ATOM 6758 O O . SER A 1 832 ? 40.865 -34.425 17.224 1.00 28.83 832 SER A O 1
ATOM 6760 N N . LEU A 1 833 ? 40.129 -32.668 16.004 1.00 28.86 833 LEU A N 1
ATOM 6761 C CA . LEU A 1 833 ? 38.717 -33.099 15.744 1.00 28.86 833 LEU A CA 1
ATOM 6762 C C . LEU A 1 833 ? 37.789 -33.278 16.990 1.00 28.86 833 LEU A C 1
ATOM 6764 O O . LEU A 1 833 ? 38.280 -33.329 18.107 1.00 28.86 833 LEU A O 1
ATOM 6768 N N . SER A 1 834 ? 36.447 -33.411 16.906 1.00 29.20 834 SER A N 1
ATOM 6769 C CA . SER A 1 834 ? 35.416 -32.780 16.033 1.00 29.20 834 SER A CA 1
ATOM 6770 C C . SER A 1 834 ? 33.970 -33.090 16.524 1.00 29.20 834 SER A C 1
ATOM 6772 O O . SER A 1 834 ? 33.789 -33.870 17.452 1.00 29.20 834 SER A O 1
ATOM 6774 N N . SER A 1 835 ? 32.958 -32.589 15.794 1.00 31.11 835 SER A N 1
ATOM 6775 C CA . SER A 1 835 ? 31.570 -33.110 15.703 1.00 31.11 835 SER A CA 1
ATOM 6776 C C . SER A 1 835 ? 30.495 -32.625 16.707 1.00 31.11 835 SER A C 1
ATOM 6778 O O . SER A 1 835 ? 30.745 -31.829 17.607 1.00 31.11 835 SER A O 1
ATOM 6780 N N . LYS A 1 836 ? 29.244 -33.021 16.421 1.00 36.22 836 LYS A N 1
ATOM 6781 C CA . LYS A 1 836 ? 27.945 -32.519 16.928 1.00 36.22 836 LYS A CA 1
ATOM 6782 C C . LYS A 1 836 ? 27.149 -33.663 17.592 1.00 36.22 836 LYS A C 1
ATOM 6784 O O . LYS A 1 836 ? 27.419 -34.811 17.266 1.00 36.22 836 LYS A O 1
ATOM 6789 N N . HIS A 1 837 ? 26.093 -33.366 18.368 1.00 28.80 837 HIS A N 1
ATOM 6790 C CA . HIS A 1 837 ? 24.682 -33.711 18.040 1.00 28.80 837 HIS A CA 1
ATOM 6791 C C . HIS A 1 837 ? 23.675 -33.227 19.122 1.00 28.80 837 HIS A C 1
ATOM 6793 O O . HIS A 1 837 ? 24.008 -32.341 19.908 1.00 28.80 837 HIS A O 1
ATOM 6799 N N . ARG A 1 838 ? 22.406 -33.674 19.068 1.00 29.53 838 ARG A N 1
ATOM 6800 C CA . ARG A 1 838 ? 21.205 -33.043 19.663 1.00 29.53 838 ARG A CA 1
ATOM 6801 C C . ARG A 1 838 ? 20.235 -34.097 20.234 1.00 29.53 838 ARG A C 1
ATOM 6803 O O . ARG A 1 838 ? 20.126 -35.164 19.646 1.00 29.53 838 ARG A O 1
ATOM 6810 N N . ALA A 1 839 ? 19.450 -33.694 21.247 1.00 33.22 839 ALA A N 1
ATOM 6811 C CA . ALA A 1 839 ? 18.353 -34.430 21.914 1.00 33.22 839 ALA A CA 1
ATOM 6812 C C . ALA A 1 839 ? 18.785 -35.629 22.796 1.00 33.22 839 ALA A C 1
ATOM 6814 O O . ALA A 1 839 ? 19.851 -36.192 22.595 1.00 33.22 839 ALA A O 1
ATOM 6815 N N . GLY A 1 840 ? 18.020 -36.042 23.818 1.00 31.98 840 GLY A N 1
ATOM 6816 C CA . GLY A 1 840 ? 16.842 -35.403 24.436 1.00 31.98 840 GLY A CA 1
ATOM 6817 C C . GLY A 1 840 ? 15.810 -36.418 24.953 1.00 31.98 840 GLY A C 1
ATOM 6818 O O . GLY A 1 840 ? 15.416 -37.294 24.198 1.00 31.98 840 GLY A O 1
ATOM 6819 N N . TYR A 1 841 ? 15.351 -36.284 26.205 1.00 31.39 841 TYR A N 1
ATOM 6820 C CA . TYR A 1 841 ? 14.252 -37.077 26.786 1.00 31.39 841 TYR A CA 1
ATOM 6821 C C . TYR A 1 841 ? 13.548 -36.318 27.929 1.00 31.39 841 TYR A C 1
ATOM 6823 O O . TYR A 1 841 ? 14.070 -35.327 28.441 1.00 31.39 841 TYR A O 1
ATOM 6831 N N . VAL A 1 842 ? 12.358 -36.782 28.322 1.00 35.69 842 VAL A N 1
ATOM 6832 C CA . VAL A 1 842 ? 11.476 -36.189 29.349 1.00 35.69 842 VAL A CA 1
ATOM 6833 C C . VAL A 1 842 ? 10.960 -37.309 30.261 1.00 35.69 842 VAL A C 1
ATOM 6835 O O . VAL A 1 842 ? 10.696 -38.376 29.716 1.00 35.69 842 VAL A O 1
ATOM 6838 N N . ILE A 1 843 ? 10.783 -37.065 31.580 1.00 36.69 843 ILE A N 1
ATOM 6839 C CA . ILE A 1 843 ? 9.586 -37.412 32.409 1.00 36.69 843 ILE A CA 1
ATOM 6840 C C . ILE A 1 843 ? 9.837 -37.345 33.948 1.00 36.69 843 ILE A C 1
ATOM 6842 O O . ILE A 1 843 ? 10.667 -38.058 34.492 1.00 36.69 843 ILE A O 1
ATOM 6846 N N . VAL A 1 844 ? 9.026 -36.505 34.625 1.00 34.47 844 VAL A N 1
ATOM 6847 C CA . VAL A 1 844 ? 8.433 -36.652 35.989 1.00 34.47 844 VAL A CA 1
ATOM 6848 C C . VAL A 1 844 ? 9.241 -36.454 37.310 1.00 34.47 844 VAL A C 1
ATOM 6850 O O . VAL A 1 844 ? 10.253 -37.075 37.590 1.00 34.47 844 VAL A O 1
ATOM 6853 N N . LEU A 1 845 ? 8.643 -35.598 38.167 1.00 41.53 845 LEU A N 1
ATOM 6854 C CA . LEU A 1 845 ? 8.677 -35.457 39.647 1.00 41.53 845 LEU A CA 1
ATOM 6855 C C . LEU A 1 845 ? 9.998 -35.480 40.461 1.00 41.53 845 LEU A C 1
ATOM 6857 O O . LEU A 1 845 ? 10.492 -36.536 40.844 1.00 41.53 845 LEU A O 1
ATOM 6861 N N . ASN A 1 846 ? 10.327 -34.321 41.067 1.00 33.66 846 ASN A N 1
ATOM 6862 C CA . ASN A 1 846 ? 10.239 -34.198 42.540 1.00 33.66 846 ASN A CA 1
ATOM 6863 C C . ASN A 1 846 ? 10.157 -32.742 43.060 1.00 33.66 846 ASN A C 1
ATOM 6865 O O . ASN A 1 846 ? 10.837 -31.849 42.558 1.00 33.66 846 ASN A O 1
ATOM 6869 N N . ARG A 1 847 ? 9.346 -32.479 44.100 1.00 40.59 847 ARG A N 1
ATOM 6870 C CA . ARG A 1 847 ? 8.983 -31.103 44.536 1.00 40.59 847 ARG A CA 1
ATOM 6871 C C . ARG A 1 847 ? 9.909 -30.461 45.590 1.00 40.59 847 ARG A C 1
ATOM 6873 O O . ARG A 1 847 ? 9.665 -29.322 45.976 1.00 40.59 847 ARG A O 1
ATOM 6880 N N . LYS A 1 848 ? 10.972 -31.141 46.047 1.00 42.66 848 LYS A N 1
ATOM 6881 C CA . LYS A 1 848 ? 11.860 -30.672 47.144 1.00 42.66 848 LYS A CA 1
ATOM 6882 C C . LYS A 1 848 ? 13.177 -29.987 46.714 1.00 42.66 848 LYS A C 1
ATOM 6884 O O . LYS A 1 848 ? 13.929 -29.544 47.574 1.00 42.66 848 LYS A O 1
ATOM 6889 N N . ALA A 1 849 ? 13.464 -29.846 45.416 1.00 42.19 849 ALA A N 1
ATOM 6890 C CA . ALA A 1 849 ? 14.799 -29.446 44.934 1.00 42.19 849 ALA A CA 1
ATOM 6891 C C . ALA A 1 849 ? 15.078 -27.926 44.780 1.00 42.19 849 ALA A C 1
ATOM 6893 O O . ALA A 1 849 ? 16.230 -27.553 44.554 1.00 42.19 849 ALA A O 1
ATOM 6894 N N . ARG A 1 850 ? 14.082 -27.025 44.888 1.00 44.28 850 ARG A N 1
ATOM 6895 C CA . ARG A 1 850 ? 14.264 -25.601 44.498 1.00 44.28 850 ARG A CA 1
ATOM 6896 C C . ARG A 1 850 ? 15.310 -24.830 45.324 1.00 44.28 850 ARG A C 1
ATOM 6898 O O . ARG A 1 850 ? 16.215 -24.251 44.729 1.00 44.28 850 ARG A O 1
ATOM 6905 N N . LYS A 1 851 ? 15.279 -24.907 46.662 1.00 47.12 851 LYS A N 1
ATOM 6906 C CA . LYS A 1 851 ? 16.213 -24.150 47.532 1.00 47.12 851 LYS A CA 1
ATOM 6907 C C . LYS A 1 851 ? 17.696 -24.546 47.386 1.00 47.12 851 LYS A C 1
ATOM 6909 O O . LYS A 1 851 ? 18.570 -23.774 47.762 1.00 47.12 851 LYS A O 1
ATOM 6914 N N . ALA A 1 852 ? 18.000 -25.721 46.825 1.00 47.75 852 ALA A N 1
ATOM 6915 C CA . ALA A 1 852 ? 19.379 -26.156 46.570 1.00 47.75 852 ALA A CA 1
ATOM 6916 C C . ALA A 1 852 ? 19.923 -25.697 45.199 1.00 47.75 852 ALA A C 1
ATOM 6918 O O . ALA A 1 852 ? 21.137 -25.585 45.022 1.00 47.75 852 ALA A O 1
ATOM 6919 N N . ALA A 1 853 ? 19.043 -25.424 44.229 1.00 47.72 853 ALA A N 1
ATOM 6920 C CA . ALA A 1 853 ? 19.431 -24.976 42.891 1.00 47.72 853 ALA A CA 1
ATOM 6921 C C . ALA A 1 853 ? 19.857 -23.498 42.882 1.00 47.72 853 ALA A C 1
ATOM 6923 O O . ALA A 1 853 ? 20.888 -23.156 42.302 1.00 47.72 853 ALA A O 1
ATOM 6924 N N . GLU A 1 854 ? 19.110 -22.645 43.587 1.00 48.59 854 GLU A N 1
ATOM 6925 C CA . GLU A 1 854 ? 19.370 -21.202 43.708 1.00 48.59 854 GLU A CA 1
ATOM 6926 C C . GLU A 1 854 ? 20.753 -20.929 44.326 1.00 48.59 854 GLU A C 1
ATOM 6928 O O . GLU A 1 854 ? 21.542 -20.161 43.776 1.00 48.59 854 GLU A O 1
ATOM 6933 N N . SER A 1 855 ? 21.114 -21.653 45.394 1.00 54.62 855 SER A N 1
ATOM 6934 C CA . SER A 1 855 ? 22.451 -21.589 46.007 1.00 54.62 855 SER A CA 1
ATOM 6935 C C . SER A 1 855 ? 23.572 -21.932 45.012 1.00 54.62 855 SER A C 1
ATOM 6937 O O . SER A 1 855 ? 24.548 -21.187 44.894 1.00 54.62 855 SER A O 1
ATOM 6939 N N . LYS A 1 856 ? 23.416 -23.001 44.215 1.00 59.88 856 LYS A N 1
ATOM 6940 C CA . LYS A 1 856 ? 24.405 -23.375 43.188 1.00 59.88 856 LYS A CA 1
ATOM 6941 C C . LYS A 1 856 ? 24.475 -22.372 42.032 1.00 59.88 856 LYS A C 1
ATOM 6943 O O . LYS A 1 856 ? 25.557 -22.194 41.473 1.00 59.88 856 LYS A O 1
ATOM 6948 N N . GLN A 1 857 ? 23.382 -21.691 41.680 1.00 61.81 857 GLN A N 1
ATOM 6949 C CA . GLN A 1 857 ? 23.427 -20.584 40.717 1.00 61.81 857 GLN A CA 1
ATOM 6950 C C . GLN A 1 857 ? 24.165 -19.365 41.279 1.00 61.81 857 GLN A C 1
ATOM 6952 O O . GLN A 1 857 ? 25.004 -18.807 40.574 1.00 61.81 857 GLN A O 1
ATOM 6957 N N . ILE A 1 858 ? 23.932 -18.993 42.542 1.00 68.56 858 ILE A N 1
ATOM 6958 C CA . ILE A 1 858 ? 24.633 -17.876 43.198 1.00 68.56 858 ILE A CA 1
ATOM 6959 C C . ILE A 1 858 ? 26.146 -18.131 43.243 1.00 68.56 858 ILE A C 1
ATOM 6961 O O . ILE A 1 858 ? 26.911 -17.262 42.831 1.00 68.56 858 ILE A O 1
ATOM 6965 N N . VAL A 1 859 ? 26.590 -19.332 43.635 1.00 72.38 859 VAL A N 1
ATOM 6966 C CA . VAL A 1 859 ? 28.026 -19.682 43.660 1.00 72.38 859 VAL A CA 1
ATOM 6967 C C . VAL A 1 859 ? 28.647 -19.651 42.256 1.00 72.38 859 VAL A C 1
ATOM 6969 O O . VAL A 1 859 ? 29.726 -19.087 42.080 1.00 72.38 859 VAL A O 1
ATOM 6972 N N . ASN A 1 860 ? 27.964 -20.175 41.230 1.00 69.06 860 ASN A N 1
ATOM 6973 C CA . ASN A 1 860 ? 28.449 -20.088 39.844 1.00 69.06 860 ASN A CA 1
ATOM 6974 C C . ASN A 1 860 ? 28.521 -18.637 39.334 1.00 69.06 860 ASN A C 1
ATOM 6976 O O . ASN A 1 860 ? 29.454 -18.280 38.616 1.00 69.06 860 ASN A O 1
ATOM 6980 N N . LEU A 1 861 ? 27.566 -17.780 39.711 1.00 71.81 861 LEU A N 1
ATOM 6981 C CA . LEU A 1 861 ? 27.593 -16.356 39.370 1.00 71.81 861 LEU A CA 1
ATOM 6982 C C . LEU A 1 861 ? 28.732 -15.626 40.094 1.00 71.81 861 LEU A C 1
ATOM 6984 O O . LEU A 1 861 ? 29.440 -14.853 39.455 1.00 71.81 861 LEU A O 1
ATOM 6988 N N . GLN A 1 862 ? 28.979 -15.918 41.373 1.00 68.81 862 GLN A N 1
ATOM 6989 C CA . GLN A 1 862 ? 30.115 -15.378 42.130 1.00 68.81 862 GLN A CA 1
ATOM 6990 C C . GLN A 1 862 ? 31.461 -15.801 41.520 1.00 68.81 862 GLN A C 1
ATOM 6992 O O . GLN A 1 862 ? 32.319 -14.950 41.290 1.00 68.81 862 GLN A O 1
ATOM 6997 N N . GLN A 1 863 ? 31.630 -17.080 41.169 1.00 73.44 863 GLN A N 1
ATOM 6998 C CA . GLN A 1 863 ? 32.834 -17.575 40.486 1.00 73.44 863 GLN A CA 1
ATOM 6999 C C . GLN A 1 863 ? 33.019 -16.933 39.102 1.00 73.44 863 GLN A C 1
ATOM 7001 O O . GLN A 1 863 ? 34.128 -16.537 38.744 1.00 73.44 863 GLN A O 1
ATOM 7006 N N . ARG A 1 864 ? 31.934 -16.753 38.336 1.00 76.06 864 ARG A N 1
ATOM 7007 C CA . ARG A 1 864 ? 31.959 -16.065 37.037 1.00 76.06 864 ARG A CA 1
ATOM 7008 C C . ARG A 1 864 ? 32.294 -14.577 37.170 1.00 76.06 864 ARG A C 1
ATOM 7010 O O . ARG A 1 864 ? 33.050 -14.067 36.348 1.00 76.06 864 ARG A O 1
ATOM 7017 N N . VAL A 1 865 ? 31.796 -13.892 38.200 1.00 80.50 865 VAL A N 1
ATOM 7018 C CA . VAL A 1 865 ? 32.168 -12.500 38.513 1.00 80.50 865 VAL A CA 1
ATOM 7019 C C . VAL A 1 865 ? 33.641 -12.412 38.917 1.00 80.50 865 VAL A C 1
ATOM 7021 O O . VAL A 1 865 ? 34.353 -11.574 38.374 1.00 80.50 865 VAL A O 1
ATOM 7024 N N . ALA A 1 866 ? 34.140 -13.310 39.771 1.00 76.88 866 ALA A N 1
ATOM 7025 C CA . ALA A 1 866 ? 35.559 -13.363 40.133 1.00 76.88 866 ALA A CA 1
ATOM 7026 C C . ALA A 1 866 ? 36.468 -13.623 38.914 1.00 76.88 866 ALA A C 1
ATOM 7028 O O . ALA A 1 866 ? 37.508 -12.980 38.763 1.00 76.88 866 ALA A O 1
ATOM 7029 N N . HIS A 1 867 ? 36.060 -14.508 37.999 1.00 79.88 867 HIS A N 1
ATOM 7030 C CA . HIS A 1 867 ? 36.791 -14.753 36.754 1.00 79.88 867 HIS A CA 1
ATOM 7031 C C . HIS A 1 867 ? 36.786 -13.527 35.825 1.00 79.88 867 HIS A C 1
ATOM 7033 O O . HIS A 1 867 ? 37.834 -13.162 35.296 1.00 79.88 867 HIS A O 1
ATOM 7039 N N . LEU A 1 868 ? 35.645 -12.842 35.677 1.00 80.38 868 LEU A N 1
ATOM 7040 C CA . LEU A 1 868 ? 35.541 -11.605 34.894 1.00 80.38 868 LEU A CA 1
ATOM 7041 C C . LEU A 1 868 ? 36.359 -10.454 35.505 1.00 80.38 868 LEU A C 1
ATOM 7043 O O . LEU A 1 868 ? 36.993 -9.711 34.761 1.00 80.38 868 LEU A O 1
ATOM 7047 N N . LEU A 1 869 ? 36.412 -10.328 36.835 1.00 78.62 869 LEU A N 1
ATOM 7048 C CA . LEU A 1 869 ? 37.266 -9.353 37.525 1.00 78.62 869 LEU A CA 1
ATOM 7049 C C . LEU A 1 869 ? 38.756 -9.638 37.275 1.00 78.62 869 LEU A C 1
ATOM 7051 O O . LEU A 1 869 ? 39.489 -8.735 36.870 1.00 78.62 869 LEU A O 1
ATOM 7055 N N . ASN A 1 870 ? 39.191 -10.897 37.402 1.00 79.44 870 ASN A N 1
ATOM 7056 C CA . ASN A 1 870 ? 40.558 -11.306 37.057 1.00 79.44 870 ASN A CA 1
ATOM 7057 C C . ASN A 1 870 ? 40.890 -11.054 35.575 1.00 79.44 870 ASN A C 1
ATOM 7059 O O . ASN A 1 870 ? 41.997 -10.621 35.252 1.00 79.44 870 ASN A O 1
ATOM 7063 N N . GLN A 1 871 ? 39.937 -11.284 34.668 1.00 76.38 871 GLN A N 1
ATOM 7064 C CA . GLN A 1 871 ? 40.101 -11.019 33.238 1.00 76.38 871 GLN A CA 1
ATOM 7065 C C . GLN A 1 871 ? 40.207 -9.510 32.948 1.00 76.38 871 GLN A C 1
ATOM 7067 O O . GLN A 1 871 ? 41.055 -9.095 32.158 1.00 76.38 871 GLN A O 1
ATOM 7072 N N . VAL A 1 872 ? 39.423 -8.676 33.638 1.00 82.75 872 VAL A N 1
ATOM 7073 C CA . VAL A 1 872 ? 39.526 -7.209 33.588 1.00 82.75 872 VAL A CA 1
ATOM 7074 C C . VAL A 1 872 ? 40.879 -6.722 34.116 1.00 82.75 872 VAL A C 1
ATOM 7076 O O . VAL A 1 872 ? 41.485 -5.853 33.493 1.00 82.75 872 VAL A O 1
ATOM 7079 N N . ASP A 1 873 ? 41.405 -7.287 35.203 1.00 82.25 873 ASP A N 1
ATOM 7080 C CA . ASP A 1 873 ? 42.709 -6.885 35.747 1.00 82.25 873 ASP A CA 1
ATOM 7081 C C . ASP A 1 873 ? 43.895 -7.372 34.901 1.00 82.25 873 ASP A C 1
ATOM 7083 O O . ASP A 1 873 ? 44.889 -6.651 34.767 1.00 82.25 873 ASP A O 1
ATOM 7087 N N . LEU A 1 874 ? 43.782 -8.531 34.246 1.00 82.62 874 LEU A N 1
ATOM 7088 C CA . LEU A 1 874 ? 44.710 -8.949 33.189 1.00 82.62 874 LEU A CA 1
ATOM 7089 C C . LEU A 1 874 ? 44.689 -7.970 32.005 1.00 82.62 874 LEU A C 1
ATOM 7091 O O . LEU A 1 874 ? 45.751 -7.556 31.541 1.00 82.62 874 LEU A O 1
ATOM 7095 N N . LEU A 1 875 ? 43.507 -7.531 31.562 1.00 75.31 875 LEU A N 1
ATOM 7096 C CA . LEU A 1 875 ? 43.366 -6.539 30.489 1.00 75.31 875 LEU A CA 1
ATOM 7097 C C . LEU A 1 875 ? 43.893 -5.149 30.893 1.00 75.31 875 LEU A C 1
ATOM 7099 O O . LEU A 1 875 ? 44.540 -4.493 30.077 1.00 75.31 875 LEU A O 1
ATOM 7103 N N . LYS A 1 876 ? 43.710 -4.710 32.149 1.00 81.56 876 LYS A N 1
ATOM 7104 C CA . LYS A 1 876 ? 44.341 -3.483 32.680 1.00 81.56 876 LYS A CA 1
ATOM 7105 C C . LYS A 1 876 ? 45.868 -3.584 32.641 1.00 81.56 876 LYS A C 1
ATOM 7107 O O . LYS A 1 876 ? 46.519 -2.675 32.130 1.00 81.56 876 LYS A O 1
ATOM 7112 N N . LYS A 1 877 ? 46.443 -4.692 33.127 1.00 82.88 877 LYS A N 1
ATOM 7113 C CA . LYS A 1 877 ? 47.898 -4.938 33.098 1.00 82.88 877 LYS A CA 1
ATOM 7114 C C . LYS A 1 877 ? 48.432 -4.958 31.661 1.00 82.88 877 LYS A C 1
ATOM 7116 O O . LYS A 1 877 ? 49.422 -4.289 31.372 1.00 82.88 877 LYS A O 1
ATOM 7121 N N . ALA A 1 878 ? 47.734 -5.628 30.741 1.00 76.38 878 ALA A N 1
ATOM 7122 C CA . ALA A 1 878 ? 48.079 -5.633 29.320 1.00 76.38 878 ALA A CA 1
ATOM 7123 C C . ALA A 1 878 ? 48.022 -4.224 28.698 1.00 76.38 878 ALA A C 1
ATOM 7125 O O . ALA A 1 878 ? 48.936 -3.848 27.965 1.00 76.38 878 ALA A O 1
ATOM 7126 N N . LYS A 1 879 ? 47.010 -3.411 29.040 1.00 83.94 879 LYS A N 1
ATOM 7127 C CA . LYS A 1 879 ? 46.894 -2.013 28.590 1.00 83.94 879 LYS A CA 1
ATOM 7128 C C . LYS A 1 879 ? 48.057 -1.143 29.077 1.00 83.94 879 LYS A C 1
ATOM 7130 O O . LYS A 1 879 ? 48.569 -0.348 28.296 1.00 83.94 879 LYS A O 1
ATOM 7135 N N . VAL A 1 880 ? 48.502 -1.300 30.327 1.00 86.38 880 VAL A N 1
ATOM 7136 C CA . VAL A 1 880 ? 49.664 -0.562 30.862 1.00 86.38 880 VAL A CA 1
ATOM 7137 C C . VAL A 1 880 ? 50.952 -0.948 30.123 1.00 86.38 880 VAL A C 1
ATOM 7139 O O . VAL A 1 880 ? 51.710 -0.069 29.722 1.00 86.38 880 VAL A O 1
ATOM 7142 N N . VAL A 1 881 ? 51.172 -2.241 29.857 1.00 83.38 881 VAL A N 1
ATOM 7143 C CA . VAL A 1 881 ? 52.334 -2.711 29.075 1.00 83.38 881 VAL A CA 1
ATOM 7144 C C . VAL A 1 881 ? 52.276 -2.236 27.615 1.00 83.38 881 VAL A C 1
ATOM 7146 O O . VAL A 1 881 ? 53.312 -1.905 27.039 1.00 83.38 881 VAL A O 1
ATOM 7149 N N . ALA A 1 882 ? 51.084 -2.160 27.016 1.00 75.12 882 ALA A N 1
ATOM 7150 C CA . ALA A 1 882 ? 50.896 -1.606 25.676 1.00 75.12 882 ALA A CA 1
ATOM 7151 C C . ALA A 1 882 ? 51.223 -0.103 25.628 1.00 75.12 882 ALA A C 1
ATOM 7153 O O . ALA A 1 882 ? 52.032 0.304 24.798 1.00 75.12 882 ALA A O 1
ATOM 7154 N N . ALA A 1 883 ? 50.691 0.695 26.560 1.00 79.94 883 ALA A N 1
ATOM 7155 C CA . ALA A 1 883 ? 50.966 2.132 26.646 1.00 79.94 883 ALA A CA 1
ATOM 7156 C C . ALA A 1 883 ? 52.456 2.436 26.906 1.00 79.94 883 ALA A C 1
ATOM 7158 O O . ALA A 1 883 ? 53.017 3.353 26.312 1.00 79.94 883 ALA A O 1
ATOM 7159 N N . ALA A 1 884 ? 53.134 1.629 27.731 1.00 81.94 884 ALA A N 1
ATOM 7160 C CA . ALA A 1 884 ? 54.579 1.751 27.940 1.00 81.94 884 ALA A CA 1
ATOM 7161 C C . ALA A 1 884 ? 55.392 1.446 26.663 1.00 81.94 884 ALA A C 1
ATOM 7163 O O . ALA A 1 884 ? 56.412 2.083 26.406 1.00 81.94 884 ALA A O 1
ATOM 7164 N N . ARG A 1 885 ? 54.938 0.498 25.828 1.00 85.00 885 ARG A N 1
ATOM 7165 C CA . ARG A 1 885 ? 55.546 0.235 24.511 1.00 85.00 885 ARG A CA 1
ATOM 7166 C C . ARG A 1 885 ? 55.266 1.348 23.504 1.00 85.00 885 ARG A C 1
ATOM 7168 O O . ARG A 1 885 ? 56.159 1.675 22.733 1.00 85.00 885 ARG A O 1
ATOM 7175 N N . GLU A 1 886 ? 54.069 1.925 23.522 1.00 78.38 886 GLU A N 1
ATOM 7176 C CA . GLU A 1 886 ? 53.686 3.061 22.678 1.00 78.38 886 GLU A CA 1
ATOM 7177 C C . GLU A 1 886 ? 54.563 4.289 22.973 1.00 78.38 886 GLU A C 1
ATOM 7179 O O . GLU A 1 886 ? 55.180 4.823 22.053 1.00 78.38 886 GLU A O 1
ATOM 7184 N N . GLY A 1 887 ? 54.741 4.641 24.254 1.00 84.50 887 GLY A N 1
ATOM 7185 C CA . GLY A 1 887 ? 55.666 5.697 24.682 1.00 84.50 887 GLY A CA 1
ATOM 7186 C C . GLY A 1 887 ? 57.115 5.432 24.258 1.00 84.50 887 GLY A C 1
ATOM 7187 O O . GLY A 1 887 ? 57.727 6.275 23.609 1.00 84.50 887 GLY A O 1
ATOM 7188 N N . ASN A 1 888 ? 57.643 4.228 24.513 1.00 85.00 888 ASN A N 1
ATOM 7189 C CA . ASN A 1 888 ? 58.998 3.856 24.080 1.00 85.00 888 ASN A CA 1
ATOM 7190 C C . ASN A 1 888 ? 59.183 3.950 22.551 1.00 85.00 888 ASN A C 1
ATOM 7192 O O . ASN A 1 888 ? 60.248 4.349 22.081 1.00 85.00 888 ASN A O 1
ATOM 7196 N N . LEU A 1 889 ? 58.164 3.595 21.759 1.00 78.62 889 LEU A N 1
ATOM 7197 C CA . LEU A 1 889 ? 58.208 3.749 20.302 1.00 78.62 889 LEU A CA 1
ATOM 7198 C C . LEU A 1 889 ? 58.187 5.229 19.899 1.00 78.62 889 LEU A C 1
ATOM 7200 O O . LEU A 1 889 ? 58.986 5.634 19.054 1.00 78.62 889 LEU A O 1
ATOM 7204 N N . GLN A 1 890 ? 57.355 6.053 20.536 1.00 82.75 890 GLN A N 1
ATOM 7205 C CA . GLN A 1 890 ? 57.297 7.499 20.306 1.00 82.75 890 GLN A CA 1
ATOM 7206 C C . GLN A 1 890 ? 58.633 8.196 20.647 1.00 82.75 890 GLN A C 1
ATOM 7208 O O . GLN A 1 890 ? 59.105 9.046 19.884 1.00 82.75 890 GLN A O 1
ATOM 7213 N N . ASP A 1 891 ? 59.313 7.752 21.707 1.00 87.19 891 ASP A N 1
ATOM 7214 C CA . ASP A 1 891 ? 60.673 8.175 22.065 1.00 87.19 891 ASP A CA 1
ATOM 7215 C C . ASP A 1 891 ? 61.730 7.745 21.035 1.00 87.19 891 ASP A C 1
ATOM 7217 O O . ASP A 1 891 ? 62.704 8.468 20.820 1.00 87.19 891 ASP A O 1
ATOM 7221 N N . THR A 1 892 ? 61.574 6.594 20.367 1.00 86.12 892 THR A N 1
ATOM 7222 C CA . THR A 1 892 ? 62.472 6.219 19.254 1.00 86.12 892 THR A CA 1
ATOM 7223 C C . THR A 1 892 ? 62.190 7.011 17.978 1.00 86.12 892 THR A C 1
ATOM 7225 O O . THR A 1 892 ? 63.132 7.422 17.304 1.00 86.12 892 THR A O 1
ATOM 7228 N N . VAL A 1 893 ? 60.921 7.297 17.663 1.00 80.44 893 VAL A N 1
ATOM 7229 C CA . VAL A 1 893 ? 60.532 8.082 16.477 1.00 80.44 893 VAL A CA 1
ATOM 7230 C C . VAL A 1 893 ? 61.046 9.518 16.576 1.00 80.44 893 VAL A C 1
ATOM 7232 O O . VAL A 1 893 ? 61.654 10.015 15.630 1.00 80.44 893 VAL A O 1
ATOM 7235 N N . THR A 1 894 ? 60.887 10.167 17.732 1.00 86.88 894 THR A N 1
ATOM 7236 C CA . THR A 1 894 ? 61.416 11.524 17.959 1.00 86.88 894 THR A CA 1
ATOM 7237 C C . THR A 1 894 ? 62.947 11.566 17.905 1.00 86.88 894 THR A C 1
ATOM 7239 O O . THR A 1 894 ? 63.518 12.494 17.330 1.00 86.88 894 THR A O 1
ATOM 7242 N N . ARG A 1 895 ? 63.634 10.531 18.411 1.00 88.44 895 ARG A N 1
ATOM 7243 C CA . ARG A 1 895 ? 65.098 10.389 18.305 1.00 88.44 895 ARG A CA 1
ATOM 7244 C C . ARG A 1 895 ? 65.555 10.270 16.848 1.00 88.44 895 ARG A C 1
ATOM 7246 O O . ARG A 1 895 ? 66.419 11.033 16.425 1.00 88.44 895 ARG A O 1
ATOM 7253 N N . LEU A 1 896 ? 64.897 9.423 16.054 1.00 84.25 896 LEU A N 1
ATOM 7254 C CA . LEU A 1 896 ? 65.166 9.270 14.620 1.00 84.25 896 LEU A CA 1
ATOM 7255 C C . LEU A 1 896 ? 64.856 10.546 13.814 1.00 84.25 896 LEU A C 1
ATOM 7257 O O . LEU A 1 896 ? 65.592 10.873 12.884 1.00 84.25 896 LEU A O 1
ATOM 7261 N N . GLN A 1 897 ? 63.823 11.316 14.176 1.00 84.12 897 GLN A N 1
ATOM 7262 C CA . GLN A 1 897 ? 63.559 12.625 13.557 1.00 84.12 897 GLN A CA 1
ATOM 7263 C C . GLN A 1 897 ? 64.663 13.652 13.867 1.00 84.12 897 GLN A C 1
ATOM 7265 O O . GLN A 1 897 ? 65.040 14.425 12.982 1.00 84.12 897 GLN A O 1
ATOM 7270 N N . ASN A 1 898 ? 65.230 13.630 15.076 1.00 86.56 898 ASN A N 1
ATOM 7271 C CA . ASN A 1 898 ? 66.372 14.474 15.447 1.00 86.56 898 ASN A CA 1
ATOM 7272 C C . ASN A 1 898 ? 67.674 14.036 14.748 1.00 86.56 898 ASN A C 1
ATOM 7274 O O . ASN A 1 898 ? 68.458 14.873 14.298 1.00 86.56 898 ASN A O 1
ATOM 7278 N N . GLU A 1 899 ? 67.894 12.733 14.570 1.00 85.31 899 GLU A N 1
ATOM 7279 C CA . GLU A 1 899 ? 69.015 12.222 13.774 1.00 85.31 899 GLU A CA 1
ATOM 7280 C C . GLU A 1 899 ? 68.886 12.625 12.296 1.00 85.31 899 GLU A C 1
ATOM 7282 O O . GLU A 1 899 ? 69.851 13.128 11.708 1.00 85.31 899 GLU A O 1
ATOM 7287 N N . LEU A 1 900 ? 67.689 12.501 11.712 1.00 82.81 900 LEU A N 1
ATOM 7288 C CA . LEU A 1 900 ? 67.397 12.874 10.325 1.00 82.81 900 LEU A CA 1
ATOM 7289 C C . LEU A 1 900 ? 67.530 14.387 10.083 1.00 82.81 900 LEU A C 1
ATOM 7291 O O . LEU A 1 900 ? 68.057 14.796 9.042 1.00 82.81 900 LEU A O 1
ATOM 7295 N N . SER A 1 901 ? 67.137 15.233 11.040 1.00 84.69 901 SER A N 1
ATOM 7296 C CA . SER A 1 901 ? 67.377 16.679 10.949 1.00 84.69 901 SER A CA 1
ATOM 7297 C C . SER A 1 901 ? 68.876 17.012 11.043 1.00 84.69 901 SER A C 1
ATOM 7299 O O . SER A 1 901 ? 69.366 17.816 10.244 1.00 84.69 901 SER A O 1
ATOM 7301 N N . SER A 1 902 ? 69.647 16.314 11.893 1.00 86.94 902 SER A N 1
ATOM 7302 C CA . SER A 1 902 ? 71.116 16.447 11.962 1.00 86.94 902 SER A CA 1
ATOM 7303 C C . SER A 1 902 ? 71.819 16.040 10.657 1.00 86.94 902 SER A C 1
ATOM 7305 O O . SER A 1 902 ? 72.779 16.684 10.226 1.00 86.94 902 SER A O 1
ATOM 7307 N N . LEU A 1 903 ? 71.341 14.975 10.002 1.00 83.56 903 LEU A N 1
ATOM 7308 C CA . LEU A 1 903 ? 71.852 14.494 8.716 1.00 83.56 903 LEU A CA 1
ATOM 7309 C C . LEU A 1 903 ? 71.508 15.478 7.594 1.00 83.56 903 LEU A C 1
ATOM 7311 O O . LEU A 1 903 ? 72.363 15.797 6.771 1.00 83.56 903 LEU A O 1
ATOM 7315 N N . THR A 1 904 ? 70.298 16.038 7.616 1.00 81.44 904 THR A N 1
ATOM 7316 C CA . THR A 1 904 ? 69.869 17.093 6.686 1.00 81.44 904 THR A CA 1
ATOM 7317 C C . THR A 1 904 ? 70.710 18.366 6.850 1.00 81.44 904 THR A C 1
ATOM 7319 O O . THR A 1 904 ? 71.081 18.991 5.855 1.00 81.44 904 THR A O 1
ATOM 7322 N N . GLY A 1 905 ? 71.077 18.729 8.085 1.00 82.56 905 GLY A N 1
ATOM 7323 C CA . GLY A 1 905 ? 72.016 19.817 8.374 1.00 82.56 905 GLY A CA 1
ATOM 7324 C C . GLY A 1 905 ? 73.414 19.557 7.803 1.00 82.56 905 GLY A C 1
ATOM 7325 O O . GLY A 1 905 ? 73.937 20.382 7.052 1.00 82.56 905 GLY A O 1
ATOM 7326 N N . ARG A 1 906 ? 73.987 18.374 8.071 1.00 82.75 906 ARG A N 1
ATOM 7327 C CA . ARG A 1 906 ? 75.287 17.952 7.512 1.00 82.75 906 ARG A CA 1
ATOM 7328 C C . ARG A 1 906 ? 75.290 17.925 5.980 1.00 82.75 906 ARG A C 1
ATOM 7330 O O . ARG A 1 906 ? 76.254 18.380 5.371 1.00 82.75 906 ARG A O 1
ATOM 7337 N N . LEU A 1 907 ? 74.203 17.478 5.348 1.00 80.56 907 LEU A N 1
ATOM 7338 C CA . LEU A 1 907 ? 74.060 17.483 3.889 1.00 80.56 907 LEU A CA 1
ATOM 7339 C C . LEU A 1 907 ? 74.027 18.908 3.306 1.00 80.56 907 LEU A C 1
ATOM 7341 O O . LEU A 1 907 ? 74.602 19.142 2.244 1.00 80.56 907 LEU A O 1
ATOM 7345 N N . LYS A 1 908 ? 73.403 19.877 3.992 1.00 83.31 908 LYS A N 1
ATOM 7346 C CA . LYS A 1 908 ? 73.442 21.294 3.580 1.00 83.31 908 LYS A CA 1
ATOM 7347 C C . LYS A 1 908 ? 74.857 21.877 3.677 1.00 83.31 908 LYS A C 1
ATOM 7349 O O . LYS A 1 908 ? 75.304 22.500 2.718 1.00 83.31 908 LYS A O 1
ATOM 7354 N N . ALA A 1 909 ? 75.574 21.615 4.771 1.00 79.88 909 ALA A N 1
ATOM 7355 C CA . ALA A 1 909 ? 76.967 22.045 4.932 1.00 79.88 909 ALA A CA 1
ATOM 7356 C C . ALA A 1 909 ? 77.897 21.410 3.877 1.00 79.88 909 ALA A C 1
ATOM 7358 O O . ALA A 1 909 ? 78.721 22.096 3.278 1.00 79.88 909 ALA A O 1
ATOM 7359 N N . SER A 1 910 ? 77.710 20.119 3.576 1.00 77.81 910 SER A N 1
ATOM 7360 C CA . SER A 1 910 ? 78.434 19.422 2.504 1.00 77.81 910 SER A CA 1
ATOM 7361 C C . SER A 1 910 ? 78.193 20.063 1.132 1.00 77.81 910 SER A C 1
ATOM 7363 O O . SER A 1 910 ? 79.158 20.326 0.419 1.00 77.81 910 SER A O 1
ATOM 7365 N N . LYS A 1 911 ? 76.944 20.413 0.786 1.00 81.06 911 LYS A N 1
ATOM 7366 C CA . LYS A 1 911 ? 76.641 21.123 -0.471 1.00 81.06 911 LYS A CA 1
ATOM 7367 C C . LYS A 1 911 ? 77.305 22.503 -0.550 1.00 81.06 911 LYS A C 1
ATOM 7369 O O . LYS A 1 911 ? 77.808 22.862 -1.609 1.00 81.06 911 LYS A O 1
ATOM 7374 N N . GLN A 1 912 ? 77.358 23.248 0.555 1.00 80.00 912 GLN A N 1
ATOM 7375 C CA . GLN A 1 912 ? 78.069 24.534 0.616 1.00 80.00 912 GLN A CA 1
ATOM 7376 C C . GLN A 1 912 ? 79.589 24.373 0.438 1.00 80.00 912 GLN A C 1
ATOM 7378 O O . GLN A 1 912 ? 80.219 25.212 -0.204 1.00 80.00 912 GLN A O 1
ATOM 7383 N N . LEU A 1 913 ? 80.179 23.283 0.946 1.00 83.19 913 LEU A N 1
ATOM 7384 C CA . LEU A 1 913 ? 81.587 22.950 0.709 1.00 83.19 913 LEU A CA 1
ATOM 7385 C C . LEU A 1 913 ? 81.850 22.620 -0.770 1.00 83.19 913 LEU A C 1
ATOM 7387 O O . LEU A 1 913 ? 82.785 23.163 -1.351 1.00 83.19 913 LEU A O 1
ATOM 7391 N N . THR A 1 914 ? 81.001 21.797 -1.399 1.00 75.12 914 THR A N 1
ATOM 7392 C CA . THR A 1 914 ? 81.086 21.508 -2.843 1.00 75.12 914 THR A CA 1
ATOM 7393 C C . THR A 1 914 ? 81.006 22.788 -3.673 1.00 75.12 914 THR A C 1
ATOM 7395 O O . THR A 1 914 ? 81.805 22.974 -4.584 1.00 75.12 914 THR A O 1
ATOM 7398 N N . GLN A 1 915 ? 80.097 23.702 -3.325 1.00 74.81 915 GLN A N 1
ATOM 7399 C CA . GLN A 1 915 ? 79.902 24.955 -4.054 1.00 74.81 915 GLN A CA 1
ATOM 7400 C C . GLN A 1 915 ? 81.111 25.907 -3.949 1.00 74.81 915 GLN A C 1
ATOM 7402 O O . GLN A 1 915 ? 81.415 26.600 -4.917 1.00 74.81 915 GLN A O 1
ATOM 7407 N N . LYS A 1 916 ? 81.851 25.896 -2.826 1.00 80.19 916 LYS A N 1
ATOM 7408 C CA . LYS A 1 916 ? 83.147 26.595 -2.723 1.00 80.19 916 LYS A CA 1
ATOM 7409 C C . LYS A 1 916 ? 84.200 25.982 -3.643 1.00 80.19 916 LYS A C 1
ATOM 7411 O O . LYS A 1 916 ? 84.740 26.698 -4.479 1.00 80.19 916 LYS A O 1
ATOM 7416 N N . LEU A 1 917 ? 84.417 24.666 -3.551 1.00 75.69 917 LEU A N 1
ATOM 7417 C CA . LEU A 1 917 ? 85.389 23.946 -4.388 1.00 75.69 917 LEU A CA 1
ATOM 7418 C C . LEU A 1 917 ? 85.133 24.170 -5.887 1.00 75.69 917 LEU A C 1
ATOM 7420 O O . LEU A 1 917 ? 86.070 24.320 -6.664 1.00 75.69 917 LEU A O 1
ATOM 7424 N N . GLN A 1 918 ? 83.864 24.255 -6.285 1.00 73.81 918 GLN A N 1
ATOM 7425 C CA . GLN A 1 918 ? 83.464 24.544 -7.660 1.00 73.81 918 GLN A CA 1
ATOM 7426 C C . GLN A 1 918 ? 83.885 25.961 -8.101 1.00 73.81 918 GLN A C 1
ATOM 7428 O O . GLN A 1 918 ? 84.454 26.113 -9.178 1.00 73.81 918 GLN A O 1
ATOM 7433 N N . SER A 1 919 ? 83.737 26.970 -7.232 1.00 78.19 919 SER A N 1
ATOM 7434 C CA . SER A 1 919 ? 84.223 28.340 -7.486 1.00 78.19 919 SER A CA 1
ATOM 7435 C C . SER A 1 919 ? 85.751 28.496 -7.456 1.00 78.19 919 SER A C 1
ATOM 7437 O O . SER A 1 919 ? 86.271 29.497 -7.944 1.00 78.19 919 SER A O 1
ATOM 7439 N N . ASP A 1 920 ? 86.483 27.537 -6.880 1.00 76.75 920 ASP A N 1
ATOM 7440 C CA . ASP A 1 920 ? 87.951 27.524 -6.888 1.00 76.75 920 ASP A CA 1
ATOM 7441 C C . ASP A 1 920 ? 88.504 26.840 -8.153 1.00 76.75 920 ASP A C 1
ATOM 7443 O O . ASP A 1 920 ? 89.496 27.300 -8.717 1.00 76.75 920 ASP A O 1
ATOM 7447 N N . ILE A 1 921 ? 87.807 25.824 -8.680 1.00 75.81 921 ILE A N 1
ATOM 7448 C CA . ILE A 1 921 ? 88.101 25.219 -9.993 1.00 75.81 921 ILE A CA 1
ATOM 7449 C C . ILE A 1 921 ? 87.944 26.252 -11.124 1.00 75.81 921 ILE A C 1
ATOM 7451 O O . ILE A 1 921 ? 88.820 26.354 -11.981 1.00 75.81 921 ILE A O 1
ATOM 7455 N N . GLU A 1 922 ? 86.892 27.076 -11.091 1.00 76.69 922 GLU A N 1
ATOM 7456 C CA . GLU A 1 922 ? 86.646 28.133 -12.091 1.00 76.69 922 GLU A CA 1
ATOM 7457 C C . GLU A 1 922 ? 87.736 29.228 -12.133 1.00 76.69 922 GLU A C 1
ATOM 7459 O O . GLU A 1 922 ? 87.855 29.936 -13.135 1.00 76.69 922 GLU A O 1
ATOM 7464 N N . LYS A 1 923 ? 88.551 29.372 -11.075 1.00 74.50 923 LYS A N 1
ATOM 7465 C CA . LYS A 1 923 ? 89.715 30.282 -11.050 1.00 74.50 923 LYS A CA 1
ATOM 7466 C C . LYS A 1 923 ? 90.920 29.640 -11.734 1.00 74.50 923 LYS A C 1
ATOM 7468 O O . LYS A 1 923 ? 91.469 30.219 -12.666 1.00 74.50 923 LYS A O 1
ATOM 7473 N N . LEU A 1 924 ? 91.253 28.410 -11.333 1.00 67.56 924 LEU A N 1
ATOM 7474 C CA . LEU A 1 924 ? 92.372 27.631 -11.883 1.00 67.56 924 LEU A CA 1
ATOM 7475 C C . LEU A 1 924 ? 92.236 27.384 -13.396 1.00 67.56 924 LEU A C 1
ATOM 7477 O O . LEU A 1 924 ? 93.233 27.256 -14.101 1.00 67.56 924 LEU A O 1
ATOM 7481 N N . GLN A 1 925 ? 91.006 27.334 -13.919 1.00 64.44 925 GLN A N 1
ATOM 7482 C CA . GLN A 1 925 ? 90.771 27.222 -15.361 1.00 64.44 925 GLN A CA 1
ATOM 7483 C C . GLN A 1 925 ? 91.136 28.506 -16.129 1.00 64.44 925 GLN A C 1
ATOM 7485 O O . GLN A 1 925 ? 91.645 28.404 -17.240 1.00 64.44 925 GLN A O 1
ATOM 7490 N N . LYS A 1 926 ? 90.971 29.697 -15.537 1.00 65.50 926 LYS A N 1
ATOM 7491 C CA . LYS A 1 926 ? 91.373 30.964 -16.177 1.00 65.50 926 LYS A CA 1
ATOM 7492 C C . LYS A 1 926 ? 92.889 31.146 -16.199 1.00 65.50 926 LYS A C 1
ATOM 7494 O O . LYS A 1 926 ? 93.437 31.479 -17.241 1.00 65.50 926 LYS A O 1
ATOM 7499 N N . GLU A 1 927 ? 93.562 30.831 -15.091 1.00 64.69 927 GLU A N 1
ATOM 7500 C CA . GLU A 1 927 ? 95.032 30.867 -15.003 1.00 64.69 927 GLU A CA 1
ATOM 7501 C C . GLU A 1 927 ? 95.705 29.916 -16.011 1.00 64.69 927 GLU A C 1
ATOM 7503 O O . GLU A 1 927 ? 96.796 30.198 -16.501 1.00 64.69 927 GLU A O 1
ATOM 7508 N N . LYS A 1 928 ? 95.046 28.800 -16.357 1.00 60.66 928 LYS A N 1
ATOM 7509 C CA . LYS A 1 928 ? 95.501 27.885 -17.413 1.00 60.66 928 LYS A CA 1
ATOM 7510 C C . LYS A 1 928 ? 95.361 28.505 -18.807 1.00 60.66 928 LYS A C 1
ATOM 7512 O O . LYS A 1 928 ? 96.303 28.449 -19.596 1.00 60.66 928 LYS A O 1
ATOM 7517 N N . ASP A 1 929 ? 94.188 29.044 -19.129 1.00 52.03 929 ASP A N 1
ATOM 7518 C CA . ASP A 1 929 ? 93.895 29.527 -20.482 1.00 52.03 929 ASP A CA 1
ATOM 7519 C C . ASP A 1 929 ? 94.725 30.785 -20.829 1.00 52.03 929 ASP A C 1
ATOM 7521 O O . ASP A 1 929 ? 95.118 30.961 -21.980 1.00 52.03 929 ASP A O 1
ATOM 7525 N N . GLU A 1 930 ? 95.120 31.583 -19.827 1.00 52.84 930 GLU A N 1
ATOM 7526 C CA . GLU A 1 930 ? 96.073 32.698 -19.974 1.00 52.84 930 GLU A CA 1
ATOM 7527 C C . GLU A 1 930 ? 97.522 32.261 -20.299 1.00 52.84 930 GLU A C 1
ATOM 7529 O O . GLU A 1 930 ? 98.319 33.093 -20.737 1.00 52.84 930 GLU A O 1
ATOM 7534 N N . GLN A 1 931 ? 97.886 30.975 -20.151 1.00 46.25 931 GLN A N 1
ATOM 7535 C CA . GLN A 1 931 ? 99.228 30.467 -20.494 1.00 46.25 931 GLN A CA 1
ATOM 7536 C C . GLN A 1 931 ? 99.320 29.707 -21.831 1.00 46.25 931 GLN A C 1
ATOM 7538 O O . GLN A 1 931 ? 100.426 29.550 -22.352 1.00 46.25 931 GLN A O 1
ATOM 7543 N N . GLU A 1 932 ? 98.211 29.265 -22.440 1.00 48.19 932 GLU A N 1
ATOM 7544 C CA . GLU A 1 932 ? 98.269 28.523 -23.718 1.00 48.19 932 GLU A CA 1
ATOM 7545 C C . GLU A 1 932 ? 98.430 29.410 -24.973 1.00 48.19 932 GLU A C 1
ATOM 7547 O O . GLU A 1 932 ? 98.862 28.906 -26.014 1.00 48.19 932 GLU A O 1
ATOM 7552 N N . GLU A 1 933 ? 98.167 30.719 -24.885 1.00 45.78 933 GLU A N 1
ATOM 7553 C CA . GLU A 1 933 ? 98.314 31.666 -26.010 1.00 45.78 933 GLU A CA 1
ATOM 7554 C C . GLU A 1 933 ? 99.778 32.030 -26.338 1.00 45.78 933 GLU A C 1
ATOM 7556 O O . GLU A 1 933 ? 100.101 32.369 -27.475 1.00 45.78 933 GLU A O 1
ATOM 7561 N N . VAL A 1 934 ? 100.707 31.922 -25.381 1.00 46.09 934 VAL A N 1
ATOM 7562 C CA . VAL A 1 934 ? 102.092 32.426 -25.537 1.00 46.09 934 VAL A CA 1
ATOM 7563 C C . VAL A 1 934 ? 102.981 31.511 -26.407 1.00 46.09 934 VAL A C 1
ATOM 7565 O O . VAL A 1 934 ? 104.068 31.904 -26.827 1.00 46.09 934 VAL A O 1
ATOM 7568 N N . VAL A 1 935 ? 102.540 30.285 -26.717 1.00 45.12 935 VAL A N 1
ATOM 7569 C CA . VAL A 1 935 ? 103.419 29.197 -27.210 1.00 45.12 935 VAL A CA 1
ATOM 7570 C C . VAL A 1 935 ? 103.225 28.862 -28.708 1.00 45.12 935 VAL A C 1
ATOM 7572 O O . VAL A 1 935 ? 103.845 27.934 -29.223 1.00 45.12 935 VAL A O 1
ATOM 7575 N N . LYS A 1 936 ? 102.395 29.606 -29.459 1.00 36.09 936 LYS A N 1
ATOM 7576 C CA . LYS A 1 936 ? 101.999 29.250 -30.848 1.00 36.09 936 LYS A CA 1
ATOM 7577 C C . LYS A 1 936 ? 102.431 30.224 -31.957 1.00 36.09 936 LYS A C 1
ATOM 7579 O O . LYS A 1 936 ? 101.736 30.369 -32.959 1.00 36.09 936 LYS A O 1
ATOM 7584 N N . ALA A 1 937 ? 103.620 30.816 -31.846 1.00 36.19 937 ALA A N 1
ATOM 7585 C CA . ALA A 1 937 ? 104.212 31.610 -32.929 1.00 36.19 937 ALA A CA 1
ATOM 7586 C C . ALA A 1 937 ? 105.723 31.354 -33.113 1.00 36.19 937 ALA A C 1
ATOM 7588 O O . ALA A 1 937 ? 106.520 32.064 -32.506 1.00 36.19 937 ALA A O 1
ATOM 7589 N N . GLN A 1 938 ? 106.122 30.380 -33.963 1.00 28.33 938 GLN A N 1
ATOM 7590 C CA . GLN A 1 938 ? 107.448 30.400 -34.627 1.00 28.33 938 GLN A CA 1
ATOM 7591 C C . GLN A 1 938 ? 107.654 29.430 -35.830 1.00 28.33 938 GLN A C 1
ATOM 7593 O O . GLN A 1 938 ? 107.503 28.222 -35.693 1.00 28.33 938 GLN A O 1
ATOM 7598 N N . MET A 1 939 ? 108.131 29.992 -36.961 1.00 26.62 939 MET A N 1
ATOM 7599 C CA . MET A 1 939 ? 108.998 29.425 -38.040 1.00 26.62 939 MET A CA 1
ATOM 7600 C C . MET A 1 939 ? 108.636 28.175 -38.895 1.00 26.62 939 MET A C 1
ATOM 7602 O O . MET A 1 939 ? 108.539 27.069 -38.371 1.00 26.62 939 MET A O 1
ATOM 7606 N N . LYS A 1 940 ? 108.763 28.300 -40.244 1.00 30.42 940 LYS A N 1
ATOM 7607 C CA . LYS A 1 940 ? 109.853 27.669 -41.064 1.00 30.42 940 LYS A CA 1
ATOM 7608 C C . LYS A 1 940 ? 109.848 27.982 -42.587 1.00 30.42 940 LYS A C 1
ATOM 7610 O O . LYS A 1 940 ? 108.790 28.039 -43.198 1.00 30.42 940 LYS A O 1
ATOM 7615 N N . VAL A 1 941 ? 111.054 28.098 -43.180 1.00 31.80 941 VAL A N 1
ATOM 7616 C CA . VAL A 1 941 ? 111.434 28.232 -44.627 1.00 31.80 941 VAL A CA 1
ATOM 7617 C C . VAL A 1 941 ? 112.961 27.883 -44.766 1.00 31.80 941 VAL A C 1
ATOM 7619 O O . VAL A 1 941 ? 113.568 27.702 -43.712 1.00 31.80 941 VAL A O 1
ATOM 7622 N N . ASN A 1 942 ? 113.711 27.755 -45.890 1.00 33.38 942 ASN A N 1
ATOM 7623 C CA . ASN A 1 942 ? 113.536 27.811 -47.370 1.00 33.38 942 ASN A CA 1
ATOM 7624 C C . ASN A 1 942 ? 114.734 27.100 -48.106 1.00 33.38 942 ASN A C 1
ATOM 7626 O O . ASN A 1 942 ? 115.736 26.814 -47.457 1.00 33.38 942 ASN A O 1
ATOM 7630 N N . SER A 1 943 ? 114.710 27.020 -49.456 1.00 29.11 943 SER A N 1
ATOM 7631 C CA . SER A 1 943 ? 115.860 27.006 -50.424 1.00 29.11 943 SER A CA 1
ATOM 7632 C C . SER A 1 943 ? 116.785 25.762 -50.572 1.00 29.11 943 SER A C 1
ATOM 7634 O O . SER A 1 943 ? 116.761 24.897 -49.707 1.00 29.11 943 SER A O 1
ATOM 7636 N N . ALA A 1 944 ? 117.684 25.640 -51.582 1.00 28.17 944 ALA A N 1
ATOM 7637 C CA . ALA A 1 944 ? 117.574 25.797 -53.064 1.00 28.17 944 ALA A CA 1
ATOM 7638 C C . ALA A 1 944 ? 118.891 25.417 -53.826 1.00 28.17 944 ALA A C 1
ATOM 7640 O O . ALA A 1 944 ? 119.964 25.791 -53.370 1.00 28.17 944 ALA A O 1
ATOM 7641 N N . ALA A 1 945 ? 118.761 24.852 -55.045 1.00 29.16 945 ALA A N 1
ATOM 7642 C CA . ALA A 1 945 ? 119.741 24.803 -56.168 1.00 29.16 945 ALA A CA 1
ATOM 7643 C C . ALA A 1 945 ? 121.100 24.060 -55.997 1.00 29.16 945 ALA A C 1
ATOM 7645 O O . ALA A 1 945 ? 121.506 23.723 -54.891 1.00 29.16 945 ALA A O 1
ATOM 7646 N N . ASP A 1 946 ? 121.760 23.734 -57.127 1.00 35.44 946 ASP A N 1
ATOM 7647 C CA . ASP A 1 946 ? 122.774 22.660 -57.220 1.00 35.44 946 ASP A CA 1
ATOM 7648 C C . ASP A 1 946 ? 123.768 22.798 -58.416 1.00 35.44 946 ASP A C 1
ATOM 7650 O O . ASP A 1 946 ? 123.528 23.564 -59.348 1.00 35.44 946 ASP A O 1
ATOM 7654 N N . SER A 1 947 ? 124.811 21.954 -58.408 1.00 34.28 947 SER A N 1
ATOM 7655 C CA . SER A 1 947 ? 125.746 21.543 -59.478 1.00 34.28 947 SER A CA 1
ATOM 7656 C C . SER A 1 947 ? 126.870 22.476 -59.969 1.00 34.28 947 SER A C 1
ATOM 7658 O O . SER A 1 947 ? 126.665 23.605 -60.400 1.00 34.28 947 SER A O 1
ATOM 7660 N N . GLN A 1 948 ? 128.075 21.886 -60.041 1.00 39.94 948 GLN A N 1
ATOM 7661 C CA . GLN A 1 948 ? 128.981 22.006 -61.198 1.00 39.94 948 GLN A CA 1
ATOM 7662 C C . GLN A 1 948 ? 129.810 20.709 -61.338 1.00 39.94 948 GLN A C 1
ATOM 7664 O O . GLN A 1 948 ? 131.036 20.670 -61.195 1.00 39.94 948 GLN A O 1
ATOM 7669 N N . GLU A 1 949 ? 129.116 19.590 -61.544 1.00 44.50 949 GLU A N 1
ATOM 7670 C CA . GLU A 1 949 ? 129.706 18.248 -61.537 1.00 44.50 949 GLU A CA 1
ATOM 7671 C C . GLU A 1 949 ? 130.216 17.794 -62.918 1.00 44.50 949 GLU A C 1
ATOM 7673 O O . GLU A 1 949 ? 129.447 17.252 -63.706 1.00 44.50 949 GLU A O 1
ATOM 7678 N N . MET A 1 950 ? 131.523 17.907 -63.218 1.00 44.41 950 MET A N 1
ATOM 7679 C CA . MET A 1 950 ? 132.072 17.091 -64.326 1.00 44.41 950 MET A CA 1
ATOM 7680 C C . MET A 1 950 ? 133.546 16.668 -64.249 1.00 44.41 950 MET A C 1
ATOM 7682 O O . MET A 1 950 ? 133.841 15.525 -64.574 1.00 44.41 950 MET A O 1
ATOM 7686 N N . LYS A 1 951 ? 134.487 17.486 -63.748 1.00 51.09 951 LYS A N 1
ATOM 7687 C CA . LYS A 1 951 ? 135.894 17.028 -63.596 1.00 51.09 951 LYS A CA 1
ATOM 7688 C C . LYS A 1 951 ? 136.146 16.164 -62.362 1.00 51.09 951 LYS A C 1
ATOM 7690 O O . LYS A 1 951 ? 137.018 15.304 -62.390 1.00 51.09 951 LYS A O 1
ATOM 7695 N N . ASN A 1 952 ? 135.321 16.306 -61.327 1.00 53.62 952 ASN A N 1
ATOM 7696 C CA . ASN A 1 952 ? 135.315 15.339 -60.235 1.00 53.62 952 ASN A CA 1
ATOM 7697 C C . ASN A 1 952 ? 134.732 13.981 -60.665 1.00 53.62 952 ASN A C 1
ATOM 7699 O O . ASN A 1 952 ? 134.933 13.039 -59.915 1.00 53.62 952 ASN A O 1
ATOM 7703 N N . LEU A 1 953 ? 134.029 13.840 -61.807 1.00 49.69 953 LEU A N 1
ATOM 7704 C CA . LEU A 1 953 ? 133.245 12.626 -62.112 1.00 49.69 953 LEU A CA 1
ATOM 7705 C C . LEU A 1 953 ? 134.063 11.332 -62.225 1.00 49.69 953 LEU A C 1
ATOM 7707 O O . LEU A 1 953 ? 133.511 10.270 -61.969 1.00 49.69 953 LEU A O 1
ATOM 7711 N N . GLU A 1 954 ? 135.354 11.389 -62.546 1.00 54.75 954 GLU A N 1
ATOM 7712 C CA . GLU A 1 954 ? 136.175 10.183 -62.738 1.00 54.75 954 GLU A CA 1
ATOM 7713 C C . GLU A 1 954 ? 136.820 9.694 -61.427 1.00 54.75 954 GLU A C 1
ATOM 7715 O O . GLU A 1 954 ? 136.772 8.507 -61.104 1.00 54.75 954 GLU A O 1
ATOM 7720 N N . ALA A 1 955 ? 137.305 10.621 -60.589 1.00 59.94 955 ALA A N 1
ATOM 7721 C CA . ALA A 1 955 ? 137.648 10.323 -59.196 1.00 59.94 955 ALA A CA 1
ATOM 7722 C C . ALA A 1 955 ? 136.394 9.930 -58.393 1.00 59.94 955 ALA A C 1
ATOM 7724 O O . ALA A 1 955 ? 136.431 8.976 -57.611 1.00 59.94 955 ALA A O 1
ATOM 7725 N N . LYS A 1 956 ? 135.264 10.600 -58.668 1.00 60.28 956 LYS A N 1
ATOM 7726 C CA . LYS A 1 956 ? 133.937 10.186 -58.218 1.00 60.28 956 LYS A CA 1
ATOM 7727 C C . LYS A 1 956 ? 133.616 8.790 -58.706 1.00 60.28 956 LYS A C 1
ATOM 7729 O O . LYS A 1 956 ? 133.232 8.027 -57.862 1.00 60.28 956 LYS A O 1
ATOM 7734 N N . LEU A 1 957 ? 133.839 8.370 -59.952 1.00 60.72 957 LEU A N 1
ATOM 7735 C CA . LEU A 1 957 ? 133.465 7.007 -60.378 1.00 60.72 957 LEU A CA 1
ATOM 7736 C C . LEU A 1 957 ? 134.031 5.907 -59.452 1.00 60.72 957 LEU A C 1
ATOM 7738 O O . LEU A 1 957 ? 133.407 4.866 -59.262 1.00 60.72 957 LEU A O 1
ATOM 7742 N N . LYS A 1 958 ? 135.183 6.162 -58.812 1.00 67.38 958 LYS A N 1
ATOM 7743 C CA . LYS A 1 958 ? 135.751 5.295 -57.772 1.00 67.38 958 LYS A CA 1
ATOM 7744 C C . LYS A 1 958 ? 135.287 5.635 -56.347 1.00 67.38 958 LYS A C 1
ATOM 7746 O O . LYS A 1 958 ? 135.052 4.709 -55.571 1.00 67.38 958 LYS A O 1
ATOM 7751 N N . SER A 1 959 ? 135.117 6.914 -55.995 1.00 69.25 959 SER A N 1
ATOM 7752 C CA . SER A 1 959 ? 134.541 7.313 -54.700 1.00 69.25 959 SER A CA 1
ATOM 7753 C C . SER A 1 959 ? 133.064 6.912 -54.613 1.00 69.25 959 SER A C 1
ATOM 7755 O O . SER A 1 959 ? 132.728 6.110 -53.753 1.00 69.25 959 SER A O 1
ATOM 7757 N N . THR A 1 960 ? 132.233 7.296 -55.584 1.00 70.19 960 THR A N 1
ATOM 7758 C CA . THR A 1 960 ? 130.859 6.846 -55.838 1.00 70.19 960 THR A CA 1
ATOM 7759 C C . THR A 1 960 ? 130.715 5.340 -55.970 1.00 70.19 960 THR A C 1
ATOM 7761 O O . THR A 1 960 ? 129.628 4.866 -55.703 1.00 70.19 960 THR A O 1
ATOM 7764 N N . SER A 1 961 ? 131.746 4.547 -56.288 1.00 74.12 961 SER A N 1
ATOM 7765 C CA . SER A 1 961 ? 131.645 3.079 -56.181 1.00 74.12 961 SER A CA 1
ATOM 7766 C C . SER A 1 961 ? 131.671 2.609 -54.720 1.00 74.12 961 SER A C 1
ATOM 7768 O O . SER A 1 961 ? 130.870 1.763 -54.323 1.00 74.12 961 SER A O 1
ATOM 7770 N N . ASN A 1 962 ? 132.558 3.167 -53.893 1.00 77.62 962 ASN A N 1
ATOM 7771 C CA . ASN A 1 962 ? 132.618 2.848 -52.462 1.00 77.62 962 ASN A CA 1
ATOM 7772 C C . ASN A 1 962 ? 131.457 3.505 -51.700 1.00 77.62 962 ASN A C 1
ATOM 7774 O O . ASN A 1 962 ? 130.818 2.868 -50.862 1.00 77.62 962 ASN A O 1
ATOM 7778 N N . GLU A 1 963 ? 131.110 4.741 -52.046 1.00 77.38 963 GLU A N 1
ATOM 7779 C CA . GLU A 1 963 ? 129.891 5.400 -51.602 1.00 77.38 963 GLU A CA 1
ATOM 7780 C C . GLU A 1 963 ? 128.668 4.631 -52.099 1.00 77.38 963 GLU A C 1
ATOM 7782 O O . GLU A 1 963 ? 127.779 4.451 -51.297 1.00 77.38 963 GLU A O 1
ATOM 7787 N N . LEU A 1 964 ? 128.597 4.071 -53.314 1.00 76.06 964 LEU A N 1
ATOM 7788 C CA . LEU A 1 964 ? 127.462 3.230 -53.734 1.00 76.06 964 LEU A CA 1
ATOM 7789 C C . LEU A 1 964 ? 127.320 2.016 -52.815 1.00 76.06 964 LEU A C 1
ATOM 7791 O O . LEU A 1 964 ? 126.196 1.666 -52.467 1.00 76.06 964 LEU A O 1
ATOM 7795 N N . THR A 1 965 ? 128.417 1.412 -52.343 1.00 77.75 965 THR A N 1
ATOM 7796 C CA . THR A 1 965 ? 128.323 0.353 -51.322 1.00 77.75 965 THR A CA 1
ATOM 7797 C C . THR A 1 965 ? 127.865 0.882 -49.956 1.00 77.75 965 THR A C 1
ATOM 7799 O O . THR A 1 965 ? 126.967 0.279 -49.373 1.00 77.75 965 THR A O 1
ATOM 7802 N N . GLN A 1 966 ? 128.357 2.038 -49.483 1.00 83.75 966 GLN A N 1
ATOM 7803 C CA . GLN A 1 966 ? 127.879 2.669 -48.236 1.00 83.75 966 GLN A CA 1
ATOM 7804 C C . GLN A 1 966 ? 126.437 3.189 -48.329 1.00 83.75 966 GLN A C 1
ATOM 7806 O O . GLN A 1 966 ? 125.692 3.142 -47.360 1.00 83.75 966 GLN A O 1
ATOM 7811 N N . GLN A 1 967 ? 126.019 3.689 -49.486 1.00 77.94 967 GLN A N 1
ATOM 7812 C CA . GLN A 1 967 ? 124.655 4.099 -49.776 1.00 77.94 967 GLN A CA 1
ATOM 7813 C C . GLN A 1 967 ? 123.783 2.858 -49.970 1.00 77.94 967 GLN A C 1
ATOM 7815 O O . GLN A 1 967 ? 122.615 2.912 -49.637 1.00 77.94 967 GLN A O 1
ATOM 7820 N N . THR A 1 968 ? 124.321 1.712 -50.401 1.00 83.25 968 THR A N 1
ATOM 7821 C CA . THR A 1 968 ? 123.591 0.432 -50.413 1.00 83.25 968 THR A CA 1
ATOM 7822 C C . THR A 1 968 ? 123.409 -0.133 -49.002 1.00 83.25 968 THR A C 1
ATOM 7824 O O . THR A 1 968 ? 122.353 -0.699 -48.727 1.00 83.25 968 THR A O 1
ATOM 7827 N N . THR A 1 969 ? 124.372 0.025 -48.082 1.00 82.69 969 THR A N 1
ATOM 7828 C CA . THR A 1 969 ? 124.148 -0.318 -46.663 1.00 82.69 969 THR A CA 1
ATOM 7829 C C . THR A 1 969 ? 123.195 0.676 -46.009 1.00 82.69 969 THR A C 1
ATOM 7831 O O . THR A 1 969 ? 122.188 0.237 -45.467 1.00 82.69 969 THR A O 1
ATOM 7834 N N . ARG A 1 970 ? 123.380 1.990 -46.199 1.00 84.81 970 ARG A N 1
ATOM 7835 C CA . ARG A 1 970 ? 122.428 3.016 -45.734 1.00 84.81 970 ARG A CA 1
ATOM 7836 C C . ARG A 1 970 ? 121.035 2.864 -46.338 1.00 84.81 970 ARG A C 1
ATOM 7838 O O . ARG A 1 970 ? 120.067 3.110 -45.645 1.00 84.81 970 ARG A O 1
ATOM 7845 N N . LEU A 1 971 ? 120.885 2.432 -47.590 1.00 82.06 971 LEU A N 1
ATOM 7846 C CA . LEU A 1 971 ? 119.576 2.139 -48.192 1.00 82.06 971 LEU A CA 1
ATOM 7847 C C . LEU A 1 971 ? 118.962 0.852 -47.636 1.00 82.06 971 LEU A C 1
ATOM 7849 O O . LEU A 1 971 ? 117.742 0.728 -47.653 1.00 82.06 971 LEU A O 1
ATOM 7853 N N . LYS A 1 972 ? 119.762 -0.097 -47.133 1.00 86.56 972 LYS A N 1
ATOM 7854 C CA . LYS A 1 972 ? 119.255 -1.250 -46.373 1.00 86.56 972 LYS A CA 1
ATOM 7855 C C . LYS A 1 972 ? 118.851 -0.842 -44.958 1.00 86.56 972 LYS A C 1
ATOM 7857 O O . LYS A 1 972 ? 117.771 -1.232 -44.544 1.00 86.56 972 LYS A O 1
ATOM 7862 N N . GLU A 1 973 ? 119.652 -0.020 -44.281 1.00 87.19 973 GLU A N 1
ATOM 7863 C CA . GLU A 1 973 ? 119.374 0.557 -42.956 1.00 87.19 973 GLU A CA 1
ATOM 7864 C C . GLU A 1 973 ? 118.118 1.440 -43.000 1.00 87.19 973 GLU A C 1
ATOM 7866 O O . GLU A 1 973 ? 117.127 1.121 -42.357 1.00 87.19 973 GLU A O 1
ATOM 7871 N N . LEU A 1 974 ? 118.074 2.448 -43.877 1.00 83.19 974 LEU A N 1
ATOM 7872 C CA . LEU A 1 974 ? 116.898 3.290 -44.127 1.00 83.19 974 LEU A CA 1
ATOM 7873 C C . LEU A 1 974 ? 115.685 2.491 -44.619 1.00 83.19 974 LEU A C 1
ATOM 7875 O O . LEU A 1 974 ? 114.555 2.940 -44.435 1.00 83.19 974 LEU A O 1
ATOM 7879 N N . LYS A 1 975 ? 115.883 1.317 -45.237 1.00 87.25 975 LYS A N 1
ATOM 7880 C CA . LYS A 1 975 ? 114.778 0.410 -45.562 1.00 87.25 975 LYS A CA 1
ATOM 7881 C C . LYS A 1 975 ? 114.299 -0.363 -44.334 1.00 87.25 975 LYS A C 1
ATOM 7883 O O . LYS A 1 975 ? 113.096 -0.391 -44.130 1.00 87.25 975 LYS A O 1
ATOM 7888 N N . SER A 1 976 ? 115.171 -0.930 -43.499 1.00 86.69 976 SER A N 1
ATOM 7889 C CA . SER A 1 976 ? 114.745 -1.554 -42.236 1.00 86.69 976 SER A CA 1
ATOM 7890 C C . SER A 1 976 ? 114.119 -0.538 -41.280 1.00 86.69 976 SER A C 1
ATOM 7892 O O . SER A 1 976 ? 113.120 -0.848 -40.637 1.00 86.69 976 SER A O 1
ATOM 7894 N N . ASP A 1 977 ? 114.626 0.693 -41.253 1.00 87.06 977 ASP A N 1
ATOM 7895 C CA . ASP A 1 977 ? 114.060 1.799 -40.487 1.00 87.06 977 ASP A CA 1
ATOM 7896 C C . ASP A 1 977 ? 112.688 2.175 -41.046 1.00 87.06 977 ASP A C 1
ATOM 7898 O O . ASP A 1 977 ? 111.725 2.228 -40.285 1.00 87.06 977 ASP A O 1
ATOM 7902 N N . LYS A 1 978 ? 112.557 2.346 -42.372 1.00 86.44 978 LYS A N 1
ATOM 7903 C CA . LYS A 1 978 ? 111.264 2.563 -43.039 1.00 86.44 978 LYS A CA 1
ATOM 7904 C C . LYS A 1 978 ? 110.278 1.437 -42.746 1.00 86.44 978 LYS A C 1
ATOM 7906 O O . LYS A 1 978 ? 109.138 1.733 -42.412 1.00 86.44 978 LYS A O 1
ATOM 7911 N N . ASP A 1 979 ? 110.689 0.182 -42.885 1.00 89.31 979 ASP A N 1
ATOM 7912 C CA . ASP A 1 979 ? 109.828 -0.981 -42.681 1.00 89.31 979 ASP A CA 1
ATOM 7913 C C . ASP A 1 979 ? 109.398 -1.044 -41.194 1.00 89.31 979 ASP A C 1
ATOM 7915 O O . ASP A 1 979 ? 108.214 -1.207 -40.904 1.00 89.31 979 ASP A O 1
ATOM 7919 N N . SER A 1 980 ? 110.300 -0.744 -40.245 1.00 90.75 980 SER A N 1
ATOM 7920 C CA . SER A 1 980 ? 109.974 -0.639 -38.811 1.00 90.75 980 SER A CA 1
ATOM 7921 C C . SER A 1 980 ? 109.056 0.545 -38.470 1.00 90.75 980 SER A C 1
ATOM 7923 O O . SER A 1 980 ? 108.172 0.417 -37.623 1.00 90.75 980 SER A O 1
ATOM 7925 N N . LEU A 1 981 ? 109.219 1.692 -39.138 1.00 89.56 981 LEU A N 1
ATOM 7926 C CA . LEU A 1 981 ? 108.341 2.855 -39.006 1.00 89.56 981 LEU A CA 1
ATOM 7927 C C . LEU A 1 981 ? 106.975 2.581 -39.642 1.00 89.56 981 LEU A C 1
ATOM 7929 O O . LEU A 1 981 ? 105.960 3.026 -39.116 1.00 89.56 981 LEU A O 1
ATOM 7933 N N . GLN A 1 982 ? 106.928 1.817 -40.732 1.00 89.75 982 GLN A N 1
ATOM 7934 C CA . GLN A 1 982 ? 105.695 1.392 -41.386 1.00 89.75 982 GLN A CA 1
ATOM 7935 C C . GLN A 1 982 ? 104.913 0.408 -40.502 1.00 89.75 982 GLN A C 1
ATOM 7937 O O . GLN A 1 982 ? 103.698 0.557 -40.371 1.00 89.75 982 GLN A O 1
ATOM 7942 N N . ASP A 1 983 ? 105.589 -0.516 -39.813 1.00 91.88 983 ASP A N 1
ATOM 7943 C CA . ASP A 1 983 ? 104.969 -1.381 -38.801 1.00 91.88 983 ASP A CA 1
ATOM 7944 C C . ASP A 1 983 ? 104.548 -0.609 -37.535 1.00 91.88 983 ASP A C 1
ATOM 7946 O O . ASP A 1 983 ? 103.465 -0.857 -37.001 1.00 91.88 983 ASP A O 1
ATOM 7950 N N . GLN A 1 984 ? 105.322 0.388 -37.084 1.00 92.19 984 GLN A N 1
ATOM 7951 C CA . GLN A 1 984 ? 104.904 1.288 -35.998 1.00 92.19 984 GLN A CA 1
ATOM 7952 C C . GLN A 1 984 ? 103.661 2.106 -36.377 1.00 92.19 984 GLN A C 1
ATOM 7954 O O . GLN A 1 984 ? 102.719 2.180 -35.588 1.00 92.19 984 GLN A O 1
ATOM 7959 N N . VAL A 1 985 ? 103.620 2.678 -37.585 1.00 88.25 985 VAL A N 1
ATOM 7960 C CA . VAL A 1 985 ? 102.451 3.393 -38.124 1.00 88.25 985 VAL A CA 1
ATOM 7961 C C . VAL A 1 985 ? 101.250 2.458 -38.228 1.00 88.25 985 VAL A C 1
ATOM 7963 O O . VAL A 1 985 ? 100.158 2.840 -37.818 1.00 88.25 985 VAL A O 1
ATOM 7966 N N . LYS A 1 986 ? 101.438 1.216 -38.686 1.00 93.00 986 LYS A N 1
ATOM 7967 C CA . LYS A 1 986 ? 100.375 0.205 -38.750 1.00 93.00 986 LYS A CA 1
ATOM 7968 C C . LYS A 1 986 ? 99.837 -0.155 -37.362 1.00 93.00 986 LYS A C 1
ATOM 7970 O O . LYS A 1 986 ? 98.629 -0.115 -37.156 1.00 93.00 986 LYS A O 1
ATOM 7975 N N . HIS A 1 987 ? 100.708 -0.414 -36.387 1.00 92.62 987 HIS A N 1
ATOM 7976 C CA . HIS A 1 987 ? 100.310 -0.680 -35.001 1.00 92.62 987 HIS A CA 1
ATOM 7977 C C . HIS A 1 987 ? 99.601 0.524 -34.350 1.00 92.62 987 HIS A C 1
ATOM 7979 O O . HIS A 1 987 ? 98.620 0.351 -33.625 1.00 92.62 987 HIS A O 1
ATOM 7985 N N . LEU A 1 988 ? 100.051 1.754 -34.625 1.00 91.44 988 LEU A N 1
ATOM 7986 C CA . LEU A 1 988 ? 99.363 2.968 -34.181 1.00 91.44 988 LEU A CA 1
ATOM 7987 C C . LEU A 1 988 ? 97.999 3.130 -34.863 1.00 91.44 988 LEU A C 1
ATOM 7989 O O . LEU A 1 988 ? 97.035 3.463 -34.178 1.00 91.44 988 LEU A O 1
ATOM 7993 N N . GLN A 1 989 ? 97.887 2.830 -36.159 1.00 91.94 989 GLN A N 1
ATOM 7994 C CA . GLN A 1 989 ? 96.616 2.836 -36.881 1.00 91.94 989 GLN A CA 1
ATOM 7995 C C . GLN A 1 989 ? 95.652 1.789 -36.312 1.00 91.94 989 GLN A C 1
ATOM 7997 O O . GLN A 1 989 ? 94.507 2.121 -36.036 1.00 91.94 989 GLN A O 1
ATOM 8002 N N . ASP A 1 990 ? 96.098 0.561 -36.042 1.00 93.00 990 ASP A N 1
ATOM 8003 C CA . ASP A 1 990 ? 95.257 -0.474 -35.427 1.00 93.00 990 ASP A CA 1
ATOM 8004 C C . ASP A 1 990 ? 94.828 -0.113 -33.995 1.00 93.00 990 ASP A C 1
ATOM 8006 O O . ASP A 1 990 ? 93.689 -0.380 -33.595 1.00 93.00 990 ASP A O 1
ATOM 8010 N N . LYS A 1 991 ? 95.687 0.584 -33.242 1.00 94.88 991 LYS A N 1
ATOM 8011 C CA . LYS A 1 991 ? 95.347 1.148 -31.930 1.00 94.88 991 LYS A CA 1
ATOM 8012 C C . LYS A 1 991 ? 94.332 2.294 -32.030 1.00 94.88 991 LYS A C 1
ATOM 8014 O O . LYS A 1 991 ? 93.427 2.355 -31.198 1.00 94.88 991 LYS A O 1
ATOM 8019 N N . ILE A 1 992 ? 94.435 3.165 -33.038 1.00 90.44 992 ILE A N 1
ATOM 8020 C CA . ILE A 1 992 ? 93.433 4.202 -33.344 1.00 90.44 992 ILE A CA 1
ATOM 8021 C C . ILE A 1 992 ? 92.106 3.539 -33.725 1.00 90.44 992 ILE A C 1
ATOM 8023 O O . ILE A 1 992 ? 91.107 3.781 -33.055 1.00 90.44 992 ILE A O 1
ATOM 8027 N N . ASN A 1 993 ? 92.119 2.610 -34.686 1.00 93.81 993 ASN A N 1
ATOM 8028 C CA . ASN A 1 993 ? 90.958 1.833 -35.127 1.00 93.81 993 ASN A CA 1
ATOM 8029 C C . ASN A 1 993 ? 90.236 1.166 -33.937 1.00 93.81 993 ASN A C 1
ATOM 8031 O O . ASN A 1 993 ? 89.007 1.101 -33.902 1.00 93.81 993 ASN A O 1
ATOM 8035 N N . GLN A 1 994 ? 90.977 0.662 -32.941 1.00 93.56 994 GLN A N 1
ATOM 8036 C CA . GLN A 1 994 ? 90.377 0.090 -31.735 1.00 93.56 994 GLN A CA 1
ATOM 8037 C C . GLN A 1 994 ? 89.801 1.154 -30.789 1.00 93.56 994 GLN A C 1
ATOM 8039 O O . GLN A 1 994 ? 88.683 0.987 -30.304 1.00 93.56 994 GLN A O 1
ATOM 8044 N N . LEU A 1 995 ? 90.510 2.260 -30.551 1.00 92.56 995 LEU A N 1
ATOM 8045 C CA . LEU A 1 995 ? 89.999 3.363 -29.730 1.00 92.56 995 LEU A CA 1
ATOM 8046 C C . LEU A 1 995 ? 88.749 4.015 -30.349 1.00 92.56 995 LEU A C 1
ATOM 8048 O O . LEU A 1 995 ? 87.841 4.406 -29.618 1.00 92.56 995 LEU A O 1
ATOM 8052 N N . GLU A 1 996 ? 88.647 4.073 -31.675 1.00 92.81 996 GLU A N 1
ATOM 8053 C CA . GLU A 1 996 ? 87.458 4.539 -32.395 1.00 92.81 996 GLU A CA 1
ATOM 8054 C C . GLU A 1 996 ? 86.255 3.604 -32.209 1.00 92.81 996 GLU A C 1
ATOM 8056 O O . GLU A 1 996 ? 85.138 4.083 -31.978 1.00 92.81 996 GLU A O 1
ATOM 8061 N N . ARG A 1 997 ? 86.465 2.278 -32.224 1.00 93.94 997 ARG A N 1
ATOM 8062 C CA . ARG A 1 997 ? 85.424 1.291 -31.870 1.00 93.94 997 ARG A CA 1
ATOM 8063 C C . ARG A 1 997 ? 84.974 1.474 -30.424 1.00 93.94 997 ARG A C 1
ATOM 8065 O O . ARG A 1 997 ? 83.775 1.585 -30.177 1.00 93.94 997 ARG A O 1
ATOM 8072 N N . ASP A 1 998 ? 85.912 1.574 -29.485 1.00 93.88 998 ASP A N 1
ATOM 8073 C CA . ASP A 1 998 ? 85.641 1.803 -28.063 1.00 93.88 998 ASP A CA 1
ATOM 8074 C C . ASP A 1 998 ? 84.853 3.103 -27.821 1.00 93.88 998 ASP A C 1
ATOM 8076 O O . ASP A 1 998 ? 83.894 3.120 -27.047 1.00 93.88 998 ASP A O 1
ATOM 8080 N N . VAL A 1 999 ? 85.238 4.203 -28.476 1.00 92.25 999 VAL A N 1
ATOM 8081 C CA . VAL A 1 999 ? 84.542 5.499 -28.398 1.00 92.25 999 VAL A CA 1
ATOM 8082 C C . VAL A 1 999 ? 83.150 5.409 -29.020 1.00 92.25 999 VAL A C 1
ATOM 8084 O O . VAL A 1 999 ? 82.200 5.942 -28.448 1.00 92.25 999 VAL A O 1
ATOM 8087 N N . SER A 1 1000 ? 82.993 4.702 -30.138 1.00 93.56 1000 SER A N 1
ATOM 8088 C CA . SER A 1 1000 ? 81.692 4.497 -30.788 1.00 93.56 1000 SER A CA 1
ATOM 8089 C C . SER A 1 1000 ? 80.756 3.643 -29.926 1.00 93.56 1000 SER A C 1
ATOM 8091 O O . SER A 1 1000 ? 79.605 4.015 -29.713 1.00 93.56 1000 SER A O 1
ATOM 8093 N N . GLN A 1 1001 ? 81.258 2.566 -29.315 1.00 93.81 1001 GLN A N 1
ATOM 8094 C CA . GLN A 1 1001 ? 80.503 1.777 -28.336 1.00 93.81 1001 GLN A CA 1
ATOM 8095 C C . GLN A 1 1001 ? 80.109 2.619 -27.112 1.00 93.81 1001 GLN A C 1
ATOM 8097 O O . GLN A 1 1001 ? 78.958 2.571 -26.682 1.00 93.81 1001 GLN A O 1
ATOM 8102 N N . LYS A 1 1002 ? 81.019 3.447 -26.577 1.00 92.56 1002 LYS A N 1
ATOM 8103 C CA . LYS A 1 1002 ? 80.731 4.361 -25.454 1.00 92.56 1002 LYS A CA 1
ATOM 8104 C C . LYS A 1 1002 ? 79.693 5.429 -25.824 1.00 92.56 1002 LYS A C 1
ATOM 8106 O O . LYS A 1 1002 ? 78.810 5.698 -25.012 1.00 92.56 1002 LYS A O 1
ATOM 8111 N N . ARG A 1 1003 ? 79.732 5.986 -27.043 1.00 93.31 1003 ARG A N 1
ATOM 8112 C CA . ARG A 1 1003 ? 78.689 6.888 -27.576 1.00 93.31 1003 ARG A CA 1
ATOM 8113 C C . ARG A 1 1003 ? 77.335 6.181 -27.631 1.00 93.31 1003 ARG A C 1
ATOM 8115 O O . ARG A 1 1003 ? 76.390 6.670 -27.019 1.00 93.31 1003 ARG A O 1
ATOM 8122 N N . ASN A 1 1004 ? 77.271 4.998 -28.241 1.00 93.94 1004 ASN A N 1
ATOM 8123 C CA . ASN A 1 1004 ? 76.040 4.210 -28.347 1.00 93.94 1004 ASN A CA 1
ATOM 8124 C C . ASN A 1 1004 ? 75.481 3.830 -26.963 1.00 93.94 1004 ASN A C 1
ATOM 8126 O O . ASN A 1 1004 ? 74.269 3.864 -26.758 1.00 93.94 1004 ASN A O 1
ATOM 8130 N N . LEU A 1 1005 ? 76.335 3.505 -25.985 1.00 94.38 1005 LEU A N 1
ATOM 8131 C CA . LEU A 1 1005 ? 75.917 3.232 -24.604 1.00 94.38 1005 LEU A CA 1
ATOM 8132 C C . LEU A 1 1005 ? 75.367 4.483 -23.902 1.00 94.38 1005 LEU A C 1
ATOM 8134 O O . LEU A 1 1005 ? 74.322 4.398 -23.260 1.00 94.38 1005 LEU A O 1
ATOM 8138 N N . LEU A 1 1006 ? 76.019 5.641 -24.050 1.00 92.19 1006 LEU A N 1
ATOM 8139 C CA . LEU A 1 1006 ? 75.537 6.914 -23.502 1.00 92.19 1006 LEU A CA 1
ATOM 8140 C C . LEU A 1 1006 ? 74.226 7.366 -24.156 1.00 92.19 1006 LEU A C 1
ATOM 8142 O O . LEU A 1 1006 ? 73.356 7.902 -23.475 1.00 92.19 1006 LEU A O 1
ATOM 8146 N N . GLU A 1 1007 ? 74.050 7.134 -25.454 1.00 92.94 1007 GLU A N 1
ATOM 8147 C CA . GLU A 1 1007 ? 72.807 7.430 -26.168 1.00 92.94 1007 GLU A CA 1
ATOM 8148 C C . GLU A 1 1007 ? 71.668 6.499 -25.735 1.00 92.94 1007 GLU A C 1
ATOM 8150 O O . GLU A 1 1007 ? 70.590 6.976 -25.384 1.00 92.94 1007 GLU A O 1
ATOM 8155 N N . ASN A 1 1008 ? 71.930 5.195 -25.600 1.00 93.31 1008 ASN A N 1
ATOM 8156 C CA . ASN A 1 1008 ? 70.984 4.250 -25.001 1.00 93.31 1008 ASN A CA 1
ATOM 8157 C C . ASN A 1 1008 ? 70.621 4.618 -23.548 1.00 93.31 1008 ASN A C 1
ATOM 8159 O O . ASN A 1 1008 ? 69.471 4.455 -23.142 1.00 93.31 1008 ASN A O 1
ATOM 8163 N N . GLN A 1 1009 ? 71.567 5.131 -22.754 1.00 92.50 1009 GLN A N 1
ATOM 8164 C CA . GLN A 1 1009 ? 71.293 5.625 -21.399 1.00 92.50 1009 GLN A CA 1
ATOM 8165 C C . GLN A 1 1009 ? 70.453 6.910 -21.410 1.00 92.50 1009 GLN A C 1
ATOM 8167 O O . GLN A 1 1009 ? 69.496 7.001 -20.643 1.00 92.50 1009 GLN A O 1
ATOM 8172 N N . LYS A 1 1010 ? 70.743 7.871 -22.299 1.00 93.69 1010 LYS A N 1
ATOM 8173 C CA . LYS A 1 1010 ? 69.922 9.081 -22.497 1.00 93.69 1010 LYS A CA 1
ATOM 8174 C C . LYS A 1 1010 ? 68.499 8.733 -22.933 1.00 93.69 1010 LYS A C 1
ATOM 8176 O O . LYS A 1 1010 ? 67.554 9.298 -22.393 1.00 93.69 1010 LYS A O 1
ATOM 8181 N N . LEU A 1 1011 ? 68.341 7.789 -23.860 1.00 93.94 1011 LEU A N 1
ATOM 8182 C CA . LEU A 1 1011 ? 67.042 7.335 -24.354 1.00 93.94 1011 LEU A CA 1
ATOM 8183 C C . LEU A 1 1011 ? 66.239 6.642 -23.244 1.00 93.94 1011 LEU A C 1
ATOM 8185 O O . LEU A 1 1011 ? 65.082 6.994 -23.033 1.00 93.94 1011 LEU A O 1
ATOM 8189 N N . LYS A 1 1012 ? 66.863 5.755 -22.456 1.00 93.19 1012 LYS A N 1
ATOM 8190 C CA . LYS A 1 1012 ? 66.232 5.142 -21.270 1.00 93.19 1012 LYS A CA 1
ATOM 8191 C C . LYS A 1 1012 ? 65.872 6.167 -20.191 1.00 93.19 1012 LYS A C 1
ATOM 8193 O O . LYS A 1 1012 ? 64.814 6.057 -19.582 1.00 93.19 1012 LYS A O 1
ATOM 8198 N N . LEU A 1 1013 ? 66.713 7.178 -19.964 1.00 91.31 1013 LEU A N 1
ATOM 8199 C CA . LEU A 1 1013 ? 66.429 8.265 -19.023 1.00 91.31 1013 LEU A CA 1
ATOM 8200 C C . LEU A 1 1013 ? 65.269 9.142 -19.511 1.00 91.31 1013 LEU A C 1
ATOM 8202 O O . LEU A 1 1013 ? 64.411 9.501 -18.710 1.00 91.31 1013 LEU A O 1
ATOM 8206 N N . LYS A 1 1014 ? 65.197 9.436 -20.815 1.00 94.56 1014 LYS A N 1
ATOM 8207 C CA . LYS A 1 1014 ? 64.068 10.144 -21.429 1.00 94.56 1014 LYS A CA 1
ATOM 8208 C C . LYS A 1 1014 ? 62.774 9.333 -21.303 1.00 94.56 1014 LYS A C 1
ATOM 8210 O O . LYS A 1 1014 ? 61.794 9.869 -20.802 1.00 94.56 1014 LYS A O 1
ATOM 8215 N N . GLN A 1 1015 ? 62.797 8.039 -21.633 1.00 91.31 1015 GLN A N 1
ATOM 8216 C CA . GLN A 1 1015 ? 61.659 7.132 -21.437 1.00 91.31 1015 GLN A CA 1
ATOM 8217 C C . GLN A 1 1015 ? 61.212 7.074 -19.969 1.00 91.31 1015 GLN A C 1
ATOM 8219 O O . GLN A 1 1015 ? 60.019 7.132 -19.696 1.00 91.31 1015 GLN A O 1
ATOM 8224 N N . ALA A 1 1016 ? 62.144 7.027 -19.011 1.00 88.06 1016 ALA A N 1
ATOM 8225 C CA . ALA A 1 1016 ? 61.817 7.073 -17.586 1.00 88.06 1016 ALA A CA 1
ATOM 8226 C C . ALA A 1 1016 ? 61.231 8.432 -17.152 1.00 88.06 1016 ALA A C 1
ATOM 8228 O O . ALA A 1 1016 ? 60.348 8.474 -16.303 1.00 88.06 1016 ALA A O 1
ATOM 8229 N N . GLN A 1 1017 ? 61.677 9.549 -17.737 1.00 90.19 1017 GLN A N 1
ATOM 8230 C CA . GLN A 1 1017 ? 61.073 10.868 -17.506 1.00 90.19 1017 GLN A CA 1
ATOM 8231 C C . GLN A 1 1017 ? 59.683 11.002 -18.140 1.00 90.19 1017 GLN A C 1
ATOM 8233 O O . GLN A 1 1017 ? 58.826 11.666 -17.567 1.00 90.19 1017 GLN A O 1
ATOM 8238 N N . GLU A 1 1018 ? 59.449 10.393 -19.300 1.00 92.50 1018 GLU A N 1
ATOM 8239 C CA . GLU A 1 1018 ? 58.150 10.378 -19.981 1.00 92.50 1018 GLU A CA 1
ATOM 8240 C C . GLU A 1 1018 ? 57.156 9.455 -19.259 1.00 92.50 1018 GLU A C 1
ATOM 8242 O O . GLU A 1 1018 ? 56.016 9.857 -19.044 1.00 92.50 1018 GLU A O 1
ATOM 8247 N N . ALA A 1 1019 ? 57.609 8.301 -18.757 1.00 90.50 1019 ALA A N 1
ATOM 8248 C CA . ALA A 1 1019 ? 56.840 7.447 -17.850 1.00 90.50 1019 ALA A CA 1
ATOM 8249 C C . ALA A 1 1019 ? 56.491 8.177 -16.541 1.00 90.50 1019 ALA A C 1
ATOM 8251 O O . ALA A 1 1019 ? 55.318 8.300 -16.217 1.00 90.50 1019 ALA A O 1
ATOM 8252 N N . ASN A 1 1020 ? 57.473 8.774 -15.850 1.00 90.12 1020 ASN A N 1
ATOM 8253 C CA . ASN A 1 1020 ? 57.227 9.537 -14.617 1.00 90.12 1020 ASN A CA 1
ATOM 8254 C C . ASN A 1 1020 ? 56.265 10.727 -14.818 1.00 90.12 1020 ASN A C 1
ATOM 8256 O O . ASN A 1 1020 ? 55.571 11.107 -13.879 1.00 90.12 1020 ASN A O 1
ATOM 8260 N N . LYS A 1 1021 ? 56.228 11.333 -16.015 1.00 94.00 1021 LYS A N 1
ATOM 8261 C CA . LYS A 1 1021 ? 55.226 12.352 -16.373 1.00 94.00 1021 LYS A CA 1
ATOM 8262 C C . LYS A 1 1021 ? 53.850 11.727 -16.569 1.00 94.00 1021 LYS A C 1
ATOM 8264 O O . LYS A 1 1021 ? 52.913 12.174 -15.929 1.00 94.00 1021 LYS A O 1
ATOM 8269 N N . SER A 1 1022 ? 53.748 10.657 -17.359 1.00 93.44 1022 SER A N 1
ATOM 8270 C CA . SER A 1 1022 ? 52.489 9.926 -17.553 1.00 93.44 1022 SER A CA 1
ATOM 8271 C C . SER A 1 1022 ? 51.901 9.410 -16.233 1.00 93.44 1022 SER A C 1
ATOM 8273 O O . SER A 1 1022 ? 50.686 9.440 -16.058 1.00 93.44 1022 SER A O 1
ATOM 8275 N N . ASP A 1 1023 ? 52.744 8.968 -15.297 1.00 90.19 1023 ASP A N 1
ATOM 8276 C CA . ASP A 1 1023 ? 52.337 8.542 -13.956 1.00 90.19 1023 ASP A CA 1
ATOM 8277 C C . ASP A 1 1023 ? 51.889 9.733 -13.091 1.00 90.19 1023 ASP A C 1
ATOM 8279 O O . ASP A 1 1023 ? 50.927 9.613 -12.334 1.00 90.19 1023 ASP A O 1
ATOM 8283 N N . ALA A 1 1024 ? 52.537 10.898 -13.212 1.00 93.31 1024 ALA A N 1
ATOM 8284 C CA . ALA A 1 1024 ? 52.115 12.124 -12.529 1.00 93.31 1024 ALA A CA 1
ATOM 8285 C C . ALA A 1 1024 ? 50.774 12.655 -13.071 1.00 93.31 1024 ALA A C 1
ATOM 8287 O O . ALA A 1 1024 ? 49.878 12.954 -12.282 1.00 93.31 1024 ALA A O 1
ATOM 8288 N N . ASP A 1 1025 ? 50.607 12.690 -14.395 1.00 93.12 1025 ASP A N 1
ATOM 8289 C CA . ASP A 1 1025 ? 49.370 13.089 -15.074 1.00 93.12 1025 ASP A CA 1
ATOM 8290 C C . ASP A 1 1025 ? 48.215 12.135 -14.699 1.00 93.12 1025 ASP A C 1
ATOM 8292 O O . ASP A 1 1025 ? 47.110 12.572 -14.370 1.00 93.12 1025 ASP A O 1
ATOM 8296 N N . ALA A 1 1026 ? 48.478 10.821 -14.654 1.00 93.19 1026 ALA A N 1
ATOM 8297 C CA . ALA A 1 1026 ? 47.514 9.819 -14.196 1.00 93.19 1026 ALA A CA 1
ATOM 8298 C C . ALA A 1 1026 ? 47.179 9.957 -12.698 1.00 93.19 1026 ALA A C 1
ATOM 8300 O O . ALA A 1 1026 ? 46.030 9.748 -12.301 1.00 93.19 1026 ALA A O 1
ATOM 8301 N N . MET A 1 1027 ? 48.144 10.339 -11.857 1.00 91.12 1027 MET A N 1
ATOM 8302 C CA . MET A 1 1027 ? 47.901 10.646 -10.444 1.00 91.12 1027 MET A CA 1
ATOM 8303 C C . MET A 1 1027 ? 47.059 11.919 -10.259 1.00 91.12 1027 MET A C 1
ATOM 8305 O O . MET A 1 1027 ? 46.227 11.948 -9.351 1.00 91.12 1027 MET A O 1
ATOM 8309 N N . GLU A 1 1028 ? 47.193 12.932 -11.122 1.00 93.44 1028 GLU A N 1
ATOM 8310 C CA . GLU A 1 1028 ? 46.308 14.107 -11.117 1.00 93.44 1028 GLU A CA 1
ATOM 8311 C C . GLU A 1 1028 ? 44.896 13.772 -11.641 1.00 93.44 1028 GLU A C 1
ATOM 8313 O O . GLU A 1 1028 ? 43.901 14.224 -11.062 1.00 93.44 1028 GLU A O 1
ATOM 8318 N N . GLU A 1 1029 ? 44.753 12.904 -12.653 1.00 94.25 1029 GLU A N 1
ATOM 8319 C CA . GLU A 1 1029 ? 43.431 12.381 -13.043 1.00 94.25 1029 GLU A CA 1
ATOM 8320 C C . GLU A 1 1029 ? 42.785 11.588 -11.889 1.00 94.25 1029 GLU A C 1
ATOM 8322 O O . GLU A 1 1029 ? 41.593 11.746 -11.608 1.00 94.25 1029 GLU A O 1
ATOM 8327 N N . LEU A 1 1030 ? 43.556 10.776 -11.159 1.00 91.00 1030 LEU A N 1
ATOM 8328 C CA . LEU A 1 1030 ? 43.055 10.048 -9.991 1.00 91.00 1030 LEU A CA 1
ATOM 8329 C C . LEU A 1 1030 ? 42.662 10.982 -8.837 1.00 91.00 1030 LEU A C 1
ATOM 8331 O O . LEU A 1 1030 ? 41.593 10.791 -8.259 1.00 91.00 1030 LEU A O 1
ATOM 8335 N N . ASP A 1 1031 ? 43.455 12.006 -8.518 1.00 93.31 1031 ASP A N 1
ATOM 8336 C CA . ASP A 1 1031 ? 43.132 12.979 -7.466 1.00 93.31 1031 ASP A CA 1
ATOM 8337 C C . ASP A 1 1031 ? 41.910 13.845 -7.830 1.00 93.31 1031 ASP A C 1
ATOM 8339 O O . ASP A 1 1031 ? 40.989 13.997 -7.024 1.00 93.31 1031 ASP A O 1
ATOM 8343 N N . THR A 1 1032 ? 41.811 14.334 -9.070 1.00 94.88 1032 THR A N 1
ATOM 8344 C CA . THR A 1 1032 ? 40.608 15.050 -9.539 1.00 94.88 1032 THR A CA 1
ATOM 8345 C C . THR A 1 1032 ? 39.366 14.152 -9.533 1.00 94.88 1032 THR A C 1
ATOM 8347 O O . THR A 1 1032 ? 38.286 14.594 -9.129 1.00 94.88 1032 THR A O 1
ATOM 8350 N N . LYS A 1 1033 ? 39.502 12.864 -9.868 1.00 95.75 1033 LYS A N 1
ATOM 8351 C CA . LYS A 1 1033 ? 38.430 11.861 -9.753 1.00 95.75 1033 LYS A CA 1
ATOM 8352 C C . LYS A 1 1033 ? 38.043 11.579 -8.296 1.00 95.75 1033 LYS A C 1
ATOM 8354 O O . LYS A 1 1033 ? 36.851 11.480 -8.004 1.00 95.75 1033 LYS A O 1
ATOM 8359 N N . VAL A 1 1034 ? 39.002 11.512 -7.369 1.00 93.38 1034 VAL A N 1
ATOM 8360 C CA . VAL A 1 1034 ? 38.751 11.385 -5.919 1.00 93.38 1034 VAL A CA 1
ATOM 8361 C C . VAL A 1 1034 ? 38.039 12.625 -5.372 1.00 93.38 1034 VAL A C 1
ATOM 8363 O O . VAL A 1 1034 ? 37.070 12.480 -4.623 1.00 93.38 1034 VAL A O 1
ATOM 8366 N N . LYS A 1 1035 ? 38.431 13.834 -5.790 1.00 95.38 1035 LYS A N 1
ATOM 8367 C CA . LYS A 1 1035 ? 37.742 15.091 -5.446 1.00 95.38 1035 LYS A CA 1
ATOM 8368 C C . LYS A 1 1035 ? 36.293 15.090 -5.940 1.00 95.38 1035 LYS A C 1
ATOM 8370 O O . LYS A 1 1035 ? 35.383 15.286 -5.139 1.00 95.38 1035 LYS A O 1
ATOM 8375 N N . LEU A 1 1036 ? 36.051 14.748 -7.208 1.00 94.06 1036 LEU A N 1
ATOM 8376 C CA . LEU A 1 1036 ? 34.696 14.649 -7.773 1.00 94.06 1036 LEU A CA 1
ATOM 8377 C C . LEU A 1 1036 ? 33.825 13.590 -7.072 1.00 94.06 1036 LEU A C 1
ATOM 8379 O O . LEU A 1 1036 ? 32.640 13.830 -6.828 1.00 94.06 1036 LEU A O 1
ATOM 8383 N N . LEU A 1 1037 ? 34.395 12.437 -6.703 1.00 92.31 1037 LEU A N 1
ATOM 8384 C CA . LEU A 1 1037 ? 33.704 11.414 -5.908 1.00 92.31 1037 LEU A CA 1
ATOM 8385 C C . LEU A 1 1037 ? 33.442 11.875 -4.465 1.00 92.31 1037 LEU A C 1
ATOM 8387 O O . LEU A 1 1037 ? 32.415 11.521 -3.886 1.00 92.31 1037 LEU A O 1
ATOM 8391 N N . THR A 1 1038 ? 34.326 12.685 -3.884 1.00 93.56 1038 THR A N 1
ATOM 8392 C CA . THR A 1 1038 ? 34.138 13.280 -2.553 1.00 93.56 1038 THR A CA 1
ATOM 8393 C C . THR A 1 1038 ? 33.002 14.304 -2.578 1.00 93.56 1038 THR A C 1
ATOM 8395 O O . THR A 1 1038 ? 32.086 14.213 -1.764 1.00 93.56 1038 THR A O 1
ATOM 8398 N N . ASP A 1 1039 ? 32.969 15.192 -3.573 1.00 94.50 1039 ASP A N 1
ATOM 8399 C CA . ASP A 1 1039 ? 31.873 16.145 -3.784 1.00 94.50 1039 ASP A CA 1
ATOM 8400 C C . ASP A 1 1039 ? 30.531 15.449 -4.044 1.00 94.50 1039 ASP A C 1
ATOM 8402 O O . ASP A 1 1039 ? 29.491 15.889 -3.544 1.00 94.50 1039 ASP A O 1
ATOM 8406 N N . ALA A 1 1040 ? 30.531 14.353 -4.810 1.00 94.31 1040 ALA A N 1
ATOM 8407 C CA . ALA A 1 1040 ? 29.344 13.531 -5.025 1.00 94.31 1040 ALA A CA 1
ATOM 8408 C C . ALA A 1 1040 ? 28.848 12.905 -3.710 1.00 94.31 1040 ALA A C 1
ATOM 8410 O O . ALA A 1 1040 ? 27.659 12.994 -3.403 1.00 94.31 1040 ALA A O 1
ATOM 8411 N N . ASN A 1 1041 ? 29.749 12.355 -2.889 1.00 92.12 1041 ASN A N 1
ATOM 8412 C CA . ASN A 1 1041 ? 29.411 11.835 -1.562 1.00 92.12 1041 ASN A CA 1
ATOM 8413 C C . ASN A 1 1041 ? 28.901 12.930 -0.610 1.00 92.12 1041 ASN A C 1
ATOM 8415 O O . ASN A 1 1041 ? 27.940 12.697 0.119 1.00 92.12 1041 ASN A O 1
ATOM 8419 N N . CYS A 1 1042 ? 29.465 14.141 -0.645 1.00 93.25 1042 CYS A N 1
ATOM 8420 C CA . CYS A 1 1042 ? 28.960 15.285 0.118 1.00 93.25 1042 CYS A CA 1
ATOM 8421 C C . CYS A 1 1042 ? 27.535 15.678 -0.314 1.00 93.25 1042 CYS A C 1
ATOM 8423 O O . CYS A 1 1042 ? 26.667 15.871 0.539 1.00 93.25 1042 CYS A O 1
ATOM 8425 N N . LYS A 1 1043 ? 27.254 15.719 -1.623 1.00 95.38 1043 LYS A N 1
ATOM 8426 C CA . LYS A 1 1043 ? 25.906 15.983 -2.165 1.00 95.38 1043 LYS A CA 1
ATOM 8427 C C . LYS A 1 1043 ? 24.908 14.893 -1.753 1.00 95.38 1043 LYS A C 1
ATOM 8429 O O . LYS A 1 1043 ? 23.827 15.219 -1.262 1.00 95.38 1043 LYS A O 1
ATOM 8434 N N . LEU A 1 1044 ? 25.286 13.617 -1.865 1.00 95.44 1044 LEU A N 1
ATOM 8435 C CA . LEU A 1 1044 ? 24.472 12.483 -1.408 1.00 95.44 1044 LEU A CA 1
ATOM 8436 C C . LEU A 1 1044 ? 24.236 12.519 0.109 1.00 95.44 1044 LEU A C 1
ATOM 8438 O O . LEU A 1 1044 ? 23.119 12.277 0.556 1.00 95.44 1044 LEU A O 1
ATOM 8442 N N . LYS A 1 1045 ? 25.239 12.890 0.915 1.00 96.31 1045 LYS A N 1
ATOM 8443 C CA . LYS A 1 1045 ? 25.094 13.059 2.368 1.00 96.31 1045 LYS A CA 1
ATOM 8444 C C . LYS A 1 1045 ? 24.073 14.148 2.713 1.00 96.31 1045 LYS A C 1
ATOM 8446 O O . LYS A 1 1045 ? 23.195 13.901 3.535 1.00 96.31 1045 LYS A O 1
ATOM 8451 N N . VAL A 1 1046 ? 24.123 15.307 2.050 1.00 94.75 1046 VAL A N 1
ATOM 8452 C CA . VAL A 1 1046 ? 23.132 16.387 2.235 1.00 94.75 1046 VAL A CA 1
ATOM 8453 C C . VAL A 1 1046 ? 21.726 15.939 1.810 1.00 94.75 1046 VAL A C 1
ATOM 8455 O O . VAL A 1 1046 ? 20.754 16.227 2.510 1.00 94.75 1046 VAL A O 1
ATOM 8458 N N . GLN A 1 1047 ? 21.596 15.174 0.720 1.00 95.00 1047 GLN A N 1
ATOM 8459 C CA . GLN A 1 1047 ? 20.317 14.572 0.322 1.00 95.00 1047 GLN A CA 1
ATOM 8460 C C . GLN A 1 1047 ? 19.802 13.570 1.369 1.00 95.00 1047 GLN A C 1
ATOM 8462 O O . GLN A 1 1047 ? 18.635 13.637 1.750 1.00 95.00 1047 GLN A O 1
ATOM 8467 N N . ILE A 1 1048 ? 20.661 12.696 1.901 1.00 93.75 1048 ILE A N 1
ATOM 8468 C CA . ILE A 1 1048 ? 20.322 11.744 2.970 1.00 93.75 1048 ILE A CA 1
ATOM 8469 C C . ILE A 1 1048 ? 19.911 12.477 4.255 1.00 93.75 1048 ILE A C 1
ATOM 8471 O O . ILE A 1 1048 ? 18.952 12.073 4.907 1.00 93.75 1048 ILE A O 1
ATOM 8475 N N . GLU A 1 1049 ? 20.579 13.569 4.625 1.00 94.56 1049 GLU A N 1
ATOM 8476 C CA . GLU A 1 1049 ? 20.208 14.388 5.787 1.00 94.56 1049 GLU A CA 1
ATOM 8477 C C . GLU A 1 1049 ? 18.880 15.134 5.577 1.00 94.56 1049 GLU A C 1
ATOM 8479 O O . GLU A 1 1049 ? 18.073 15.214 6.504 1.00 94.56 1049 GLU A O 1
ATOM 8484 N N . SER A 1 1050 ? 18.595 15.599 4.357 1.00 94.19 1050 SER A N 1
ATOM 8485 C CA . SER A 1 1050 ? 17.288 16.154 3.977 1.00 94.19 1050 SER A CA 1
ATOM 8486 C C . SER A 1 1050 ? 16.172 15.100 4.052 1.00 94.19 1050 SER A C 1
ATOM 8488 O O . SER A 1 1050 ? 15.146 15.320 4.700 1.00 94.19 1050 SER A O 1
ATOM 8490 N N . LEU A 1 1051 ? 16.398 13.905 3.494 1.00 95.50 1051 LEU A N 1
ATOM 8491 C CA . LEU A 1 1051 ? 15.454 12.785 3.569 1.00 95.50 1051 LEU A CA 1
ATOM 8492 C C . LEU A 1 1051 ? 15.245 12.307 5.013 1.00 95.50 1051 LEU A C 1
ATOM 8494 O O . LEU A 1 1051 ? 14.112 12.028 5.391 1.00 95.50 1051 LEU A O 1
ATOM 8498 N N . ARG A 1 1052 ? 16.289 12.291 5.855 1.00 95.31 1052 ARG A N 1
ATOM 8499 C CA . ARG A 1 1052 ? 16.177 12.009 7.299 1.00 95.31 1052 ARG A CA 1
ATOM 8500 C C . ARG A 1 1052 ? 15.346 13.061 8.033 1.00 95.31 1052 ARG A C 1
ATOM 8502 O O . ARG A 1 1052 ? 14.531 12.687 8.871 1.00 95.31 1052 ARG A O 1
ATOM 8509 N N . LYS A 1 1053 ? 15.493 14.353 7.710 1.00 94.75 1053 LYS A N 1
ATOM 8510 C CA . LYS A 1 1053 ? 14.639 15.423 8.262 1.00 94.75 1053 LYS A CA 1
ATOM 8511 C C . LYS A 1 1053 ? 13.177 15.240 7.842 1.00 94.75 1053 LYS A C 1
ATOM 8513 O O . LYS A 1 1053 ? 12.304 15.251 8.705 1.00 94.75 1053 LYS A O 1
ATOM 8518 N N . ARG A 1 1054 ? 12.909 14.983 6.554 1.00 94.75 1054 ARG A N 1
ATOM 8519 C CA . ARG A 1 1054 ? 11.550 14.704 6.047 1.00 94.75 1054 ARG A CA 1
ATOM 8520 C C . ARG A 1 1054 ? 10.942 13.451 6.687 1.00 94.75 1054 ARG A C 1
ATOM 8522 O O . ARG A 1 1054 ? 9.786 13.486 7.090 1.00 94.75 1054 ARG A O 1
ATOM 8529 N N . LEU A 1 1055 ? 11.719 12.377 6.834 1.00 93.62 1055 LEU A N 1
ATOM 8530 C CA . LEU A 1 1055 ? 11.294 11.150 7.510 1.00 93.62 1055 LEU A CA 1
ATOM 8531 C C . LEU A 1 1055 ? 10.994 11.397 8.994 1.00 93.62 1055 LEU A C 1
ATOM 8533 O O . LEU A 1 1055 ? 9.984 10.912 9.485 1.00 93.62 1055 LEU A O 1
ATOM 8537 N N . SER A 1 1056 ? 11.818 12.182 9.694 1.00 93.88 1056 SER A N 1
ATOM 8538 C CA . SER A 1 1056 ? 11.586 12.551 11.098 1.00 93.88 1056 SER A CA 1
ATOM 8539 C C . SER A 1 1056 ? 10.278 13.332 11.279 1.00 93.88 1056 SER A C 1
ATOM 8541 O O . SER A 1 1056 ? 9.495 13.017 12.174 1.00 93.88 1056 SER A O 1
ATOM 8543 N N . LEU A 1 1057 ? 9.984 14.283 10.380 1.00 95.06 1057 LEU A N 1
ATOM 8544 C CA . LEU A 1 1057 ? 8.700 14.992 10.365 1.00 95.06 1057 LEU A CA 1
ATOM 8545 C C . LEU A 1 1057 ? 7.530 14.023 10.152 1.00 95.06 1057 LEU A C 1
ATOM 8547 O O . LEU A 1 1057 ? 6.639 13.978 10.996 1.00 95.06 1057 LEU A O 1
ATOM 8551 N N . VAL A 1 1058 ? 7.589 13.172 9.119 1.00 93.69 1058 VAL A N 1
ATOM 8552 C CA . VAL A 1 1058 ? 6.554 12.160 8.827 1.00 93.69 1058 VAL A CA 1
ATOM 8553 C C . VAL A 1 1058 ? 6.369 11.169 9.983 1.00 93.69 1058 VAL A C 1
ATOM 8555 O O . VAL A 1 1058 ? 5.239 10.795 10.277 1.00 93.69 1058 VAL A O 1
ATOM 8558 N N . VAL A 1 1059 ? 7.434 10.774 10.686 1.00 92.25 1059 VAL A N 1
ATOM 8559 C CA . VAL A 1 1059 ? 7.347 9.945 11.902 1.00 92.25 1059 VAL A CA 1
ATOM 8560 C C . VAL A 1 1059 ? 6.695 10.717 13.055 1.00 92.25 1059 VAL A C 1
ATOM 8562 O O . VAL A 1 1059 ? 5.875 10.150 13.772 1.00 92.25 1059 VAL A O 1
ATOM 8565 N N . SER A 1 1060 ? 6.991 12.011 13.215 1.00 93.12 1060 SER A N 1
ATOM 8566 C CA . SER A 1 1060 ? 6.338 12.854 14.226 1.00 93.12 1060 SER A CA 1
ATOM 8567 C C . SER A 1 1060 ? 4.849 13.068 13.935 1.00 93.12 1060 SER A C 1
ATOM 8569 O O . SER A 1 1060 ? 4.041 13.056 14.858 1.00 93.12 1060 SER A O 1
ATOM 8571 N N . ASP A 1 1061 ? 4.471 13.222 12.663 1.00 92.88 1061 ASP A N 1
ATOM 8572 C CA . ASP A 1 1061 ? 3.081 13.388 12.240 1.00 92.88 1061 ASP A CA 1
ATOM 8573 C C . ASP A 1 1061 ? 2.324 12.068 12.327 1.00 92.88 1061 ASP A C 1
ATOM 8575 O O . ASP A 1 1061 ? 1.229 12.039 12.884 1.00 92.88 1061 ASP A O 1
ATOM 8579 N N . LYS A 1 1062 ? 2.942 10.957 11.902 1.00 93.25 1062 LYS A N 1
ATOM 8580 C CA . LYS A 1 1062 ? 2.430 9.608 12.156 1.00 93.25 1062 LYS A CA 1
ATOM 8581 C C . LYS A 1 1062 ? 2.136 9.426 13.649 1.00 93.25 1062 LYS A C 1
ATOM 8583 O O . LYS A 1 1062 ? 1.023 9.027 13.976 1.00 93.25 1062 LYS A O 1
ATOM 8588 N N . LYS A 1 1063 ? 3.070 9.781 14.542 1.00 93.44 1063 LYS A N 1
ATOM 8589 C CA . LYS A 1 1063 ? 2.833 9.672 15.986 1.00 93.44 1063 LYS A CA 1
ATOM 8590 C C . LYS A 1 1063 ? 1.643 10.530 16.436 1.00 93.44 1063 LYS A C 1
ATOM 8592 O O . LYS A 1 1063 ? 0.791 10.029 17.151 1.00 93.44 1063 LYS A O 1
ATOM 8597 N N . LYS A 1 1064 ? 1.510 11.778 15.964 1.00 92.81 1064 LYS A N 1
ATOM 8598 C CA . LYS A 1 1064 ? 0.328 12.620 16.261 1.00 92.81 1064 LYS A CA 1
ATOM 8599 C C . LYS A 1 1064 ? -0.982 11.969 15.796 1.00 92.81 1064 LYS A C 1
ATOM 8601 O O . LYS A 1 1064 ? -2.004 12.161 16.448 1.00 92.81 1064 LYS A O 1
ATOM 8606 N N . TYR A 1 1065 ? -0.978 11.227 14.687 1.00 92.75 1065 TYR A N 1
ATOM 8607 C CA . TYR A 1 1065 ? -2.145 10.464 14.233 1.00 92.75 1065 TYR A CA 1
ATOM 8608 C C . TYR A 1 1065 ? -2.385 9.192 15.061 1.00 92.75 1065 TYR A C 1
ATOM 8610 O O . TYR A 1 1065 ? -3.539 8.901 15.351 1.00 92.75 1065 TYR A O 1
ATOM 8618 N N . GLU A 1 1066 ? -1.342 8.485 15.505 1.00 93.19 1066 GLU A N 1
ATOM 8619 C CA . GLU A 1 1066 ? -1.456 7.356 16.446 1.00 93.19 1066 GLU A CA 1
ATOM 8620 C C . GLU A 1 1066 ? -1.983 7.817 17.820 1.00 93.19 1066 GLU A C 1
ATOM 8622 O O . GLU A 1 1066 ? -2.929 7.228 18.339 1.00 93.19 1066 GLU A O 1
ATOM 8627 N N . ASP A 1 1067 ? -1.459 8.922 18.363 1.00 93.88 1067 ASP A N 1
ATOM 8628 C CA . ASP A 1 1067 ? -1.911 9.544 19.616 1.00 93.88 1067 ASP A CA 1
ATOM 8629 C C . ASP A 1 1067 ? -3.387 10.010 19.504 1.00 93.88 1067 ASP A C 1
ATOM 8631 O O . ASP A 1 1067 ? -4.190 9.787 20.414 1.00 93.88 1067 ASP A O 1
ATOM 8635 N N . LYS A 1 1068 ? -3.786 10.603 18.363 1.00 93.81 1068 LYS A N 1
ATOM 8636 C CA . LYS A 1 1068 ? -5.190 10.962 18.068 1.00 93.81 1068 LYS A CA 1
ATOM 8637 C C . LYS A 1 1068 ? -6.094 9.736 17.933 1.00 93.81 1068 LYS A C 1
ATOM 8639 O O . LYS A 1 1068 ? -7.190 9.744 18.483 1.00 93.81 1068 LYS A O 1
ATOM 8644 N N . PHE A 1 1069 ? -5.655 8.702 17.216 1.00 93.56 1069 PHE A N 1
ATOM 8645 C CA . PHE A 1 1069 ? -6.411 7.462 17.038 1.00 93.56 1069 PHE A CA 1
ATOM 8646 C C . PHE A 1 1069 ? -6.646 6.768 18.382 1.00 93.56 1069 PHE A C 1
ATOM 8648 O O . PHE A 1 1069 ? -7.772 6.380 18.675 1.00 93.56 1069 PHE A O 1
ATOM 8655 N N . LEU A 1 1070 ? -5.623 6.699 19.240 1.00 95.44 1070 LEU A N 1
ATOM 8656 C CA . LEU A 1 1070 ? -5.751 6.157 20.591 1.00 95.44 1070 LEU A CA 1
ATOM 8657 C C . LEU A 1 1070 ? -6.746 6.967 21.439 1.00 95.44 1070 LEU A C 1
ATOM 8659 O O . LEU A 1 1070 ? -7.579 6.374 22.120 1.00 95.44 1070 LEU A O 1
ATOM 8663 N N . LYS A 1 1071 ? -6.722 8.308 21.360 1.00 94.50 1071 LYS A N 1
ATOM 8664 C CA . LYS A 1 1071 ? -7.708 9.160 22.050 1.00 94.50 1071 LYS A CA 1
ATOM 8665 C C . LYS A 1 1071 ? -9.135 8.904 21.555 1.00 94.50 1071 LYS A C 1
ATOM 8667 O O . LYS A 1 1071 ? -10.021 8.701 22.378 1.00 94.50 1071 LYS A O 1
ATOM 8672 N N . VAL A 1 1072 ? -9.349 8.848 20.238 1.00 93.50 1072 VAL A N 1
ATOM 8673 C CA . VAL A 1 1072 ? -10.667 8.554 19.642 1.00 93.50 1072 VAL A CA 1
ATOM 8674 C C . VAL A 1 1072 ? -11.135 7.137 19.989 1.00 93.50 1072 VAL A C 1
ATOM 8676 O O . VAL A 1 1072 ? -12.313 6.951 20.273 1.00 93.50 1072 VAL A O 1
ATOM 8679 N N . SER A 1 1073 ? -10.234 6.151 20.053 1.00 92.12 1073 SER A N 1
ATOM 8680 C CA . SER A 1 1073 ? -10.557 4.791 20.507 1.00 92.12 1073 SER A CA 1
ATOM 8681 C C . SER A 1 1073 ? -11.015 4.776 21.967 1.00 92.12 1073 SER A C 1
ATOM 8683 O O . SER A 1 1073 ? -12.033 4.171 22.273 1.00 92.12 1073 SER A O 1
ATOM 8685 N N . LEU A 1 1074 ? -10.324 5.488 22.864 1.00 94.75 1074 LEU A N 1
ATOM 8686 C CA . LEU A 1 1074 ? -10.709 5.581 24.279 1.00 94.75 1074 LEU A CA 1
ATOM 8687 C C . LEU A 1 1074 ? -12.017 6.365 24.485 1.00 94.75 1074 LEU A C 1
ATOM 8689 O O . LEU A 1 1074 ? -12.814 6.029 25.362 1.00 94.75 1074 LEU A O 1
ATOM 8693 N N . GLU A 1 1075 ? -12.271 7.389 23.668 1.00 91.75 1075 GLU A N 1
ATOM 8694 C CA . GLU A 1 1075 ? -13.553 8.102 23.637 1.00 91.75 1075 GLU A CA 1
ATOM 8695 C C . GLU A 1 1075 ? -14.686 7.208 23.112 1.00 91.75 1075 GLU A C 1
ATOM 8697 O O . GLU A 1 1075 ? -15.779 7.221 23.680 1.00 91.75 1075 GLU A O 1
ATOM 8702 N N . LEU A 1 1076 ? -14.421 6.375 22.100 1.00 91.12 1076 LEU A N 1
ATOM 8703 C CA . LEU A 1 1076 ? -15.360 5.381 21.580 1.00 91.12 1076 LEU A CA 1
ATOM 8704 C C . LEU A 1 1076 ? -15.639 4.265 22.598 1.00 91.12 1076 LEU A C 1
ATOM 8706 O O . LEU A 1 1076 ? -16.801 3.921 22.797 1.00 91.12 1076 LEU A O 1
ATOM 8710 N N . ASP A 1 1077 ? -14.628 3.750 23.299 1.00 92.94 1077 ASP A N 1
ATOM 8711 C CA . ASP A 1 1077 ? -14.793 2.773 24.385 1.00 92.94 1077 ASP A CA 1
ATOM 8712 C C . ASP A 1 1077 ? -15.624 3.358 25.536 1.00 92.94 1077 ASP A C 1
ATOM 8714 O O . ASP A 1 1077 ? -16.506 2.696 26.087 1.00 92.94 1077 ASP A O 1
ATOM 8718 N N . SER A 1 1078 ? -15.377 4.625 25.886 1.00 93.25 1078 SER A N 1
ATOM 8719 C CA . SER A 1 1078 ? -16.153 5.364 26.888 1.00 93.25 1078 SER A CA 1
ATOM 8720 C C . SER A 1 1078 ? -17.610 5.547 26.450 1.00 93.25 1078 SER A C 1
ATOM 8722 O O . SER A 1 1078 ? -18.531 5.258 27.216 1.00 93.25 1078 SER A O 1
ATOM 8724 N N . LYS A 1 1079 ? -17.850 5.930 25.188 1.00 91.81 1079 LYS A N 1
ATOM 8725 C CA . LYS A 1 1079 ? -19.203 6.048 24.622 1.00 91.81 1079 LYS A CA 1
ATOM 8726 C C . LYS A 1 1079 ? -19.909 4.702 24.481 1.00 91.81 1079 LYS A C 1
ATOM 8728 O O . LYS A 1 1079 ? -21.111 4.637 24.713 1.00 91.81 1079 LYS A O 1
ATOM 8733 N N . THR A 1 1080 ? -19.177 3.632 24.192 1.00 93.25 1080 THR A N 1
ATOM 8734 C CA . THR A 1 1080 ? -19.707 2.263 24.137 1.00 93.25 1080 THR A CA 1
ATOM 8735 C C . THR A 1 1080 ? -20.130 1.793 25.527 1.00 93.25 1080 THR A C 1
ATOM 8737 O O . THR A 1 1080 ? -21.217 1.245 25.670 1.00 93.25 1080 THR A O 1
ATOM 8740 N N . LYS A 1 1081 ? -19.346 2.088 26.575 1.00 94.50 1081 LYS A N 1
ATOM 8741 C CA . LYS A 1 1081 ? -19.735 1.833 27.974 1.00 94.50 1081 LYS A CA 1
ATOM 8742 C C . LYS A 1 1081 ? -20.969 2.637 28.387 1.00 94.50 1081 LYS A C 1
ATOM 8744 O O . LYS A 1 1081 ? -21.896 2.051 28.929 1.00 94.50 1081 LYS A O 1
ATOM 8749 N N . GLN A 1 1082 ? -21.019 3.933 28.066 1.00 91.94 1082 GLN A N 1
ATOM 8750 C CA . GLN A 1 1082 ? -22.190 4.786 28.329 1.00 91.94 1082 GLN A CA 1
ATOM 8751 C C . GLN A 1 1082 ? -23.446 4.292 27.595 1.00 91.94 1082 GLN A C 1
ATOM 8753 O O . GLN A 1 1082 ? -24.535 4.320 28.159 1.00 91.94 1082 GLN A O 1
ATOM 8758 N N . LEU A 1 1083 ? -23.309 3.806 26.357 1.00 90.19 1083 LEU A N 1
ATOM 8759 C CA . LEU A 1 1083 ? -24.414 3.203 25.612 1.00 90.19 1083 LEU A CA 1
ATOM 8760 C C . LEU A 1 1083 ? -24.849 1.872 26.235 1.00 90.19 1083 LEU A C 1
ATOM 8762 O O . LEU A 1 1083 ? -26.045 1.645 26.382 1.00 90.19 1083 LEU A O 1
ATOM 8766 N N . LEU A 1 1084 ? -23.909 1.016 26.643 1.00 94.44 1084 LEU A N 1
ATOM 8767 C CA . LEU A 1 1084 ? -24.213 -0.270 27.275 1.00 94.44 1084 LEU A CA 1
ATOM 8768 C C . LEU A 1 1084 ? -24.936 -0.060 28.618 1.00 94.44 1084 LEU A C 1
ATOM 8770 O O . LEU A 1 1084 ? -25.972 -0.680 28.857 1.00 94.44 1084 LEU A O 1
ATOM 8774 N N . GLU A 1 1085 ? -24.478 0.892 29.432 1.00 93.38 1085 GLU A N 1
ATOM 8775 C CA . GLU A 1 1085 ? -25.146 1.325 30.666 1.00 93.38 1085 GLU A CA 1
ATOM 8776 C C . GLU A 1 1085 ? -26.540 1.922 30.399 1.00 93.38 1085 GLU A C 1
ATOM 8778 O O . GLU A 1 1085 ? -27.511 1.537 31.047 1.00 93.38 1085 GLU A O 1
ATOM 8783 N N . ALA A 1 1086 ? -26.695 2.781 29.388 1.00 88.88 1086 ALA A N 1
ATOM 8784 C CA . ALA A 1 1086 ? -28.012 3.279 28.987 1.00 88.88 1086 ALA A CA 1
ATOM 8785 C C . ALA A 1 1086 ? -28.940 2.145 28.503 1.00 88.88 1086 ALA A C 1
ATOM 8787 O O . ALA A 1 1086 ? -30.142 2.172 28.772 1.00 88.88 1086 ALA A O 1
ATOM 8788 N N . THR A 1 1087 ? -28.411 1.112 27.832 1.00 92.19 1087 THR A N 1
ATOM 8789 C CA . THR A 1 1087 ? -29.213 -0.055 27.435 1.00 92.19 1087 THR A CA 1
ATOM 8790 C C . THR A 1 1087 ? -29.579 -0.963 28.604 1.00 92.19 1087 THR A C 1
ATOM 8792 O O . THR A 1 1087 ? -30.685 -1.497 28.587 1.00 92.19 1087 THR A O 1
ATOM 8795 N N . SER A 1 1088 ? -28.733 -1.116 29.630 1.00 92.44 1088 SER A N 1
ATOM 8796 C CA . SER A 1 1088 ? -29.093 -1.888 30.827 1.00 92.44 1088 SER A CA 1
ATOM 8797 C C . SER A 1 1088 ? -30.105 -1.138 31.696 1.00 92.44 1088 SER A C 1
ATOM 8799 O O . SER A 1 1088 ? -31.058 -1.753 32.168 1.00 92.44 1088 SER A O 1
ATOM 8801 N N . GLN A 1 1089 ? -29.988 0.190 31.810 1.00 93.75 1089 GLN A N 1
ATOM 8802 C CA . GLN A 1 1089 ? -31.014 1.043 32.420 1.00 93.75 1089 GLN A CA 1
ATOM 8803 C C . GLN A 1 1089 ? -32.348 0.955 31.656 1.00 93.75 1089 GLN A C 1
ATOM 8805 O O . GLN A 1 1089 ? -33.391 0.762 32.279 1.00 93.75 1089 GLN A O 1
ATOM 8810 N N . ARG A 1 1090 ? -32.332 1.004 30.313 1.00 90.81 1090 ARG A N 1
ATOM 8811 C CA . ARG A 1 1090 ? -33.535 0.791 29.484 1.00 90.81 1090 ARG A CA 1
ATOM 8812 C C . ARG A 1 1090 ? -34.153 -0.590 29.721 1.00 90.81 1090 ARG A C 1
ATOM 8814 O O . ARG A 1 1090 ? -35.353 -0.667 29.941 1.00 90.81 1090 ARG A O 1
ATOM 8821 N N . LEU A 1 1091 ? -33.356 -1.661 29.719 1.00 93.62 1091 LEU A N 1
ATOM 8822 C CA . LEU A 1 1091 ? -33.846 -3.026 29.953 1.00 93.62 1091 LEU A CA 1
ATOM 8823 C C . LEU A 1 1091 ? -34.413 -3.210 31.372 1.00 93.62 1091 LEU A C 1
ATOM 8825 O O . LEU A 1 1091 ? -35.421 -3.890 31.539 1.00 93.62 1091 LEU A O 1
ATOM 8829 N N . ALA A 1 1092 ? -33.822 -2.570 32.385 1.00 92.00 1092 ALA A N 1
ATOM 8830 C CA . ALA A 1 1092 ? -34.361 -2.564 33.744 1.00 92.00 1092 ALA A CA 1
ATOM 8831 C C . ALA A 1 1092 ? -35.706 -1.818 33.829 1.00 92.00 1092 ALA A C 1
ATOM 8833 O O . ALA A 1 1092 ? -36.628 -2.291 34.492 1.00 92.00 1092 ALA A O 1
ATOM 8834 N N . LEU A 1 1093 ? -35.848 -0.691 33.121 1.00 90.56 1093 LEU A N 1
ATOM 8835 C CA . LEU A 1 1093 ? -37.118 0.033 33.007 1.00 90.56 1093 LEU A CA 1
ATOM 8836 C C . LEU A 1 1093 ? -38.167 -0.753 32.206 1.00 90.56 1093 LEU A C 1
ATOM 8838 O O . LEU A 1 1093 ? -39.332 -0.745 32.581 1.00 90.56 1093 LEU A O 1
ATOM 8842 N N . GLU A 1 1094 ? -37.775 -1.470 31.152 1.00 93.69 1094 GLU A N 1
ATOM 8843 C CA . GLU A 1 1094 ? -38.669 -2.344 30.378 1.00 93.69 1094 GLU A CA 1
ATOM 8844 C C . GLU A 1 1094 ? -39.129 -3.562 31.193 1.00 93.69 1094 GLU A C 1
ATOM 8846 O O . GLU A 1 1094 ? -40.305 -3.916 31.131 1.00 93.69 1094 GLU A O 1
ATOM 8851 N N . SER A 1 1095 ? -38.261 -4.139 32.035 1.00 92.69 1095 SER A N 1
ATOM 8852 C CA . SER A 1 1095 ? -38.666 -5.148 33.025 1.00 92.69 1095 SER A CA 1
ATOM 8853 C C . SER A 1 1095 ? -39.660 -4.562 34.028 1.00 92.69 1095 SER A C 1
ATOM 8855 O O . SER A 1 1095 ? -40.746 -5.107 34.189 1.00 92.69 1095 SER A O 1
ATOM 8857 N N . ALA A 1 1096 ? -39.351 -3.411 34.635 1.00 91.81 1096 ALA A N 1
ATOM 8858 C CA . ALA A 1 1096 ? -40.238 -2.767 35.604 1.00 91.81 1096 ALA A CA 1
ATOM 8859 C C . ALA A 1 1096 ? -41.594 -2.355 34.994 1.00 91.81 1096 ALA A C 1
ATOM 8861 O O . ALA A 1 1096 ? -42.620 -2.426 35.670 1.00 91.81 1096 ALA A O 1
ATOM 8862 N N . LEU A 1 1097 ? -41.623 -1.962 33.715 1.00 91.38 1097 LEU A N 1
ATOM 8863 C CA . LEU A 1 1097 ? -42.856 -1.719 32.963 1.00 91.38 1097 LEU A CA 1
ATOM 8864 C C . LEU A 1 1097 ? -43.626 -3.017 32.699 1.00 91.38 1097 LEU A C 1
ATOM 8866 O O . LEU A 1 1097 ? -44.835 -3.032 32.900 1.00 91.38 1097 LEU A O 1
ATOM 8870 N N . SER A 1 1098 ? -42.954 -4.111 32.328 1.00 92.88 1098 SER A N 1
ATOM 8871 C CA . SER A 1 1098 ? -43.576 -5.436 32.190 1.00 92.88 1098 SER A CA 1
ATOM 8872 C C . SER A 1 1098 ? -44.163 -5.935 33.519 1.00 92.88 1098 SER A C 1
ATOM 8874 O O . SER A 1 1098 ? -45.279 -6.457 33.549 1.00 92.88 1098 SER A O 1
ATOM 8876 N N . ASP A 1 1099 ? -43.460 -5.724 34.632 1.00 93.62 1099 ASP A N 1
ATOM 8877 C CA . ASP A 1 1099 ? -43.918 -6.083 35.975 1.00 93.62 1099 ASP A CA 1
ATOM 8878 C C . ASP A 1 1099 ? -45.142 -5.245 36.382 1.00 93.62 1099 ASP A C 1
ATOM 8880 O O . ASP A 1 1099 ? -46.156 -5.802 36.817 1.00 93.62 1099 ASP A O 1
ATOM 8884 N N . LEU A 1 1100 ? -45.106 -3.925 36.156 1.00 92.00 1100 LEU A N 1
ATOM 8885 C CA . LEU A 1 1100 ? -46.247 -3.022 36.362 1.00 92.00 1100 LEU A CA 1
ATOM 8886 C C . LEU A 1 1100 ? -47.438 -3.371 35.461 1.00 92.00 1100 LEU A C 1
ATOM 8888 O O . LEU A 1 1100 ? -48.570 -3.392 35.940 1.00 92.00 1100 LEU A O 1
ATOM 8892 N N . GLU A 1 1101 ? -47.207 -3.699 34.189 1.00 92.62 1101 GLU A N 1
ATOM 8893 C CA . GLU A 1 1101 ? -48.240 -4.190 33.277 1.00 92.62 1101 GLU A CA 1
ATOM 8894 C C . GLU A 1 1101 ? -48.840 -5.509 33.767 1.00 92.62 1101 GLU A C 1
ATOM 8896 O O . GLU A 1 1101 ? -50.055 -5.681 33.702 1.00 92.62 1101 GLU A O 1
ATOM 8901 N N . SER A 1 1102 ? -48.023 -6.446 34.258 1.00 93.25 1102 SER A N 1
ATOM 8902 C CA . SER A 1 1102 ? -48.507 -7.724 34.788 1.00 93.25 1102 SER A CA 1
ATOM 8903 C C . SER A 1 1102 ? -49.366 -7.517 36.040 1.00 93.25 1102 SER A C 1
ATOM 8905 O O . SER A 1 1102 ? -50.449 -8.092 36.139 1.00 93.25 1102 SER A O 1
ATOM 8907 N N . SER A 1 1103 ? -48.952 -6.612 36.932 1.00 91.75 1103 SER A N 1
ATOM 8908 C CA . SER A 1 1103 ? -49.697 -6.214 38.128 1.00 91.75 1103 SER A CA 1
ATOM 8909 C C . SER A 1 1103 ? -51.010 -5.512 37.766 1.00 91.75 1103 SER A C 1
ATOM 8911 O O . SER A 1 1103 ? -52.063 -5.863 38.292 1.00 91.75 1103 SER A O 1
ATOM 8913 N N . ALA A 1 1104 ? -50.997 -4.595 36.793 1.00 91.75 1104 ALA A N 1
ATOM 8914 C CA . ALA A 1 1104 ? -52.203 -3.941 36.288 1.00 91.75 1104 ALA A CA 1
ATOM 8915 C C . ALA A 1 1104 ? -53.170 -4.941 35.626 1.00 91.75 1104 ALA A C 1
ATOM 8917 O O . ALA A 1 1104 ? -54.371 -4.899 35.888 1.00 91.75 1104 ALA A O 1
ATOM 8918 N N . LYS A 1 1105 ? -52.660 -5.892 34.829 1.00 92.50 1105 LYS A N 1
ATOM 8919 C CA . LYS A 1 1105 ? -53.452 -6.983 34.232 1.00 92.50 1105 LYS A CA 1
ATOM 8920 C C . LYS A 1 1105 ? -54.052 -7.892 35.311 1.00 92.50 1105 LYS A C 1
ATOM 8922 O O . LYS A 1 1105 ? -55.229 -8.227 35.218 1.00 92.50 1105 LYS A O 1
ATOM 8927 N N . GLN A 1 1106 ? -53.301 -8.228 36.363 1.00 93.12 1106 GLN A N 1
ATOM 8928 C CA . GLN A 1 1106 ? -53.803 -8.991 37.514 1.00 93.12 1106 GLN A CA 1
ATOM 8929 C C . GLN A 1 1106 ? -54.865 -8.220 38.314 1.00 93.12 1106 GLN A C 1
ATOM 8931 O O . GLN A 1 1106 ? -55.876 -8.807 38.688 1.00 93.12 1106 GLN A O 1
ATOM 8936 N N . GLN A 1 1107 ? -54.691 -6.914 38.539 1.00 92.69 1107 GLN A N 1
ATOM 8937 C CA . GLN A 1 1107 ? -55.687 -6.074 39.217 1.00 92.69 1107 GLN A CA 1
ATOM 8938 C C . GLN A 1 1107 ? -56.976 -5.946 38.396 1.00 92.69 1107 GLN A C 1
ATOM 8940 O O . GLN A 1 1107 ? -58.064 -6.132 38.937 1.00 92.69 1107 GLN A O 1
ATOM 8945 N N . LEU A 1 1108 ? -56.870 -5.700 37.086 1.00 91.56 1108 LEU A N 1
ATOM 8946 C CA . LEU A 1 1108 ? -58.021 -5.650 36.180 1.00 91.56 1108 LEU A CA 1
ATOM 8947 C C . LEU A 1 1108 ? -58.731 -7.006 36.081 1.00 91.56 1108 LEU A C 1
ATOM 8949 O O . LEU A 1 1108 ? -59.957 -7.043 36.113 1.00 91.56 1108 LEU A O 1
ATOM 8953 N N . HIS A 1 1109 ? -57.992 -8.117 36.031 1.00 93.75 1109 HIS A N 1
ATOM 8954 C CA . HIS A 1 1109 ? -58.574 -9.460 36.067 1.00 93.75 1109 HIS A CA 1
ATOM 8955 C C . HIS A 1 1109 ? -59.252 -9.754 37.415 1.00 93.75 1109 HIS A C 1
ATOM 8957 O O . HIS A 1 1109 ? -60.371 -10.254 37.437 1.00 93.75 1109 HIS A O 1
ATOM 8963 N N . GLY A 1 1110 ? -58.642 -9.365 38.539 1.00 92.75 1110 GLY A N 1
ATOM 8964 C CA . GLY A 1 1110 ? -59.247 -9.483 39.867 1.00 92.75 1110 GLY A CA 1
ATOM 8965 C C . GLY A 1 1110 ? -60.546 -8.681 40.004 1.00 92.75 1110 GLY A C 1
ATOM 8966 O O . GLY A 1 1110 ? -61.521 -9.191 40.553 1.00 92.75 1110 GLY A O 1
ATOM 8967 N N . LEU A 1 1111 ? -60.592 -7.463 39.455 1.00 92.62 1111 LEU A N 1
ATOM 8968 C CA . LEU A 1 1111 ? -61.812 -6.653 39.373 1.00 92.62 1111 LEU A CA 1
ATOM 8969 C C . LEU A 1 1111 ? -62.853 -7.268 38.426 1.00 92.62 1111 LEU A C 1
ATOM 8971 O O . LEU A 1 1111 ? -64.038 -7.260 38.754 1.00 92.62 1111 LEU A O 1
ATOM 8975 N N . ALA A 1 1112 ? -62.430 -7.850 37.299 1.00 90.50 1112 ALA A N 1
ATOM 8976 C CA . ALA A 1 1112 ? -63.319 -8.568 36.389 1.00 90.50 1112 ALA A CA 1
ATOM 8977 C C . ALA A 1 1112 ? -63.979 -9.763 37.095 1.00 90.50 1112 ALA A C 1
ATOM 8979 O O . ALA A 1 1112 ? -65.204 -9.807 37.159 1.00 90.50 1112 ALA A O 1
ATOM 8980 N N . CYS A 1 1113 ? -63.202 -10.644 37.734 1.00 91.75 1113 CYS A N 1
ATOM 8981 C CA . CYS A 1 1113 ? -63.713 -11.791 38.494 1.00 91.75 1113 CYS A CA 1
ATOM 8982 C C . CYS A 1 1113 ? -64.608 -11.374 39.677 1.00 91.75 1113 CYS A C 1
ATOM 8984 O O . CYS A 1 1113 ? -65.602 -12.037 39.966 1.00 91.75 1113 CYS A O 1
ATOM 8986 N N . GLN A 1 1114 ? -64.306 -10.257 40.352 1.00 92.38 1114 GLN A N 1
ATOM 8987 C CA . GLN A 1 1114 ? -65.192 -9.692 41.380 1.00 92.38 1114 GLN A CA 1
ATOM 8988 C C . GLN A 1 1114 ? -66.512 -9.185 40.785 1.00 92.38 1114 GLN A C 1
ATOM 8990 O O . GLN A 1 1114 ? -67.569 -9.403 41.376 1.00 92.38 1114 GLN A O 1
ATOM 8995 N N . SER A 1 1115 ? -66.473 -8.535 39.617 1.00 89.88 1115 SER A N 1
ATOM 8996 C CA . SER A 1 1115 ? -67.682 -8.080 38.922 1.00 89.88 1115 SER A CA 1
ATOM 8997 C C . SER A 1 1115 ? -68.513 -9.247 38.380 1.00 89.88 1115 SER A C 1
ATOM 8999 O O . SER A 1 1115 ? -69.734 -9.215 38.487 1.00 89.88 1115 SER A O 1
ATOM 9001 N N . GLU A 1 1116 ? -67.870 -10.311 37.898 1.00 92.06 1116 GLU A N 1
ATOM 9002 C CA . GLU A 1 1116 ? -68.509 -11.548 37.446 1.00 92.06 1116 GLU A CA 1
ATOM 9003 C C . GLU A 1 1116 ? -69.210 -12.253 38.613 1.00 92.06 1116 GLU A C 1
ATOM 9005 O O . GLU A 1 1116 ? -70.420 -12.450 38.556 1.00 92.06 1116 GLU A O 1
ATOM 9010 N N . ALA A 1 1117 ? -68.524 -12.474 39.740 1.00 89.44 1117 ALA A N 1
ATOM 9011 C CA . ALA A 1 1117 ? -69.134 -13.034 40.950 1.00 89.44 1117 ALA A CA 1
ATOM 9012 C C . ALA A 1 1117 ? -70.260 -12.149 41.538 1.00 89.44 1117 ALA A C 1
ATOM 9014 O O . ALA A 1 1117 ? -71.240 -12.654 42.097 1.00 89.44 1117 ALA A O 1
ATOM 9015 N N . ALA A 1 1118 ? -70.165 -10.821 41.405 1.00 91.88 1118 ALA A N 1
ATOM 9016 C CA . ALA A 1 1118 ? -71.241 -9.903 41.785 1.00 91.88 1118 ALA A CA 1
ATOM 9017 C C . ALA A 1 1118 ? -72.454 -10.000 40.838 1.00 91.88 1118 ALA A C 1
ATOM 9019 O O . ALA A 1 1118 ? -73.596 -9.933 41.296 1.00 91.88 1118 ALA A O 1
ATOM 9020 N N . ILE A 1 1119 ? -72.221 -10.197 39.537 1.00 91.81 1119 ILE A N 1
ATOM 9021 C CA . ILE A 1 1119 ? -73.268 -10.433 38.537 1.00 91.81 1119 ILE A CA 1
ATOM 9022 C C . ILE A 1 1119 ? -73.902 -11.816 38.739 1.00 91.81 1119 ILE A C 1
ATOM 9024 O O . ILE A 1 1119 ? -75.124 -11.915 38.698 1.00 91.81 1119 ILE A O 1
ATOM 9028 N N . ASP A 1 1120 ? -73.132 -12.864 39.026 1.00 92.31 1120 ASP A N 1
ATOM 9029 C CA . ASP A 1 1120 ? -73.654 -14.214 39.271 1.00 92.31 1120 ASP A CA 1
ATOM 9030 C C . ASP A 1 1120 ? -74.457 -14.291 40.566 1.00 92.31 1120 ASP A C 1
ATOM 9032 O O . ASP A 1 1120 ? -75.603 -14.733 40.552 1.00 92.31 1120 ASP A O 1
ATOM 9036 N N . THR A 1 1121 ? -73.968 -13.710 41.664 1.00 91.56 1121 THR A N 1
ATOM 9037 C CA . THR A 1 1121 ? -74.786 -13.603 42.886 1.00 91.56 1121 THR A CA 1
ATOM 9038 C C . THR A 1 1121 ? -75.996 -12.671 42.729 1.00 91.56 1121 THR A C 1
ATOM 9040 O O . THR A 1 1121 ? -76.913 -12.733 43.553 1.00 91.56 1121 THR A O 1
ATOM 9043 N N . ALA A 1 1122 ? -76.053 -11.823 41.694 1.00 89.94 1122 ALA A N 1
ATOM 9044 C CA . ALA A 1 1122 ? -77.265 -11.103 41.297 1.00 89.94 1122 ALA A CA 1
ATOM 9045 C C . ALA A 1 1122 ? -78.191 -11.958 40.406 1.00 89.94 1122 ALA A C 1
ATOM 9047 O O . ALA A 1 1122 ? -79.407 -11.927 40.607 1.00 89.94 1122 ALA A O 1
ATOM 9048 N N . ARG A 1 1123 ? -77.642 -12.772 39.492 1.00 92.31 1123 ARG A N 1
ATOM 9049 C CA . ARG A 1 1123 ? -78.373 -13.778 38.698 1.00 92.31 1123 ARG A CA 1
ATOM 9050 C C . ARG A 1 1123 ? -79.040 -14.808 39.611 1.00 92.31 1123 ARG A C 1
ATOM 9052 O O . ARG A 1 1123 ? -80.230 -15.044 39.452 1.00 92.31 1123 ARG A O 1
ATOM 9059 N N . ASP A 1 1124 ? -78.354 -15.321 40.629 1.00 91.44 1124 ASP A N 1
ATOM 9060 C CA . ASP A 1 1124 ? -78.922 -16.252 41.616 1.00 91.44 1124 ASP A CA 1
ATOM 9061 C C . ASP A 1 1124 ? -80.059 -15.623 42.432 1.00 91.44 1124 ASP A C 1
ATOM 9063 O O . ASP A 1 1124 ? -81.099 -16.247 42.668 1.00 91.44 1124 ASP A O 1
ATOM 9067 N N . LYS A 1 1125 ? -79.913 -14.353 42.834 1.00 93.31 1125 LYS A N 1
ATOM 9068 C CA . LYS A 1 1125 ? -80.983 -13.596 43.510 1.00 93.31 1125 LYS A CA 1
ATOM 9069 C C . LYS A 1 1125 ? -82.182 -13.374 42.585 1.00 93.31 1125 LYS A C 1
ATOM 9071 O O . LYS A 1 1125 ? -83.320 -13.487 43.037 1.00 93.31 1125 LYS A O 1
ATOM 9076 N N . LEU A 1 1126 ? -81.950 -13.127 41.296 1.00 91.19 1126 LEU A N 1
ATOM 9077 C CA . LEU A 1 1126 ? -83.009 -13.021 40.293 1.00 91.19 1126 LEU A CA 1
ATOM 9078 C C . LEU A 1 1126 ? -83.696 -14.374 40.049 1.00 91.19 1126 LEU A C 1
ATOM 9080 O O . LEU A 1 1126 ? -84.920 -14.437 40.088 1.00 91.19 1126 LEU A O 1
ATOM 9084 N N . MET A 1 1127 ? -82.942 -15.462 39.880 1.00 90.69 1127 MET A N 1
ATOM 9085 C CA . MET A 1 1127 ? -83.468 -16.818 39.674 1.00 90.69 1127 MET A CA 1
ATOM 9086 C C . MET A 1 1127 ? -84.263 -17.316 40.886 1.00 90.69 1127 MET A C 1
ATOM 9088 O O . MET A 1 1127 ? -85.338 -17.895 40.734 1.00 90.69 1127 MET A O 1
ATOM 9092 N N . THR A 1 1128 ? -83.798 -17.046 42.109 1.00 89.94 1128 THR A N 1
ATOM 9093 C CA . THR A 1 1128 ? -84.548 -17.378 43.333 1.00 89.94 1128 THR A CA 1
ATOM 9094 C C . THR A 1 1128 ? -85.790 -16.500 43.517 1.00 89.94 1128 THR A C 1
ATOM 9096 O O . THR A 1 1128 ? -86.824 -17.008 43.957 1.00 89.94 1128 THR A O 1
ATOM 9099 N N . ALA A 1 1129 ? -85.755 -15.223 43.117 1.00 86.94 1129 ALA A N 1
ATOM 9100 C CA . ALA A 1 1129 ? -86.941 -14.364 43.078 1.00 86.94 1129 ALA A CA 1
ATOM 9101 C C . ALA A 1 1129 ? -87.964 -14.821 42.017 1.00 86.94 1129 ALA A C 1
ATOM 9103 O O . ALA A 1 1129 ? -89.150 -14.926 42.324 1.00 86.94 1129 ALA A O 1
ATOM 9104 N N . GLN A 1 1130 ? -87.517 -15.170 40.807 1.00 87.81 1130 GLN A N 1
ATOM 9105 C CA . GLN A 1 1130 ? -88.353 -15.733 39.739 1.00 87.81 1130 GLN A CA 1
ATOM 9106 C C . GLN A 1 1130 ? -88.950 -17.089 40.140 1.00 87.81 1130 GLN A C 1
ATOM 9108 O O . GLN A 1 1130 ? -90.135 -17.328 39.916 1.00 87.81 1130 GLN A O 1
ATOM 9113 N N . SER A 1 1131 ? -88.174 -17.946 40.811 1.00 86.94 1131 SER A N 1
ATOM 9114 C CA . SER A 1 1131 ? -88.657 -19.210 41.377 1.00 86.94 1131 SER A CA 1
ATOM 9115 C C . SER A 1 1131 ? -89.784 -18.970 42.389 1.00 86.94 1131 SER A C 1
ATOM 9117 O O . SER A 1 1131 ? -90.879 -19.508 42.215 1.00 86.94 1131 SER A O 1
ATOM 9119 N N . ARG A 1 1132 ? -89.595 -18.068 43.366 1.00 87.81 1132 ARG A N 1
ATOM 9120 C CA . ARG A 1 1132 ? -90.654 -17.656 44.311 1.00 87.81 1132 ARG A CA 1
ATOM 9121 C C . ARG A 1 1132 ? -91.881 -17.080 43.597 1.00 87.81 1132 ARG A C 1
ATOM 9123 O O . ARG A 1 1132 ? -93.006 -17.448 43.921 1.00 87.81 1132 ARG A O 1
ATOM 9130 N N . LEU A 1 1133 ? -91.686 -16.231 42.589 1.00 85.62 1133 LEU A N 1
ATOM 9131 C CA . LEU A 1 1133 ? -92.771 -15.673 41.779 1.00 85.62 1133 LEU A CA 1
ATOM 9132 C C . LEU A 1 1133 ? -93.556 -16.777 41.047 1.00 85.62 1133 LEU A C 1
ATOM 9134 O O . LEU A 1 1133 ? -94.787 -16.759 41.071 1.00 85.62 1133 LEU A O 1
ATOM 9138 N N . SER A 1 1134 ? -92.880 -17.788 40.494 1.00 85.88 1134 SER A N 1
ATOM 9139 C CA . SER A 1 1134 ? -93.521 -18.952 39.860 1.00 85.88 1134 SER A CA 1
ATOM 9140 C C . SER A 1 1134 ? -94.287 -19.840 40.857 1.00 85.88 1134 SER A C 1
ATOM 9142 O O . SER A 1 1134 ? -95.363 -20.356 40.531 1.00 85.88 1134 SER A O 1
ATOM 9144 N N . GLN A 1 1135 ? -93.795 -19.957 42.096 1.00 87.12 1135 GLN A N 1
ATOM 9145 C CA . GLN A 1 1135 ? -94.487 -20.637 43.195 1.00 87.12 1135 GLN A CA 1
ATOM 9146 C C . GLN A 1 1135 ? -95.771 -19.885 43.569 1.00 87.12 1135 GLN A C 1
ATOM 9148 O O . GLN A 1 1135 ? -96.831 -20.507 43.635 1.00 87.12 1135 GLN A O 1
ATOM 9153 N N . PHE A 1 1136 ? -95.723 -18.552 43.702 1.00 84.62 1136 PHE A N 1
ATOM 9154 C CA . PHE A 1 1136 ? -96.920 -17.732 43.923 1.00 84.62 1136 PHE A CA 1
ATOM 9155 C C . PHE A 1 1136 ? -97.931 -17.857 42.774 1.00 84.62 1136 PHE A C 1
ATOM 9157 O O . PHE A 1 1136 ? -99.112 -18.077 43.034 1.00 84.62 1136 PHE A O 1
ATOM 9164 N N . HIS A 1 1137 ? -97.493 -17.809 41.510 1.00 85.62 1137 HIS A N 1
ATOM 9165 C CA . HIS A 1 1137 ? -98.387 -18.017 40.359 1.00 85.62 1137 HIS A CA 1
ATOM 9166 C C . HIS A 1 1137 ? -99.072 -19.388 40.413 1.00 85.62 1137 HIS A C 1
ATOM 9168 O O . HIS A 1 1137 ? -100.266 -19.505 40.143 1.00 85.62 1137 HIS A O 1
ATOM 9174 N N . THR A 1 1138 ? -98.335 -20.430 40.799 1.00 86.25 1138 THR A N 1
ATOM 9175 C CA . THR A 1 1138 ? -98.873 -21.790 40.930 1.00 86.25 1138 THR A CA 1
ATOM 9176 C C . THR A 1 1138 ? -99.870 -21.890 42.088 1.00 86.25 1138 THR A C 1
ATOM 9178 O O . THR A 1 1138 ? -100.955 -22.442 41.903 1.00 86.25 1138 THR A O 1
ATOM 9181 N N . ALA A 1 1139 ? -99.573 -21.281 43.240 1.00 85.44 1139 ALA A N 1
ATOM 9182 C CA . ALA A 1 1139 ? -100.488 -21.202 44.378 1.00 85.44 1139 ALA A CA 1
ATOM 9183 C C . ALA A 1 1139 ? -101.789 -20.453 44.031 1.00 85.44 1139 ALA A C 1
ATOM 9185 O O . ALA A 1 1139 ? -102.876 -20.935 44.347 1.00 85.44 1139 ALA A O 1
ATOM 9186 N N . PHE A 1 1140 ? -101.705 -19.327 43.313 1.00 86.00 1140 PHE A N 1
ATOM 9187 C CA . PHE A 1 1140 ? -102.884 -18.584 42.859 1.00 86.00 1140 PHE A CA 1
ATOM 9188 C C . PHE A 1 1140 ? -103.718 -19.353 41.824 1.00 86.00 1140 PHE A C 1
ATOM 9190 O O . PHE A 1 1140 ? -104.946 -19.330 41.916 1.00 86.00 1140 PHE A O 1
ATOM 9197 N N . ARG A 1 1141 ? -103.098 -20.082 40.879 1.00 85.88 1141 ARG A N 1
ATOM 9198 C CA . ARG A 1 1141 ? -103.841 -20.976 39.965 1.00 85.88 1141 ARG A CA 1
ATOM 9199 C C . ARG A 1 1141 ? -104.585 -22.068 40.738 1.00 85.88 1141 ARG A C 1
ATOM 9201 O O . ARG A 1 1141 ? -105.771 -22.271 40.491 1.00 85.88 1141 ARG A O 1
ATOM 9208 N N . LEU A 1 1142 ? -103.921 -22.725 41.694 1.00 86.62 1142 LEU A N 1
ATOM 9209 C CA . LEU A 1 1142 ? -104.536 -23.760 42.535 1.00 86.62 1142 LEU A CA 1
ATOM 9210 C C . LEU A 1 1142 ? -105.721 -23.200 43.335 1.00 86.62 1142 LEU A C 1
ATOM 9212 O O . LEU A 1 1142 ? -106.821 -23.750 43.249 1.00 86.62 1142 LEU A O 1
ATOM 9216 N N . LEU A 1 1143 ? -105.535 -22.066 44.021 1.00 86.62 1143 LEU A N 1
ATOM 9217 C CA . LEU A 1 1143 ? -106.595 -21.375 44.762 1.00 86.62 1143 LEU A CA 1
ATOM 9218 C C . LEU A 1 1143 ? -107.786 -21.016 43.861 1.00 86.62 1143 LEU A C 1
ATOM 9220 O O . LEU A 1 1143 ? -108.930 -21.271 44.234 1.00 86.62 1143 LEU A O 1
ATOM 9224 N N . ALA A 1 1144 ? -107.532 -20.488 42.660 1.00 86.12 1144 ALA A N 1
ATOM 9225 C CA . ALA A 1 1144 ? -108.588 -20.170 41.705 1.00 86.12 1144 ALA A CA 1
ATOM 9226 C C . ALA A 1 1144 ? -109.359 -21.427 41.261 1.00 86.12 1144 ALA A C 1
ATOM 9228 O O . ALA A 1 1144 ? -110.590 -21.428 41.265 1.00 86.12 1144 ALA A O 1
ATOM 9229 N N . THR A 1 1145 ? -108.664 -22.523 40.932 1.00 85.88 1145 THR A N 1
ATOM 9230 C CA . THR A 1 1145 ? -109.326 -23.779 40.529 1.00 85.88 1145 THR A CA 1
ATOM 9231 C C . THR A 1 1145 ? -110.148 -24.417 41.649 1.00 85.88 1145 THR A C 1
ATOM 9233 O O . THR A 1 1145 ? -111.262 -24.871 41.389 1.00 85.88 1145 THR A O 1
ATOM 9236 N N . GLU A 1 1146 ? -109.664 -24.405 42.894 1.00 85.31 1146 GLU A N 1
ATOM 9237 C CA . GLU A 1 1146 ? -110.401 -24.947 44.042 1.00 85.31 1146 GLU A CA 1
ATOM 9238 C C . GLU A 1 1146 ? -111.591 -24.050 44.429 1.00 85.31 1146 GLU A C 1
ATOM 9240 O O . GLU A 1 1146 ? -112.654 -24.574 44.761 1.00 85.31 1146 GLU A O 1
ATOM 9245 N N . LEU A 1 1147 ? -111.480 -22.719 44.309 1.00 85.50 1147 LEU A N 1
ATOM 9246 C CA . LEU A 1 1147 ? -112.624 -21.813 44.475 1.00 85.50 1147 LEU A CA 1
ATOM 9247 C C . LEU A 1 1147 ? -113.697 -22.062 43.410 1.00 85.50 1147 LEU A C 1
ATOM 9249 O O . LEU A 1 1147 ? -114.843 -22.314 43.771 1.00 85.50 1147 LEU A O 1
ATOM 9253 N N . ALA A 1 1148 ? -113.339 -22.095 42.121 1.00 84.88 1148 ALA A N 1
ATOM 9254 C CA . ALA A 1 1148 ? -114.289 -22.398 41.045 1.00 84.88 1148 ALA A CA 1
ATOM 9255 C C . ALA A 1 1148 ? -114.974 -23.765 41.242 1.00 84.88 1148 ALA A C 1
ATOM 9257 O O . ALA A 1 1148 ? -116.189 -23.887 41.082 1.00 84.88 1148 ALA A O 1
ATOM 9258 N N . LYS A 1 1149 ? -114.213 -24.785 41.658 1.00 85.56 1149 LYS A N 1
ATOM 9259 C CA . LYS A 1 1149 ? -114.732 -26.115 42.003 1.00 85.56 1149 LYS A CA 1
ATOM 9260 C C . LYS A 1 1149 ? -115.721 -26.059 43.172 1.00 85.56 1149 LYS A C 1
ATOM 9262 O O . LYS A 1 1149 ? -116.817 -26.598 43.042 1.00 85.56 1149 LYS A O 1
ATOM 9267 N N . ARG A 1 1150 ? -115.397 -25.368 44.272 1.00 85.19 1150 ARG A N 1
ATOM 9268 C CA . ARG A 1 1150 ? -116.299 -25.218 45.433 1.00 85.19 1150 ARG A CA 1
ATOM 9269 C C . ARG A 1 1150 ? -117.537 -24.368 45.139 1.00 85.19 1150 ARG A C 1
ATOM 9271 O O . ARG A 1 1150 ? -118.579 -24.607 45.747 1.00 85.19 1150 ARG A O 1
ATOM 9278 N N . THR A 1 1151 ? -117.456 -23.408 44.218 1.00 85.19 1151 THR A N 1
ATOM 9279 C CA . THR A 1 1151 ? -118.622 -22.648 43.736 1.00 85.19 1151 THR A CA 1
ATOM 9280 C C . THR A 1 1151 ? -119.512 -23.532 42.858 1.00 85.19 1151 THR A C 1
ATOM 9282 O O . THR A 1 1151 ? -120.716 -23.596 43.087 1.00 85.19 1151 THR A O 1
ATOM 9285 N N . SER A 1 1152 ? -118.938 -24.313 41.935 1.00 82.88 1152 SER A N 1
ATOM 9286 C CA . SER A 1 1152 ? -119.695 -25.294 41.139 1.00 82.88 1152 SER A CA 1
ATOM 9287 C C . SER A 1 1152 ? -120.321 -26.407 41.994 1.00 82.88 1152 SER A C 1
ATOM 9289 O O . SER A 1 1152 ? -121.408 -26.882 41.663 1.00 82.88 1152 SER A O 1
ATOM 9291 N N . GLN A 1 1153 ? -119.671 -26.827 43.085 1.00 83.44 1153 GLN A N 1
ATOM 9292 C CA . GLN A 1 1153 ? -120.249 -27.760 44.062 1.00 83.44 1153 GLN A CA 1
ATOM 9293 C C . GLN A 1 1153 ? -121.459 -27.140 44.772 1.00 83.44 1153 GLN A C 1
ATOM 9295 O O . GLN A 1 1153 ? -122.512 -27.762 44.823 1.00 83.44 1153 GLN A O 1
ATOM 9300 N N . ALA A 1 1154 ? -121.358 -25.887 45.226 1.00 82.12 1154 ALA A N 1
ATOM 9301 C CA . ALA A 1 1154 ? -122.491 -25.191 45.835 1.00 82.12 1154 ALA A CA 1
ATOM 9302 C C . ALA A 1 1154 ? -123.672 -25.019 44.854 1.00 82.12 1154 ALA A C 1
ATOM 9304 O O . ALA A 1 1154 ? -124.817 -25.234 45.241 1.00 82.12 1154 ALA A O 1
ATOM 9305 N N . ARG A 1 1155 ? -123.417 -24.710 43.570 1.00 82.69 1155 ARG A N 1
ATOM 9306 C CA . ARG A 1 1155 ? -124.489 -24.602 42.557 1.00 82.69 1155 ARG A CA 1
ATOM 9307 C C . ARG A 1 1155 ? -125.160 -25.948 42.259 1.00 82.69 1155 ARG A C 1
ATOM 9309 O O . ARG A 1 1155 ? -126.380 -26.010 42.155 1.00 82.69 1155 ARG A O 1
ATOM 9316 N N . THR A 1 1156 ? -124.396 -27.042 42.208 1.00 79.00 1156 THR A N 1
ATOM 9317 C CA . THR A 1 1156 ? -124.978 -28.393 42.060 1.00 79.00 1156 THR A CA 1
ATOM 9318 C C . THR A 1 1156 ? -125.761 -28.843 43.298 1.00 79.00 1156 THR A C 1
ATOM 9320 O O . THR A 1 1156 ? -126.798 -29.480 43.143 1.00 79.00 1156 THR A O 1
ATOM 9323 N N . GLN A 1 1157 ? -125.348 -28.454 44.510 1.00 80.38 1157 GLN A N 1
ATOM 9324 C CA . GLN A 1 1157 ? -126.126 -28.675 45.739 1.00 80.38 1157 GLN A CA 1
ATOM 9325 C C . GLN A 1 1157 ? -127.433 -27.866 45.749 1.00 80.38 1157 GLN A C 1
ATOM 9327 O O . GLN A 1 1157 ? -128.490 -28.425 46.033 1.00 80.38 1157 GLN A O 1
ATOM 9332 N N . LEU A 1 1158 ? -127.385 -26.587 45.359 1.00 79.25 1158 LEU A N 1
ATOM 9333 C CA . LEU A 1 1158 ? -128.567 -25.736 45.186 1.00 79.25 1158 LEU A CA 1
ATOM 9334 C C . LEU A 1 1158 ? -129.579 -26.346 44.209 1.00 79.25 1158 LEU A C 1
ATOM 9336 O O . LEU A 1 1158 ? -130.780 -26.340 44.470 1.00 79.25 1158 LEU A O 1
ATOM 9340 N N . GLN A 1 1159 ? -129.106 -26.884 43.086 1.00 74.50 1159 GLN A N 1
ATOM 9341 C CA . GLN A 1 1159 ? -129.986 -27.494 42.096 1.00 74.50 1159 GLN A CA 1
ATOM 9342 C C . GLN A 1 1159 ? -130.549 -28.847 42.549 1.00 74.50 1159 GLN A C 1
ATOM 9344 O O . GLN A 1 1159 ? -131.726 -29.106 42.318 1.00 74.50 1159 GLN A O 1
ATOM 9349 N N . ALA A 1 1160 ? -129.767 -29.670 43.257 1.00 73.75 1160 ALA A N 1
ATOM 9350 C CA . ALA A 1 1160 ? -130.274 -30.900 43.867 1.00 73.75 1160 ALA A CA 1
ATOM 9351 C C . ALA A 1 1160 ? -131.383 -30.615 44.900 1.00 73.75 1160 ALA A C 1
ATOM 9353 O O . ALA A 1 1160 ? -132.407 -31.296 44.901 1.00 73.75 1160 ALA A O 1
ATOM 9354 N N . ALA A 1 1161 ? -131.225 -29.569 45.722 1.00 71.62 1161 ALA A N 1
ATOM 9355 C CA . ALA A 1 1161 ? -132.258 -29.128 46.661 1.00 71.62 1161 ALA A CA 1
ATOM 9356 C C . ALA A 1 1161 ? -133.539 -28.657 45.940 1.00 71.62 1161 ALA A C 1
ATOM 9358 O O . ALA A 1 1161 ? -134.641 -29.039 46.331 1.00 71.62 1161 ALA A O 1
ATOM 9359 N N . LYS A 1 1162 ? -133.408 -27.894 44.844 1.00 69.38 1162 LYS A N 1
ATOM 9360 C CA . LYS A 1 1162 ? -134.555 -27.468 44.020 1.00 69.38 1162 LYS A CA 1
ATOM 9361 C C . LYS A 1 1162 ? -135.289 -28.638 43.363 1.00 69.38 1162 LYS A C 1
ATOM 9363 O O . LYS A 1 1162 ? -136.507 -28.707 43.475 1.00 69.38 1162 LYS A O 1
ATOM 9368 N N . ALA A 1 1163 ? -134.568 -29.583 42.761 1.00 67.06 1163 ALA A N 1
ATOM 9369 C CA . ALA A 1 1163 ? -135.173 -30.773 42.160 1.00 67.06 1163 ALA A CA 1
ATOM 9370 C C . ALA A 1 1163 ? -135.926 -31.625 43.205 1.00 67.06 1163 ALA A C 1
ATOM 9372 O O . ALA A 1 1163 ? -137.014 -32.133 42.938 1.00 67.06 1163 ALA A O 1
ATOM 9373 N N . HIS A 1 1164 ? -135.401 -31.722 44.433 1.00 61.59 1164 HIS A N 1
ATOM 9374 C CA . HIS A 1 1164 ? -136.098 -32.378 45.544 1.00 61.59 1164 HIS A CA 1
ATOM 9375 C C . HIS A 1 1164 ? -137.375 -31.619 45.967 1.00 61.59 1164 HIS A C 1
ATOM 9377 O O . HIS A 1 1164 ? -138.380 -32.246 46.314 1.00 61.59 1164 HIS A O 1
ATOM 9383 N N . GLN A 1 1165 ? -137.368 -30.284 45.913 1.00 60.75 1165 GLN A N 1
ATOM 9384 C CA . GLN A 1 1165 ? -138.539 -29.448 46.199 1.00 60.75 1165 GLN A CA 1
ATOM 9385 C C . GLN A 1 1165 ? -139.623 -29.568 45.110 1.00 60.75 1165 GLN A C 1
ATOM 9387 O O . GLN A 1 1165 ? -140.807 -29.654 45.431 1.00 60.75 1165 GLN A O 1
ATOM 9392 N N . GLU A 1 1166 ? -139.234 -29.641 43.835 1.00 60.03 1166 GLU A N 1
ATOM 9393 C CA . GLU A 1 1166 ? -140.146 -29.882 42.704 1.00 60.03 1166 GLU A CA 1
ATOM 9394 C C . GLU A 1 1166 ? -140.757 -31.295 42.753 1.00 60.03 1166 GLU A C 1
ATOM 9396 O O . GLU A 1 1166 ? -141.954 -31.463 42.504 1.00 60.03 1166 GLU A O 1
ATOM 9401 N N . SER A 1 1167 ? -139.975 -32.305 43.159 1.00 59.41 1167 SER A N 1
ATOM 9402 C CA . SER A 1 1167 ? -140.465 -33.675 43.377 1.00 59.41 1167 SER A CA 1
ATOM 9403 C C . SER A 1 1167 ? -141.561 -33.737 44.448 1.00 59.41 1167 SER A C 1
ATOM 9405 O O . SER A 1 1167 ? -142.589 -34.376 44.235 1.00 59.41 1167 SER A O 1
ATOM 9407 N N . LEU A 1 1168 ? -141.375 -33.036 45.574 1.00 58.34 1168 LEU A N 1
ATOM 9408 C CA . LEU A 1 1168 ? -142.343 -32.993 46.681 1.00 58.34 1168 LEU A CA 1
ATOM 9409 C C . LEU A 1 1168 ? -143.691 -32.361 46.296 1.00 58.34 1168 LEU A C 1
ATOM 9411 O O . LEU A 1 1168 ? -144.703 -32.663 46.925 1.00 58.34 1168 LEU A O 1
ATOM 9415 N N . LEU A 1 1169 ? -143.729 -31.513 45.263 1.00 55.38 1169 LEU A N 1
ATOM 9416 C CA . LEU A 1 1169 ? -144.975 -30.941 44.744 1.00 55.38 1169 LEU A CA 1
ATOM 9417 C C . LEU A 1 1169 ? -145.723 -31.922 43.824 1.00 55.38 1169 LEU A C 1
ATOM 9419 O O . LEU A 1 1169 ? -146.948 -32.034 43.927 1.00 55.38 1169 LEU A O 1
ATOM 9423 N N . ARG A 1 1170 ? -145.008 -32.679 42.974 1.00 57.38 1170 ARG A N 1
ATOM 9424 C CA . ARG A 1 1170 ? -145.616 -33.662 42.050 1.00 57.38 1170 ARG A CA 1
ATOM 9425 C C . ARG A 1 1170 ? -146.266 -34.864 42.747 1.00 57.38 1170 ARG A C 1
ATOM 9427 O O . ARG A 1 1170 ? -147.154 -35.479 42.166 1.00 57.38 1170 ARG A O 1
ATOM 9434 N N . ASP A 1 1171 ? -145.871 -35.194 43.976 1.00 56.22 1171 ASP A N 1
ATOM 9435 C CA . ASP A 1 1171 ? -146.397 -36.360 44.709 1.00 56.22 1171 ASP A CA 1
ATOM 9436 C C . ASP A 1 1171 ? -147.860 -36.216 45.194 1.00 56.22 1171 ASP A C 1
ATOM 9438 O O . ASP A 1 1171 ? -148.454 -37.191 45.663 1.00 56.22 1171 ASP A O 1
ATOM 9442 N N . SER A 1 1172 ? -148.449 -35.017 45.091 1.00 53.00 1172 SER A N 1
ATOM 9443 C CA . SER A 1 1172 ? -149.708 -34.652 45.761 1.00 53.00 1172 SER A CA 1
ATOM 9444 C C . SER A 1 1172 ? -151.007 -35.124 45.075 1.00 53.00 1172 SER A C 1
ATOM 9446 O O . SER A 1 1172 ? -151.998 -35.374 45.767 1.00 53.00 1172 SER A O 1
ATOM 9448 N N . ASP A 1 1173 ? -151.027 -35.318 43.750 1.00 59.22 1173 ASP A N 1
ATOM 9449 C CA . ASP A 1 1173 ? -152.249 -35.662 43.000 1.00 59.22 1173 ASP A CA 1
ATOM 9450 C C . ASP A 1 1173 ? -152.580 -37.170 43.013 1.00 59.22 1173 ASP A C 1
ATOM 9452 O O . ASP A 1 1173 ? -152.351 -37.932 42.066 1.00 59.22 1173 ASP A O 1
ATOM 9456 N N . LEU A 1 1174 ? -153.207 -37.617 44.107 1.00 63.19 1174 LEU A N 1
ATOM 9457 C CA . LEU A 1 1174 ? -153.675 -39.003 44.286 1.00 63.19 1174 LEU A CA 1
ATOM 9458 C C . LEU A 1 1174 ? -154.725 -39.445 43.238 1.00 63.19 1174 LEU A C 1
ATOM 9460 O O . LEU A 1 1174 ? -154.942 -40.640 43.018 1.00 63.19 1174 LEU A O 1
ATOM 9464 N N . SER A 1 1175 ? -155.398 -38.479 42.612 1.00 62.06 1175 SER A N 1
ATOM 9465 C CA . SER A 1 1175 ? -156.332 -38.636 41.491 1.00 62.06 1175 SER A CA 1
ATOM 9466 C C . SER A 1 1175 ? -155.609 -39.063 40.208 1.00 62.06 1175 SER A C 1
ATOM 9468 O O . SER A 1 1175 ? -156.028 -40.027 39.563 1.00 62.06 1175 SER A O 1
ATOM 9470 N N . LEU A 1 1176 ? -154.494 -38.401 39.879 1.00 65.12 1176 LEU A N 1
ATOM 9471 C CA . LEU A 1 1176 ? -153.703 -38.646 38.675 1.00 65.12 1176 LEU A CA 1
ATOM 9472 C C . LEU A 1 1176 ? -153.092 -40.052 38.697 1.00 65.12 1176 LEU A C 1
ATOM 9474 O O . LEU A 1 1176 ? -153.289 -40.811 37.751 1.00 65.12 1176 LEU A O 1
ATOM 9478 N N . ARG A 1 1177 ? -152.489 -40.464 39.822 1.00 64.81 1177 ARG A N 1
ATOM 9479 C CA . ARG A 1 1177 ? -151.979 -41.841 40.000 1.00 64.81 1177 ARG A CA 1
ATOM 9480 C C . ARG A 1 1177 ? -153.060 -42.915 39.844 1.00 64.81 1177 ARG A C 1
ATOM 9482 O O . ARG A 1 1177 ? -152.799 -43.977 39.280 1.00 64.81 1177 ARG A O 1
ATOM 9489 N N . LYS A 1 1178 ? -154.290 -42.658 40.310 1.00 66.94 1178 LYS A N 1
ATOM 9490 C CA . LYS A 1 1178 ? -155.422 -43.584 40.110 1.00 66.94 1178 LYS A CA 1
ATOM 9491 C C . LYS A 1 1178 ? -155.866 -43.653 38.649 1.00 66.94 1178 LYS A C 1
ATOM 9493 O O . LYS A 1 1178 ? -156.223 -44.737 38.195 1.00 66.94 1178 LYS A O 1
ATOM 9498 N N . ALA A 1 1179 ? -155.826 -42.541 37.915 1.00 67.06 1179 ALA A N 1
ATOM 9499 C CA . ALA A 1 1179 ? -156.092 -42.530 36.478 1.00 67.06 1179 ALA A CA 1
ATOM 9500 C C . ALA A 1 1179 ? -154.992 -43.271 35.695 1.00 67.06 1179 ALA A C 1
ATOM 9502 O O . ALA A 1 1179 ? -155.316 -44.128 34.877 1.00 67.06 1179 ALA A O 1
ATOM 9503 N N . GLN A 1 1180 ? -153.716 -43.019 36.005 1.00 68.12 1180 GLN A N 1
ATOM 9504 C CA . GLN A 1 1180 ? -152.560 -43.677 35.384 1.00 68.12 1180 GLN A CA 1
ATOM 9505 C C . GLN A 1 1180 ? -152.592 -45.198 35.569 1.00 68.12 1180 GLN A C 1
ATOM 9507 O O . GLN A 1 1180 ? -152.570 -45.928 34.581 1.00 68.12 1180 GLN A O 1
ATOM 9512 N N . ASN A 1 1181 ? -152.742 -45.690 36.805 1.00 71.62 1181 ASN A N 1
ATOM 9513 C CA . ASN A 1 1181 ? -152.845 -47.132 37.061 1.00 71.62 1181 ASN A CA 1
ATOM 9514 C C . ASN A 1 1181 ? -154.027 -47.765 36.310 1.00 71.62 1181 ASN A C 1
ATOM 9516 O O . ASN A 1 1181 ? -153.897 -48.848 35.755 1.00 71.62 1181 ASN A O 1
ATOM 9520 N N . LYS A 1 1182 ? -155.168 -47.073 36.214 1.00 72.19 1182 LYS A N 1
ATOM 9521 C CA . LYS A 1 1182 ? -156.334 -47.604 35.498 1.00 72.19 1182 LYS A CA 1
ATOM 9522 C C . LYS A 1 1182 ? -156.170 -47.564 33.972 1.00 72.19 1182 LYS A C 1
ATOM 9524 O O . LYS A 1 1182 ? -156.694 -48.439 33.294 1.00 72.19 1182 LYS A O 1
ATOM 9529 N N . ALA A 1 1183 ? -155.435 -46.591 33.430 1.00 67.50 1183 ALA A N 1
ATOM 9530 C CA . ALA A 1 1183 ? -155.072 -46.543 32.013 1.00 67.50 1183 ALA A CA 1
ATOM 9531 C C . ALA A 1 1183 ? -154.086 -47.665 31.651 1.00 67.50 1183 ALA A C 1
ATOM 9533 O O . ALA A 1 1183 ? -154.307 -48.378 30.677 1.00 67.50 1183 ALA A O 1
ATOM 9534 N N . LYS A 1 1184 ? -153.061 -47.872 32.483 1.00 74.75 1184 LYS A N 1
ATOM 9535 C CA . LYS A 1 1184 ? -152.109 -48.988 32.415 1.00 74.75 1184 LYS A CA 1
ATOM 9536 C C . LYS A 1 1184 ? -152.819 -50.346 32.388 1.00 74.75 1184 LYS A C 1
ATOM 9538 O O . LYS A 1 1184 ? -152.600 -51.118 31.459 1.00 74.75 1184 LYS A O 1
ATOM 9543 N N . ASP A 1 1185 ? -153.719 -50.596 33.342 1.00 74.75 1185 ASP A N 1
ATOM 9544 C CA . ASP A 1 1185 ? -154.456 -51.863 33.455 1.00 74.75 1185 ASP A CA 1
ATOM 9545 C C . ASP A 1 1185 ? -155.425 -52.104 32.275 1.00 74.75 1185 ASP A C 1
ATOM 9547 O O . ASP A 1 1185 ? -155.630 -53.246 31.870 1.00 74.75 1185 ASP A O 1
ATOM 9551 N N . ILE A 1 1186 ? -156.020 -51.047 31.700 1.00 66.38 1186 ILE A N 1
ATOM 9552 C CA . ILE A 1 1186 ? -156.935 -51.149 30.544 1.00 66.38 1186 ILE A CA 1
ATOM 9553 C C . ILE A 1 1186 ? -156.176 -51.325 29.220 1.00 66.38 1186 ILE A C 1
ATOM 9555 O O . ILE A 1 1186 ? -156.623 -52.074 28.354 1.00 66.38 1186 ILE A O 1
ATOM 9559 N N . LEU A 1 1187 ? -155.051 -50.627 29.045 1.00 72.00 1187 LEU A N 1
ATOM 9560 C CA . LEU A 1 1187 ? -154.247 -50.653 27.816 1.00 72.00 1187 LEU A CA 1
ATOM 9561 C C . LEU A 1 1187 ? -153.194 -51.773 27.812 1.00 72.00 1187 LEU A C 1
ATOM 9563 O O . LEU A 1 1187 ? -152.581 -52.022 26.777 1.00 72.00 1187 LEU A O 1
ATOM 9567 N N . ASN A 1 1188 ? -153.008 -52.456 28.946 1.00 61.81 1188 ASN A N 1
ATOM 9568 C CA . ASN A 1 1188 ? -152.053 -53.547 29.148 1.00 61.81 1188 ASN A CA 1
ATOM 9569 C C . ASN A 1 1188 ? -150.589 -53.137 28.850 1.00 61.81 1188 ASN A C 1
ATOM 9571 O O . ASN A 1 1188 ? -149.806 -53.913 28.303 1.00 61.81 1188 ASN A O 1
ATOM 9575 N N . LEU A 1 1189 ? -150.247 -51.889 29.197 1.00 72.19 1189 LEU A N 1
ATOM 9576 C CA . LEU A 1 1189 ? -148.921 -51.268 29.046 1.00 72.19 1189 LEU A CA 1
ATOM 9577 C C . LEU A 1 1189 ? -148.142 -51.301 30.371 1.00 72.19 1189 LEU A C 1
ATOM 9579 O O . LEU A 1 1189 ? -148.735 -51.451 31.442 1.00 72.19 1189 LEU A O 1
ATOM 9583 N N . SER A 1 1190 ? -146.815 -51.132 30.338 1.00 73.69 1190 SER A N 1
ATOM 9584 C CA . SER A 1 1190 ? -146.033 -51.006 31.573 1.00 73.69 1190 SER A CA 1
ATOM 9585 C C . SER A 1 1190 ? -146.106 -49.589 32.164 1.00 73.69 1190 SER A C 1
ATOM 9587 O O . SER A 1 1190 ? -146.589 -48.644 31.538 1.00 73.69 1190 SER A O 1
ATOM 9589 N N . GLN A 1 1191 ? -145.636 -49.437 33.408 1.00 69.56 1191 GLN A N 1
ATOM 9590 C CA . GLN A 1 1191 ? -145.619 -48.137 34.090 1.00 69.56 1191 GLN A CA 1
ATOM 9591 C C . GLN A 1 1191 ? -144.717 -47.130 33.362 1.00 69.56 1191 GLN A C 1
ATOM 9593 O O . GLN A 1 1191 ? -145.118 -45.986 33.175 1.00 69.56 1191 GLN A O 1
ATOM 9598 N N . SER A 1 1192 ? -143.533 -47.573 32.928 1.00 70.25 1192 SER A N 1
ATOM 9599 C CA . SER A 1 1192 ? -142.566 -46.744 32.207 1.00 70.25 1192 SER A CA 1
ATOM 9600 C C . SER A 1 1192 ? -143.080 -46.325 30.836 1.00 70.25 1192 SER A C 1
ATOM 9602 O O . SER A 1 1192 ? -142.910 -45.170 30.476 1.00 70.25 1192 SER A O 1
ATOM 9604 N N . ASP A 1 1193 ? -143.779 -47.201 30.105 1.00 76.00 1193 ASP A N 1
ATOM 9605 C CA . ASP A 1 1193 ? -144.302 -46.847 28.775 1.00 76.00 1193 ASP A CA 1
ATOM 9606 C C . ASP A 1 1193 ? -145.357 -45.734 28.881 1.00 76.00 1193 ASP A C 1
ATOM 9608 O O . ASP A 1 1193 ? -145.398 -44.816 28.063 1.00 76.00 1193 ASP A O 1
ATOM 9612 N N . LEU A 1 1194 ? -146.198 -45.787 29.922 1.00 71.62 1194 LEU A N 1
ATOM 9613 C CA . LEU A 1 1194 ? -147.177 -44.741 30.207 1.00 71.62 1194 LEU A CA 1
ATOM 9614 C C . LEU A 1 1194 ? -146.508 -43.444 30.693 1.00 71.62 1194 LEU A C 1
ATOM 9616 O O . LEU A 1 1194 ? -146.957 -42.357 30.334 1.00 71.62 1194 LEU A O 1
ATOM 9620 N N . GLU A 1 1195 ? -145.446 -43.544 31.494 1.00 67.56 1195 GLU A N 1
ATOM 9621 C CA . GLU A 1 1195 ? -144.701 -42.388 32.003 1.00 67.56 1195 GLU A CA 1
ATOM 9622 C C . GLU A 1 1195 ? -143.842 -41.710 30.924 1.00 67.56 1195 GLU A C 1
ATOM 9624 O O . GLU A 1 1195 ? -143.783 -40.483 30.924 1.00 67.56 1195 GLU A O 1
ATOM 9629 N N . ASP A 1 1196 ? -143.285 -42.440 29.953 1.00 70.06 1196 ASP A N 1
ATOM 9630 C CA . ASP A 1 1196 ? -142.608 -41.867 28.778 1.00 70.06 1196 ASP A CA 1
ATOM 9631 C C . ASP A 1 1196 ? -143.611 -41.178 27.837 1.00 70.06 1196 ASP A C 1
ATOM 9633 O O . ASP A 1 1196 ? -143.387 -40.037 27.428 1.00 70.06 1196 ASP A O 1
ATOM 9637 N N . ILE A 1 1197 ? -144.769 -41.800 27.565 1.00 65.19 1197 ILE A N 1
ATOM 9638 C CA . ILE A 1 1197 ? -145.856 -41.168 26.788 1.00 65.19 1197 ILE A CA 1
ATOM 9639 C C . ILE A 1 1197 ? -146.378 -39.898 27.488 1.00 65.19 1197 ILE A C 1
ATOM 9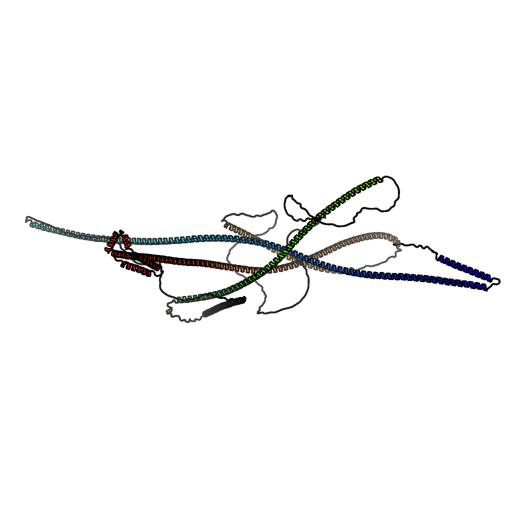641 O O . ILE A 1 1197 ? -146.709 -38.922 26.820 1.00 65.19 1197 ILE A O 1
ATOM 9645 N N . MET A 1 1198 ? -146.418 -39.873 28.825 1.00 63.50 1198 MET A N 1
ATOM 9646 C CA . MET A 1 1198 ? -146.774 -38.679 29.609 1.00 63.50 1198 MET A CA 1
ATOM 9647 C C . MET A 1 1198 ? -145.613 -37.695 29.840 1.00 63.50 1198 MET A C 1
ATOM 9649 O O . MET A 1 1198 ? -145.858 -36.586 30.314 1.00 63.50 1198 MET A O 1
ATOM 9653 N N . SER A 1 1199 ? -144.372 -38.065 29.510 1.00 63.47 1199 SER A N 1
ATOM 9654 C CA . SER A 1 1199 ? -143.190 -37.191 29.590 1.00 63.47 1199 SER A CA 1
ATOM 9655 C C . SER A 1 1199 ? -142.865 -36.503 28.261 1.00 63.47 1199 SER A C 1
ATOM 9657 O O . SER A 1 1199 ? -141.939 -35.693 28.195 1.00 63.47 1199 SER A O 1
ATOM 9659 N N . ALA A 1 1200 ? -143.655 -36.767 27.217 1.00 55.22 1200 ALA A N 1
ATOM 9660 C CA . ALA A 1 1200 ? -143.644 -36.046 25.952 1.00 55.22 1200 ALA A CA 1
ATOM 9661 C C . ALA A 1 1200 ? -144.213 -34.616 26.098 1.00 55.22 1200 ALA A C 1
ATOM 9663 O O . ALA A 1 1200 ? -145.332 -34.336 25.678 1.00 55.22 1200 ALA A O 1
ATOM 9664 N N . ASP A 1 1201 ? -143.454 -33.724 26.747 1.00 42.81 1201 ASP A N 1
ATOM 9665 C CA . ASP A 1 1201 ? -142.863 -32.559 26.064 1.00 42.81 1201 ASP A CA 1
ATOM 9666 C C . ASP A 1 1201 ? -142.104 -31.612 27.026 1.00 42.81 1201 ASP A C 1
ATOM 9668 O O . ASP A 1 1201 ? -142.660 -31.038 27.962 1.00 42.81 1201 ASP A O 1
ATOM 9672 N N . GLY A 1 1202 ? -140.822 -31.358 26.725 1.00 53.91 1202 GLY A N 1
ATOM 9673 C CA . GLY A 1 1202 ? -140.150 -30.094 27.069 1.00 53.91 1202 GLY A CA 1
ATOM 9674 C C . GLY A 1 1202 ? -139.093 -30.106 28.184 1.00 53.91 1202 GLY A C 1
ATOM 9675 O O . GLY A 1 1202 ? -137.896 -30.006 27.905 1.00 53.91 1202 GLY A O 1
ATOM 9676 N N . ASP A 1 1203 ? -139.518 -30.099 29.449 1.00 50.34 1203 ASP A N 1
ATOM 9677 C CA . ASP A 1 1203 ? -138.776 -29.360 30.492 1.00 50.34 1203 ASP A CA 1
ATOM 9678 C C . ASP A 1 1203 ? -137.474 -29.987 31.030 1.00 50.34 1203 ASP A C 1
ATOM 9680 O O . ASP A 1 1203 ? -136.602 -29.257 31.514 1.00 50.34 1203 ASP A O 1
ATOM 9684 N N . SER A 1 1204 ? -137.273 -31.307 30.926 1.00 50.25 1204 SER A N 1
ATOM 9685 C CA . SER A 1 1204 ? -136.105 -31.976 31.537 1.00 50.25 1204 SER A CA 1
ATOM 9686 C C . SER A 1 1204 ? -134.748 -31.481 30.996 1.00 50.25 1204 SER A C 1
ATOM 9688 O O . SER A 1 1204 ? -133.738 -31.555 31.697 1.00 50.25 1204 SER A O 1
ATOM 9690 N N . LEU A 1 1205 ? -134.705 -30.927 29.777 1.00 48.94 1205 LEU A N 1
ATOM 9691 C CA . LEU A 1 1205 ? -133.481 -30.386 29.164 1.00 48.94 1205 LEU A CA 1
ATOM 9692 C C . LEU A 1 1205 ? -133.072 -29.008 29.713 1.00 48.94 1205 LEU A C 1
ATOM 9694 O O . LEU A 1 1205 ? -131.888 -28.652 29.662 1.00 48.94 1205 LEU A O 1
ATOM 9698 N N . SER A 1 1206 ? -134.012 -28.234 30.267 1.00 54.69 1206 SER A N 1
ATOM 9699 C CA . SER A 1 1206 ? -133.734 -26.892 30.795 1.00 54.69 1206 SER A CA 1
ATOM 9700 C C . SER A 1 1206 ? -132.714 -26.943 31.934 1.00 54.69 1206 SER A C 1
ATOM 9702 O O . SER A 1 1206 ? -131.727 -26.201 31.922 1.00 54.69 1206 SER A O 1
ATOM 9704 N N . GLN A 1 1207 ? -132.893 -27.866 32.881 1.00 54.03 1207 GLN A N 1
ATOM 9705 C CA . GLN A 1 1207 ? -132.070 -27.954 34.088 1.00 54.03 1207 GLN A CA 1
ATOM 9706 C C . GLN A 1 1207 ? -130.603 -28.342 33.830 1.00 54.03 1207 GLN A C 1
ATOM 9708 O O . GLN A 1 1207 ? -129.706 -27.755 34.443 1.00 54.03 1207 GLN A O 1
ATOM 9713 N N . GLU A 1 1208 ? -130.311 -29.269 32.913 1.00 55.62 1208 GLU A N 1
ATOM 9714 C CA . GLU A 1 1208 ? -128.915 -29.625 32.610 1.00 55.62 1208 GLU A CA 1
ATOM 9715 C C . GLU A 1 1208 ? -128.207 -28.544 31.767 1.00 55.62 1208 GLU A C 1
ATOM 9717 O O . GLU A 1 1208 ? -127.006 -28.288 31.938 1.00 55.62 1208 GLU A O 1
ATOM 9722 N N . SER A 1 1209 ? -128.957 -27.822 30.924 1.00 58.62 1209 SER A N 1
ATOM 9723 C CA . SER A 1 1209 ? -128.420 -26.708 30.133 1.00 58.62 1209 SER A CA 1
ATOM 9724 C C . SER A 1 1209 ? -127.860 -25.566 30.999 1.00 58.62 1209 SER A C 1
ATOM 9726 O O . SER A 1 1209 ? -126.826 -24.982 30.654 1.00 58.62 1209 SER A O 1
ATOM 9728 N N . VAL A 1 1210 ? -128.478 -25.297 32.159 1.00 63.22 1210 VAL A N 1
ATOM 9729 C CA . VAL A 1 1210 ? -128.042 -24.262 33.113 1.00 63.22 1210 VAL A CA 1
ATOM 9730 C C . VAL A 1 1210 ? -126.674 -24.609 33.703 1.00 63.22 1210 VAL A C 1
ATOM 9732 O O . VAL A 1 1210 ? -125.745 -23.806 33.590 1.00 63.22 1210 VAL A O 1
ATOM 9735 N N . LEU A 1 1211 ? -126.478 -25.835 34.202 1.00 63.16 1211 LEU A N 1
ATOM 9736 C CA . LEU A 1 1211 ? -125.165 -26.295 34.679 1.00 63.16 1211 LEU A CA 1
ATOM 9737 C C . LEU A 1 1211 ? -124.100 -26.231 33.575 1.00 63.16 1211 LEU A C 1
ATOM 9739 O O . LEU A 1 1211 ? -122.940 -25.900 33.838 1.00 63.16 1211 LEU A O 1
ATOM 9743 N N . ALA A 1 1212 ? -124.469 -26.529 32.326 1.00 65.31 1212 ALA A N 1
ATOM 9744 C CA . ALA A 1 1212 ? -123.565 -26.412 31.186 1.00 65.31 1212 ALA A CA 1
ATOM 9745 C C . ALA A 1 1212 ? -123.207 -24.948 30.849 1.00 65.31 1212 ALA A C 1
ATOM 9747 O O . ALA A 1 1212 ? -122.099 -24.690 30.365 1.00 65.31 1212 ALA A O 1
ATOM 9748 N N . ALA A 1 1213 ? -124.095 -23.985 31.112 1.00 70.44 1213 ALA A N 1
ATOM 9749 C CA . ALA A 1 1213 ? -123.829 -22.552 30.980 1.00 70.44 1213 ALA A CA 1
ATOM 9750 C C . ALA A 1 1213 ? -122.939 -22.022 32.120 1.00 70.44 1213 ALA A C 1
ATOM 9752 O O . ALA A 1 1213 ? -121.927 -21.368 31.859 1.00 70.44 1213 ALA A O 1
ATOM 9753 N N . GLU A 1 1214 ? -123.230 -22.378 33.369 1.00 75.38 1214 GLU A N 1
ATOM 9754 C CA . GLU A 1 1214 ? -122.434 -21.992 34.541 1.00 75.38 1214 GLU A CA 1
ATOM 9755 C C . GLU A 1 1214 ? -120.993 -22.520 34.458 1.00 75.38 1214 GLU A C 1
ATOM 9757 O O . GLU A 1 1214 ? -120.033 -21.761 34.618 1.00 75.38 1214 GLU A O 1
ATOM 9762 N N . LYS A 1 1215 ? -120.811 -23.789 34.062 1.00 75.44 1215 LYS A N 1
ATOM 9763 C CA . LYS A 1 1215 ? -119.484 -24.380 33.799 1.00 75.44 1215 LYS A CA 1
ATOM 9764 C C . LYS A 1 1215 ? -118.718 -23.649 32.680 1.00 75.44 1215 LYS A C 1
ATOM 9766 O O . LYS A 1 1215 ? -117.485 -23.686 32.662 1.00 75.44 1215 LYS A O 1
ATOM 9771 N N . LYS A 1 1216 ? -119.397 -22.964 31.745 1.00 78.94 1216 LYS A N 1
ATOM 9772 C CA . LYS A 1 1216 ? -118.754 -22.080 30.746 1.00 78.94 1216 LYS A CA 1
ATOM 9773 C C . LYS A 1 1216 ? -118.363 -20.726 31.352 1.00 78.94 1216 LYS A C 1
ATOM 9775 O O . LYS A 1 1216 ? -117.316 -20.196 30.977 1.00 78.94 1216 LYS A O 1
ATOM 9780 N N . LEU A 1 1217 ? -119.140 -20.183 32.293 1.00 80.75 1217 LEU A N 1
ATOM 9781 C CA . LEU A 1 1217 ? -118.802 -18.952 33.021 1.00 80.75 1217 LEU A CA 1
ATOM 9782 C C . LEU A 1 1217 ? -117.585 -19.146 33.935 1.00 80.75 1217 LEU A C 1
ATOM 9784 O O . LEU A 1 1217 ? -116.662 -18.335 33.880 1.00 80.75 1217 LEU A O 1
ATOM 9788 N N . ASP A 1 1218 ? -117.501 -20.250 34.681 1.00 82.62 1218 ASP A N 1
ATOM 9789 C CA . ASP A 1 1218 ? -116.329 -20.539 35.523 1.00 82.62 1218 ASP A CA 1
ATOM 9790 C C . ASP A 1 1218 ? -115.056 -20.752 34.685 1.00 82.62 1218 ASP A C 1
ATOM 9792 O O . ASP A 1 1218 ? -113.990 -20.242 35.029 1.00 82.62 1218 ASP A O 1
ATOM 9796 N N . LYS A 1 1219 ? -115.165 -21.392 33.509 1.00 82.69 1219 LYS A N 1
ATOM 9797 C CA . LYS A 1 1219 ? -114.058 -21.479 32.535 1.00 82.69 1219 LYS A CA 1
ATOM 9798 C C . LYS A 1 1219 ? -113.650 -20.113 31.961 1.00 82.69 1219 LYS A C 1
ATOM 9800 O O . LYS A 1 1219 ? -112.468 -19.901 31.694 1.00 82.69 1219 LYS A O 1
ATOM 9805 N N . ARG A 1 1220 ? -114.586 -19.170 31.773 1.00 83.88 1220 ARG A N 1
ATOM 9806 C CA . ARG A 1 1220 ? -114.268 -17.775 31.396 1.00 83.88 1220 ARG A CA 1
ATOM 9807 C C . ARG A 1 1220 ? -113.585 -17.022 32.541 1.00 83.88 1220 ARG A C 1
ATOM 9809 O O . ARG A 1 1220 ? -112.650 -16.270 32.282 1.00 83.88 1220 ARG A O 1
ATOM 9816 N N . TRP A 1 1221 ? -114.016 -17.242 33.782 1.00 88.25 1221 TRP A N 1
ATOM 9817 C CA . TRP A 1 1221 ? -113.430 -16.623 34.971 1.00 88.25 1221 TRP A CA 1
ATOM 9818 C C . TRP A 1 1221 ? -112.005 -17.130 35.247 1.00 88.25 1221 TRP A C 1
ATOM 9820 O O . TRP A 1 1221 ? -111.107 -16.307 35.402 1.00 88.25 1221 TRP A O 1
ATOM 9830 N N . LEU A 1 1222 ? -111.748 -18.443 35.163 1.00 85.44 1222 LEU A N 1
ATOM 9831 C CA . LEU A 1 1222 ? -110.391 -19.005 35.279 1.00 85.44 1222 LEU A CA 1
ATOM 9832 C C . LEU A 1 1222 ? -109.432 -18.399 34.241 1.00 85.44 1222 LEU A C 1
ATOM 9834 O O . LEU A 1 1222 ? -108.336 -17.971 34.592 1.00 85.44 1222 LEU A O 1
ATOM 9838 N N . ARG A 1 1223 ? -109.879 -18.250 32.986 1.00 84.31 1223 ARG A N 1
ATOM 9839 C CA . ARG A 1 1223 ? -109.122 -17.547 31.931 1.00 84.31 1223 ARG A CA 1
ATOM 9840 C C . ARG A 1 1223 ? -108.900 -16.057 32.227 1.00 84.31 1223 ARG A C 1
ATOM 9842 O O . ARG A 1 1223 ? -107.951 -15.480 31.708 1.00 84.31 1223 ARG A O 1
ATOM 9849 N N . LYS A 1 1224 ? -109.754 -15.410 33.030 1.00 83.94 1224 LYS A N 1
ATOM 9850 C CA . LYS A 1 1224 ? -109.556 -14.020 33.479 1.00 83.94 1224 LYS A CA 1
ATOM 9851 C C . LYS A 1 1224 ? -108.511 -13.951 34.599 1.00 83.94 1224 LYS A C 1
ATOM 9853 O O . LYS A 1 1224 ? -107.632 -13.101 34.520 1.00 83.94 1224 LYS A O 1
ATOM 9858 N N . CYS A 1 1225 ? -108.537 -14.873 35.564 1.00 82.12 1225 CYS A N 1
ATOM 9859 C CA . CYS A 1 1225 ? -107.473 -15.022 36.565 1.00 82.12 1225 CYS A CA 1
ATOM 9860 C C . CYS A 1 1225 ? -106.114 -15.314 35.914 1.00 82.12 1225 CYS A C 1
ATOM 9862 O O . CYS A 1 1225 ? -105.121 -14.692 36.267 1.00 82.12 1225 CYS A O 1
ATOM 9864 N N . GLU A 1 1226 ? -106.075 -16.207 34.924 1.00 82.56 1226 GLU A N 1
ATOM 9865 C CA . GLU A 1 1226 ? -104.863 -16.546 34.171 1.00 82.56 1226 GLU A CA 1
ATOM 9866 C C . GLU A 1 1226 ? -104.333 -15.364 33.344 1.00 82.56 1226 GLU A C 1
ATOM 9868 O O . GLU A 1 1226 ? -103.132 -15.112 33.339 1.00 82.56 1226 GLU A O 1
ATOM 9873 N N . LYS A 1 1227 ? -105.214 -14.572 32.716 1.00 84.19 1227 LYS A N 1
ATOM 9874 C CA . LYS A 1 1227 ? -104.819 -13.320 32.047 1.00 84.19 1227 LYS A CA 1
ATOM 9875 C C . LYS A 1 1227 ? -104.244 -12.276 33.006 1.00 84.19 1227 LYS A C 1
ATOM 9877 O O . LYS A 1 1227 ? -103.314 -11.588 32.613 1.00 84.19 1227 LYS A O 1
ATOM 9882 N N . ILE A 1 1228 ? -104.781 -12.163 34.224 1.00 83.56 1228 ILE A N 1
ATOM 9883 C CA . ILE A 1 1228 ? -104.281 -11.226 35.245 1.00 83.56 1228 ILE A CA 1
ATOM 9884 C C . ILE A 1 1228 ? -102.951 -11.717 35.833 1.00 83.56 1228 ILE A C 1
ATOM 9886 O O . ILE A 1 1228 ? -102.033 -10.928 35.995 1.00 83.56 1228 ILE A O 1
ATOM 9890 N N . LEU A 1 1229 ? -102.792 -13.021 36.081 1.00 81.81 1229 LEU A N 1
ATOM 9891 C CA . LEU A 1 1229 ? -101.495 -13.593 36.467 1.00 81.81 1229 LEU A CA 1
ATOM 9892 C C . LEU A 1 1229 ? -100.422 -13.377 35.389 1.00 81.81 1229 LEU A C 1
ATOM 9894 O O . LEU A 1 1229 ? -99.261 -13.183 35.714 1.00 81.81 1229 LEU A O 1
ATOM 9898 N N . ASN A 1 1230 ? -100.803 -13.386 34.111 1.00 80.31 1230 ASN A N 1
ATOM 9899 C CA . ASN A 1 1230 ? -99.870 -13.205 33.000 1.00 80.31 1230 ASN A CA 1
ATOM 9900 C C . ASN A 1 1230 ? -99.708 -11.732 32.549 1.00 80.31 1230 ASN A C 1
ATOM 9902 O O . ASN A 1 1230 ? -98.994 -11.485 31.577 1.00 80.31 1230 ASN A O 1
ATOM 9906 N N . SER A 1 1231 ? -100.338 -10.751 33.214 1.00 76.94 1231 SER A N 1
ATOM 9907 C CA . SER A 1 1231 ? -100.040 -9.323 33.011 1.00 76.94 1231 SER A CA 1
ATOM 9908 C C . SER A 1 1231 ? -98.922 -8.879 33.957 1.00 76.94 1231 SER A C 1
ATOM 9910 O O . SER A 1 1231 ? -99.049 -9.026 35.168 1.00 76.94 1231 SER A O 1
ATOM 9912 N N . GLY A 1 1232 ? -97.833 -8.332 33.407 1.00 65.12 1232 GLY A N 1
ATOM 9913 C CA . GLY A 1 1232 ? -96.583 -8.039 34.130 1.00 65.12 1232 GLY A CA 1
ATOM 9914 C C . GLY A 1 1232 ? -96.593 -6.836 35.086 1.00 65.12 1232 GLY A C 1
ATOM 9915 O O . GLY A 1 1232 ? -95.523 -6.349 35.432 1.00 65.12 1232 GLY A O 1
ATOM 9916 N N . GLU A 1 1233 ? -97.766 -6.360 35.499 1.00 67.62 1233 GLU A N 1
ATOM 9917 C CA . GLU A 1 1233 ? -97.980 -5.214 36.395 1.00 67.62 1233 GLU A CA 1
ATOM 9918 C C . GLU A 1 1233 ? -98.963 -5.617 37.506 1.00 67.62 1233 GLU A C 1
ATOM 9920 O O . GLU A 1 1233 ? -99.825 -6.456 37.253 1.00 67.62 1233 GLU A O 1
ATOM 9925 N N . ASP A 1 1234 ? -98.813 -5.043 38.711 1.00 71.19 1234 ASP A N 1
ATOM 9926 C CA . ASP A 1 1234 ? -99.563 -5.226 39.980 1.00 71.19 1234 ASP A CA 1
ATOM 9927 C C . ASP A 1 1234 ? -100.794 -6.161 39.989 1.00 71.19 1234 ASP A C 1
ATOM 9929 O O . ASP A 1 1234 ? -101.903 -5.801 40.394 1.00 71.19 1234 ASP A O 1
ATOM 9933 N N . PHE A 1 1235 ? -100.587 -7.429 39.626 1.00 80.12 1235 PHE A N 1
ATOM 9934 C CA . PHE A 1 1235 ? -101.665 -8.396 39.422 1.00 80.12 1235 PHE A CA 1
ATOM 9935 C C . PHE A 1 1235 ? -102.385 -8.780 40.719 1.00 80.12 1235 PHE A C 1
ATOM 9937 O O . PHE A 1 1235 ? -103.524 -9.244 40.678 1.00 80.12 1235 PHE A O 1
ATOM 9944 N N . VAL A 1 1236 ? -101.740 -8.587 41.874 1.00 79.25 1236 VAL A N 1
ATOM 9945 C CA . VAL A 1 1236 ? -102.214 -9.058 43.182 1.00 79.25 1236 VAL A CA 1
ATOM 9946 C C . VAL A 1 1236 ? -103.566 -8.444 43.546 1.00 79.25 1236 VAL A C 1
ATOM 9948 O O . VAL A 1 1236 ? -104.491 -9.182 43.872 1.00 79.25 1236 VAL A O 1
ATOM 9951 N N . HIS A 1 1237 ? -103.724 -7.121 43.455 1.00 81.06 1237 HIS A N 1
ATOM 9952 C CA . HIS A 1 1237 ? -104.965 -6.452 43.866 1.00 81.06 1237 HIS A CA 1
ATOM 9953 C C . HIS A 1 1237 ? -106.151 -6.739 42.912 1.00 81.06 1237 HIS A C 1
ATOM 9955 O O . HIS A 1 1237 ? -107.207 -7.158 43.397 1.00 81.06 1237 HIS A O 1
ATOM 9961 N N . PRO A 1 1238 ? -106.012 -6.651 41.568 1.00 81.00 1238 PRO A N 1
ATOM 9962 C CA . PRO A 1 1238 ? -107.057 -7.082 40.635 1.00 81.00 1238 PRO A CA 1
ATOM 9963 C C . PRO A 1 1238 ? -107.410 -8.571 40.752 1.00 81.00 1238 PRO A C 1
ATOM 9965 O O . PRO A 1 1238 ? -108.581 -8.930 40.611 1.00 81.00 1238 PRO A O 1
ATOM 9968 N N . LEU A 1 1239 ? -106.430 -9.443 41.022 1.00 83.56 1239 LEU A N 1
ATOM 9969 C CA . LEU A 1 1239 ? -106.663 -10.878 41.194 1.00 83.56 1239 LEU A CA 1
ATOM 9970 C C . LEU A 1 1239 ? -107.393 -11.184 42.504 1.00 83.56 1239 LEU A C 1
ATOM 9972 O O . LEU A 1 1239 ? -108.348 -11.954 42.481 1.00 83.56 1239 LEU A O 1
ATOM 9976 N N . VAL A 1 1240 ? -106.997 -10.568 43.623 1.00 83.25 1240 VAL A N 1
ATOM 9977 C CA . VAL A 1 1240 ? -107.679 -10.725 44.920 1.00 83.25 1240 VAL A CA 1
ATOM 9978 C C . VAL A 1 1240 ? -109.127 -10.250 44.829 1.00 83.25 1240 VAL A C 1
ATOM 9980 O O . VAL A 1 1240 ? -110.019 -10.999 45.216 1.00 83.25 1240 VAL A O 1
ATOM 9983 N N . ASN A 1 1241 ? -109.397 -9.094 44.218 1.00 84.75 1241 ASN A N 1
ATOM 9984 C CA . ASN A 1 1241 ? -110.773 -8.616 44.027 1.00 84.75 1241 ASN A CA 1
ATOM 9985 C C . ASN A 1 1241 ? -111.595 -9.551 43.115 1.00 84.75 1241 ASN A C 1
ATOM 9987 O O . ASN A 1 1241 ? -112.780 -9.780 43.355 1.00 84.75 1241 ASN A O 1
ATOM 9991 N N . LEU A 1 1242 ? -110.968 -10.159 42.100 1.00 85.81 1242 LEU A N 1
ATOM 9992 C CA . LEU A 1 1242 ? -111.613 -11.149 41.231 1.00 85.81 1242 LEU A CA 1
ATOM 9993 C C . LEU A 1 1242 ? -111.845 -12.514 41.918 1.00 85.81 1242 LEU A C 1
ATOM 9995 O O . LEU A 1 1242 ? -112.768 -13.236 41.530 1.00 85.81 1242 LEU A O 1
ATOM 9999 N N . LEU A 1 1243 ? -111.027 -12.865 42.916 1.00 85.19 1243 LEU A N 1
ATOM 10000 C CA . LEU A 1 1243 ? -111.195 -14.042 43.775 1.00 85.19 1243 LEU A CA 1
ATOM 10001 C C . LEU A 1 1243 ? -112.295 -13.815 44.820 1.00 85.19 1243 LEU A C 1
ATOM 10003 O O . LEU A 1 1243 ? -113.151 -14.685 44.972 1.00 85.19 1243 LEU A O 1
ATOM 10007 N N . LEU A 1 1244 ? -112.322 -12.643 45.467 1.00 85.94 1244 LEU A N 1
ATOM 10008 C CA . LEU A 1 1244 ? -113.370 -12.240 46.412 1.00 85.94 1244 LEU A CA 1
ATOM 10009 C C . LEU A 1 1244 ? -114.753 -12.305 45.758 1.00 85.94 1244 LEU A C 1
ATOM 10011 O O . LEU A 1 1244 ? -115.594 -13.050 46.240 1.00 85.94 1244 LEU A O 1
ATOM 10015 N N . HIS A 1 1245 ? -114.931 -11.727 44.566 1.00 84.94 1245 HIS A N 1
ATOM 10016 C CA . HIS A 1 1245 ? -116.197 -11.815 43.823 1.00 84.94 1245 HIS A CA 1
ATOM 10017 C C . HIS A 1 1245 ? -116.673 -13.272 43.578 1.00 84.94 1245 HIS A C 1
ATOM 10019 O O . HIS A 1 1245 ? -117.875 -13.516 43.469 1.00 84.94 1245 HIS A O 1
ATOM 10025 N N . LYS A 1 1246 ? -115.778 -14.276 43.509 1.00 85.50 1246 LYS A N 1
ATOM 10026 C CA . LYS A 1 1246 ? -116.180 -15.701 43.442 1.00 85.50 1246 LYS A CA 1
ATOM 10027 C C . LYS A 1 1246 ? -116.451 -16.344 44.798 1.00 85.50 1246 LYS A C 1
ATOM 10029 O O . LYS A 1 1246 ? -117.186 -17.332 44.839 1.00 85.50 1246 LYS A O 1
ATOM 10034 N N . VAL A 1 1247 ? -115.887 -15.814 45.881 1.00 84.81 1247 VAL A N 1
ATOM 10035 C CA . VAL A 1 1247 ? -116.310 -16.140 47.249 1.00 84.81 1247 VAL A CA 1
ATOM 10036 C C . VAL A 1 1247 ? -117.709 -15.573 47.496 1.00 84.81 1247 VAL A C 1
ATOM 10038 O O . VAL A 1 1247 ? -118.558 -16.316 47.976 1.00 84.81 1247 VAL A O 1
ATOM 10041 N N . ASP A 1 1248 ? -117.977 -14.339 47.069 1.00 86.12 1248 ASP A N 1
ATOM 10042 C CA . ASP A 1 1248 ? -119.274 -13.665 47.208 1.00 86.12 1248 ASP A CA 1
ATOM 10043 C C . ASP A 1 1248 ? -120.367 -14.342 46.360 1.00 86.12 1248 ASP A C 1
ATOM 10045 O O . ASP A 1 1248 ? -121.444 -14.664 46.853 1.00 86.12 1248 ASP A O 1
ATOM 10049 N N . GLU A 1 1249 ? -120.065 -14.699 45.105 1.00 83.38 1249 GLU A N 1
ATOM 10050 C CA . GLU A 1 1249 ? -120.973 -15.516 44.283 1.00 83.38 1249 GLU A CA 1
ATOM 10051 C C . GLU A 1 1249 ? -121.255 -16.881 44.943 1.00 83.38 1249 GLU A C 1
ATOM 10053 O O . GLU A 1 1249 ? -122.364 -17.410 44.857 1.00 83.38 1249 GLU A O 1
ATOM 10058 N N . ARG A 1 1250 ? -120.269 -17.462 45.640 1.00 82.25 1250 ARG A N 1
ATOM 10059 C CA . ARG A 1 1250 ? -120.440 -18.729 46.359 1.00 82.25 1250 ARG A CA 1
ATOM 10060 C C . ARG A 1 1250 ? -121.266 -18.573 47.636 1.00 82.25 1250 ARG A C 1
ATOM 10062 O O . ARG A 1 1250 ? -122.054 -19.471 47.920 1.00 82.25 1250 ARG A O 1
ATOM 10069 N N . THR A 1 1251 ? -121.111 -17.494 48.403 1.00 82.62 1251 THR A N 1
ATOM 10070 C CA . THR A 1 1251 ? -121.948 -17.248 49.588 1.00 82.62 1251 THR A CA 1
ATOM 10071 C C . THR A 1 1251 ? -123.385 -16.953 49.175 1.00 82.62 1251 THR A C 1
ATOM 10073 O O . THR A 1 1251 ? -124.289 -17.559 49.741 1.00 82.62 1251 THR A O 1
ATOM 10076 N N . GLU A 1 1252 ? -123.612 -16.164 48.119 1.00 81.31 1252 GLU A N 1
ATOM 10077 C CA . GLU A 1 1252 ? -124.941 -15.981 47.519 1.00 81.31 1252 GLU A CA 1
ATOM 10078 C C . GLU A 1 1252 ? -125.597 -17.304 47.102 1.00 81.31 1252 GLU A C 1
ATOM 10080 O O . GLU A 1 1252 ? -126.786 -17.504 47.343 1.00 81.31 1252 GLU A O 1
ATOM 10085 N N . VAL A 1 1253 ? -124.845 -18.208 46.465 1.00 80.19 1253 VAL A N 1
ATOM 10086 C CA . VAL A 1 1253 ? -125.352 -19.532 46.072 1.00 80.19 1253 VAL A CA 1
ATOM 10087 C C . VAL A 1 1253 ? -125.688 -20.382 47.298 1.00 80.19 1253 VAL A C 1
ATOM 10089 O O . VAL A 1 1253 ? -126.746 -21.001 47.307 1.00 80.19 1253 VAL A O 1
ATOM 10092 N N . ILE A 1 1254 ? -124.837 -20.388 48.331 1.00 78.12 1254 ILE A N 1
ATOM 10093 C CA . ILE A 1 1254 ? -125.060 -21.153 49.571 1.00 78.12 1254 ILE A CA 1
ATOM 10094 C C . ILE A 1 1254 ? -126.281 -20.629 50.341 1.00 78.12 1254 ILE A C 1
ATOM 10096 O O . ILE A 1 1254 ? -127.094 -21.431 50.782 1.00 78.12 1254 ILE A O 1
ATOM 10100 N N . ILE A 1 1255 ? -126.460 -19.308 50.445 1.00 79.94 1255 ILE A N 1
ATOM 10101 C CA . ILE A 1 1255 ? -127.622 -18.676 51.102 1.00 79.94 1255 ILE A CA 1
ATOM 10102 C C . ILE A 1 1255 ? -128.944 -19.047 50.407 1.00 79.94 1255 ILE A C 1
ATOM 10104 O O . ILE A 1 1255 ? -129.995 -19.063 51.040 1.00 79.94 1255 ILE A O 1
ATOM 10108 N N . LYS A 1 1256 ? -128.904 -19.361 49.106 1.00 74.50 1256 LYS A N 1
ATOM 10109 C CA . LYS A 1 1256 ? -130.082 -19.762 48.322 1.00 74.50 1256 LYS A CA 1
ATOM 10110 C C . LYS A 1 1256 ? -130.413 -21.256 48.440 1.00 74.50 1256 LYS A C 1
ATOM 10112 O O . LYS A 1 1256 ? -131.435 -21.661 47.892 1.00 74.50 1256 LYS A O 1
ATOM 10117 N N . ILE A 1 1257 ? -129.585 -22.066 49.113 1.00 73.00 1257 ILE A N 1
ATOM 10118 C CA . ILE A 1 1257 ? -129.879 -23.481 49.391 1.00 73.00 1257 ILE A CA 1
ATOM 10119 C C . ILE A 1 1257 ? -130.849 -23.539 50.583 1.00 73.00 1257 ILE A C 1
ATOM 10121 O O . ILE A 1 1257 ? -130.448 -23.145 51.679 1.00 73.00 1257 ILE A O 1
ATOM 10125 N N . PRO A 1 1258 ? -132.099 -24.015 50.418 1.00 61.72 1258 PRO A N 1
ATOM 10126 C CA . PRO A 1 1258 ? -132.965 -24.276 51.562 1.00 61.72 1258 PRO A CA 1
ATOM 10127 C C . PRO A 1 1258 ? -132.393 -25.436 52.391 1.00 61.72 1258 PRO A C 1
ATOM 10129 O O . PRO A 1 1258 ? -131.959 -26.445 51.832 1.00 61.72 1258 PRO A O 1
ATOM 10132 N N . THR A 1 1259 ? -132.377 -25.257 53.713 1.00 51.25 1259 THR A N 1
ATOM 10133 C CA . THR A 1 1259 ? -131.949 -26.247 54.719 1.00 51.25 1259 THR A CA 1
ATOM 10134 C C . THR A 1 1259 ? -133.090 -27.158 55.139 1.00 51.25 1259 THR A C 1
ATOM 10136 O O . THR A 1 1259 ? -134.149 -26.579 55.477 1.00 51.25 1259 THR A O 1
#

InterPro domains:
  IPR038810 Centlein [PTHR18957] (15-1253)

pLDDT: mean 71.04, std 24.54, range [23.56, 97.88]